Protein AF-A0A257J5U9-F1 (afdb_monomer)

Nearest PDB structures (foldseek):
  5yli-assembly2_A  TM=8.574E-01  e=2.734E-20  Amphibacillus xylanus NBRC 15112
  5ylh-assembly2_B  TM=8.539E-01  e=3.042E-19  Amphibacillus xylanus NBRC 15112
  8bqe-assembly1_B  TM=7.728E-01  e=1.468E-13  Caulobacter vibrioides NA1000
  6z7p-assembly1_A  TM=7.804E-01  e=9.927E-11  Caulobacter vibrioides CB15
  4yu5-assembly1_A  TM=3.089E-01  e=2.085E-01  Bacillus cereus biovar anthracis str. CI

Mean predicted aligned error: 17.81 Å

pLDDT: mean 84.06, std 16.07, range [29.64, 98.88]

Secondary structure (DSSP, 8-state):
---SSSEEEEEEE--STTTTS-HHHHHHHHHHHHHTT--EEEEEEEEEB-TTSPBPPTTSTT--PPPHHHHHHHHHHHHHTT-EEEEEEEEE-SSS-PBP-TTT--TTT--HHHHHHHHHHHHHHHHHHHHHHT-SEEEEEES-TTTTTS-HHHHHHHHHHHHHH--SEEEEEEEP-S-TTS--TTT-TTGGGSSSEEEE------S-TT--HHHHHHTTTS-SSSS-S-HHHHHHHHHHHHT--EEEEE----SBTTTTT-TTPPP-TTS-B-HHHHHHHHHHHHHHHHHH--TTEEEEEEEEE-GGGGSTTGGGTGGG--SS--TTSHHHHHHHHHHHTSS-----EEE--SS--EEEEEESS-EEEEESSS-EEEEEESS-EEEEE---SPPPP-SS-EEEEEEEE--BTTB--EEEEEETTEEEEEEEPPP------SS-PPP---EEEEEEPPTT---S-EEEEETT-B--STT--B-EEEEEEEETTEE-EE-------SSSSPPTT-EEHHHHSEEEEE-HHHHHHH-TTS----EEEEEES--EEE-SS-GGGEEEEE-TTS-EEEEE-STT-TT-EEEEES--EEE-SS-EEE------HHHHHHHHHHHSS-TTSTTTHHHHHHHHHHHHTT--HHHHHHHHHHHHTTTHHHHHHHHHHHHSSPPPHHHHHHHT-TTSS-TTSTTSHHHHTS-HHHHHHHHHHIIIIISTTHHHHHHHHTTS-HHHHHHHHHHHHHSSPPPHHHHHHHHHSEEE-SSSSEEEHHHHHHHHHSS-TTSHHHHHHHHHHHHHHHHHTT-SHHHHHHHHHHHHHHTTS--SSS-HHHHH--GGGS----

Sequence (846 aa):
MSSPFKYQGLNLTGWSKTAWADHSLVDLALAYIKSTGANFVPVDWPVNFKNDGSIVPAADAASQTPNFADLSYVVSAAHDLGLKVFLKPHVTLSTTADNRNTWNTDLTTFSADLMFRDWSGYLTSLASFAQQSSVEGIVIGTEMNFIDTSHRGEWAALIANVRAQFTGLVTYDALFNLNATVMDVGDVVFWDLLDAISVSLYVPLSQNDNASAEELLAAWTNNPFGDIKDVTRYLSDLSVRYAKPVIALEGGYQSVSGGLFNVTDMPSPNKVVNTAVQNNGLAAYLSALEKYAGDWFAGVSLWQVTPELMTASALQTIYNTQEFSSYQKPAAATITNFYTGVQSYQIKSYVGSSGADIIYAGTGVDTVYAGSGSDIVASGSGADTIYQSGLTGPVPAMATSELRITGIGGILDGVAPKISVFVNGVNIGSGQLTPVEANRGSDGQSLTGSQTLMFNIPSGMNVETLKVTLDNDEYKGSGQDRNFITQSIVLGGVALLATDTTYYPLFDAPRPGTWMLYQSGYIQVGLAPYLAQVASTKVDNDKIRGGSGYDIVVYGGRSVDFSVTYNSDDTWLVSDLRAGAPEGVDHLTSIEMLRFSDKDLVIGVDLPTSVDTAFRDILRASPSSPFGLPTGQSVAAKLADGSSLSGILGQIIKTADNTTSVATLAYQFFTGATPGAAGMDYLVSPTGPNANNLNSAYYQSFSLENRYINFAVNLGKAGAGQASFQAGYGSLSLADALSKAYATIFGSTPSAGKVDLLLNGMVPDGLGGTETRAQYFAFYGQDGVNGLGTKAAMVGWLLGEAVKADLGSYALANDAFLTAIANGTTTYGVNLIGQFDNPSYRYVSG

Structure (mmCIF, N/CA/C/O backbone):
data_AF-A0A257J5U9-F1
#
_entry.id   AF-A0A257J5U9-F1
#
loop_
_atom_site.group_PDB
_atom_site.id
_atom_site.type_symbol
_atom_site.label_atom_id
_atom_site.label_alt_id
_atom_site.label_comp_id
_atom_site.label_asym_id
_atom_site.label_entity_id
_atom_site.label_seq_id
_atom_site.pdbx_PDB_ins_code
_atom_site.Cartn_x
_atom_site.Cartn_y
_atom_site.Cartn_z
_atom_site.occupancy
_atom_site.B_iso_or_equiv
_atom_site.auth_seq_id
_atom_site.auth_comp_id
_atom_site.auth_asym_id
_atom_site.auth_atom_id
_atom_site.pdbx_PDB_model_num
ATOM 1 N N . MET A 1 1 ? -24.214 -11.413 2.015 1.00 38.59 1 MET A N 1
ATOM 2 C CA . MET A 1 1 ? -23.422 -11.660 3.237 1.00 38.59 1 MET A CA 1
ATOM 3 C C . MET A 1 1 ? -23.612 -10.448 4.137 1.00 38.59 1 MET A C 1
ATOM 5 O O . MET A 1 1 ? -23.745 -9.355 3.598 1.00 38.59 1 MET A O 1
ATOM 9 N N . SER A 1 2 ? -23.781 -10.629 5.447 1.00 46.03 2 SER A N 1
ATOM 10 C CA . SER A 1 2 ? -24.019 -9.518 6.377 1.00 46.03 2 SER A CA 1
ATOM 11 C C . SER A 1 2 ? -22.714 -8.775 6.661 1.00 46.03 2 SER A C 1
ATOM 13 O O . SER A 1 2 ? -21.738 -9.391 7.064 1.00 46.03 2 SER A O 1
ATOM 15 N N . SER A 1 3 ? -22.738 -7.464 6.439 1.00 56.53 3 SER A N 1
ATOM 16 C CA . SER A 1 3 ? -21.791 -6.453 6.932 1.00 56.53 3 SER A CA 1
ATOM 17 C C . SER A 1 3 ? -21.261 -6.796 8.344 1.00 56.53 3 SER A C 1
ATOM 19 O O . SER A 1 3 ? -22.112 -6.978 9.219 1.00 56.53 3 SER A O 1
ATOM 21 N N . PRO A 1 4 ? -19.932 -6.877 8.597 1.00 68.25 4 PRO A N 1
ATOM 22 C CA . PRO A 1 4 ? -19.389 -7.295 9.902 1.00 68.25 4 PRO A CA 1
ATOM 23 C C . PRO A 1 4 ? -19.787 -6.347 11.039 1.00 68.25 4 PRO A C 1
ATOM 25 O O . PRO A 1 4 ? -20.055 -6.783 12.152 1.00 68.25 4 PRO A O 1
ATOM 28 N N . PHE A 1 5 ? -19.920 -5.054 10.733 1.00 84.12 5 PHE A N 1
ATOM 29 C CA . PHE A 1 5 ? -20.426 -4.042 11.662 1.00 84.12 5 PHE A CA 1
ATOM 30 C C . PHE A 1 5 ? -21.557 -3.210 11.051 1.00 84.12 5 PHE A C 1
ATOM 32 O O . PHE A 1 5 ? -21.679 -3.107 9.823 1.00 84.12 5 PHE A O 1
ATOM 39 N N . LYS A 1 6 ? -22.352 -2.548 11.902 1.00 90.38 6 LYS A N 1
ATOM 40 C CA . LYS A 1 6 ? -23.352 -1.554 11.473 1.00 90.38 6 LYS A CA 1
ATOM 41 C C . LYS A 1 6 ? -22.679 -0.320 10.861 1.00 90.38 6 LYS A C 1
ATOM 43 O O . LYS A 1 6 ? -23.189 0.211 9.874 1.00 90.38 6 LYS A O 1
ATOM 48 N N . TYR A 1 7 ? -21.546 0.096 11.422 1.00 95.25 7 TYR A N 1
ATOM 49 C CA . TYR A 1 7 ? -20.754 1.248 10.996 1.00 95.25 7 TYR A CA 1
ATOM 50 C C . TYR A 1 7 ? -19.338 0.801 10.587 1.00 95.25 7 TYR A C 1
ATOM 52 O O . TYR A 1 7 ? -18.591 0.266 11.398 1.00 95.25 7 TYR A O 1
ATOM 60 N N . GLN A 1 8 ? -18.977 0.998 9.319 1.00 95.06 8 GLN A N 1
ATOM 61 C CA . GLN A 1 8 ? -17.642 0.743 8.757 1.00 95.06 8 GLN A CA 1
ATOM 62 C C . GLN A 1 8 ? -17.136 1.975 8.021 1.00 95.06 8 GLN A C 1
ATOM 64 O O . GLN A 1 8 ? -17.740 2.374 7.021 1.00 95.06 8 GLN A O 1
ATOM 69 N N . GLY A 1 9 ? -16.089 2.605 8.541 1.00 96.44 9 GLY A N 1
ATOM 70 C CA . GLY A 1 9 ? -15.721 3.949 8.122 1.00 96.44 9 GLY A CA 1
ATOM 71 C C . GLY A 1 9 ? -14.235 4.234 8.176 1.00 96.44 9 GLY A C 1
ATOM 72 O O . GLY A 1 9 ? -13.433 3.466 8.715 1.00 96.44 9 GLY A O 1
ATOM 73 N N . LEU A 1 10 ? -13.891 5.364 7.579 1.00 98.00 10 LEU A N 1
ATOM 74 C CA . LEU A 1 10 ? -12.623 6.052 7.741 1.00 98.00 10 LEU A CA 1
ATOM 75 C C . LEU A 1 10 ? -12.968 7.519 8.013 1.00 98.00 10 LEU A C 1
ATOM 77 O O . LEU A 1 10 ? -13.892 8.046 7.390 1.00 98.00 10 LEU A O 1
ATOM 81 N N . ASN A 1 11 ? -12.255 8.171 8.930 1.00 97.88 11 ASN A N 1
ATOM 82 C CA . ASN A 1 11 ? -12.481 9.584 9.237 1.00 97.88 11 ASN A CA 1
ATOM 83 C C . ASN A 1 11 ? -12.032 10.440 8.047 1.00 97.88 11 ASN A C 1
ATOM 85 O O . ASN A 1 11 ? -10.877 10.340 7.634 1.00 97.88 11 ASN A O 1
ATOM 89 N N . LEU A 1 12 ? -12.924 11.283 7.520 1.00 98.19 12 LEU A N 1
ATOM 90 C CA . LEU A 1 12 ? -12.564 12.358 6.600 1.00 98.19 12 LEU A CA 1
ATOM 91 C C . LEU A 1 12 ? -12.210 13.594 7.425 1.00 98.19 12 LEU A C 1
ATOM 93 O O . LEU A 1 12 ? -13.094 14.273 7.947 1.00 98.19 12 LEU A O 1
ATOM 97 N N . THR A 1 13 ? -10.923 13.887 7.535 1.00 96.12 13 THR A N 1
ATOM 98 C CA . THR A 1 13 ? -10.403 14.937 8.415 1.00 96.12 13 THR A CA 1
ATOM 99 C C . THR A 1 13 ? -10.057 16.205 7.642 1.00 96.12 13 THR A C 1
ATOM 101 O O . THR A 1 13 ? -9.612 16.168 6.491 1.00 96.12 13 THR A O 1
ATOM 104 N N . GLY A 1 14 ? -10.264 17.352 8.288 1.00 93.94 14 GLY A N 1
ATOM 105 C CA . GLY A 1 14 ? -9.888 18.664 7.778 1.00 93.94 14 GLY A CA 1
ATOM 106 C C . GLY A 1 14 ? -9.140 19.480 8.827 1.00 93.94 14 GLY A C 1
ATOM 107 O O . GLY A 1 14 ? -9.733 19.960 9.784 1.00 93.94 14 GLY A O 1
ATOM 108 N N . TRP A 1 15 ? -7.835 19.692 8.632 1.00 90.44 15 TRP A N 1
ATOM 109 C CA . TRP A 1 15 ? -6.956 20.344 9.623 1.00 90.44 15 TRP A CA 1
ATOM 110 C C . TRP A 1 15 ? -6.858 21.870 9.490 1.00 90.44 15 TRP A C 1
ATOM 112 O O . TRP A 1 15 ? -6.059 22.531 10.160 1.00 90.44 15 TRP A O 1
ATOM 122 N N . SER A 1 16 ? -7.663 22.456 8.609 1.00 89.69 16 SER A N 1
ATOM 123 C CA . SER A 1 16 ? -7.724 23.895 8.391 1.00 89.69 16 SER A CA 1
ATOM 124 C C . SER A 1 16 ? -9.137 24.324 8.022 1.00 89.69 16 SER A C 1
ATOM 126 O O . SER A 1 16 ? -9.925 23.538 7.499 1.00 89.69 16 SER A O 1
ATOM 128 N N . LYS A 1 17 ? -9.427 25.613 8.203 1.00 90.69 17 LYS A N 1
ATOM 129 C CA . LYS A 1 17 ? -10.710 26.217 7.823 1.00 90.69 17 LYS A CA 1
ATOM 130 C C . LYS A 1 17 ? -11.093 25.988 6.357 1.00 90.69 17 LYS A C 1
ATOM 132 O O . LYS A 1 17 ? -12.275 25.997 6.027 1.00 90.69 17 LYS A O 1
ATOM 137 N N . THR A 1 18 ? -10.104 25.813 5.483 1.00 92.44 18 THR A N 1
ATOM 138 C CA . THR A 1 18 ? -10.279 25.626 4.036 1.00 92.44 18 THR A CA 1
ATOM 139 C C . THR A 1 18 ? -9.989 24.197 3.578 1.00 92.44 18 THR A C 1
ATOM 141 O O . THR A 1 18 ? -9.858 23.981 2.378 1.00 92.44 18 THR A O 1
ATOM 144 N N . ALA A 1 19 ? -9.880 23.228 4.494 1.00 91.62 19 ALA A N 1
ATOM 145 C CA . ALA A 1 19 ? -9.519 21.846 4.160 1.00 91.62 19 ALA A CA 1
ATOM 146 C C . ALA A 1 19 ? -10.465 21.204 3.127 1.00 91.62 19 ALA A C 1
ATOM 148 O O . ALA A 1 19 ? -10.035 20.413 2.296 1.00 91.62 19 ALA A O 1
ATOM 149 N N . TRP A 1 20 ? -11.741 21.601 3.125 1.00 95.81 20 TRP A N 1
ATOM 150 C CA . TRP A 1 20 ? -12.754 21.105 2.184 1.00 95.81 20 TRP A CA 1
ATOM 151 C C . TRP A 1 20 ? -13.154 22.111 1.101 1.00 95.81 20 TRP A C 1
ATOM 153 O O . TRP A 1 20 ? -14.132 21.887 0.398 1.00 95.81 20 TRP A O 1
ATOM 163 N N . ALA A 1 21 ? -12.413 23.213 0.946 1.00 95.00 21 ALA A N 1
ATOM 164 C CA . ALA A 1 21 ? -12.725 24.228 -0.062 1.00 95.00 21 ALA A CA 1
ATOM 165 C C . ALA A 1 21 ? -12.485 23.724 -1.499 1.00 95.00 21 ALA A C 1
ATOM 167 O O . ALA A 1 21 ? -13.135 24.184 -2.438 1.00 95.00 21 ALA A O 1
ATOM 168 N N . ASP A 1 22 ? -11.557 22.778 -1.686 1.00 95.50 22 ASP A N 1
ATOM 169 C CA . ASP A 1 22 ? -11.363 22.099 -2.968 1.00 95.50 22 ASP A CA 1
ATOM 170 C C . ASP A 1 22 ? -12.257 20.859 -3.048 1.00 95.50 22 ASP A C 1
ATOM 172 O O . ASP A 1 22 ? -11.901 19.758 -2.620 1.00 95.50 22 ASP A O 1
ATOM 176 N N . HIS A 1 23 ? -13.436 21.054 -3.631 1.00 96.38 23 HIS A N 1
ATOM 177 C CA . HIS A 1 23 ? -14.434 20.006 -3.810 1.00 96.38 23 HIS A CA 1
ATOM 178 C C . HIS A 1 23 ? -13.911 18.808 -4.617 1.00 96.38 23 HIS A C 1
ATOM 180 O O . HIS A 1 23 ? -14.330 17.683 -4.369 1.00 96.38 23 HIS A O 1
ATOM 186 N N . SER A 1 24 ? -12.957 19.012 -5.534 1.00 94.19 24 SER A N 1
ATOM 187 C CA . SER A 1 24 ? -12.403 17.906 -6.323 1.00 94.19 24 SER A CA 1
ATOM 188 C C . SER A 1 24 ? -11.558 16.958 -5.469 1.00 94.19 24 SER A C 1
ATOM 190 O O . SER A 1 24 ? -11.611 15.742 -5.649 1.00 94.19 24 SER A O 1
ATOM 192 N N . LEU A 1 25 ? -10.826 17.496 -4.489 1.00 94.75 25 LEU A N 1
ATOM 193 C CA . LEU A 1 25 ? -10.067 16.690 -3.532 1.00 94.75 25 LEU A CA 1
ATOM 194 C C . LEU A 1 25 ? -10.988 16.000 -2.521 1.00 94.75 25 LEU A C 1
ATOM 196 O O . LEU A 1 25 ? -10.720 14.863 -2.134 1.00 94.75 25 LEU A O 1
ATOM 200 N N . VAL A 1 26 ? -12.088 16.655 -2.132 1.00 97.06 26 VAL A N 1
ATOM 201 C CA . VAL A 1 26 ? -13.148 16.048 -1.310 1.00 97.06 26 VAL A CA 1
ATOM 202 C C . VAL A 1 26 ? -13.758 14.842 -2.023 1.00 97.06 26 VAL A C 1
ATOM 204 O O . VAL A 1 26 ? -13.840 13.767 -1.429 1.00 97.06 26 VAL A O 1
ATOM 207 N N . ASP A 1 27 ? -14.124 14.986 -3.299 1.00 94.56 27 ASP A N 1
ATOM 208 C CA . ASP A 1 27 ? -14.709 13.902 -4.093 1.00 94.56 27 ASP A CA 1
ATOM 209 C C . ASP A 1 27 ? -13.751 12.711 -4.209 1.00 94.56 27 ASP A C 1
ATOM 211 O O . ASP A 1 27 ? -14.166 11.565 -4.045 1.00 94.56 27 ASP A O 1
ATOM 215 N N . LEU A 1 28 ? -12.457 12.966 -4.438 1.00 93.25 28 LEU A N 1
ATOM 216 C CA . LEU A 1 28 ? -11.431 11.920 -4.485 1.00 93.25 28 LEU A CA 1
ATOM 217 C C . LEU A 1 28 ? -11.271 11.208 -3.137 1.00 93.25 28 LEU A C 1
ATOM 219 O O . LEU A 1 28 ? -11.195 9.978 -3.098 1.00 93.25 28 LEU A O 1
ATOM 223 N N . ALA A 1 29 ? -11.259 11.960 -2.033 1.00 96.12 29 ALA A N 1
ATOM 224 C CA . ALA A 1 29 ? -11.156 11.389 -0.696 1.00 96.12 29 ALA A CA 1
ATOM 225 C C . ALA A 1 29 ? -12.368 10.512 -0.361 1.00 96.12 29 ALA A C 1
ATOM 227 O O . ALA A 1 29 ? -12.207 9.375 0.081 1.00 96.12 29 ALA A O 1
ATOM 228 N N . LEU A 1 30 ? -13.580 10.996 -0.635 1.00 97.62 30 LEU A N 1
ATOM 229 C CA . LEU A 1 30 ? -14.812 10.240 -0.421 1.00 97.62 30 LEU A CA 1
ATOM 230 C C . LEU A 1 30 ? -14.921 9.027 -1.353 1.00 97.62 30 LEU A C 1
ATOM 232 O O . LEU A 1 30 ? -15.362 7.963 -0.915 1.00 97.62 30 LEU A O 1
ATOM 236 N N . ALA A 1 31 ? -14.481 9.144 -2.608 1.00 92.56 31 ALA A N 1
ATOM 237 C CA . ALA A 1 31 ? -14.419 8.022 -3.540 1.00 92.56 31 ALA A CA 1
ATOM 238 C C . ALA A 1 31 ? -13.466 6.933 -3.035 1.00 92.56 31 ALA A C 1
ATOM 240 O O . ALA A 1 31 ? -13.817 5.752 -3.080 1.00 92.56 31 ALA A O 1
ATOM 241 N N . TYR A 1 32 ? -12.305 7.313 -2.490 1.00 93.25 32 TYR A N 1
ATOM 242 C CA . TYR A 1 32 ? -11.407 6.365 -1.837 1.00 93.25 32 TYR A CA 1
ATOM 243 C C . TYR A 1 32 ? -12.082 5.693 -0.638 1.00 93.25 32 TYR A C 1
ATOM 245 O O . TYR A 1 32 ? -12.159 4.464 -0.608 1.00 93.25 32 TYR A O 1
ATOM 253 N N . ILE A 1 33 ? -12.639 6.468 0.300 1.00 97.19 33 ILE A N 1
ATOM 254 C CA . ILE A 1 33 ? -13.344 5.925 1.471 1.00 97.19 33 ILE A CA 1
ATOM 255 C C . ILE A 1 33 ? -14.410 4.924 1.017 1.00 97.19 33 ILE A C 1
ATOM 257 O O . ILE A 1 33 ? -14.423 3.784 1.478 1.00 97.19 33 ILE A O 1
ATOM 261 N N . LYS A 1 34 ? -15.243 5.292 0.039 1.00 95.25 34 LYS A N 1
ATOM 262 C CA . LYS A 1 34 ? -16.272 4.405 -0.507 1.00 95.25 34 LYS A CA 1
ATOM 263 C C . LYS A 1 34 ? -15.694 3.145 -1.155 1.00 95.25 34 LYS A C 1
ATOM 265 O O . LYS A 1 34 ? -16.275 2.071 -0.999 1.00 95.25 34 LYS A O 1
ATOM 270 N N . SER A 1 35 ? -14.569 3.259 -1.864 1.00 88.62 35 SER A N 1
ATOM 271 C CA . SER A 1 35 ? -13.913 2.128 -2.535 1.00 88.62 35 SER A CA 1
ATOM 272 C C . SER A 1 35 ? -13.436 1.046 -1.565 1.00 88.62 35 SER A C 1
ATOM 274 O O . SER A 1 35 ? -13.401 -0.121 -1.943 1.00 88.62 35 SER A O 1
ATOM 276 N N . THR A 1 36 ? -13.182 1.401 -0.300 1.00 88.12 36 THR A N 1
ATOM 277 C CA . THR A 1 36 ? -12.861 0.426 0.754 1.00 88.12 36 THR A CA 1
ATOM 278 C C . THR A 1 36 ? -14.062 -0.412 1.200 1.00 88.12 36 THR A C 1
ATOM 280 O O . THR A 1 36 ? -13.928 -1.268 2.058 1.00 88.12 36 THR A O 1
ATOM 283 N N . GLY A 1 37 ? -15.267 -0.170 0.681 1.00 92.12 37 GLY A N 1
ATOM 284 C CA . GLY A 1 37 ? -16.487 -0.809 1.180 1.00 92.12 37 GLY A CA 1
ATOM 285 C C . GLY A 1 37 ? -17.104 -0.110 2.392 1.00 92.12 37 GLY A C 1
ATOM 286 O O . GLY A 1 37 ? -18.123 -0.580 2.899 1.00 92.12 37 GLY A O 1
ATOM 287 N N . ALA A 1 38 ? -16.552 1.032 2.822 1.00 96.38 38 ALA A N 1
ATOM 288 C CA . ALA A 1 38 ? -17.127 1.841 3.888 1.00 96.38 38 ALA A CA 1
ATOM 289 C C . ALA A 1 38 ? -18.607 2.187 3.624 1.00 96.38 38 ALA A C 1
ATOM 291 O O . ALA A 1 38 ? -19.053 2.410 2.488 1.00 96.38 38 ALA A O 1
ATOM 292 N N . ASN A 1 39 ? -19.375 2.249 4.710 1.00 96.69 39 ASN A N 1
ATOM 293 C CA . ASN A 1 39 ? -20.802 2.567 4.712 1.00 96.69 39 ASN A CA 1
ATOM 294 C C . ASN A 1 39 ? -21.141 3.833 5.519 1.00 96.69 39 ASN A C 1
ATOM 296 O O . ASN A 1 39 ? -22.295 4.271 5.508 1.00 96.69 39 ASN A O 1
ATOM 300 N N . PHE A 1 40 ? -20.153 4.414 6.203 1.00 97.19 40 PHE A N 1
ATOM 301 C CA . PHE A 1 40 ? -20.250 5.714 6.852 1.00 97.19 40 PHE A CA 1
ATOM 302 C C . PHE A 1 40 ? -18.899 6.432 6.874 1.00 97.19 40 PHE A C 1
ATOM 304 O O . PHE A 1 40 ? -17.851 5.814 6.697 1.00 97.19 40 PHE A O 1
ATOM 311 N N . VAL A 1 41 ? -18.946 7.739 7.102 1.00 98.44 41 VAL A N 1
ATOM 312 C CA . VAL A 1 41 ? -17.787 8.620 7.213 1.00 98.44 41 VAL A CA 1
ATOM 313 C C . VAL A 1 41 ? -18.035 9.634 8.332 1.00 98.44 41 VAL A C 1
ATOM 315 O O . VAL A 1 41 ? -18.963 10.444 8.243 1.00 98.44 41 VAL A O 1
ATOM 318 N N . PRO A 1 42 ? -17.247 9.614 9.416 1.00 98.31 42 PRO A N 1
ATOM 319 C CA . PRO A 1 42 ? -17.144 10.773 10.283 1.00 98.31 42 PRO A CA 1
ATOM 320 C C . PRO A 1 42 ? -16.405 11.887 9.547 1.00 98.31 42 PRO A C 1
ATOM 322 O O . PRO A 1 42 ? -15.338 11.666 8.976 1.00 98.31 42 PRO A O 1
ATOM 325 N N . VAL A 1 43 ? -16.993 13.073 9.549 1.00 98.44 43 VAL A N 1
ATOM 326 C CA . VAL A 1 43 ? -16.379 14.301 9.058 1.00 98.44 43 VAL A CA 1
ATOM 327 C C . VAL A 1 43 ? -15.826 15.024 10.273 1.00 98.44 43 VAL A C 1
ATOM 329 O O . VAL A 1 43 ? -16.592 15.392 11.164 1.00 98.44 43 VAL A O 1
ATOM 332 N N . ASP A 1 44 ? -14.509 15.181 10.312 1.00 97.06 44 ASP A N 1
ATOM 333 C CA . ASP A 1 44 ? -13.758 15.523 11.517 1.00 97.06 44 ASP A CA 1
ATOM 334 C C . ASP A 1 44 ? -12.947 16.812 11.325 1.00 97.06 44 ASP A C 1
ATOM 336 O O . ASP A 1 44 ? -12.299 17.001 10.290 1.00 97.06 44 ASP A O 1
ATOM 340 N N . TRP A 1 45 ? -13.033 17.737 12.285 1.00 96.25 45 TRP A N 1
ATOM 341 C CA . TRP A 1 45 ? -12.320 19.014 12.218 1.00 96.25 45 TRP A CA 1
ATOM 342 C C . TRP A 1 45 ? -12.083 19.658 13.590 1.00 96.25 45 TRP A C 1
ATOM 344 O O . TRP A 1 45 ? -12.897 19.507 14.504 1.00 96.25 45 TRP A O 1
ATOM 354 N N . PRO A 1 46 ? -11.038 20.492 13.728 1.00 95.75 46 PRO A N 1
ATOM 355 C CA . PRO A 1 46 ? -10.769 21.242 14.946 1.00 95.75 46 PRO A CA 1
ATOM 356 C C . PRO A 1 46 ? -11.648 22.496 15.095 1.00 95.75 46 PRO A C 1
ATOM 358 O O . PRO A 1 46 ? -11.899 23.247 14.149 1.00 95.75 46 PRO A O 1
ATOM 361 N N . VAL A 1 47 ? -12.049 22.771 16.333 1.00 96.56 47 VAL A N 1
ATOM 362 C CA . VAL A 1 47 ? -12.679 24.008 16.799 1.00 96.56 47 VAL A CA 1
ATOM 363 C C . VAL A 1 47 ? -11.822 24.560 17.934 1.00 96.56 47 VAL A C 1
ATOM 365 O O . VAL A 1 47 ? -11.815 24.034 19.046 1.00 96.56 47 VAL A O 1
ATOM 368 N N . ASN A 1 48 ? -11.076 25.627 17.647 1.00 95.31 48 ASN A N 1
ATOM 369 C CA . ASN A 1 48 ? -10.076 26.158 18.570 1.00 95.31 48 ASN A CA 1
ATOM 370 C C . ASN A 1 48 ? -10.703 26.880 19.767 1.00 95.31 48 ASN A C 1
ATOM 372 O O . ASN A 1 48 ? -11.612 27.701 19.619 1.00 95.31 48 ASN A O 1
ATOM 376 N N . PHE A 1 49 ? -10.123 26.662 20.945 1.00 96.06 49 PHE A N 1
ATOM 377 C CA . PHE A 1 49 ? -10.454 27.357 22.186 1.00 96.06 49 PHE A CA 1
ATOM 378 C C . PHE A 1 49 ? -9.230 28.055 22.772 1.00 96.06 49 PHE A C 1
ATOM 380 O O . PHE A 1 49 ? -8.134 27.492 22.860 1.00 96.06 49 PHE A O 1
ATOM 387 N N . LYS A 1 50 ? -9.436 29.285 23.241 1.00 95.31 50 LYS A N 1
ATOM 388 C CA . LYS A 1 50 ? -8.447 30.054 24.000 1.00 95.31 50 LYS A CA 1
ATOM 389 C C . LYS A 1 50 ? -8.152 29.386 25.343 1.00 95.31 50 LYS A C 1
ATOM 391 O O . LYS A 1 50 ? -8.924 28.567 25.835 1.00 95.31 50 LYS A O 1
ATOM 396 N N . ASN A 1 51 ? -7.031 29.766 25.955 1.00 94.25 51 ASN A N 1
ATOM 397 C CA . ASN A 1 51 ? -6.615 29.222 27.253 1.00 94.25 51 ASN A CA 1
ATOM 398 C C . ASN A 1 51 ? -7.619 29.511 28.378 1.00 94.25 51 ASN A C 1
ATOM 400 O O . ASN A 1 51 ? -7.709 28.724 29.309 1.00 94.25 51 ASN A O 1
ATOM 404 N N . ASP A 1 52 ? -8.403 30.588 28.269 1.00 95.75 52 ASP A N 1
ATOM 405 C CA . ASP A 1 52 ? -9.465 30.915 29.229 1.00 95.75 52 ASP A CA 1
ATOM 406 C C . ASP A 1 52 ? -10.728 30.045 29.084 1.00 95.75 52 ASP A C 1
ATOM 408 O O . ASP A 1 52 ? -11.650 30.160 29.889 1.00 95.75 52 ASP A O 1
ATOM 412 N N . GLY A 1 53 ? -10.782 29.165 28.080 1.00 95.56 53 GLY A N 1
ATOM 413 C CA . GLY A 1 53 ? -11.934 28.316 27.791 1.00 95.56 53 GLY A CA 1
ATOM 414 C C . GLY A 1 53 ? -12.977 28.949 26.870 1.00 95.56 53 GLY A C 1
ATOM 415 O O . GLY A 1 53 ? -13.989 28.314 26.610 1.00 95.56 53 GLY A O 1
ATOM 416 N N . SER A 1 54 ? -12.762 30.153 26.332 1.00 96.75 54 SER A N 1
ATOM 417 C CA . SER A 1 54 ? -13.652 30.727 25.309 1.00 96.75 54 SER A CA 1
ATOM 418 C C . SER A 1 54 ? -13.321 30.237 23.895 1.00 96.75 54 SER A C 1
ATOM 420 O O . SER A 1 54 ? -12.155 30.014 23.552 1.00 96.75 54 SER A O 1
ATOM 422 N N . ILE A 1 55 ? -14.342 30.090 23.048 1.00 96.56 55 ILE A N 1
ATOM 423 C CA . ILE A 1 55 ? -14.161 29.662 21.651 1.00 96.56 55 ILE A CA 1
ATOM 424 C C . ILE A 1 55 ? -13.450 30.753 20.835 1.00 96.56 55 ILE A C 1
ATOM 426 O O . ILE A 1 55 ? -13.687 31.954 21.014 1.00 96.56 55 ILE A O 1
ATOM 430 N N . VAL A 1 56 ? -12.587 30.359 19.897 1.00 95.62 56 VAL A N 1
ATOM 431 C CA . VAL A 1 56 ? -12.080 31.272 18.865 1.00 95.62 56 VAL A CA 1
ATOM 432 C C . VAL A 1 56 ? -13.200 31.494 17.838 1.00 95.62 56 VAL A C 1
ATOM 434 O O . VAL A 1 56 ? -13.639 30.532 17.205 1.00 95.62 56 VAL A O 1
ATOM 437 N N . PRO A 1 57 ? -13.700 32.732 17.648 1.00 92.75 57 PRO A N 1
ATOM 438 C CA . PRO A 1 57 ? -14.834 32.978 16.761 1.00 92.75 57 PRO A CA 1
ATOM 439 C C . PRO A 1 57 ? -14.553 32.535 15.324 1.00 92.75 57 PRO A C 1
ATOM 441 O O . PRO A 1 57 ? -13.484 32.819 14.797 1.00 92.75 57 PRO A O 1
ATOM 444 N N . ALA A 1 58 ? -15.540 31.948 14.641 1.00 90.12 58 ALA A N 1
ATOM 445 C CA . ALA A 1 58 ? -15.379 31.477 13.259 1.00 90.12 58 ALA A CA 1
ATOM 446 C C . ALA A 1 58 ? -14.958 32.578 12.262 1.00 90.12 58 ALA A C 1
ATOM 448 O O . ALA A 1 58 ? -14.368 32.284 11.226 1.00 90.12 58 ALA A O 1
ATOM 449 N N . ALA A 1 59 ? -15.252 33.851 12.554 1.00 89.75 59 ALA A N 1
ATOM 450 C CA . ALA A 1 59 ? -14.829 34.994 11.738 1.00 89.75 59 ALA A CA 1
ATOM 451 C C . ALA A 1 59 ? -13.340 35.356 11.908 1.00 89.75 59 ALA A C 1
ATOM 453 O O . ALA A 1 59 ? -12.803 36.101 11.089 1.00 89.75 59 ALA A O 1
ATOM 454 N N . ASP A 1 60 ? -12.684 34.854 12.955 1.00 90.44 60 ASP A N 1
ATOM 455 C CA . ASP A 1 60 ? -11.257 35.047 13.180 1.00 90.44 60 ASP A CA 1
ATOM 456 C C . ASP A 1 60 ? -10.447 34.312 12.100 1.00 90.44 60 ASP A C 1
ATOM 458 O O . ASP A 1 60 ? -10.798 33.208 11.675 1.00 90.44 60 ASP A O 1
ATOM 462 N N . ALA A 1 61 ? -9.356 34.930 11.649 1.00 86.38 61 ALA A N 1
ATOM 463 C CA . ALA A 1 61 ? -8.451 34.335 10.672 1.00 86.38 61 ALA A CA 1
ATOM 464 C C . ALA A 1 61 ? -7.692 33.123 11.239 1.00 86.38 61 ALA A C 1
ATOM 466 O O . ALA A 1 61 ? -7.284 32.258 10.470 1.00 86.38 61 ALA A O 1
ATOM 467 N N . ALA A 1 62 ? -7.519 33.054 12.563 1.00 85.44 62 ALA A N 1
ATOM 468 C CA . ALA A 1 62 ? -6.901 31.927 13.255 1.00 85.44 62 ALA A CA 1
ATOM 469 C C . ALA A 1 62 ? -7.876 30.770 13.536 1.00 85.44 62 ALA A C 1
ATOM 471 O O . ALA A 1 62 ? -7.442 29.710 13.977 1.00 85.44 62 ALA A O 1
ATOM 472 N N . SER A 1 63 ? -9.183 30.953 13.309 1.00 90.62 63 SER A N 1
ATOM 473 C CA . SER A 1 63 ? -10.160 29.881 13.505 1.00 90.62 63 SER A CA 1
ATOM 474 C C . SER A 1 63 ? -9.961 28.781 12.467 1.00 90.62 63 SER A C 1
ATOM 476 O O . SER A 1 63 ? -9.905 29.065 11.270 1.00 90.62 63 SER A O 1
ATOM 478 N N . GLN A 1 64 ? -9.909 27.529 12.916 1.00 91.38 64 GLN A N 1
ATOM 479 C CA . GLN A 1 64 ? -9.903 26.359 12.039 1.00 91.38 64 GLN A CA 1
ATOM 480 C C . GLN A 1 64 ? -11.310 25.804 11.767 1.00 91.38 64 GLN A C 1
ATOM 482 O O . GLN A 1 64 ? -11.447 24.871 10.983 1.00 91.38 64 GLN A O 1
ATOM 487 N N . THR A 1 65 ? -12.357 26.405 12.346 1.00 92.12 65 THR A N 1
ATOM 488 C CA . THR A 1 65 ? -13.743 25.992 12.113 1.00 92.12 65 THR A CA 1
ATOM 489 C C . THR A 1 65 ? -14.096 26.147 10.625 1.00 92.12 65 THR A C 1
ATOM 491 O O . THR A 1 65 ? -13.999 27.262 10.099 1.00 92.12 65 THR A O 1
ATOM 494 N N . PRO A 1 66 ? -14.536 25.075 9.945 1.00 92.50 66 PRO A N 1
ATOM 495 C CA . PRO A 1 66 ? -14.818 25.074 8.515 1.00 92.50 66 PRO A CA 1
ATOM 496 C C . PRO A 1 66 ? -16.048 25.921 8.180 1.00 92.50 66 PRO A C 1
ATOM 498 O O . PRO A 1 66 ? -16.928 26.160 9.017 1.00 92.50 66 PRO A O 1
ATOM 501 N N . ASN A 1 67 ? -16.145 26.354 6.923 1.00 91.06 67 ASN A N 1
ATOM 502 C CA . ASN A 1 67 ? -17.357 27.010 6.445 1.00 91.06 67 ASN A CA 1
ATOM 503 C C . ASN A 1 67 ? -18.483 25.978 6.301 1.00 91.06 67 ASN A C 1
ATOM 505 O O . ASN A 1 67 ? -18.300 24.918 5.707 1.00 91.06 67 ASN A O 1
ATOM 509 N N . PHE A 1 68 ? -19.689 26.313 6.766 1.00 91.12 68 PHE A N 1
ATOM 510 C CA . PHE A 1 68 ? -20.842 25.407 6.667 1.00 91.12 68 PHE A CA 1
ATOM 511 C C . PHE A 1 68 ? -21.259 25.124 5.214 1.00 91.12 68 PHE A C 1
ATOM 513 O O . PHE A 1 68 ? -21.888 24.105 4.955 1.00 91.12 68 PHE A O 1
ATOM 520 N N . ALA A 1 69 ? -20.907 25.998 4.265 1.00 93.50 69 ALA A N 1
ATOM 521 C CA . ALA A 1 69 ? -21.128 25.750 2.841 1.00 93.50 69 ALA A CA 1
ATOM 522 C C . ALA A 1 69 ? -20.269 24.579 2.331 1.00 93.50 69 ALA A C 1
ATOM 524 O O . ALA A 1 69 ? -20.806 23.669 1.704 1.00 93.50 69 ALA A O 1
ATOM 525 N N . ASP A 1 70 ? -18.978 24.565 2.674 1.00 95.69 70 ASP A N 1
ATOM 526 C CA . ASP A 1 70 ? -18.057 23.478 2.321 1.00 95.69 70 ASP A CA 1
ATOM 527 C C . ASP A 1 70 ? -18.482 22.184 3.040 1.00 95.69 70 ASP A C 1
ATOM 529 O O . ASP A 1 70 ? -18.562 21.119 2.433 1.00 95.69 70 ASP A O 1
ATOM 533 N N . LEU A 1 71 ? -18.887 22.280 4.315 1.00 96.31 71 LEU A N 1
ATOM 534 C CA . LEU A 1 71 ? -19.428 21.138 5.061 1.00 96.31 71 LEU A CA 1
ATOM 535 C C . LEU A 1 71 ? -20.721 20.585 4.431 1.00 96.31 71 LEU A C 1
ATOM 537 O O . LEU A 1 71 ? -20.900 19.373 4.348 1.00 96.31 71 LEU A O 1
ATOM 541 N N . SER A 1 72 ? -21.613 21.455 3.944 1.00 97.81 72 SER A N 1
ATOM 542 C CA . SER A 1 72 ? -22.826 21.050 3.219 1.00 97.81 72 SER A CA 1
ATOM 543 C C . SER A 1 72 ? -22.497 20.298 1.932 1.00 97.81 72 SER A C 1
ATOM 545 O O . SER A 1 72 ? -23.227 19.371 1.571 1.00 97.81 72 SER A O 1
ATOM 547 N N . TYR A 1 73 ? -21.423 20.690 1.239 1.00 98.31 73 TYR A N 1
ATOM 548 C CA . TYR A 1 73 ? -20.943 19.973 0.065 1.00 98.31 73 TYR A CA 1
ATOM 549 C C . TYR A 1 73 ? -20.443 18.578 0.443 1.00 98.31 73 TYR A C 1
ATOM 551 O O . TYR A 1 73 ? -20.925 17.601 -0.123 1.00 98.31 73 TYR A O 1
ATOM 559 N N . VAL A 1 74 ? -19.562 18.476 1.447 1.00 98.38 74 VAL A N 1
ATOM 560 C CA . VAL A 1 74 ? -19.022 17.195 1.940 1.00 98.38 74 VAL A CA 1
ATOM 561 C C . VAL A 1 74 ? -20.150 16.226 2.308 1.00 98.38 74 VAL A C 1
ATOM 563 O O . VAL A 1 74 ? -20.134 15.076 1.875 1.00 98.38 74 VAL A O 1
ATOM 566 N N . VAL A 1 75 ? -21.156 16.696 3.058 1.00 98.69 75 VAL A N 1
ATOM 567 C CA . VAL A 1 75 ? -22.324 15.882 3.438 1.00 98.69 75 VAL A CA 1
ATOM 568 C C . VAL A 1 75 ? -23.076 15.385 2.202 1.00 98.69 75 VAL A C 1
ATOM 570 O O . VAL A 1 75 ? -23.390 14.200 2.109 1.00 98.69 75 VAL A O 1
ATOM 573 N N . SER A 1 76 ? -23.339 16.271 1.239 1.00 98.44 76 SER A N 1
ATOM 574 C CA . SER A 1 76 ? -24.075 15.914 0.020 1.00 98.44 76 SER A CA 1
ATOM 575 C C . SER A 1 76 ? -23.307 14.888 -0.818 1.00 98.44 76 SER A C 1
ATOM 577 O O . SER A 1 76 ? -23.866 13.858 -1.180 1.00 98.44 76 SER A O 1
ATOM 579 N N . ALA A 1 77 ? -22.011 15.115 -1.045 1.00 98.50 77 ALA A N 1
ATOM 580 C CA . ALA A 1 77 ? -21.150 14.211 -1.804 1.00 98.50 77 ALA A CA 1
ATOM 581 C C . ALA A 1 77 ? -21.025 12.827 -1.138 1.00 98.50 77 ALA A C 1
ATOM 583 O O . ALA A 1 77 ? -21.041 11.798 -1.815 1.00 98.50 77 ALA A O 1
ATOM 584 N N . ALA A 1 78 ? -20.956 12.773 0.197 1.00 98.69 78 ALA A N 1
ATOM 585 C CA . ALA A 1 78 ? -20.941 11.512 0.935 1.00 98.69 78 ALA A CA 1
ATOM 586 C C . ALA A 1 78 ? -22.274 10.751 0.798 1.00 98.69 78 ALA A C 1
ATOM 588 O O . ALA A 1 78 ? -22.272 9.547 0.520 1.00 98.69 78 ALA A O 1
ATOM 589 N N . HIS A 1 79 ? -23.408 11.448 0.931 1.00 98.69 79 HIS A N 1
ATOM 590 C CA . HIS A 1 79 ? -24.737 10.862 0.737 1.00 98.69 79 HIS A CA 1
ATOM 591 C C . HIS A 1 79 ? -24.951 10.358 -0.699 1.00 98.69 79 HIS A C 1
ATOM 593 O O . HIS A 1 79 ? -25.524 9.281 -0.876 1.00 98.69 79 HIS A O 1
ATOM 599 N N . ASP A 1 80 ? -24.441 11.062 -1.715 1.00 98.31 80 ASP A N 1
ATOM 600 C CA . ASP A 1 80 ? -24.508 10.637 -3.123 1.00 98.31 80 ASP A CA 1
ATOM 601 C C . ASP A 1 80 ? -23.752 9.316 -3.373 1.00 98.31 80 ASP A C 1
ATOM 603 O O . ASP A 1 80 ? -24.139 8.515 -4.228 1.00 98.31 80 ASP A O 1
ATOM 607 N N . LEU A 1 81 ? -22.718 9.029 -2.573 1.00 97.44 81 LEU A N 1
ATOM 608 C CA . LEU A 1 81 ? -21.999 7.746 -2.552 1.00 97.44 81 LEU A CA 1
ATOM 609 C C . LEU A 1 81 ? -22.659 6.688 -1.642 1.00 97.44 81 LEU A C 1
ATOM 611 O O . LEU A 1 81 ? -22.161 5.561 -1.500 1.00 97.44 81 LEU A O 1
ATOM 615 N N . GLY A 1 82 ? -23.784 7.026 -1.011 1.00 97.50 82 GLY A N 1
ATOM 616 C CA . GLY A 1 82 ? -24.512 6.173 -0.076 1.00 97.50 82 GLY A CA 1
ATOM 617 C C . GLY A 1 82 ? -23.776 5.936 1.244 1.00 97.50 82 GLY A C 1
ATOM 618 O O . GLY A 1 82 ? -23.964 4.881 1.856 1.00 97.50 82 GLY A O 1
ATOM 619 N N . LEU A 1 83 ? -22.896 6.853 1.652 1.00 98.38 83 LEU A N 1
ATOM 620 C CA . LEU A 1 83 ? -22.270 6.850 2.974 1.00 98.38 83 LEU A CA 1
ATOM 621 C C . LEU A 1 83 ? -23.179 7.577 3.964 1.00 98.38 83 LEU A C 1
ATOM 623 O O . LEU A 1 83 ? -23.703 8.633 3.635 1.00 98.38 83 LEU A O 1
ATOM 627 N N . LYS A 1 84 ? -23.326 7.048 5.181 1.00 98.56 84 LYS A N 1
ATOM 628 C CA . LYS A 1 84 ? -23.868 7.824 6.309 1.00 98.56 84 LYS A CA 1
ATOM 629 C C . LYS A 1 84 ? -22.822 8.823 6.807 1.00 98.56 84 LYS A C 1
ATOM 631 O O . LYS A 1 84 ? -21.632 8.519 6.751 1.00 98.56 84 LYS A O 1
ATOM 636 N N . VAL A 1 85 ? -23.234 9.955 7.360 1.00 98.81 85 VAL A N 1
ATOM 637 C CA . VAL A 1 85 ? -22.335 11.008 7.839 1.00 98.81 85 VAL A CA 1
ATOM 638 C C . VAL A 1 85 ? -22.501 11.241 9.334 1.00 98.81 85 VAL A C 1
ATOM 640 O O . VAL A 1 85 ? -23.606 11.483 9.823 1.00 98.81 85 VAL A O 1
ATOM 643 N N . PHE A 1 86 ? -21.385 11.200 10.066 1.00 98.69 86 PHE A N 1
ATOM 644 C CA . PHE A 1 86 ? -21.308 11.702 11.440 1.00 98.69 86 PHE A CA 1
ATOM 645 C C . PHE A 1 86 ? -20.535 13.020 11.444 1.00 98.69 86 PHE A C 1
ATOM 647 O O . PHE A 1 86 ? -19.462 13.105 10.859 1.00 98.69 86 PHE A O 1
ATOM 654 N N . LEU A 1 87 ? -21.061 14.048 12.103 1.00 98.69 87 LEU A N 1
ATOM 655 C CA . LEU A 1 87 ? -20.351 15.314 12.291 1.00 98.69 87 LEU A CA 1
ATOM 656 C C . LEU A 1 87 ? -19.553 15.263 13.593 1.00 98.69 87 LEU A C 1
ATOM 658 O O . LEU A 1 87 ? -20.147 15.090 14.661 1.00 98.69 87 LEU A O 1
ATOM 662 N N . LYS A 1 88 ? -18.230 15.412 13.502 1.00 98.25 88 LYS A N 1
ATOM 663 C CA . LYS A 1 88 ? -17.296 15.194 14.608 1.00 98.25 88 LYS A CA 1
ATOM 664 C C . LYS A 1 88 ? -16.355 16.395 14.815 1.00 98.25 88 LYS A C 1
ATOM 666 O O . LYS A 1 88 ? -15.206 16.376 14.393 1.00 98.25 88 LYS A O 1
ATOM 671 N N . PRO A 1 89 ? -16.827 17.483 15.444 1.00 96.94 89 PRO A N 1
ATOM 672 C CA . PRO A 1 89 ? -15.972 18.612 15.787 1.00 96.94 89 PRO A CA 1
ATOM 673 C C . PRO A 1 89 ? -15.128 18.340 17.048 1.00 96.94 89 PRO A C 1
ATOM 675 O O . PRO A 1 89 ? -15.641 17.889 18.073 1.00 96.94 89 PRO A O 1
ATOM 678 N N . HIS A 1 90 ? -13.849 18.699 17.000 1.00 95.50 90 HIS A N 1
ATOM 679 C CA . HIS A 1 90 ? -12.888 18.551 18.094 1.00 95.50 90 HIS A CA 1
ATOM 680 C C . HIS A 1 90 ? -12.702 19.859 18.859 1.00 95.50 90 HIS A C 1
ATOM 682 O O . HIS A 1 90 ? -12.583 20.923 18.259 1.00 95.50 90 HIS A O 1
ATOM 688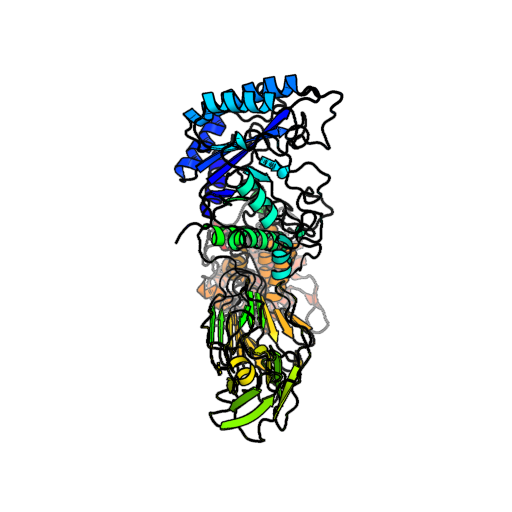 N N . VAL A 1 91 ? -12.612 19.798 20.188 1.00 96.19 91 VAL A N 1
ATOM 689 C CA . VAL A 1 91 ? -12.231 20.958 21.009 1.00 96.19 91 VAL A CA 1
ATOM 690 C C . VAL A 1 91 ? -10.709 21.012 21.090 1.00 96.19 91 VAL A C 1
ATOM 692 O O . VAL A 1 91 ? -10.097 20.170 21.744 1.00 96.19 91 VAL A O 1
ATOM 695 N N . THR A 1 92 ? -10.088 22.005 20.449 1.00 95.56 92 THR A N 1
ATOM 696 C CA . THR A 1 92 ? -8.622 22.080 20.319 1.00 95.56 92 THR A CA 1
ATOM 697 C C . THR A 1 92 ? -8.009 23.315 20.975 1.00 95.56 92 THR A C 1
ATOM 699 O O . THR A 1 92 ? -8.701 24.234 21.432 1.00 95.56 92 THR A O 1
ATOM 702 N N . LEU A 1 93 ? -6.678 23.337 21.067 1.00 93.06 93 LEU A N 1
ATOM 703 C CA . LEU A 1 93 ? -5.920 24.496 21.541 1.00 93.06 93 LEU A CA 1
ATOM 704 C C . LEU A 1 93 ? -6.050 25.695 20.582 1.00 93.06 93 LEU A C 1
ATOM 706 O O . LEU A 1 93 ? -6.456 25.575 19.430 1.00 93.06 93 LEU A O 1
ATOM 710 N N . SER A 1 94 ? -5.705 26.896 21.049 1.00 88.69 94 SER A N 1
ATOM 711 C CA . SER A 1 94 ? -5.915 28.132 20.278 1.00 88.69 94 SER A CA 1
ATOM 712 C C . SER A 1 94 ? -5.019 28.279 19.050 1.00 88.69 94 SER A C 1
ATOM 714 O O . SER A 1 94 ? -5.357 29.038 18.146 1.00 88.69 94 SER A O 1
ATOM 716 N N . THR A 1 95 ? -3.865 27.611 19.039 1.00 80.00 95 THR A N 1
ATOM 717 C CA . THR A 1 95 ? -2.828 27.764 18.005 1.00 80.00 95 THR A CA 1
ATOM 718 C C . THR A 1 95 ? -2.428 26.452 17.338 1.00 80.00 95 THR A C 1
ATOM 720 O O . THR A 1 95 ? -1.599 26.474 16.432 1.00 80.00 95 THR A O 1
ATOM 723 N N . THR A 1 96 ? -2.962 25.317 17.791 1.00 83.25 96 THR A N 1
ATOM 724 C CA . THR A 1 96 ? -2.690 23.991 17.222 1.00 83.25 96 THR A CA 1
ATOM 725 C C . THR A 1 96 ? -3.998 23.223 17.064 1.00 83.25 96 THR A C 1
ATOM 727 O O . THR A 1 96 ? -5.006 23.564 17.682 1.00 83.25 96 THR A O 1
ATOM 730 N N . ALA A 1 97 ? -3.980 22.182 16.234 1.00 83.94 97 ALA A N 1
ATOM 731 C CA . ALA A 1 97 ? -5.113 21.275 16.076 1.00 83.94 97 ALA A CA 1
ATOM 732 C C . ALA A 1 97 ? -5.136 20.155 17.135 1.00 83.94 97 ALA A C 1
ATOM 734 O O . ALA A 1 97 ? -5.888 19.198 16.989 1.00 83.94 97 ALA A O 1
ATOM 735 N N . ASP A 1 98 ? -4.321 20.256 18.189 1.00 87.62 98 ASP A N 1
ATOM 736 C CA . ASP A 1 98 ? -4.258 19.226 19.224 1.00 87.62 98 ASP A CA 1
ATOM 737 C C . ASP A 1 98 ? -5.517 19.273 20.094 1.00 87.62 98 ASP A C 1
ATOM 739 O O . ASP A 1 98 ? -5.931 20.353 20.542 1.00 87.62 98 ASP A O 1
ATOM 743 N N . ASN A 1 99 ? -6.089 18.099 20.374 1.00 91.88 99 ASN A N 1
ATOM 744 C CA . ASN A 1 99 ? -7.216 17.951 21.290 1.00 91.88 99 ASN A CA 1
ATOM 745 C C . ASN A 1 99 ? -6.870 18.535 22.659 1.00 91.88 99 ASN A C 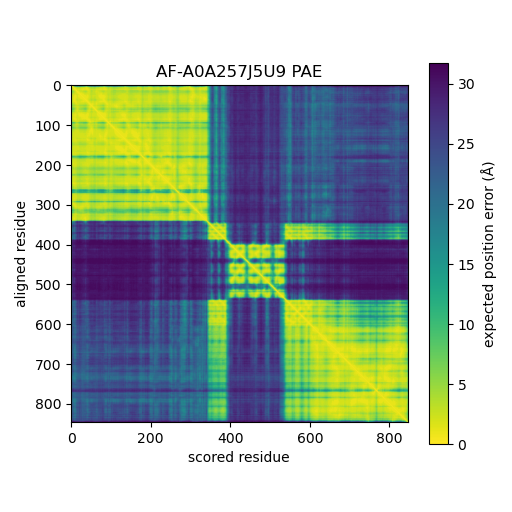1
ATOM 747 O O . ASN A 1 99 ? -5.797 18.286 23.222 1.00 91.88 99 ASN A O 1
ATOM 751 N N . ARG A 1 100 ? -7.797 19.308 23.219 1.00 93.88 100 ARG A N 1
ATOM 752 C CA . ARG A 1 100 ? -7.684 19.810 24.583 1.00 93.88 100 ARG A CA 1
ATOM 753 C C . ARG A 1 100 ? -7.985 18.670 25.561 1.00 93.88 100 ARG A C 1
ATOM 755 O O . ARG A 1 100 ? -9.077 18.116 25.549 1.00 93.88 100 ARG A O 1
ATOM 762 N N . ASN A 1 101 ? -7.024 18.353 26.423 1.00 93.38 101 ASN A N 1
ATOM 763 C CA . ASN A 1 101 ? -7.047 17.212 27.341 1.00 93.38 101 ASN A CA 1
ATOM 764 C C . ASN A 1 101 ? -6.395 17.567 28.693 1.00 93.38 101 ASN A C 1
ATOM 766 O O . ASN A 1 101 ? -5.977 18.708 28.923 1.00 93.38 101 ASN A O 1
ATOM 770 N N . THR A 1 102 ? -6.302 16.596 29.608 1.00 91.94 102 THR A N 1
ATOM 771 C CA . THR A 1 102 ? -5.763 16.822 30.962 1.00 91.94 102 THR A CA 1
ATOM 772 C C . THR A 1 102 ? -4.280 17.207 30.993 1.00 91.94 102 THR A C 1
ATOM 774 O O . THR A 1 102 ? -3.822 17.745 32.000 1.00 91.94 102 THR A O 1
ATOM 777 N N . TRP A 1 103 ? -3.516 16.935 29.930 1.00 92.06 103 TRP A N 1
ATOM 778 C CA . TRP A 1 103 ? -2.075 17.203 29.877 1.00 92.06 103 TRP A CA 1
ATOM 779 C C . TRP A 1 103 ? -1.746 18.604 29.364 1.00 92.06 103 TRP A C 1
ATOM 781 O O . TRP A 1 103 ? -0.688 19.139 29.690 1.00 92.06 103 TRP A O 1
ATOM 791 N N . ASN A 1 104 ? -2.636 19.205 28.574 1.00 93.56 104 ASN A N 1
ATOM 792 C CA . ASN A 1 104 ? -2.417 20.509 27.942 1.00 93.56 104 ASN A CA 1
ATOM 793 C C . ASN A 1 104 ? -3.420 21.595 28.382 1.00 93.56 104 ASN A C 1
ATOM 795 O O . ASN A 1 104 ? -3.429 22.692 27.818 1.00 93.56 104 ASN A O 1
ATOM 799 N N . THR A 1 105 ? -4.230 21.324 29.412 1.00 93.00 105 THR A N 1
ATOM 800 C CA . THR A 1 105 ? -5.194 22.287 29.965 1.00 93.00 105 THR A CA 1
ATOM 801 C C . THR A 1 105 ? -4.778 22.779 31.344 1.00 93.00 105 THR A C 1
ATOM 803 O O . THR A 1 105 ? -4.794 22.038 32.323 1.00 93.00 105 THR A O 1
ATOM 806 N N . ASP A 1 106 ? -4.464 24.069 31.436 1.00 92.06 106 ASP A N 1
ATOM 807 C CA . ASP A 1 106 ? -4.247 24.744 32.712 1.00 92.06 106 ASP A CA 1
ATOM 808 C C . ASP A 1 106 ? -5.588 25.135 33.353 1.00 92.06 106 ASP A C 1
ATOM 810 O O . ASP A 1 106 ? -6.201 26.147 33.008 1.00 92.06 106 ASP A O 1
ATOM 814 N N . LEU A 1 107 ? -6.027 24.338 34.329 1.00 90.88 107 LEU A N 1
ATOM 815 C CA . LEU A 1 107 ? -7.275 24.564 35.065 1.00 90.88 107 LEU A CA 1
ATOM 816 C C . LEU A 1 107 ? -7.264 25.830 35.942 1.00 90.88 107 LEU A C 1
ATOM 818 O O . LEU A 1 107 ? -8.307 26.199 36.475 1.00 90.88 107 LEU A O 1
ATOM 822 N N . THR A 1 108 ? -6.124 26.513 36.111 1.00 93.06 108 THR A N 1
ATOM 823 C CA . THR A 1 108 ? -6.076 27.792 36.844 1.00 93.06 108 THR A CA 1
ATOM 824 C C . THR A 1 108 ? -6.526 28.977 35.994 1.00 93.06 108 THR A C 1
ATOM 826 O O . THR A 1 108 ? -7.009 29.974 36.533 1.00 93.06 108 THR A O 1
ATOM 829 N N . THR A 1 109 ? -6.381 28.871 34.672 1.00 93.25 109 THR A N 1
ATOM 830 C CA . THR A 1 109 ? -6.786 29.901 33.709 1.00 93.25 109 THR A CA 1
ATOM 831 C C . THR A 1 109 ? -8.054 29.524 32.952 1.00 93.25 109 THR A C 1
ATOM 833 O O . THR A 1 109 ? -8.816 30.410 32.567 1.00 93.25 109 THR A O 1
ATOM 836 N N . PHE A 1 110 ? -8.316 28.229 32.784 1.00 96.12 110 PHE A N 1
ATOM 837 C CA . PHE A 1 110 ? -9.470 27.710 32.064 1.00 96.12 110 PHE A CA 1
ATOM 838 C C . PHE A 1 110 ? -10.788 27.870 32.843 1.00 96.12 110 PHE A C 1
ATOM 840 O O . PHE A 1 110 ? -10.899 27.461 33.998 1.00 96.12 110 PHE A O 1
ATOM 847 N N . SER A 1 111 ? -11.826 28.401 32.189 1.00 97.44 111 SER A N 1
ATOM 848 C CA . SER A 1 111 ? -13.186 28.482 32.730 1.00 97.44 111 SER A CA 1
ATOM 849 C C . SER A 1 111 ? -14.114 27.472 32.054 1.00 97.44 111 SER A C 1
ATOM 851 O O . SER A 1 111 ? -14.443 27.604 30.873 1.00 97.44 111 SER A O 1
ATOM 853 N N . ALA A 1 112 ? -14.600 26.501 32.835 1.00 96.50 112 ALA A N 1
ATOM 854 C CA . ALA A 1 112 ? -15.621 25.552 32.393 1.00 96.50 112 ALA A CA 1
ATOM 855 C C . ALA A 1 112 ? -16.909 26.262 31.941 1.00 96.50 112 ALA A C 1
ATOM 857 O O . ALA A 1 112 ? -17.451 25.925 30.892 1.00 96.50 112 ALA A O 1
ATOM 858 N N . ASP A 1 113 ? -17.349 27.294 32.668 1.00 97.31 113 ASP A N 1
ATOM 859 C CA . ASP A 1 113 ? -18.548 28.071 32.329 1.00 97.31 113 ASP A CA 1
ATOM 860 C C . ASP A 1 113 ? -18.443 28.739 30.951 1.00 97.31 113 ASP A C 1
ATOM 862 O O . ASP A 1 113 ? -19.398 28.711 30.170 1.00 97.31 113 ASP A O 1
ATOM 866 N N . LEU A 1 114 ? -17.286 29.338 30.631 1.00 97.69 114 LEU A N 1
ATOM 867 C CA . LEU A 1 114 ? -17.055 29.937 29.312 1.00 97.69 114 LEU A CA 1
ATOM 868 C C . LEU A 1 114 ? -17.062 28.872 28.216 1.00 97.69 114 LEU A C 1
ATOM 870 O O . LEU A 1 114 ? -17.704 29.082 27.183 1.00 97.69 114 LEU A O 1
ATOM 874 N N . MET A 1 115 ? -16.415 27.730 28.465 1.00 97.56 115 MET A N 1
ATOM 875 C CA . MET A 1 115 ? -16.366 26.640 27.497 1.00 97.56 115 MET A CA 1
ATOM 876 C C . MET A 1 115 ? -17.754 26.073 27.234 1.00 97.56 115 MET A C 1
ATOM 878 O O . MET A 1 115 ? -18.182 26.065 26.085 1.00 97.56 115 MET A O 1
ATOM 882 N N . PHE A 1 116 ? -18.504 25.682 28.267 1.00 98.50 116 PHE A N 1
ATOM 883 C CA . PHE A 1 116 ? -19.844 25.125 28.088 1.00 98.50 116 PHE A CA 1
ATOM 884 C C . PHE A 1 116 ? -20.805 26.117 27.438 1.00 98.50 116 PHE A C 1
ATOM 886 O O . PHE A 1 116 ? -21.594 25.712 26.584 1.00 98.50 116 PHE A O 1
ATOM 893 N N . ARG A 1 117 ? -20.736 27.412 27.780 1.00 98.12 117 ARG A N 1
ATOM 894 C CA . ARG A 1 117 ? -21.541 28.449 27.117 1.00 98.12 117 ARG A CA 1
ATOM 895 C C . ARG A 1 117 ? -21.270 28.477 25.614 1.00 98.12 117 ARG A C 1
ATOM 897 O O . ARG A 1 117 ? -22.210 28.426 24.820 1.00 98.12 117 ARG A O 1
ATOM 904 N N . ASP A 1 118 ? -20.002 28.577 25.231 1.00 98.31 118 ASP A N 1
ATOM 905 C CA . ASP A 1 118 ? -19.612 28.755 23.834 1.00 98.31 118 ASP A CA 1
ATOM 906 C C . ASP A 1 118 ? -19.778 27.457 23.030 1.00 98.31 118 ASP A C 1
ATOM 908 O O . ASP A 1 118 ? -20.313 27.474 21.920 1.00 98.31 118 ASP A O 1
ATOM 912 N N . TRP A 1 119 ? -19.398 26.320 23.615 1.00 98.25 119 TRP A N 1
ATOM 913 C CA . TRP A 1 119 ? -19.503 24.999 23.003 1.00 98.25 119 TRP A CA 1
ATOM 914 C C . TRP A 1 119 ? -20.954 24.554 22.826 1.00 98.25 11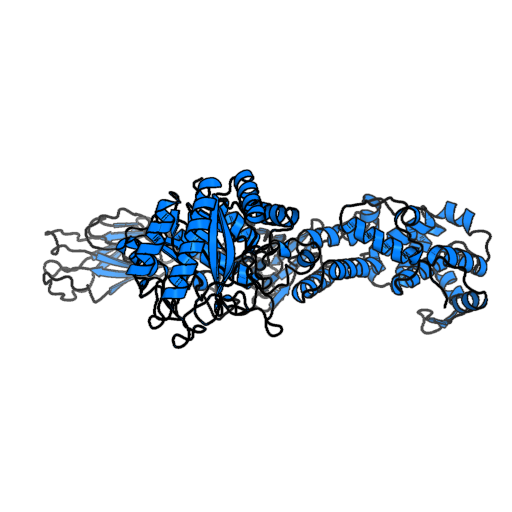9 TRP A C 1
ATOM 916 O O . TRP A 1 119 ? -21.327 24.102 21.746 1.00 98.25 119 TRP A O 1
ATOM 926 N N . SER A 1 120 ? -21.812 24.772 23.830 1.00 98.44 120 SER A N 1
ATOM 927 C CA . SER A 1 120 ? -23.252 24.506 23.713 1.00 98.44 120 SER A CA 1
ATOM 928 C C . SER A 1 120 ? -23.893 25.368 22.621 1.00 98.44 120 SER A C 1
ATOM 930 O O . SER A 1 120 ? -24.687 24.865 21.823 1.00 98.44 120 SER A O 1
ATOM 932 N N . GLY A 1 121 ? -23.507 26.646 22.508 1.00 98.12 121 GLY A N 1
ATOM 933 C CA . GLY A 1 121 ? -23.968 27.528 21.430 1.00 98.12 121 GLY A CA 1
ATOM 934 C C . GLY A 1 121 ? -23.533 27.059 20.035 1.00 98.12 121 GLY A C 1
ATOM 935 O O . GLY A 1 121 ? -24.349 27.018 19.106 1.00 98.12 121 GLY A O 1
ATOM 936 N N . TYR A 1 122 ? -22.269 26.653 19.894 1.00 98.31 122 TYR A N 1
ATOM 937 C CA . TYR A 1 122 ? -21.736 26.096 18.651 1.00 98.31 122 TYR A CA 1
ATOM 938 C C . TYR A 1 122 ? -22.440 24.790 18.262 1.00 98.31 122 TYR A C 1
ATOM 940 O O . TYR A 1 122 ? -22.981 24.692 17.159 1.00 98.31 122 TYR A O 1
ATOM 948 N N . LEU A 1 123 ? -22.516 23.819 19.177 1.00 98.62 123 LEU A N 1
ATOM 949 C CA . LEU A 1 123 ? -23.147 22.525 18.918 1.00 98.62 123 LEU A CA 1
ATOM 950 C C . LEU A 1 123 ? -24.651 22.632 18.668 1.00 98.62 123 LEU A C 1
ATOM 952 O O . LEU A 1 123 ? -25.175 21.863 17.875 1.00 98.62 123 LEU A O 1
ATOM 956 N N . THR A 1 124 ? -25.350 23.602 19.262 1.00 98.56 124 THR A N 1
ATOM 957 C CA . THR A 1 124 ? -26.763 23.867 18.930 1.00 98.56 124 THR A CA 1
ATOM 958 C C . THR A 1 124 ? -26.911 24.300 17.467 1.00 98.56 124 THR A C 1
ATOM 960 O O . THR A 1 124 ? -27.807 23.836 16.760 1.00 98.56 124 THR A O 1
ATOM 963 N N . SER A 1 125 ? -26.004 25.157 16.986 1.00 97.94 125 SER A N 1
ATOM 964 C CA . SER A 1 125 ? -25.987 25.595 15.584 1.00 97.94 125 SER A CA 1
ATOM 965 C C . SER A 1 125 ? -25.621 24.443 14.643 1.00 97.94 125 SER A C 1
ATOM 967 O O . SER A 1 125 ? -26.275 24.253 13.616 1.00 97.94 125 SER A O 1
ATOM 969 N N . LEU A 1 126 ? -24.625 23.633 15.022 1.00 98.44 126 LEU A N 1
ATOM 970 C CA . LEU A 1 126 ? -24.232 22.437 14.279 1.00 98.44 126 LEU A CA 1
ATOM 971 C C . LEU A 1 126 ? -25.357 21.395 14.242 1.00 98.44 126 LEU A C 1
ATOM 973 O O . LEU A 1 126 ? -25.596 20.803 13.199 1.00 98.44 126 LEU A O 1
ATOM 977 N N . ALA A 1 127 ? -26.096 21.215 15.337 1.00 98.75 127 ALA A N 1
ATOM 978 C CA . ALA A 1 127 ? -27.235 20.307 15.423 1.00 98.75 127 ALA A CA 1
ATOM 979 C C . ALA A 1 127 ? -28.402 20.743 14.529 1.00 98.75 127 ALA A C 1
ATOM 981 O O . ALA A 1 127 ? -29.019 19.911 13.866 1.00 98.75 127 ALA A O 1
ATOM 982 N N . SER A 1 128 ? -28.662 22.050 14.430 1.00 98.50 128 SER A N 1
ATOM 983 C CA . SER A 1 128 ? -29.636 22.567 13.464 1.00 98.50 128 SER A CA 1
ATOM 984 C C . SER A 1 128 ? -29.202 22.294 12.018 1.00 98.50 128 SER A C 1
ATOM 986 O O . SER A 1 128 ? -30.012 21.850 11.204 1.00 98.50 128 SER A O 1
ATOM 988 N N . PHE A 1 129 ? -27.919 22.501 11.701 1.00 98.44 129 PHE A N 1
ATOM 989 C CA . PHE A 1 129 ? -27.349 22.174 10.390 1.00 98.44 129 PHE A CA 1
ATOM 990 C C . PHE A 1 129 ? -27.419 20.670 10.084 1.00 98.44 129 PHE A C 1
ATOM 992 O O . PHE A 1 129 ? -27.829 20.281 8.991 1.00 98.44 129 PHE A O 1
ATOM 999 N N . ALA A 1 130 ? -27.068 19.830 11.056 1.00 98.38 130 ALA A N 1
ATOM 1000 C CA . ALA A 1 130 ? -27.116 18.377 10.978 1.00 98.38 130 ALA A CA 1
ATOM 1001 C C . ALA A 1 130 ? -28.529 17.888 10.636 1.00 98.38 130 ALA A C 1
ATOM 1003 O O . ALA A 1 130 ? -28.714 17.093 9.715 1.00 98.38 130 ALA A O 1
ATOM 1004 N N . GLN A 1 131 ? -29.538 18.429 11.324 1.00 98.50 131 GLN A N 1
ATOM 1005 C CA . GLN A 1 131 ? -30.937 18.098 11.080 1.00 98.50 131 GLN A CA 1
ATOM 1006 C C . GLN A 1 131 ? -31.398 18.508 9.677 1.00 98.50 131 GLN A C 1
ATOM 1008 O O . GLN A 1 131 ? -32.117 17.750 9.028 1.00 98.50 131 GLN A O 1
ATOM 1013 N N . GLN A 1 132 ? -30.991 19.692 9.209 1.00 98.19 132 GLN A N 1
ATOM 1014 C CA . GLN A 1 132 ? -31.322 20.194 7.870 1.00 98.19 132 GLN A CA 1
ATOM 1015 C C . GLN A 1 132 ? -30.635 19.385 6.764 1.00 98.19 132 GLN A C 1
ATOM 1017 O O . GLN A 1 132 ? -31.242 19.119 5.730 1.00 98.19 132 GLN A O 1
ATOM 1022 N N . SER A 1 133 ? -29.396 18.958 7.005 1.00 97.75 133 SER A N 1
ATOM 1023 C CA . SER A 1 133 ? -28.589 18.184 6.054 1.00 97.75 133 SER A CA 1
ATOM 1024 C C . SER A 1 133 ? -28.840 16.676 6.143 1.00 97.75 133 SER A C 1
ATOM 1026 O O . SER A 1 133 ? -28.251 15.916 5.385 1.00 97.75 133 SER A O 1
ATOM 1028 N N . SER A 1 134 ? -29.737 16.243 7.038 1.00 97.50 134 SER A N 1
ATOM 1029 C CA . SER A 1 134 ? -30.121 14.841 7.249 1.00 97.50 134 SER A CA 1
ATOM 1030 C C . SER A 1 134 ? -28.951 13.903 7.578 1.00 97.50 134 SER A C 1
ATOM 1032 O O . SER A 1 134 ? -28.985 12.739 7.194 1.00 97.50 134 SER A O 1
ATOM 1034 N N . VAL A 1 135 ? -27.930 14.393 8.290 1.00 98.12 135 VAL A N 1
ATOM 1035 C CA . VAL A 1 135 ? -26.813 13.545 8.750 1.00 98.12 135 VAL A CA 1
ATOM 1036 C C . VAL A 1 135 ? -27.286 12.573 9.833 1.00 98.12 135 VAL A C 1
ATOM 1038 O O . VAL A 1 135 ? -28.218 12.862 10.589 1.00 98.12 135 VAL A O 1
ATOM 1041 N N . GLU A 1 136 ? -26.638 11.420 9.950 1.00 98.50 136 GLU A N 1
ATOM 1042 C CA . GLU A 1 136 ? -27.082 10.348 10.840 1.00 98.50 136 GLU A CA 1
ATOM 1043 C C . GLU A 1 136 ? -26.565 10.462 12.272 1.00 98.50 136 GLU A C 1
ATOM 1045 O O . GLU A 1 136 ? -27.159 9.848 13.167 1.00 98.50 136 GLU A O 1
ATOM 1050 N N . GLY A 1 137 ? -25.506 11.237 12.517 1.00 98.38 137 GLY A N 1
ATOM 1051 C CA . GLY A 1 137 ? -24.982 11.410 13.868 1.00 98.38 137 GLY A CA 1
ATOM 1052 C C . GLY A 1 137 ? -24.181 12.684 14.121 1.00 98.38 137 GLY A C 1
ATOM 1053 O O . GLY A 1 137 ? -23.654 13.308 13.202 1.00 98.38 137 GLY A O 1
ATOM 1054 N N . ILE A 1 138 ? -24.083 13.049 15.399 1.00 98.69 138 ILE A N 1
ATOM 1055 C CA . ILE A 1 138 ? -23.232 14.122 15.921 1.00 98.69 138 ILE A CA 1
ATOM 1056 C C . ILE A 1 138 ? -22.412 13.578 17.088 1.00 98.69 138 ILE A C 1
ATOM 1058 O O . ILE A 1 138 ? -22.951 12.949 18.004 1.00 98.69 138 ILE A O 1
ATOM 1062 N N . VAL A 1 139 ? -21.120 13.886 17.074 1.00 98.75 139 VAL A N 1
ATOM 1063 C CA . VAL A 1 139 ? -20.197 13.671 18.187 1.00 98.75 139 VAL A CA 1
ATOM 1064 C C . VAL A 1 139 ? -20.038 14.997 18.930 1.00 98.75 139 VAL A C 1
ATOM 1066 O O . VAL A 1 139 ? -19.635 15.997 18.346 1.00 98.75 139 VAL A O 1
ATOM 1069 N N . ILE A 1 140 ? -20.401 15.046 20.211 1.00 98.50 140 ILE A N 1
ATOM 1070 C CA . ILE A 1 140 ? -20.470 16.306 20.982 1.00 98.50 140 ILE A CA 1
ATOM 1071 C C . ILE A 1 140 ? -19.136 16.718 21.623 1.00 98.50 140 ILE A C 1
ATOM 1073 O O . ILE A 1 140 ? -19.083 17.689 22.377 1.00 98.50 140 ILE A O 1
ATOM 1077 N N . GLY A 1 141 ? -18.072 15.969 21.362 1.00 97.06 141 GLY A N 1
ATOM 1078 C CA . GLY A 1 141 ? -16.726 16.214 21.862 1.00 97.06 141 GLY A CA 1
ATOM 1079 C C . GLY A 1 141 ? -15.853 14.974 21.711 1.00 97.06 141 GLY A C 1
ATOM 1080 O O . GLY A 1 141 ? -16.380 13.861 21.646 1.00 97.06 141 GLY A O 1
ATOM 1081 N N . THR A 1 142 ? -14.540 15.194 21.680 1.00 96.19 142 THR A N 1
ATOM 1082 C CA . THR A 1 142 ? -13.529 14.148 21.502 1.00 96.19 142 THR A CA 1
ATOM 1083 C C . THR A 1 142 ? -12.418 14.317 22.540 1.00 96.19 142 THR A C 1
ATOM 1085 O O . THR A 1 142 ? -11.867 15.410 22.667 1.00 96.19 142 THR A O 1
ATOM 1088 N N . GLU A 1 143 ? -12.114 13.258 23.296 1.00 95.12 143 GLU A N 1
ATOM 1089 C CA . GLU A 1 143 ? -10.965 13.129 24.216 1.00 95.12 143 GLU A CA 1
ATOM 1090 C C . GLU A 1 143 ? -10.820 14.242 25.271 1.00 95.12 143 GLU A C 1
ATOM 1092 O O . GLU A 1 143 ? -9.724 14.608 25.701 1.00 95.12 143 GLU A O 1
ATOM 1097 N N . MET A 1 144 ? -11.943 14.770 25.747 1.00 95.88 144 MET A N 1
ATOM 1098 C CA . MET A 1 144 ? -11.997 15.877 26.708 1.00 95.88 144 MET A CA 1
ATOM 1099 C C . MET A 1 144 ? -11.862 15.387 28.161 1.00 95.88 144 MET A C 1
ATOM 1101 O O . MET A 1 144 ? -12.575 15.868 29.047 1.00 95.88 144 MET A O 1
ATOM 1105 N N . ASN A 1 145 ? -10.906 14.484 28.411 1.00 94.00 145 ASN A N 1
ATOM 1106 C CA . ASN A 1 145 ? -10.701 13.788 29.692 1.00 94.00 145 ASN A CA 1
ATOM 1107 C C . ASN A 1 145 ? -10.377 14.705 30.891 1.00 94.00 145 ASN A C 1
ATOM 1109 O O . ASN A 1 145 ? -10.313 14.271 32.037 1.00 94.00 145 ASN A O 1
ATOM 1113 N N . PHE A 1 146 ? -10.173 15.998 30.637 1.00 93.50 146 PHE A N 1
ATOM 1114 C CA . PHE A 1 146 ? -10.021 17.031 31.659 1.00 93.50 146 PHE A CA 1
ATOM 1115 C C . PHE A 1 146 ? -11.356 17.492 32.271 1.00 93.50 146 PHE A C 1
ATOM 1117 O O . PHE A 1 146 ? -11.341 18.178 33.294 1.00 93.50 146 PHE A O 1
ATOM 1124 N N . ILE A 1 147 ? -12.499 17.189 31.640 1.00 95.69 147 ILE A N 1
ATOM 1125 C CA . ILE A 1 147 ? -13.815 17.699 32.062 1.00 95.69 147 ILE A CA 1
ATOM 1126 C C . ILE A 1 147 ? -14.982 16.715 31.875 1.00 95.69 147 ILE A C 1
ATOM 1128 O O . ILE A 1 147 ? -16.038 16.916 32.472 1.00 95.69 147 ILE A O 1
ATOM 1132 N N . ASP A 1 148 ? -14.828 15.649 31.092 1.00 95.88 148 ASP A N 1
ATOM 1133 C CA . ASP A 1 148 ? -15.873 14.641 30.832 1.00 95.88 148 ASP A CA 1
ATOM 1134 C C . ASP A 1 148 ? -16.209 13.728 32.035 1.00 95.88 148 ASP A C 1
ATOM 1136 O O . ASP A 1 148 ? -17.287 13.132 32.089 1.00 95.88 148 ASP A O 1
ATOM 1140 N N . THR A 1 149 ? -15.339 13.682 33.044 1.00 94.62 149 THR A N 1
ATOM 1141 C CA . THR A 1 149 ? -15.531 12.969 34.321 1.00 94.62 149 THR A CA 1
ATOM 1142 C C . THR A 1 149 ? -16.199 13.825 35.405 1.00 94.62 149 THR A C 1
ATOM 1144 O O . THR A 1 149 ? -16.370 13.410 36.554 1.00 94.62 149 THR A O 1
ATOM 1147 N N . SER A 1 150 ? -16.575 15.060 35.067 1.00 94.56 150 SER A N 1
ATOM 1148 C CA . SER A 1 150 ? -17.171 16.040 35.978 1.00 94.56 150 SER A CA 1
ATOM 1149 C C . SER A 1 150 ? -18.238 16.872 35.254 1.00 94.56 150 SER A C 1
ATOM 1151 O O . SER A 1 150 ? -18.660 16.520 34.156 1.00 94.56 150 SER A O 1
ATOM 1153 N N . HIS A 1 151 ? -18.750 17.939 35.883 1.00 96.88 151 HIS A N 1
ATOM 1154 C CA . HIS A 1 151 ? -19.687 18.888 35.250 1.00 96.88 151 HIS A CA 1
ATOM 1155 C C . HIS A 1 151 ? -20.910 18.224 34.576 1.00 96.88 151 HIS A C 1
ATOM 1157 O O . HIS A 1 151 ? -21.363 18.616 33.499 1.00 96.88 151 HIS A O 1
ATOM 1163 N N . ARG A 1 152 ? -21.460 17.169 35.205 1.00 98.12 152 ARG A N 1
ATOM 1164 C CA . ARG A 1 152 ? -22.599 16.406 34.659 1.00 98.12 152 ARG A CA 1
ATOM 1165 C C . ARG A 1 152 ? -23.805 17.299 34.349 1.00 98.12 152 ARG A C 1
ATOM 1167 O O . ARG A 1 152 ? -24.532 17.016 33.402 1.00 98.12 152 ARG A O 1
ATOM 1174 N N . GLY A 1 153 ? -24.046 18.341 35.149 1.00 98.56 153 GLY A N 1
ATOM 1175 C CA . GLY A 1 153 ? -25.180 19.249 34.953 1.00 98.56 153 GLY A CA 1
ATOM 1176 C C . GLY A 1 153 ? -25.059 20.054 33.659 1.00 98.56 153 GLY A C 1
ATOM 1177 O O . GLY A 1 153 ? -26.018 20.158 32.896 1.00 98.56 153 GLY A O 1
ATOM 1178 N N . GLU A 1 154 ? -23.866 20.566 33.389 1.00 98.69 154 GLU A N 1
ATOM 1179 C CA . GLU A 1 154 ? -23.518 21.343 32.208 1.00 98.69 154 GLU A CA 1
ATOM 1180 C C . GLU A 1 154 ? -23.535 20.469 30.949 1.00 98.69 154 GLU A C 1
ATOM 1182 O O . GLU A 1 154 ? -24.149 20.849 29.948 1.00 98.69 154 GLU A O 1
ATOM 1187 N N . TRP A 1 155 ? -22.972 19.257 31.021 1.00 98.69 155 TRP A N 1
ATOM 1188 C CA . TRP A 1 155 ? -23.083 18.257 29.955 1.00 98.69 155 TRP A CA 1
ATOM 1189 C C . TRP A 1 155 ? -24.539 17.894 29.655 1.00 98.69 155 TRP A C 1
ATOM 1191 O O . TRP A 1 155 ? -24.947 17.899 28.495 1.00 98.69 155 TRP A O 1
ATOM 1201 N N . ALA A 1 156 ? -25.354 17.637 30.682 1.00 98.88 156 ALA A N 1
ATOM 1202 C CA . ALA A 1 156 ? -26.769 17.322 30.500 1.00 98.88 156 ALA A CA 1
ATOM 1203 C C . ALA A 1 156 ? -27.538 18.472 29.829 1.00 98.88 156 ALA A C 1
ATOM 1205 O O . ALA A 1 156 ? -28.358 18.228 28.941 1.00 98.88 156 ALA A O 1
ATOM 1206 N N . ALA A 1 157 ? -27.255 19.721 30.210 1.00 98.69 157 ALA A N 1
ATOM 1207 C CA . ALA A 1 157 ? -27.853 20.899 29.587 1.00 98.69 157 ALA A CA 1
ATOM 1208 C C . ALA A 1 157 ? -27.429 21.054 28.115 1.00 98.69 157 ALA A C 1
ATOM 1210 O O . ALA A 1 157 ? -28.270 21.314 27.254 1.00 98.69 157 ALA A O 1
ATOM 1211 N N . LEU A 1 158 ? -26.146 20.848 27.808 1.00 98.75 158 LEU A N 1
ATOM 1212 C CA . LEU A 1 158 ? -25.628 20.866 26.439 1.00 98.75 158 LEU A CA 1
ATOM 1213 C C . LEU A 1 158 ? -26.279 19.778 25.575 1.00 98.75 158 LEU A C 1
ATOM 1215 O O . LEU A 1 158 ? -26.768 20.076 24.485 1.00 98.75 158 LEU A O 1
ATOM 1219 N N . ILE A 1 159 ? -26.351 18.541 26.073 1.00 98.88 159 ILE A N 1
ATOM 1220 C CA . ILE A 1 159 ? -26.985 17.420 25.367 1.00 98.88 159 ILE A CA 1
ATOM 1221 C C . ILE A 1 159 ? -28.465 17.721 25.109 1.00 98.88 159 ILE A C 1
ATOM 1223 O O . ILE A 1 159 ? -28.949 17.503 23.999 1.00 98.88 159 ILE A O 1
ATOM 1227 N N . ALA A 1 160 ? -29.184 18.276 26.090 1.00 98.81 160 ALA A N 1
ATOM 1228 C CA . ALA A 1 160 ? -30.580 18.673 25.917 1.00 98.81 160 ALA A CA 1
ATOM 1229 C C . ALA A 1 160 ? -30.756 19.727 24.806 1.00 98.81 160 ALA A C 1
ATOM 1231 O O . ALA A 1 160 ? -31.686 19.616 24.005 1.00 98.81 160 ALA A O 1
ATOM 1232 N N . ASN A 1 161 ? -29.848 20.704 24.706 1.00 98.75 161 ASN A N 1
ATOM 1233 C CA . ASN A 1 161 ? -29.874 21.709 23.639 1.00 98.75 161 ASN A CA 1
ATOM 1234 C C . ASN A 1 161 ? -29.626 21.093 22.254 1.00 98.75 161 ASN A C 1
ATOM 1236 O O . ASN A 1 161 ? -30.348 21.411 21.308 1.00 98.75 161 ASN A O 1
ATOM 1240 N N . VAL A 1 162 ? -28.662 20.173 22.136 1.00 98.88 162 VAL A N 1
ATOM 1241 C CA . VAL A 1 162 ? -28.400 19.431 20.888 1.00 98.88 162 VAL A CA 1
ATOM 1242 C C . VAL A 1 162 ? -29.629 18.614 20.479 1.00 98.88 162 VAL A C 1
ATOM 1244 O O . VAL A 1 162 ? -30.091 18.717 19.342 1.00 98.88 162 VAL A O 1
ATOM 1247 N N . ARG A 1 163 ? -30.227 17.868 21.416 1.00 98.75 163 ARG A N 1
ATOM 1248 C CA . ARG A 1 163 ? -31.434 17.054 21.177 1.00 98.75 163 ARG A CA 1
ATOM 1249 C C . ARG A 1 163 ? -32.663 17.872 20.799 1.00 98.75 163 ARG A C 1
ATOM 1251 O O . ARG A 1 163 ? -33.531 17.368 20.095 1.00 98.75 163 ARG A O 1
ATOM 1258 N N . ALA A 1 164 ? -32.747 19.125 21.241 1.00 98.56 164 ALA A N 1
ATOM 1259 C CA . ALA A 1 164 ? -33.823 20.021 20.833 1.00 98.56 164 ALA A CA 1
ATOM 1260 C C . ALA A 1 164 ? -33.754 20.396 19.340 1.00 98.56 164 ALA A C 1
ATOM 1262 O O . ALA A 1 164 ? -34.773 20.791 18.777 1.00 98.56 164 ALA A O 1
ATOM 1263 N N . GLN A 1 165 ? -32.578 20.288 18.708 1.00 98.69 165 GLN A N 1
ATOM 1264 C CA . GLN A 1 165 ? -32.373 20.609 17.291 1.00 98.69 165 GLN A CA 1
ATOM 1265 C C . GLN A 1 165 ? -32.215 19.373 16.400 1.00 98.69 165 GLN A C 1
ATOM 1267 O O . GLN A 1 165 ? -32.523 19.460 15.215 1.00 98.69 165 GLN A O 1
ATOM 1272 N N . PHE A 1 166 ? -31.739 18.249 16.943 1.00 98.75 166 PHE A N 1
ATOM 1273 C CA . PHE A 1 166 ? -31.338 17.075 16.170 1.00 98.75 166 PHE A CA 1
ATOM 1274 C C . PHE A 1 166 ? -31.880 15.770 16.757 1.00 98.75 166 PHE A C 1
ATOM 1276 O O . PHE A 1 166 ? -31.700 15.480 17.942 1.00 98.75 166 PHE A O 1
ATOM 1283 N N . THR A 1 167 ? -32.512 14.958 15.907 1.00 98.25 167 THR A N 1
ATOM 1284 C CA . THR A 1 167 ? -33.125 13.679 16.306 1.00 98.25 167 THR A CA 1
ATOM 1285 C C . THR A 1 167 ? -32.303 12.447 15.930 1.00 98.25 167 THR A C 1
ATOM 1287 O O . THR A 1 167 ? -32.733 11.332 16.221 1.00 98.25 167 THR A O 1
ATOM 1290 N N . GLY A 1 168 ? -31.172 12.619 15.239 1.00 98.25 168 GLY A N 1
ATOM 1291 C CA . GLY A 1 168 ? -30.264 11.520 14.910 1.00 98.25 168 GLY A CA 1
ATOM 1292 C C . GLY A 1 168 ? -29.424 11.066 16.108 1.00 98.25 168 GLY A C 1
ATOM 1293 O O . GLY A 1 168 ? -29.696 11.430 17.257 1.00 98.25 168 GLY A O 1
ATOM 1294 N N . LEU A 1 169 ? -28.397 10.259 15.831 1.00 98.56 169 LEU A N 1
ATOM 1295 C CA . LEU A 1 169 ? -27.531 9.685 16.858 1.00 98.56 169 LEU A CA 1
ATOM 1296 C C . LEU A 1 169 ? -26.675 10.770 17.524 1.00 98.56 169 LEU A C 1
ATOM 1298 O O . LEU A 1 169 ? -25.972 11.508 16.843 1.00 98.56 169 LEU A O 1
ATOM 1302 N N . VAL A 1 170 ? -26.679 10.843 18.852 1.00 98.88 170 VAL A N 1
ATOM 1303 C CA . VAL A 1 170 ? -25.793 11.732 19.618 1.00 98.88 170 VAL A CA 1
ATOM 1304 C C . VAL A 1 170 ? -24.870 10.892 20.491 1.00 98.88 170 VAL A C 1
ATOM 1306 O O . VAL A 1 170 ? -25.331 10.076 21.295 1.00 98.88 170 VAL A O 1
ATOM 1309 N N . THR A 1 171 ? -23.565 11.093 20.334 1.00 98.75 171 THR A N 1
ATOM 1310 C CA . THR A 1 171 ? -22.522 10.404 21.105 1.00 98.75 171 THR A CA 1
ATOM 1311 C C . THR A 1 171 ? -21.376 11.354 21.466 1.00 98.75 171 THR A C 1
ATOM 1313 O O . THR A 1 171 ? -21.409 12.531 21.115 1.00 98.75 171 THR A O 1
ATOM 1316 N N . TYR A 1 172 ? -20.393 10.848 22.199 1.00 98.69 172 TYR A N 1
ATOM 1317 C CA . TYR A 1 172 ? -19.188 11.522 22.669 1.00 98.69 172 TYR A CA 1
ATOM 1318 C C . TYR A 1 172 ? -18.017 10.557 22.474 1.00 98.69 172 TYR A C 1
ATOM 1320 O O . TYR A 1 172 ? -18.171 9.383 22.804 1.00 98.69 172 TYR A O 1
ATOM 1328 N N . ASP A 1 173 ? -16.895 11.017 21.922 1.00 98.06 173 ASP A N 1
ATOM 1329 C CA . ASP A 1 173 ? -15.751 10.162 21.601 1.00 98.06 173 ASP A CA 1
ATOM 1330 C C . ASP A 1 173 ? -14.696 10.237 22.708 1.00 98.06 173 ASP A C 1
ATOM 1332 O O . ASP A 1 173 ? -13.916 11.183 22.793 1.00 98.06 173 ASP A O 1
ATOM 1336 N N . ALA A 1 174 ? -14.730 9.284 23.636 1.00 97.50 174 ALA A N 1
ATOM 1337 C CA . ALA A 1 174 ? -13.877 9.307 24.817 1.00 97.50 174 ALA A CA 1
ATOM 1338 C C . ALA A 1 174 ? -12.477 8.758 24.522 1.00 97.50 174 ALA A C 1
ATOM 1340 O O . ALA A 1 174 ? -12.306 7.830 23.732 1.00 97.50 174 ALA A O 1
ATOM 1341 N N . LEU A 1 175 ? -11.472 9.272 25.231 1.00 94.38 175 LEU A N 1
ATOM 1342 C CA . LEU A 1 175 ? -10.122 8.723 25.165 1.00 94.38 175 LEU A CA 1
ATOM 1343 C C . LEU A 1 175 ? -10.096 7.293 25.731 1.00 94.38 175 LEU A C 1
ATOM 1345 O O . LEU A 1 175 ? -10.524 7.061 26.865 1.00 94.38 175 LEU A O 1
ATOM 1349 N N . PHE A 1 176 ? -9.530 6.346 24.980 1.00 93.94 176 PHE A N 1
ATOM 1350 C CA . PHE A 1 176 ? -9.111 5.062 25.538 1.00 93.94 176 PHE A CA 1
ATOM 1351 C C . PHE A 1 176 ? -7.679 5.144 26.059 1.00 93.94 176 PHE A C 1
ATOM 1353 O O . PHE A 1 176 ? -6.779 5.607 25.360 1.00 93.94 176 PHE A O 1
ATOM 1360 N N . ASN A 1 177 ? -7.442 4.628 27.261 1.00 88.94 177 ASN A N 1
ATOM 1361 C CA . ASN A 1 177 ? -6.099 4.510 27.804 1.00 88.94 177 ASN A CA 1
ATOM 1362 C C . ASN A 1 177 ? -5.967 3.245 28.658 1.00 88.94 177 ASN A C 1
ATOM 1364 O O . ASN A 1 177 ? -6.878 2.883 29.390 1.00 88.94 177 ASN A O 1
ATOM 1368 N N . LEU A 1 178 ? -4.812 2.578 28.592 1.00 87.56 178 LEU A N 1
ATOM 1369 C CA . LEU A 1 178 ? -4.596 1.310 29.301 1.00 87.56 178 LEU A CA 1
ATOM 1370 C C . LEU A 1 178 ? -4.237 1.469 30.787 1.00 87.56 178 LEU A C 1
ATOM 1372 O O . LEU A 1 178 ? -4.266 0.486 31.527 1.00 87.56 178 LEU A O 1
ATOM 1376 N N . ASN A 1 179 ? -3.844 2.663 31.225 1.00 86.06 179 ASN A N 1
ATOM 1377 C CA . ASN A 1 179 ? -3.468 2.944 32.609 1.00 86.06 179 ASN A CA 1
ATOM 1378 C C . ASN A 1 179 ? -4.694 3.442 33.385 1.00 86.06 179 ASN A C 1
ATOM 1380 O O . ASN A 1 179 ? -5.199 4.531 33.110 1.00 86.06 179 ASN A O 1
ATOM 1384 N N . ALA A 1 180 ? -5.110 2.672 34.393 1.00 76.19 180 ALA A N 1
ATOM 1385 C CA . ALA A 1 180 ? -6.328 2.911 35.168 1.00 76.19 180 ALA A CA 1
ATOM 1386 C C . ALA A 1 180 ? -6.259 4.158 36.071 1.00 76.19 180 ALA A C 1
ATOM 1388 O O . ALA A 1 180 ? -7.242 4.522 36.709 1.00 76.19 180 ALA A O 1
ATOM 1389 N N . THR A 1 181 ? -5.094 4.804 36.174 1.00 80.12 181 THR A N 1
ATOM 1390 C CA . THR A 1 181 ? -4.925 6.071 36.908 1.00 80.12 181 THR A CA 1
ATOM 1391 C C . THR A 1 181 ? -5.168 7.312 36.048 1.00 80.12 181 THR A C 1
ATOM 1393 O O . THR A 1 181 ? -5.222 8.420 36.583 1.00 80.12 181 THR A O 1
ATOM 1396 N N . VAL A 1 182 ? -5.312 7.146 34.731 1.00 84.88 182 VAL A N 1
ATOM 1397 C CA . VAL A 1 182 ? -5.721 8.209 33.809 1.00 84.88 182 VAL A CA 1
ATOM 1398 C C . VAL A 1 182 ? -7.210 8.045 33.546 1.00 84.88 182 VAL A C 1
ATOM 1400 O O . VAL A 1 182 ? -7.646 6.945 33.225 1.00 84.88 182 VAL A O 1
ATOM 1403 N N . MET A 1 183 ? -7.955 9.144 33.655 1.00 85.62 183 MET A N 1
ATOM 1404 C CA . MET A 1 183 ? -9.384 9.175 33.347 1.00 85.62 183 MET A CA 1
ATOM 1405 C C . MET A 1 183 ? -9.641 8.693 31.919 1.00 85.62 183 MET A C 1
ATOM 1407 O O . MET A 1 183 ? -9.031 9.218 30.977 1.00 85.62 183 MET A O 1
ATOM 1411 N N . ASP A 1 184 ? -10.522 7.706 31.778 1.00 89.94 184 ASP A N 1
ATOM 1412 C CA . ASP A 1 184 ? -10.799 7.033 30.509 1.00 89.94 184 ASP A CA 1
ATOM 1413 C C . ASP A 1 184 ? -12.308 6.930 30.203 1.00 89.94 184 ASP A C 1
ATOM 1415 O O . ASP A 1 184 ? -13.165 7.498 30.887 1.00 89.94 184 ASP A O 1
ATOM 1419 N N . VAL A 1 185 ? -12.646 6.183 29.147 1.00 94.75 185 VAL A N 1
ATOM 1420 C CA . VAL A 1 185 ? -14.022 5.883 28.715 1.00 94.75 185 VAL A CA 1
ATOM 1421 C C . VAL A 1 185 ? -14.963 5.420 29.845 1.00 94.75 185 VAL A C 1
ATOM 1423 O O . VAL A 1 185 ? -16.167 5.682 29.783 1.00 94.75 185 VAL A O 1
ATOM 1426 N N . GLY A 1 186 ? -14.459 4.750 30.882 1.00 94.25 186 GLY A N 1
ATOM 1427 C CA . GLY A 1 186 ? -15.248 4.259 32.010 1.00 94.25 186 GLY A CA 1
ATOM 1428 C C . GLY A 1 186 ? -15.661 5.338 33.013 1.00 94.25 186 GLY A C 1
ATOM 1429 O O . GLY A 1 186 ? -16.654 5.141 33.724 1.00 94.25 186 GLY A O 1
ATOM 1430 N N . ASP A 1 187 ? -14.954 6.471 33.039 1.00 95.06 187 ASP A N 1
ATOM 1431 C CA . ASP A 1 187 ? -15.138 7.555 34.011 1.00 95.06 187 ASP A CA 1
ATOM 1432 C C . ASP A 1 187 ? -16.094 8.663 33.539 1.00 95.06 187 ASP A C 1
ATOM 1434 O O . ASP A 1 187 ? -16.504 9.517 34.331 1.00 95.06 187 ASP A O 1
ATOM 1438 N N . VAL A 1 188 ? -16.484 8.658 32.261 1.00 97.88 188 VAL A N 1
ATOM 1439 C CA . VAL A 1 188 ? -17.385 9.665 31.681 1.00 97.88 188 VAL A CA 1
ATOM 1440 C C . VAL A 1 188 ? -18.748 9.648 32.381 1.00 97.88 188 VAL A C 1
ATOM 1442 O O . VAL A 1 188 ? -19.458 8.638 32.422 1.00 97.88 188 VAL A O 1
ATOM 1445 N N . VAL A 1 189 ? -19.162 10.806 32.904 1.00 97.94 189 VAL A N 1
ATOM 1446 C CA . VAL A 1 189 ? -20.299 10.898 33.836 1.00 97.94 189 VAL A CA 1
ATOM 1447 C C . VAL A 1 189 ? -21.656 11.089 33.167 1.00 97.94 189 VAL A C 1
ATOM 1449 O O . VAL A 1 189 ? -22.580 11.501 33.857 1.00 97.94 189 VAL A O 1
ATOM 1452 N N . PHE A 1 190 ? -21.817 10.857 31.860 1.00 98.38 190 PHE A N 1
ATOM 1453 C CA . PHE A 1 190 ? -23.061 11.173 31.126 1.00 98.38 190 PHE A CA 1
ATOM 1454 C C . PHE A 1 190 ? -23.451 10.191 30.007 1.00 98.38 190 PHE A C 1
ATOM 1456 O O . PHE A 1 190 ? -24.314 10.513 29.188 1.00 98.38 190 PHE A O 1
ATOM 1463 N N . TRP A 1 191 ? -22.894 8.974 29.982 1.00 98.56 191 TRP A N 1
ATOM 1464 C CA . TRP A 1 191 ? -23.239 7.960 28.969 1.00 98.56 191 TRP A CA 1
ATOM 1465 C C . TRP A 1 191 ? -24.732 7.611 28.895 1.00 98.56 191 TRP A C 1
ATOM 1467 O O . TRP A 1 191 ? -25.246 7.307 27.820 1.00 98.56 191 TRP A O 1
ATOM 1477 N N . ASP A 1 192 ? -25.455 7.690 30.014 1.00 97.69 192 ASP A N 1
ATOM 1478 C CA . ASP A 1 192 ? -26.896 7.422 30.079 1.00 97.69 192 ASP A CA 1
ATOM 1479 C C . ASP A 1 192 ? -27.740 8.396 29.235 1.00 97.69 192 ASP A C 1
ATOM 1481 O O . ASP A 1 192 ? -28.847 8.046 28.820 1.00 97.69 192 ASP A O 1
ATOM 1485 N N . LEU A 1 193 ? -27.207 9.586 28.937 1.00 98.56 193 LEU A N 1
ATOM 1486 C CA . LEU A 1 193 ? -27.868 10.630 28.146 1.00 98.56 193 LEU A CA 1
ATOM 1487 C C . LEU A 1 193 ? -27.607 10.511 26.631 1.00 98.56 193 LEU A C 1
ATOM 1489 O O . LEU A 1 193 ? -28.229 11.223 25.834 1.00 98.56 193 LEU A O 1
ATOM 1493 N N . LEU A 1 194 ? -26.698 9.623 26.224 1.00 98.75 194 LEU A N 1
ATOM 1494 C CA . LEU A 1 194 ? -26.251 9.444 24.842 1.00 98.75 194 LEU A CA 1
ATOM 1495 C C . LEU A 1 194 ? -26.846 8.177 24.210 1.00 98.75 194 LEU A C 1
ATOM 1497 O O . LEU A 1 194 ? -27.443 7.334 24.886 1.00 98.75 194 LEU A O 1
ATOM 1501 N N . ASP A 1 195 ? -26.722 8.047 22.890 1.00 98.62 195 ASP A N 1
ATOM 1502 C CA . ASP A 1 195 ? -27.228 6.881 22.148 1.00 98.62 195 ASP A CA 1
ATOM 1503 C C . ASP A 1 195 ? -26.217 5.739 22.059 1.00 98.62 195 ASP A C 1
ATOM 1505 O O . ASP A 1 195 ? -26.608 4.579 21.936 1.00 98.62 195 ASP A O 1
ATOM 1509 N N . ALA A 1 196 ? -24.930 6.070 22.113 1.00 98.31 196 ALA A N 1
ATOM 1510 C CA . ALA A 1 196 ? -23.816 5.144 21.995 1.00 98.31 196 ALA A CA 1
ATOM 1511 C C . ALA A 1 196 ? -22.643 5.626 22.852 1.00 98.31 196 ALA A C 1
ATOM 1513 O O . ALA A 1 196 ? -22.509 6.829 23.098 1.00 98.31 196 ALA A O 1
ATOM 1514 N N . ILE A 1 197 ? -21.800 4.683 23.260 1.00 98.50 197 ILE A N 1
ATOM 1515 C CA . ILE A 1 197 ? -20.490 4.948 23.851 1.00 98.50 197 ILE A CA 1
ATOM 1516 C C . ILE A 1 197 ? -19.495 5.007 22.699 1.00 98.50 197 ILE A C 1
ATOM 1518 O O . ILE A 1 197 ? -19.301 3.993 22.028 1.00 98.50 197 ILE A O 1
ATOM 1522 N N . SER A 1 198 ? -18.888 6.163 22.447 1.00 98.38 198 SER A N 1
ATOM 1523 C CA . SER A 1 198 ? -17.833 6.273 21.442 1.00 98.38 198 SER A CA 1
ATOM 1524 C C . SER A 1 198 ? -16.453 6.377 22.067 1.00 98.38 198 SER A C 1
ATOM 1526 O O . SER A 1 198 ? -16.305 6.857 23.192 1.00 98.38 198 SER A O 1
ATOM 1528 N N . VAL A 1 199 ? -15.466 5.821 21.367 1.00 97.56 199 VAL A N 1
ATOM 1529 C CA . VAL A 1 199 ? -14.103 5.679 21.873 1.00 97.56 199 VAL A CA 1
ATOM 1530 C C . VAL A 1 199 ? -13.043 5.899 20.785 1.00 97.56 199 VAL A C 1
ATOM 1532 O O . VAL A 1 199 ? -13.104 5.284 19.714 1.00 97.56 199 VAL A O 1
ATOM 1535 N N . SER A 1 200 ? -12.031 6.706 21.112 1.00 96.69 200 SER A N 1
ATOM 1536 C CA . SER A 1 200 ? -10.752 6.779 20.405 1.00 96.69 200 SER A CA 1
ATOM 1537 C C . SER A 1 200 ? -9.894 5.593 20.825 1.00 96.69 200 SER A C 1
ATOM 1539 O O . SER A 1 200 ? -9.146 5.649 21.803 1.00 96.69 200 SER A O 1
ATOM 1541 N N . LEU A 1 201 ? -10.057 4.466 20.137 1.00 96.19 201 LEU A N 1
ATOM 1542 C CA . LEU A 1 201 ? -9.535 3.174 20.562 1.00 96.19 201 LEU A CA 1
ATOM 1543 C C . LEU A 1 201 ? -8.178 2.909 19.911 1.00 96.19 201 LEU A C 1
ATOM 1545 O O . LEU A 1 201 ? -8.109 2.261 18.873 1.00 96.19 201 LEU A O 1
ATOM 1549 N N . TYR A 1 202 ? -7.097 3.380 20.532 1.00 95.06 202 TYR A N 1
ATOM 1550 C CA . TYR A 1 202 ? -5.718 3.092 20.120 1.00 95.06 202 TYR A CA 1
ATOM 1551 C C . TYR A 1 202 ? -5.061 2.124 21.116 1.00 95.06 202 TYR A C 1
ATOM 1553 O O . TYR A 1 202 ? -4.735 2.502 22.240 1.00 95.06 202 TYR A O 1
ATOM 1561 N N . VAL A 1 203 ? -4.882 0.858 20.722 1.00 95.12 203 VAL A N 1
ATOM 1562 C CA . VAL A 1 203 ? -4.408 -0.221 21.612 1.00 95.12 203 VAL A CA 1
ATOM 1563 C C . VAL A 1 203 ? -2.956 -0.600 21.284 1.00 95.12 203 VAL A C 1
ATOM 1565 O O . VAL A 1 203 ? -2.709 -1.138 20.206 1.00 95.12 203 VAL A O 1
ATOM 1568 N N . PRO A 1 204 ? -1.982 -0.387 22.186 1.00 95.50 204 PRO A N 1
ATOM 1569 C CA . PRO A 1 204 ? -0.635 -0.946 22.048 1.00 95.50 204 PRO A CA 1
ATOM 1570 C C . PRO A 1 204 ? -0.643 -2.485 21.999 1.00 95.50 204 PRO A C 1
ATOM 1572 O O . PRO A 1 204 ? -1.205 -3.122 22.896 1.00 95.50 204 PRO A O 1
ATOM 1575 N N . LEU A 1 205 ? -0.006 -3.083 20.984 1.00 94.56 205 LEU A N 1
ATOM 1576 C CA . LEU A 1 205 ? -0.026 -4.533 20.718 1.00 94.56 205 LEU A CA 1
ATOM 1577 C C . LEU A 1 205 ? 1.316 -5.236 20.924 1.00 94.56 205 LEU A C 1
ATOM 1579 O O . LEU A 1 205 ? 1.345 -6.303 21.530 1.00 94.56 205 LEU A O 1
ATOM 1583 N N . SER A 1 206 ? 2.426 -4.659 20.454 1.00 93.88 206 SER A N 1
ATOM 1584 C CA . SER A 1 206 ? 3.766 -5.235 20.640 1.00 93.88 206 SER A CA 1
ATOM 1585 C C . SER A 1 206 ? 4.864 -4.182 20.489 1.00 93.88 206 SER A C 1
ATOM 1587 O O . SER A 1 206 ? 4.697 -3.200 19.773 1.00 93.88 206 SER A O 1
ATOM 1589 N N . GLN A 1 207 ? 6.005 -4.405 21.147 1.00 92.12 207 GLN A N 1
ATOM 1590 C CA . GLN A 1 207 ? 7.246 -3.650 20.916 1.00 92.12 207 GLN A CA 1
ATOM 1591 C C . GLN A 1 207 ? 8.091 -4.244 19.775 1.00 92.12 207 GLN A C 1
ATOM 1593 O O . GLN A 1 207 ? 9.090 -3.648 19.379 1.00 92.12 207 GLN A O 1
ATOM 1598 N N . ASN A 1 208 ? 7.720 -5.426 19.274 1.00 85.56 208 ASN A N 1
ATOM 1599 C CA . ASN A 1 208 ? 8.376 -6.097 18.162 1.00 85.56 208 ASN A CA 1
ATOM 1600 C C . ASN A 1 208 ? 7.597 -5.838 16.866 1.00 85.56 208 ASN A C 1
ATOM 1602 O O . ASN A 1 208 ? 6.489 -6.338 16.699 1.00 85.56 208 ASN A O 1
ATOM 1606 N N . ASP A 1 209 ? 8.204 -5.114 15.926 1.00 82.06 209 ASP A N 1
ATOM 1607 C CA . ASP A 1 209 ? 7.610 -4.831 14.609 1.00 82.06 209 ASP A CA 1
ATOM 1608 C C . ASP A 1 209 ? 7.305 -6.100 13.792 1.00 82.06 209 ASP A C 1
ATOM 1610 O O . ASP A 1 209 ? 6.433 -6.080 12.927 1.00 82.06 209 ASP A O 1
ATOM 1614 N N . ASN A 1 210 ? 8.000 -7.205 14.086 1.00 73.50 210 ASN A N 1
ATOM 1615 C CA . ASN A 1 210 ? 7.830 -8.508 13.437 1.00 73.50 210 ASN A CA 1
ATOM 1616 C C . ASN A 1 210 ? 7.047 -9.503 14.315 1.00 73.50 210 ASN A C 1
ATOM 1618 O O . ASN A 1 210 ? 7.226 -10.714 14.179 1.00 73.50 210 ASN A O 1
ATOM 1622 N N . ALA A 1 211 ? 6.262 -9.016 15.281 1.00 68.31 211 ALA A N 1
ATOM 1623 C CA . ALA A 1 211 ? 5.409 -9.860 16.116 1.00 68.31 211 ALA A CA 1
ATOM 1624 C C . ALA A 1 211 ? 4.449 -10.694 15.257 1.00 68.31 211 ALA A C 1
ATOM 1626 O O . ALA A 1 211 ? 3.927 -10.210 14.248 1.00 68.31 211 ALA A O 1
ATOM 1627 N N . SER A 1 212 ? 4.211 -11.946 15.663 1.00 67.00 212 SER A N 1
ATOM 1628 C CA . SER A 1 212 ? 3.281 -12.809 14.935 1.00 67.00 212 SER A CA 1
ATOM 1629 C C . SER A 1 212 ? 1.860 -12.278 15.071 1.00 67.00 212 SER A C 1
ATOM 1631 O O . SER A 1 212 ? 1.507 -11.595 16.037 1.00 67.00 212 SER A O 1
ATOM 1633 N N . ALA A 1 213 ? 1.008 -12.617 14.116 1.00 68.06 213 ALA A N 1
ATOM 1634 C CA . ALA A 1 213 ? -0.363 -12.153 14.156 1.00 68.06 213 ALA A CA 1
ATOM 1635 C C . ALA A 1 213 ? -1.119 -12.710 15.389 1.00 68.06 213 ALA A C 1
ATOM 1637 O O . ALA A 1 213 ? -1.982 -12.023 15.938 1.00 68.06 213 ALA A O 1
ATOM 1638 N N . GLU A 1 214 ? -0.763 -13.900 15.895 1.00 67.88 214 GLU A N 1
ATOM 1639 C CA . GLU A 1 214 ? -1.309 -14.457 17.141 1.00 67.88 214 GLU A CA 1
ATOM 1640 C C . GLU A 1 214 ? -0.910 -13.631 18.362 1.00 67.88 214 GLU A C 1
ATOM 1642 O O . GLU A 1 214 ? -1.746 -13.408 19.237 1.00 67.88 214 GLU A O 1
ATOM 1647 N N . GLU A 1 215 ? 0.342 -13.167 18.423 1.00 78.50 215 GLU A N 1
ATOM 1648 C CA . GLU A 1 215 ? 0.822 -12.275 19.483 1.00 78.50 215 GLU A CA 1
ATOM 1649 C C . GLU A 1 215 ? 0.013 -10.972 19.486 1.00 78.50 215 GLU A C 1
ATOM 1651 O O . GLU A 1 215 ? -0.525 -10.570 20.522 1.00 78.50 215 GLU A O 1
ATOM 1656 N N . LEU A 1 216 ? -0.147 -10.361 18.309 1.00 84.75 216 LEU A N 1
ATOM 1657 C CA . LEU A 1 216 ? -0.893 -9.114 18.144 1.00 84.75 216 LEU A CA 1
ATOM 1658 C C . LEU A 1 216 ? -2.376 -9.270 18.498 1.00 84.75 216 LEU A C 1
ATOM 1660 O O . LEU A 1 216 ? -2.944 -8.410 19.169 1.00 84.75 216 LEU A O 1
ATOM 1664 N N . LEU A 1 217 ? -3.006 -10.379 18.101 1.00 82.31 217 LEU A N 1
ATOM 1665 C CA . LEU A 1 217 ? -4.399 -10.670 18.439 1.00 82.31 217 LEU A CA 1
ATOM 1666 C C . LEU A 1 217 ? -4.577 -10.974 19.936 1.00 82.31 217 LEU A C 1
ATOM 1668 O O . LEU A 1 217 ? -5.570 -10.560 20.536 1.00 82.31 217 LEU A O 1
ATOM 1672 N N . ALA A 1 218 ? -3.633 -11.686 20.557 1.00 83.19 218 ALA A N 1
ATOM 1673 C CA . ALA A 1 218 ? -3.682 -12.016 21.981 1.00 83.19 218 ALA A CA 1
ATOM 1674 C C . ALA A 1 218 ? -3.562 -10.772 22.876 1.00 83.19 218 ALA A C 1
ATOM 1676 O O . ALA A 1 218 ? -4.164 -10.740 23.953 1.00 83.19 218 ALA A O 1
ATOM 1677 N N . ALA A 1 219 ? -2.855 -9.732 22.421 1.00 93.06 219 ALA A N 1
ATOM 1678 C CA . ALA A 1 219 ? -2.698 -8.473 23.149 1.00 93.06 219 ALA A CA 1
ATOM 1679 C C . ALA A 1 219 ? -4.024 -7.721 23.396 1.00 93.06 219 ALA A C 1
ATOM 1681 O O . ALA A 1 219 ? -4.079 -6.865 24.278 1.00 93.06 219 ALA A O 1
ATOM 1682 N N . TRP A 1 220 ? -5.107 -8.054 22.683 1.00 93.38 220 TRP A N 1
ATOM 1683 C CA . TRP A 1 220 ? -6.441 -7.483 22.918 1.00 93.38 220 TRP A CA 1
ATOM 1684 C C . TRP A 1 220 ? -7.150 -8.051 24.151 1.00 93.38 220 TRP A C 1
ATOM 1686 O O . TRP A 1 220 ? -7.889 -7.333 24.824 1.00 93.38 220 TRP A O 1
ATOM 1696 N N . THR A 1 221 ? -6.919 -9.329 24.457 1.00 91.56 221 THR A N 1
ATOM 1697 C CA . THR A 1 221 ? -7.547 -10.042 25.585 1.00 91.56 221 THR A CA 1
ATOM 1698 C C . THR A 1 221 ? -6.583 -10.288 26.750 1.00 91.56 221 THR A C 1
ATOM 1700 O O . THR A 1 221 ? -7.002 -10.690 27.831 1.00 91.56 221 THR A O 1
ATOM 1703 N N . ASN A 1 222 ? -5.280 -10.086 26.533 1.00 92.50 222 ASN A N 1
ATOM 1704 C CA . ASN A 1 222 ? -4.234 -10.217 27.543 1.00 92.50 222 ASN A CA 1
ATOM 1705 C C . ASN A 1 222 ? -3.108 -9.191 27.309 1.00 92.50 222 ASN A C 1
ATOM 1707 O O . ASN A 1 222 ? -1.977 -9.541 26.970 1.00 92.50 222 ASN A O 1
ATOM 1711 N N . ASN A 1 223 ? -3.431 -7.908 27.455 1.00 94.75 223 ASN A N 1
ATOM 1712 C CA . ASN A 1 223 ? -2.536 -6.803 27.142 1.00 94.75 223 ASN A CA 1
ATOM 1713 C C . ASN A 1 223 ? -1.358 -6.695 28.140 1.00 94.75 223 ASN A C 1
ATOM 1715 O O . ASN A 1 223 ? -1.569 -6.569 29.355 1.00 94.75 223 ASN A O 1
ATOM 1719 N N . PRO A 1 224 ? -0.095 -6.689 27.678 1.00 92.00 224 PRO A N 1
ATOM 1720 C CA . PRO A 1 224 ? 1.056 -6.611 28.574 1.00 92.00 224 PRO A CA 1
ATOM 1721 C C . PRO A 1 224 ? 1.404 -5.178 29.022 1.00 92.00 224 PRO A C 1
ATOM 1723 O O . PRO A 1 224 ? 2.182 -5.030 29.962 1.00 92.00 224 PRO A O 1
ATOM 1726 N N . PHE A 1 225 ? 0.828 -4.134 28.415 1.00 91.31 225 PHE A N 1
ATOM 1727 C CA . PHE A 1 225 ? 1.320 -2.751 28.516 1.00 91.31 225 PHE A CA 1
ATOM 1728 C C . PHE A 1 225 ? 0.537 -1.819 29.452 1.00 91.31 225 PHE A C 1
ATOM 1730 O O . PHE A 1 225 ? 0.966 -0.688 29.663 1.00 91.31 225 PHE A O 1
ATOM 1737 N N . GLY A 1 226 ? -0.560 -2.269 30.065 1.00 86.19 226 GLY A N 1
ATOM 1738 C CA . GLY A 1 226 ? -1.240 -1.485 31.103 1.00 86.19 226 GLY A CA 1
ATOM 1739 C C . GLY A 1 226 ? -2.116 -2.303 32.042 1.00 86.19 226 GLY A C 1
ATOM 1740 O O . GLY A 1 226 ? -2.004 -3.530 32.098 1.00 86.19 226 GLY A O 1
ATOM 1741 N N . ASP A 1 227 ? -2.952 -1.615 32.813 1.00 91.25 227 ASP A N 1
ATOM 1742 C CA . ASP A 1 227 ? -3.797 -2.192 33.862 1.00 91.25 227 ASP A CA 1
ATOM 1743 C C . ASP A 1 227 ? -5.036 -2.885 33.282 1.00 91.25 227 ASP A C 1
ATOM 1745 O O . ASP A 1 227 ? -5.481 -3.910 33.804 1.00 91.25 227 ASP A O 1
ATOM 1749 N N . ILE A 1 228 ? 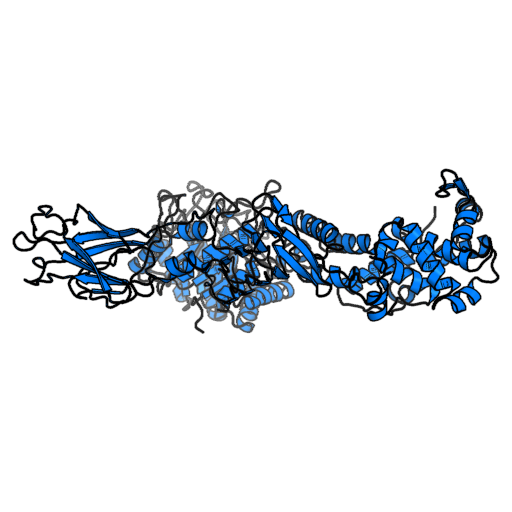-5.562 -2.376 32.163 1.00 91.88 228 ILE A N 1
ATOM 1750 C CA . ILE A 1 228 ? -6.650 -3.017 31.419 1.00 91.88 228 ILE A CA 1
ATOM 1751 C C . ILE A 1 228 ? -6.070 -4.181 30.610 1.00 91.88 228 ILE A C 1
ATOM 1753 O O . ILE A 1 228 ? -5.467 -3.993 29.556 1.00 91.88 228 ILE A O 1
ATOM 1757 N N . LYS A 1 229 ? -6.236 -5.403 31.128 1.00 92.00 229 LYS A N 1
ATOM 1758 C CA . LYS A 1 229 ? -5.714 -6.625 30.494 1.00 92.00 229 LYS A CA 1
ATOM 1759 C C . LYS A 1 229 ? -6.574 -7.132 29.348 1.00 92.00 229 LYS A C 1
ATOM 1761 O O . LYS A 1 229 ? -6.031 -7.574 28.346 1.00 92.00 229 LYS A O 1
ATOM 1766 N N . ASP A 1 230 ? -7.889 -7.048 29.479 1.00 92.81 230 ASP A N 1
ATOM 1767 C CA . ASP A 1 230 ? -8.813 -7.462 28.429 1.00 92.81 230 ASP A CA 1
ATOM 1768 C C . ASP A 1 230 ? -9.615 -6.249 27.963 1.00 92.81 230 ASP A C 1
ATOM 1770 O O . ASP A 1 230 ? -10.583 -5.830 28.603 1.00 92.81 230 ASP A O 1
ATOM 1774 N N . VAL A 1 231 ? -9.166 -5.666 26.851 1.00 94.06 231 VAL A N 1
ATOM 1775 C CA . VAL A 1 231 ? -9.757 -4.463 26.253 1.00 94.06 231 VAL A CA 1
ATOM 1776 C C . VAL A 1 231 ? -11.176 -4.758 25.775 1.00 94.06 231 VAL A C 1
ATOM 1778 O O . VAL A 1 231 ? -12.093 -3.965 25.985 1.00 94.06 231 VAL A O 1
ATOM 1781 N N . THR A 1 232 ? -11.376 -5.930 25.173 1.00 88.06 232 THR A N 1
ATOM 1782 C CA . THR A 1 232 ? -12.668 -6.331 24.606 1.00 88.06 232 THR A CA 1
ATOM 1783 C C . THR A 1 232 ? -13.703 -6.545 25.703 1.00 88.06 232 THR A C 1
ATOM 1785 O O . THR A 1 232 ? -14.821 -6.027 25.620 1.00 88.06 232 THR A O 1
ATOM 1788 N N . ARG A 1 233 ? -13.311 -7.216 26.792 1.00 85.88 233 ARG A N 1
ATOM 1789 C CA . ARG A 1 233 ? -14.167 -7.412 27.957 1.00 85.88 233 ARG A CA 1
ATOM 1790 C C . ARG A 1 233 ? -14.500 -6.088 28.628 1.00 85.88 233 ARG A C 1
ATOM 1792 O O . ARG A 1 233 ? -15.673 -5.861 28.923 1.00 85.88 233 ARG A O 1
ATOM 1799 N N . TYR A 1 234 ? -13.507 -5.221 28.820 1.00 92.69 234 TYR A N 1
ATOM 1800 C CA . TYR A 1 234 ? -13.694 -3.910 29.435 1.00 92.69 234 TYR A CA 1
ATOM 1801 C C . TYR A 1 234 ? -14.760 -3.075 28.710 1.00 92.69 234 TYR A C 1
ATOM 1803 O O . TYR A 1 234 ? -15.725 -2.625 29.330 1.00 92.69 234 TYR A O 1
ATOM 1811 N N . LEU A 1 235 ? -14.654 -2.954 27.383 1.00 93.06 235 LEU A N 1
ATOM 1812 C CA . LEU A 1 235 ? -15.633 -2.220 26.578 1.00 93.06 235 LEU A CA 1
ATOM 1813 C C . LEU A 1 235 ? -17.012 -2.900 26.575 1.00 93.06 235 LEU A C 1
ATOM 1815 O O . LEU A 1 235 ? -18.036 -2.218 26.669 1.00 93.06 235 LEU A O 1
ATOM 1819 N N . SER A 1 236 ? -17.059 -4.236 26.535 1.00 86.81 236 SER A N 1
ATOM 1820 C CA . SER A 1 236 ? -18.326 -4.976 26.618 1.00 86.81 236 SER A CA 1
ATOM 1821 C C . SER A 1 236 ? -19.054 -4.738 27.949 1.00 86.81 236 SER A C 1
ATOM 1823 O O . SER A 1 236 ? -20.274 -4.572 27.968 1.00 86.81 236 SER A O 1
ATOM 1825 N N . ASP A 1 237 ? -18.319 -4.641 29.061 1.00 87.00 237 ASP A N 1
ATOM 1826 C CA . ASP A 1 237 ? -18.891 -4.393 30.385 1.00 87.00 237 ASP A CA 1
ATOM 1827 C C . ASP A 1 237 ? -19.460 -2.974 30.503 1.00 87.00 237 ASP A C 1
ATOM 1829 O O . ASP A 1 237 ? -20.502 -2.782 31.136 1.00 87.00 237 ASP A O 1
ATOM 1833 N N . LEU A 1 238 ? -18.844 -1.989 29.842 1.00 88.62 238 LEU A N 1
ATOM 1834 C CA . LEU A 1 238 ? -19.404 -0.640 29.727 1.00 88.62 238 LEU A CA 1
ATOM 1835 C C . LEU A 1 238 ? -20.687 -0.628 28.894 1.00 88.62 238 LEU A C 1
ATOM 1837 O O . LEU A 1 238 ? -21.686 -0.040 29.321 1.00 88.62 238 LEU A O 1
ATOM 1841 N N . SER A 1 239 ? -20.696 -1.326 27.755 1.00 89.50 239 SER A N 1
ATOM 1842 C CA . SER A 1 239 ? -21.896 -1.470 26.926 1.00 89.50 239 SER A CA 1
ATOM 1843 C C . SER A 1 239 ? -23.067 -2.046 27.724 1.00 89.50 239 SER A C 1
ATOM 1845 O O . SER A 1 239 ? -24.165 -1.485 27.717 1.00 89.50 239 SER A O 1
ATOM 1847 N N . VAL A 1 240 ? -22.818 -3.122 28.477 1.00 82.12 240 VAL A N 1
ATOM 1848 C CA . VAL A 1 240 ? -23.819 -3.771 29.334 1.00 82.12 240 VAL A CA 1
ATOM 1849 C C . VAL A 1 240 ? -24.258 -2.851 30.472 1.00 82.12 240 VAL A C 1
ATOM 1851 O O . VAL A 1 240 ? -25.457 -2.727 30.720 1.00 82.12 240 VAL A O 1
ATOM 1854 N N . ARG A 1 241 ? -23.317 -2.176 31.147 1.00 88.56 241 ARG A N 1
ATOM 1855 C CA . ARG A 1 241 ? -23.607 -1.271 32.272 1.00 88.56 241 ARG A CA 1
ATOM 1856 C C . ARG A 1 241 ? -24.567 -0.151 31.881 1.00 88.56 241 ARG A C 1
ATOM 1858 O O . ARG A 1 241 ? -25.476 0.152 32.650 1.00 88.56 241 ARG A O 1
ATOM 1865 N N . TYR A 1 242 ? -24.358 0.465 30.720 1.00 90.44 242 TYR A N 1
ATOM 1866 C CA . TYR A 1 242 ? -25.164 1.602 30.266 1.00 90.44 242 TYR A CA 1
ATOM 1867 C C . TYR A 1 242 ? -26.300 1.209 29.313 1.00 90.44 242 TYR A C 1
ATOM 1869 O O . TYR A 1 242 ? -27.141 2.050 28.993 1.00 90.44 242 TYR A O 1
ATOM 1877 N N . ALA A 1 243 ? -26.353 -0.056 28.884 1.00 89.12 243 ALA A N 1
ATOM 1878 C CA . ALA A 1 243 ? -27.256 -0.553 27.847 1.00 89.12 243 ALA A CA 1
ATOM 1879 C C . ALA A 1 243 ? -27.156 0.262 26.542 1.00 89.12 243 ALA A C 1
ATOM 1881 O O . ALA A 1 243 ? -28.167 0.661 25.958 1.00 89.12 243 ALA A O 1
ATOM 1882 N N . LYS A 1 244 ? -25.921 0.530 26.101 1.00 93.69 244 LYS A N 1
ATOM 1883 C CA . LYS A 1 244 ? -25.606 1.305 24.890 1.00 93.69 244 LYS A CA 1
ATOM 1884 C C . LYS A 1 244 ? -24.591 0.558 24.029 1.00 93.69 244 LYS A C 1
ATOM 1886 O O . LYS A 1 244 ? -23.667 -0.028 24.589 1.00 93.69 244 LYS A O 1
ATOM 1891 N N . PRO A 1 245 ? -24.710 0.584 22.692 1.00 94.31 245 PRO A N 1
ATOM 1892 C CA . PRO A 1 245 ? -23.671 0.041 21.829 1.00 94.31 245 PRO A CA 1
ATOM 1893 C C . PRO A 1 245 ? -22.383 0.865 21.934 1.00 94.31 245 PRO A C 1
ATOM 1895 O O . PRO A 1 245 ? -22.433 2.073 22.178 1.00 94.31 245 PRO A O 1
ATOM 1898 N N . VAL A 1 246 ? -21.246 0.216 21.700 1.00 97.00 246 VAL A N 1
ATOM 1899 C CA . VAL A 1 246 ? -19.933 0.863 21.587 1.00 97.00 246 VAL A CA 1
ATOM 1900 C C . VAL A 1 246 ? -19.601 1.107 20.113 1.00 97.00 246 VAL A C 1
ATOM 1902 O O . VAL A 1 246 ? -19.839 0.234 19.280 1.00 97.00 246 VAL A O 1
ATOM 1905 N N . ILE A 1 247 ? -19.064 2.279 19.774 1.00 97.94 247 ILE A N 1
ATOM 1906 C CA . ILE A 1 247 ? -18.576 2.618 18.428 1.00 97.94 247 ILE A CA 1
ATOM 1907 C C . ILE A 1 247 ? -17.159 3.178 18.557 1.00 97.94 247 ILE A C 1
ATOM 1909 O O . ILE A 1 247 ? -16.979 4.225 19.169 1.00 97.94 247 ILE A O 1
ATOM 1913 N N . ALA A 1 248 ? -16.162 2.541 17.948 1.00 97.75 248 ALA A N 1
ATOM 1914 C CA . ALA A 1 248 ? -14.834 3.143 17.850 1.00 97.75 248 ALA A CA 1
ATOM 1915 C C . ALA A 1 248 ? -14.855 4.230 16.764 1.00 97.75 248 ALA A C 1
ATOM 1917 O O . ALA A 1 248 ? -15.003 3.911 15.586 1.00 97.75 248 ALA A O 1
ATOM 1918 N N . LEU A 1 249 ? -14.784 5.510 17.131 1.00 97.75 249 LEU A N 1
ATOM 1919 C CA . LEU A 1 249 ? -14.782 6.605 16.148 1.00 97.75 249 LEU A CA 1
ATOM 1920 C C . LEU A 1 249 ? -13.372 7.059 15.777 1.00 97.75 249 LEU A C 1
ATOM 1922 O O . LEU A 1 249 ? -13.212 7.717 14.749 1.00 97.75 249 LEU A O 1
ATOM 1926 N N . GLU A 1 250 ? -12.364 6.606 16.518 1.00 95.69 250 GLU A N 1
ATOM 1927 C CA . GLU A 1 250 ? -10.983 6.557 16.055 1.00 95.69 250 GLU A CA 1
ATOM 1928 C C . GLU A 1 250 ? -10.325 5.222 16.383 1.00 95.69 250 GLU A C 1
ATOM 1930 O O . GLU A 1 250 ? -10.689 4.523 17.332 1.00 95.69 250 GLU A O 1
ATOM 1935 N N . GLY A 1 251 ? -9.318 4.886 15.587 1.00 95.00 251 GLY A N 1
ATOM 1936 C CA . GLY A 1 251 ? -8.494 3.705 15.764 1.00 95.00 251 GLY A CA 1
ATOM 1937 C C . GLY A 1 251 ? -7.614 3.474 14.546 1.00 95.00 251 GLY A C 1
ATOM 1938 O O . GLY A 1 251 ? -7.935 3.896 13.432 1.00 95.00 251 GLY A O 1
ATOM 1939 N N . GLY A 1 252 ? -6.490 2.803 14.754 1.00 94.38 252 GLY A N 1
ATOM 1940 C CA . GLY A 1 252 ? -5.559 2.455 13.691 1.00 94.38 252 GLY A CA 1
ATOM 1941 C C . GLY A 1 252 ? -4.111 2.507 14.144 1.00 94.38 252 GLY A C 1
ATOM 1942 O O . GLY A 1 252 ? -3.817 2.716 15.319 1.00 94.38 252 GLY A O 1
ATOM 1943 N N . TYR A 1 253 ? -3.211 2.311 13.184 1.00 94.00 253 TYR A N 1
ATOM 1944 C CA . TYR A 1 253 ? -1.767 2.338 13.396 1.00 94.00 253 TYR A CA 1
ATOM 1945 C C . TYR A 1 253 ? -1.108 3.179 12.308 1.00 94.00 253 TYR A C 1
ATOM 1947 O O . TYR A 1 253 ? -1.544 3.201 11.154 1.00 94.00 253 TYR A O 1
ATOM 1955 N N . GLN A 1 254 ? -0.038 3.868 12.679 1.00 92.00 254 GLN A N 1
ATOM 1956 C CA . GLN A 1 254 ? 0.805 4.599 11.743 1.00 92.00 254 GLN A CA 1
ATOM 1957 C C . GLN A 1 254 ? 1.727 3.650 10.974 1.00 92.00 254 GLN A C 1
ATOM 1959 O O . GLN A 1 254 ? 2.177 2.638 11.514 1.00 92.00 254 GLN A O 1
ATOM 1964 N N . SER A 1 255 ? 2.076 4.000 9.734 1.00 88.50 255 SER A N 1
ATOM 1965 C CA . SER A 1 255 ? 3.072 3.277 8.926 1.00 88.50 255 SER A CA 1
ATOM 1966 C C . SER A 1 255 ? 4.502 3.610 9.343 1.00 88.50 255 SER A C 1
ATOM 1968 O O . SER A 1 255 ? 5.282 4.187 8.583 1.00 88.50 255 SER A O 1
ATOM 1970 N N . VAL A 1 256 ? 4.849 3.260 10.579 1.00 87.75 256 VAL A N 1
ATOM 1971 C CA . VAL A 1 256 ? 6.126 3.597 11.201 1.00 87.75 256 VAL A CA 1
ATOM 1972 C C . VAL A 1 256 ? 6.623 2.464 12.092 1.00 87.75 256 VAL A C 1
ATOM 1974 O O . VAL A 1 256 ? 5.845 1.846 12.815 1.00 87.75 256 VAL A O 1
ATOM 1977 N N . SER A 1 257 ? 7.926 2.197 12.066 1.00 84.31 257 SER A N 1
ATOM 1978 C CA . SER A 1 257 ? 8.547 1.236 12.979 1.00 84.31 257 SER A CA 1
ATOM 1979 C C . SER A 1 257 ? 8.357 1.652 14.441 1.00 84.31 257 SER A C 1
ATOM 1981 O O . SER A 1 257 ? 8.468 2.832 14.782 1.00 84.31 257 SER A O 1
ATOM 1983 N N . GLY A 1 258 ? 8.036 0.686 15.301 1.00 86.75 258 GLY A N 1
ATOM 1984 C CA . GLY A 1 258 ? 7.575 0.892 16.676 1.00 86.75 258 GLY A CA 1
ATOM 1985 C C . GLY A 1 258 ? 6.105 1.320 16.801 1.00 86.75 258 GLY A C 1
ATOM 1986 O O . GLY A 1 258 ? 5.610 1.470 17.922 1.00 86.75 258 GLY A O 1
ATOM 1987 N N . GLY A 1 259 ? 5.391 1.501 15.683 1.00 89.00 259 GLY A N 1
ATOM 1988 C CA . GLY A 1 259 ? 4.004 1.975 15.648 1.00 89.00 259 GLY A CA 1
ATOM 1989 C C . GLY A 1 259 ? 2.998 1.039 16.321 1.00 89.00 259 GLY A C 1
ATOM 1990 O O . GLY A 1 259 ? 1.935 1.498 16.723 1.00 89.00 259 GLY A O 1
ATOM 1991 N N . LEU A 1 260 ? 3.340 -0.242 16.516 1.00 91.31 260 LEU A N 1
ATOM 1992 C CA . LEU A 1 260 ? 2.517 -1.205 17.264 1.00 91.31 260 LEU A CA 1
ATOM 1993 C C . LEU A 1 260 ? 2.466 -0.912 18.770 1.00 91.31 260 LEU A C 1
ATOM 1995 O O . LEU A 1 260 ? 1.518 -1.333 19.430 1.00 91.31 260 LEU A O 1
ATOM 1999 N N . PHE A 1 261 ? 3.462 -0.212 19.320 1.00 91.69 261 PHE A N 1
ATOM 2000 C CA . PHE A 1 261 ? 3.525 0.164 20.735 1.00 91.69 261 PHE A CA 1
ATOM 2001 C C . PHE A 1 261 ? 3.216 1.651 20.933 1.00 91.69 261 PHE A C 1
ATOM 2003 O O . PHE A 1 261 ? 2.334 2.002 21.715 1.00 91.69 261 PHE A O 1
ATOM 2010 N N . ASN A 1 262 ? 3.899 2.526 20.187 1.00 84.38 262 ASN A N 1
ATOM 2011 C CA . ASN A 1 262 ? 3.733 3.979 20.270 1.00 84.38 262 ASN A CA 1
ATOM 2012 C C . ASN A 1 262 ? 2.633 4.457 19.315 1.00 84.38 262 ASN A C 1
ATOM 2014 O O . ASN A 1 262 ? 2.896 5.125 18.315 1.00 84.38 262 ASN A O 1
ATOM 2018 N N . VAL A 1 263 ? 1.395 4.080 19.630 1.00 80.44 263 VAL A N 1
ATOM 2019 C CA . VAL A 1 263 ? 0.236 4.179 18.730 1.00 80.44 263 VAL A CA 1
ATOM 2020 C C . VAL A 1 263 ? -0.237 5.604 18.419 1.00 80.44 263 VAL A C 1
ATOM 2022 O O . VAL A 1 263 ? -0.983 5.780 17.463 1.00 80.44 263 VAL A O 1
ATOM 2025 N N . THR A 1 264 ? 0.197 6.621 19.172 1.00 71.38 264 THR A N 1
ATOM 2026 C CA . THR A 1 264 ? -0.236 8.026 19.005 1.00 71.38 264 THR A CA 1
ATOM 2027 C C . THR A 1 264 ? 0.908 9.025 18.808 1.00 71.38 264 THR A C 1
ATOM 2029 O O . THR A 1 264 ? 0.661 10.224 18.679 1.00 71.38 264 THR A O 1
ATOM 2032 N N . ASP A 1 265 ? 2.167 8.580 18.760 1.00 72.12 265 ASP A N 1
ATOM 2033 C CA . ASP A 1 265 ? 3.286 9.513 18.612 1.00 72.12 265 ASP A CA 1
ATOM 2034 C C . ASP A 1 265 ? 3.302 10.158 17.218 1.00 72.12 265 ASP A C 1
ATOM 2036 O O . ASP A 1 265 ? 3.142 9.489 16.204 1.00 72.12 265 ASP A O 1
ATOM 2040 N N . MET A 1 266 ? 3.646 11.440 17.123 1.00 67.19 266 MET A N 1
ATOM 2041 C CA . MET A 1 266 ? 3.711 12.125 15.826 1.00 67.19 266 MET A CA 1
ATOM 2042 C C . MET A 1 266 ? 4.849 11.607 14.914 1.00 67.19 266 MET A C 1
ATOM 2044 O O . MET A 1 266 ? 5.874 11.103 15.408 1.00 67.19 266 MET A O 1
ATOM 2048 N N . PRO A 1 267 ? 4.708 11.758 13.580 1.00 68.75 267 PRO A N 1
ATOM 2049 C CA . PRO A 1 267 ? 5.797 11.580 12.622 1.00 68.75 267 PRO A CA 1
ATOM 2050 C C . PRO A 1 267 ? 7.045 12.390 12.992 1.00 68.75 267 PRO A C 1
ATOM 2052 O O . PRO A 1 267 ? 6.949 13.525 13.461 1.00 68.75 267 PRO A O 1
ATOM 2055 N N . SER A 1 268 ? 8.236 11.838 12.752 1.00 70.25 268 SER A N 1
ATOM 2056 C CA . SER A 1 268 ? 9.495 12.564 12.947 1.00 70.25 268 SER A CA 1
ATOM 2057 C C . SER A 1 268 ? 10.608 12.069 12.012 1.00 70.25 268 SER A C 1
ATOM 2059 O O . SER A 1 268 ? 10.614 10.892 11.643 1.00 70.25 268 SER A O 1
ATOM 2061 N N . PRO A 1 269 ? 11.616 12.906 11.694 1.00 68.38 269 PRO A N 1
ATOM 2062 C CA . PRO A 1 269 ? 12.759 12.494 10.871 1.00 68.38 269 PRO A CA 1
ATOM 2063 C C . PRO A 1 269 ? 13.570 11.316 11.436 1.00 68.38 269 PRO A C 1
ATOM 2065 O O . PRO A 1 269 ? 14.319 10.686 10.701 1.00 68.38 269 PRO A O 1
ATOM 2068 N N . ASN A 1 270 ? 13.439 11.026 12.735 1.00 70.00 270 ASN A N 1
ATOM 2069 C CA . ASN A 1 270 ? 14.174 9.958 13.419 1.00 70.00 270 ASN A CA 1
ATOM 2070 C C . ASN A 1 270 ? 13.452 8.605 13.383 1.00 70.00 270 ASN A C 1
ATOM 2072 O O . ASN A 1 270 ? 13.982 7.615 13.884 1.00 70.00 270 ASN A O 1
ATOM 2076 N N . LYS A 1 271 ? 12.230 8.568 12.851 1.00 70.38 271 LYS A N 1
ATOM 2077 C CA . LYS A 1 271 ? 11.445 7.346 12.713 1.00 70.38 271 LYS A CA 1
ATOM 2078 C C . LYS A 1 271 ? 11.570 6.791 11.294 1.00 70.38 271 LYS A C 1
ATOM 2080 O O . LYS A 1 271 ? 11.791 7.537 10.344 1.00 70.38 271 LYS A O 1
ATOM 2085 N N . VAL A 1 272 ? 11.421 5.478 11.157 1.00 81.56 272 VAL A N 1
ATOM 2086 C CA . VAL A 1 272 ? 11.531 4.769 9.874 1.00 81.56 272 VAL A CA 1
ATOM 2087 C C . VAL A 1 272 ? 10.135 4.383 9.408 1.00 81.56 272 VAL A C 1
ATOM 2089 O O . VAL A 1 272 ? 9.354 3.851 10.194 1.00 81.56 272 VAL A O 1
ATOM 2092 N N . VAL A 1 273 ? 9.811 4.675 8.148 1.00 80.56 273 VAL A N 1
ATOM 2093 C CA . VAL A 1 273 ? 8.531 4.281 7.545 1.00 80.56 273 VAL A CA 1
ATOM 2094 C C . VAL A 1 273 ? 8.447 2.760 7.497 1.00 80.56 273 VAL A C 1
ATOM 2096 O O . VAL A 1 273 ? 9.397 2.100 7.086 1.00 80.56 273 VAL A O 1
ATOM 2099 N N . ASN A 1 274 ? 7.308 2.207 7.901 1.00 76.81 274 ASN A N 1
ATOM 2100 C CA . ASN A 1 274 ? 7.070 0.771 7.870 1.00 76.81 274 ASN A CA 1
ATOM 2101 C C . ASN A 1 274 ? 5.586 0.481 7.600 1.00 76.81 274 ASN A C 1
ATOM 2103 O O . ASN A 1 274 ? 4.745 0.527 8.499 1.00 76.81 274 ASN A O 1
ATOM 2107 N N . THR A 1 275 ? 5.249 0.215 6.337 1.00 78.19 275 THR A N 1
ATOM 2108 C CA . THR A 1 275 ? 3.868 -0.053 5.906 1.00 78.19 275 THR A CA 1
ATOM 2109 C C . THR A 1 275 ? 3.374 -1.440 6.327 1.00 78.19 275 THR A C 1
ATOM 2111 O O . THR A 1 275 ? 2.172 -1.612 6.536 1.00 78.19 275 THR A O 1
ATOM 2114 N N . ALA A 1 276 ? 4.279 -2.405 6.530 1.00 72.94 276 ALA A N 1
ATOM 2115 C CA . ALA A 1 276 ? 3.949 -3.729 7.057 1.00 72.94 276 ALA A CA 1
ATOM 2116 C C . ALA A 1 276 ? 3.483 -3.654 8.519 1.00 72.94 276 ALA A C 1
ATOM 2118 O O . ALA A 1 276 ? 2.486 -4.276 8.874 1.00 72.94 276 ALA A O 1
ATOM 2119 N N . VAL A 1 277 ? 4.128 -2.819 9.345 1.00 80.62 277 VAL A N 1
ATOM 2120 C CA . VAL A 1 277 ? 3.698 -2.558 10.731 1.00 80.62 277 VAL A CA 1
ATOM 2121 C C . VAL A 1 277 ? 2.265 -2.027 10.786 1.00 80.62 277 VAL A C 1
ATOM 2123 O O . VAL A 1 277 ? 1.441 -2.570 11.524 1.00 80.62 277 VAL A O 1
ATOM 2126 N N . GLN A 1 278 ? 1.935 -1.016 9.976 1.00 89.94 278 GLN A N 1
ATOM 2127 C CA . GLN A 1 278 ? 0.563 -0.504 9.896 1.00 89.94 278 GLN A CA 1
ATOM 2128 C C . GLN A 1 278 ? -0.418 -1.594 9.459 1.00 89.94 278 GLN A C 1
ATOM 2130 O O . GLN A 1 278 ? -1.484 -1.729 10.059 1.00 89.94 278 GLN A O 1
ATOM 2135 N N . ASN A 1 279 ? -0.066 -2.356 8.420 1.00 84.56 279 ASN A N 1
ATOM 2136 C CA . ASN A 1 279 ? -0.910 -3.422 7.899 1.00 84.56 279 ASN A CA 1
ATOM 2137 C C . ASN A 1 279 ? -1.209 -4.481 8.969 1.00 84.56 279 ASN A C 1
ATOM 2139 O O . ASN A 1 279 ? -2.373 -4.776 9.222 1.00 84.56 279 ASN A O 1
ATOM 2143 N N . ASN A 1 280 ? -0.176 -4.989 9.643 1.00 79.62 280 ASN A N 1
ATOM 2144 C CA . ASN A 1 280 ? -0.301 -6.037 10.654 1.00 79.62 280 ASN A CA 1
ATOM 2145 C C . ASN A 1 280 ? -1.081 -5.550 11.883 1.00 79.62 280 ASN A C 1
ATOM 2147 O O . ASN A 1 280 ? -1.938 -6.270 12.397 1.00 79.62 280 ASN A O 1
ATOM 2151 N N . GLY A 1 281 ? -0.839 -4.309 12.322 1.00 87.75 281 GLY A N 1
ATOM 2152 C CA . GLY A 1 281 ? -1.584 -3.690 13.418 1.00 87.75 281 GLY A CA 1
ATOM 2153 C C . GLY A 1 281 ? -3.069 -3.520 13.091 1.00 87.75 281 GLY A C 1
ATOM 2154 O O . GLY A 1 281 ? -3.924 -3.960 13.859 1.00 87.75 281 GLY A O 1
ATOM 2155 N N . LEU A 1 282 ? -3.395 -2.935 11.931 1.00 91.81 282 LEU A N 1
ATOM 2156 C CA . LEU A 1 282 ? -4.786 -2.753 11.492 1.00 91.81 282 LEU A CA 1
ATOM 2157 C C . LEU A 1 282 ? -5.505 -4.082 11.290 1.00 91.81 282 LEU A C 1
ATOM 2159 O O . LEU A 1 282 ? -6.686 -4.209 11.610 1.00 91.81 282 LEU A O 1
ATOM 2163 N N . ALA A 1 283 ? -4.795 -5.084 10.793 1.00 81.62 283 ALA A N 1
ATOM 2164 C CA . ALA A 1 283 ? -5.378 -6.387 10.615 1.00 81.62 283 ALA A CA 1
ATOM 2165 C C . ALA A 1 283 ? -5.695 -7.071 11.951 1.00 81.62 283 ALA A C 1
ATOM 2167 O O . ALA A 1 283 ? -6.811 -7.557 12.142 1.00 81.62 283 ALA A O 1
ATOM 2168 N N . ALA A 1 284 ? -4.773 -7.030 12.919 1.00 86.00 284 ALA A N 1
ATOM 2169 C CA . ALA A 1 284 ? -5.030 -7.509 14.276 1.00 86.00 284 ALA A CA 1
ATOM 2170 C C . ALA A 1 284 ? -6.192 -6.749 14.941 1.00 86.00 284 ALA A C 1
ATOM 2172 O O . ALA A 1 284 ? -7.029 -7.365 15.597 1.00 86.00 284 ALA A O 1
ATOM 2173 N N . TYR A 1 285 ? -6.281 -5.435 14.721 1.00 93.75 285 TYR A N 1
ATOM 2174 C CA . TYR A 1 285 ? -7.352 -4.578 15.228 1.00 93.75 285 TYR A CA 1
ATOM 2175 C C . TYR A 1 285 ? -8.733 -5.004 14.743 1.00 93.75 285 TYR A C 1
ATOM 2177 O O . TYR A 1 285 ? -9.628 -5.280 15.544 1.00 93.75 285 TYR A O 1
ATOM 2185 N N . LEU A 1 286 ? -8.907 -5.077 13.423 1.00 90.06 286 LEU A N 1
ATOM 2186 C CA . LEU A 1 286 ? -10.186 -5.433 12.817 1.00 90.06 286 LEU A CA 1
ATOM 2187 C C . LEU A 1 286 ? -10.584 -6.867 13.189 1.00 90.06 286 LEU A C 1
ATOM 2189 O O . LEU A 1 286 ? -11.745 -7.120 13.499 1.00 90.06 286 LEU A O 1
ATOM 2193 N N . SER A 1 287 ? -9.609 -7.773 13.274 1.00 81.69 287 SER A N 1
ATOM 2194 C CA . SER A 1 287 ? -9.827 -9.172 13.661 1.00 81.69 287 SER A CA 1
ATOM 2195 C C . SER A 1 287 ? -10.216 -9.342 15.117 1.00 81.69 287 SER A C 1
ATOM 2197 O O . SER A 1 287 ? -11.065 -10.169 15.436 1.00 81.69 287 SER A O 1
ATOM 2199 N N . ALA A 1 288 ? -9.604 -8.579 16.023 1.00 85.31 288 ALA A N 1
ATOM 2200 C CA . ALA A 1 288 ? -9.971 -8.608 17.430 1.00 85.31 288 ALA A CA 1
ATOM 2201 C C . ALA A 1 288 ? -11.415 -8.142 17.619 1.00 85.31 288 ALA A C 1
ATOM 2203 O O . ALA A 1 288 ? -12.181 -8.786 18.337 1.00 85.31 288 ALA A O 1
ATOM 2204 N N . LEU A 1 289 ? -11.803 -7.065 16.932 1.00 85.81 289 LEU A N 1
ATOM 2205 C CA . LEU A 1 289 ? -13.173 -6.575 16.967 1.00 85.81 289 LEU A CA 1
ATOM 2206 C C . LEU A 1 289 ? -14.141 -7.556 16.304 1.00 85.81 289 LEU A C 1
ATOM 2208 O O . LEU A 1 289 ? -15.182 -7.829 16.872 1.00 85.81 289 LEU A O 1
ATOM 2212 N N . GLU A 1 290 ? -13.816 -8.162 15.166 1.00 81.38 290 GLU A N 1
ATOM 2213 C CA . GLU A 1 290 ? -14.688 -9.184 14.566 1.00 81.38 290 GLU A CA 1
ATOM 2214 C C . GLU A 1 290 ? -14.856 -10.416 15.465 1.00 81.38 290 GLU A C 1
ATOM 2216 O O . GLU A 1 290 ? -15.956 -10.943 15.612 1.00 81.38 290 GLU A O 1
ATOM 2221 N N . LYS A 1 291 ? -13.762 -10.884 16.071 1.00 77.94 291 LYS A N 1
ATOM 2222 C CA . LYS A 1 291 ? -13.734 -12.130 16.841 1.00 77.94 291 LYS A CA 1
ATOM 2223 C C . LYS A 1 291 ? -14.380 -12.000 18.215 1.00 77.94 291 LYS A C 1
ATOM 2225 O O . LYS A 1 291 ? -15.034 -12.936 18.673 1.00 77.94 291 LYS A O 1
ATOM 2230 N N . TYR A 1 292 ? -14.111 -10.898 18.909 1.00 74.31 292 TYR A N 1
ATOM 2231 C CA . TYR A 1 292 ? -14.491 -10.724 20.312 1.00 74.31 292 TYR A CA 1
ATOM 2232 C C . TYR A 1 292 ? -15.641 -9.743 20.497 1.00 74.31 292 TYR A C 1
ATOM 2234 O O . TYR A 1 292 ? -16.279 -9.744 21.556 1.00 74.31 292 TYR A O 1
ATOM 2242 N N . ALA A 1 293 ? -15.938 -8.920 19.491 1.00 67.88 293 ALA A N 1
ATOM 2243 C CA . ALA A 1 293 ? -17.150 -8.141 19.540 1.00 67.88 293 ALA A CA 1
ATOM 2244 C C . ALA A 1 293 ? -18.367 -8.993 19.176 1.00 67.88 293 ALA A C 1
ATOM 2246 O O . ALA A 1 293 ? -18.328 -9.873 18.322 1.00 67.88 293 ALA A O 1
ATOM 2247 N N . GLY A 1 294 ? -19.465 -8.732 19.874 1.00 65.25 294 GLY A N 1
ATOM 2248 C CA . GLY A 1 294 ? -20.787 -9.237 19.523 1.00 65.25 294 GLY A CA 1
ATOM 2249 C C . GLY A 1 294 ? -21.717 -8.065 19.240 1.00 65.25 294 GLY A C 1
ATOM 2250 O O . GLY A 1 294 ? -21.267 -6.966 18.923 1.00 65.25 294 GLY A O 1
ATOM 2251 N N . ASP A 1 295 ? -23.011 -8.258 19.482 1.00 78.38 295 ASP A N 1
ATOM 2252 C CA . ASP A 1 295 ? -24.045 -7.230 19.267 1.00 78.38 295 ASP A CA 1
ATOM 2253 C C . ASP A 1 295 ? -23.830 -5.928 20.071 1.00 78.38 295 ASP A C 1
ATOM 2255 O O . ASP A 1 295 ? -24.467 -4.909 19.803 1.00 78.38 295 ASP A O 1
ATOM 2259 N N . TRP A 1 296 ? -22.938 -5.949 21.068 1.00 82.56 296 TRP A N 1
ATOM 2260 C CA . TRP A 1 296 ? -22.577 -4.795 21.891 1.00 82.56 296 TRP A CA 1
ATOM 2261 C C . TRP A 1 296 ? -21.710 -3.762 21.152 1.00 82.56 296 TRP A C 1
ATOM 2263 O O . TRP A 1 296 ? -21.680 -2.598 21.553 1.00 82.56 296 TRP A O 1
ATOM 2273 N N . PHE A 1 297 ? -21.027 -4.146 20.071 1.00 91.81 297 PHE A N 1
ATOM 2274 C CA . PHE A 1 297 ? -20.170 -3.254 19.291 1.00 91.81 297 PHE A CA 1
ATOM 2275 C C . PHE A 1 297 ? -20.812 -2.946 17.941 1.00 91.81 297 PHE A C 1
ATOM 2277 O O . PHE A 1 297 ? -21.087 -3.829 17.132 1.00 91.81 297 PHE A O 1
ATOM 2284 N N . ALA A 1 298 ? -21.061 -1.669 17.680 1.00 91.94 298 ALA A N 1
ATOM 2285 C CA . ALA A 1 298 ? -21.757 -1.227 16.482 1.00 91.94 298 ALA A CA 1
ATOM 2286 C C . ALA A 1 298 ? -20.814 -0.924 15.307 1.00 91.94 298 ALA A C 1
ATOM 2288 O O . ALA A 1 298 ? -21.284 -0.924 14.166 1.00 91.94 298 ALA A O 1
ATOM 2289 N N . GLY A 1 299 ? -19.517 -0.703 15.540 1.00 93.31 299 GLY A N 1
ATOM 2290 C CA . GLY A 1 299 ? -18.533 -0.613 14.463 1.00 93.31 299 GLY A CA 1
ATOM 2291 C C . GLY A 1 299 ? -17.361 0.324 14.708 1.00 93.31 299 GLY A C 1
ATOM 2292 O O . GLY A 1 299 ? -17.163 0.797 15.826 1.00 93.31 299 GLY A O 1
ATOM 2293 N N . VAL A 1 300 ? -16.590 0.572 13.646 1.00 95.88 300 VAL A N 1
ATOM 2294 C CA . VAL A 1 300 ? -15.338 1.338 13.692 1.00 95.88 300 VAL A CA 1
ATOM 2295 C C . VAL A 1 300 ? -15.213 2.339 12.542 1.00 95.88 300 VAL A C 1
ATOM 2297 O O . VAL A 1 300 ? -15.575 2.039 11.402 1.00 95.88 300 VAL A O 1
ATOM 2300 N N . SER A 1 301 ? -14.654 3.513 12.844 1.00 96.88 301 SER A N 1
ATOM 2301 C CA . SER A 1 301 ? -14.048 4.426 11.878 1.00 96.88 301 SER A CA 1
ATOM 2302 C C . SER A 1 301 ? -12.539 4.513 12.087 1.00 96.88 301 SER A C 1
ATOM 2304 O O . SER A 1 301 ? -12.075 4.915 13.152 1.00 96.88 301 SER A O 1
ATOM 2306 N N . LEU A 1 302 ? -11.770 4.161 11.058 1.00 97.44 302 LEU A N 1
ATOM 2307 C CA . LEU A 1 302 ? -10.313 4.210 11.114 1.00 97.44 302 LEU A CA 1
ATOM 2308 C C . LEU A 1 302 ? -9.802 5.635 10.888 1.00 97.44 302 LEU A C 1
ATOM 2310 O O . LEU A 1 302 ? -10.329 6.391 10.069 1.00 97.44 302 LEU A O 1
ATOM 2314 N N . TRP A 1 303 ? -8.764 6.012 11.618 1.00 94.62 303 TRP A N 1
ATOM 2315 C CA . TRP A 1 303 ? -8.044 7.262 11.407 1.00 94.62 303 TRP A CA 1
ATOM 2316 C C . TRP A 1 303 ? -7.007 7.038 10.298 1.00 94.62 303 TRP A C 1
ATOM 2318 O O . TRP A 1 303 ? -6.304 6.037 10.342 1.00 94.62 303 TRP A O 1
ATOM 2328 N N . GLN A 1 304 ? -6.858 7.862 9.261 1.00 93.06 304 GLN A N 1
ATOM 2329 C CA . GLN A 1 304 ? -7.719 8.944 8.760 1.00 93.06 304 GLN A CA 1
ATOM 2330 C C . GLN A 1 304 ? -7.494 9.112 7.245 1.00 93.06 304 GLN A C 1
ATOM 2332 O O . GLN A 1 304 ? -6.532 8.581 6.696 1.00 93.06 304 GLN A O 1
ATOM 2337 N N . VAL A 1 305 ? -8.333 9.899 6.574 1.00 95.25 305 VAL A N 1
ATOM 2338 C CA . VAL A 1 305 ? -8.168 10.331 5.180 1.00 95.25 305 VAL A CA 1
ATOM 2339 C C . VAL A 1 305 ? -8.371 11.842 5.115 1.00 95.25 305 VAL A C 1
ATOM 2341 O O . VAL A 1 305 ? -9.387 12.334 5.591 1.00 95.25 305 VAL A O 1
ATOM 2344 N N . THR A 1 306 ? -7.451 12.579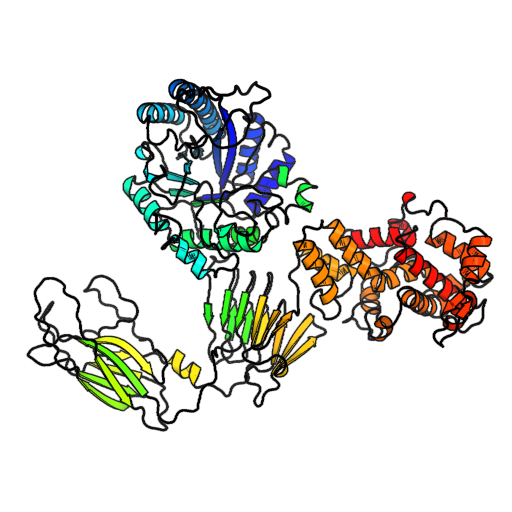 4.486 1.00 94.00 306 THR A N 1
ATOM 2345 C CA . THR A 1 306 ? -7.603 14.031 4.277 1.00 94.00 306 THR A CA 1
ATOM 2346 C C . THR A 1 306 ? -7.660 14.362 2.777 1.00 94.00 306 THR A C 1
ATOM 2348 O O . THR A 1 306 ? -7.038 13.655 1.974 1.00 94.00 306 THR A O 1
ATOM 2351 N N . PRO A 1 307 ? -8.359 15.433 2.357 1.00 92.56 307 PRO A N 1
ATOM 2352 C CA . PRO A 1 307 ? -8.322 15.909 0.971 1.00 92.56 307 PRO A CA 1
ATOM 2353 C C . PRO A 1 307 ? -6.910 16.275 0.492 1.00 92.56 307 PRO A C 1
ATOM 2355 O O . PRO A 1 307 ? -6.562 16.040 -0.663 1.00 92.56 307 PRO A O 1
ATOM 2358 N N . GLU A 1 308 ? -6.052 16.805 1.366 1.00 87.94 308 GLU A N 1
ATOM 2359 C CA . GLU A 1 308 ? -4.680 17.194 1.014 1.00 87.94 308 GLU A CA 1
ATOM 2360 C C . GLU A 1 308 ? -3.821 15.993 0.577 1.00 87.94 308 GLU A C 1
ATOM 2362 O O . GLU A 1 308 ? -2.940 16.139 -0.282 1.00 87.94 308 GLU A O 1
ATOM 2367 N N . LEU A 1 309 ? -4.118 14.793 1.095 1.00 85.62 309 LEU A N 1
ATOM 2368 C CA . LEU A 1 309 ? -3.488 13.537 0.673 1.00 85.62 309 LEU A CA 1
ATOM 2369 C C . LEU A 1 309 ? -3.852 13.132 -0.765 1.00 85.62 309 LEU A C 1
ATOM 2371 O O . LEU A 1 309 ? -3.151 12.321 -1.366 1.00 85.62 309 LEU A O 1
ATOM 2375 N N . MET A 1 310 ? -4.913 13.709 -1.336 1.00 85.19 310 MET A N 1
ATOM 2376 C CA . MET A 1 310 ? -5.381 13.410 -2.695 1.00 85.19 310 MET A CA 1
ATOM 2377 C C . MET A 1 310 ? -4.700 14.275 -3.765 1.00 85.19 310 MET A C 1
ATOM 2379 O O . MET A 1 310 ? -4.937 14.091 -4.959 1.00 85.19 310 MET A O 1
ATOM 2383 N N . THR A 1 311 ? -3.835 15.215 -3.370 1.00 80.94 311 THR A N 1
ATOM 2384 C CA . THR A 1 311 ? -3.099 16.058 -4.322 1.00 80.94 311 THR A CA 1
ATOM 2385 C C . THR A 1 311 ? -2.083 15.243 -5.124 1.00 80.94 311 THR A C 1
ATOM 2387 O O . THR A 1 311 ? -1.418 14.354 -4.596 1.00 80.94 311 THR A O 1
ATOM 2390 N N . ALA A 1 312 ? -1.875 15.596 -6.397 1.00 67.19 312 ALA A N 1
ATOM 2391 C CA . ALA A 1 312 ? -0.904 14.912 -7.259 1.00 67.19 312 ALA A CA 1
ATOM 2392 C C . ALA A 1 312 ? 0.523 14.884 -6.675 1.00 67.19 312 ALA A C 1
ATOM 2394 O O . ALA A 1 312 ? 1.277 13.953 -6.943 1.00 67.19 312 ALA A O 1
ATOM 2395 N N . SER A 1 313 ? 0.896 15.889 -5.875 1.00 69.81 313 SER A N 1
ATOM 2396 C CA . SER A 1 313 ? 2.163 15.921 -5.140 1.00 69.81 313 SER A CA 1
ATOM 2397 C C . SER A 1 313 ? 2.187 14.955 -3.958 1.00 69.81 313 SER A C 1
ATOM 2399 O O . SER A 1 313 ? 3.171 14.240 -3.801 1.00 69.81 313 SER A O 1
ATOM 2401 N N . ALA A 1 314 ? 1.125 14.905 -3.144 1.00 70.50 314 ALA A N 1
ATOM 2402 C CA . ALA A 1 314 ? 1.062 13.999 -1.998 1.00 70.50 314 ALA A CA 1
ATOM 2403 C C . ALA A 1 314 ? 1.045 12.532 -2.446 1.00 70.50 314 ALA A C 1
ATOM 2405 O O . ALA A 1 314 ? 1.736 11.704 -1.860 1.00 70.50 314 ALA A O 1
ATOM 2406 N N . LEU A 1 315 ? 0.357 12.225 -3.549 1.00 65.00 315 LEU A N 1
ATOM 2407 C CA . LEU A 1 315 ? 0.314 10.884 -4.136 1.00 65.00 315 LEU A CA 1
ATOM 2408 C C . LEU A 1 315 ? 1.694 10.317 -4.501 1.00 65.00 315 LEU A C 1
ATOM 2410 O O . LEU A 1 315 ? 1.870 9.105 -4.528 1.00 65.00 315 LEU A O 1
ATOM 2414 N N . GLN A 1 316 ? 2.689 11.168 -4.764 1.00 49.88 316 GLN A N 1
ATOM 2415 C CA . GLN A 1 316 ? 4.046 10.714 -5.090 1.00 49.88 316 GLN A CA 1
ATOM 2416 C C . GLN A 1 316 ? 4.829 10.227 -3.870 1.00 49.88 316 GLN A C 1
ATOM 2418 O O . GLN A 1 316 ? 5.829 9.527 -4.035 1.00 49.88 316 GLN A O 1
ATOM 2423 N N . THR A 1 317 ? 4.417 10.627 -2.666 1.00 69.38 317 THR A N 1
ATOM 2424 C CA . THR A 1 317 ? 5.144 10.364 -1.420 1.00 69.38 317 THR A CA 1
ATOM 2425 C C . THR A 1 317 ? 4.304 9.646 -0.374 1.00 69.38 317 THR A C 1
ATOM 2427 O O . THR A 1 317 ? 4.869 9.217 0.625 1.00 69.38 317 THR A O 1
ATOM 2430 N N . ILE A 1 318 ? 2.992 9.484 -0.582 1.00 68.88 318 ILE A N 1
ATOM 2431 C CA . ILE A 1 318 ? 2.060 8.943 0.419 1.00 68.88 318 ILE A CA 1
ATOM 2432 C C . ILE A 1 318 ? 2.407 7.522 0.875 1.00 68.88 318 ILE A C 1
ATOM 2434 O O . ILE A 1 318 ? 2.207 7.192 2.037 1.00 68.88 318 ILE A O 1
ATOM 2438 N N . TYR A 1 319 ? 3.013 6.698 0.017 1.00 67.94 319 TYR A N 1
ATOM 2439 C CA . TYR A 1 319 ? 3.510 5.377 0.424 1.00 67.94 319 TYR A CA 1
ATOM 2440 C C . TYR A 1 319 ? 4.590 5.466 1.521 1.00 67.94 319 TYR A C 1
ATOM 2442 O O . TYR A 1 319 ? 4.735 4.565 2.341 1.00 67.94 319 TYR A O 1
ATOM 2450 N N . ASN A 1 320 ? 5.309 6.591 1.561 1.00 66.00 320 ASN A N 1
ATOM 2451 C CA . ASN A 1 320 ? 6.492 6.837 2.384 1.00 66.00 320 ASN A CA 1
ATOM 2452 C C . ASN A 1 320 ? 6.220 7.786 3.555 1.00 66.00 320 ASN A C 1
ATOM 2454 O O . ASN A 1 320 ? 7.141 8.369 4.128 1.00 66.00 320 ASN A O 1
ATOM 2458 N N . THR A 1 321 ? 4.957 8.018 3.890 1.00 78.69 321 THR A N 1
ATOM 2459 C CA . THR A 1 321 ? 4.596 8.841 5.041 1.00 78.69 321 THR A CA 1
ATOM 2460 C C . THR A 1 321 ? 4.470 7.964 6.288 1.00 78.69 321 THR A C 1
ATOM 2462 O O . THR A 1 321 ? 4.085 6.801 6.222 1.00 78.69 321 THR A O 1
ATOM 2465 N N . GLN A 1 322 ? 4.802 8.512 7.456 1.00 83.38 322 GLN A N 1
ATOM 2466 C CA . GLN A 1 322 ? 4.726 7.823 8.759 1.00 83.38 322 GLN A CA 1
ATOM 2467 C C . GLN A 1 322 ? 3.346 7.981 9.423 1.00 83.38 322 GLN A C 1
ATOM 2469 O O . GLN A 1 322 ? 3.236 8.043 10.642 1.00 83.38 322 GLN A O 1
ATOM 2474 N N . GLU A 1 323 ? 2.300 8.175 8.628 1.00 85.69 323 GLU A N 1
ATOM 2475 C CA . GLU A 1 323 ? 0.980 8.600 9.100 1.00 85.69 323 GLU A CA 1
ATOM 2476 C C . GLU A 1 323 ? -0.053 7.466 9.035 1.00 85.69 323 GLU A C 1
ATOM 2478 O O . GLU A 1 323 ? 0.272 6.325 8.709 1.00 85.69 323 GLU A O 1
ATOM 2483 N N . PHE A 1 324 ? -1.281 7.773 9.441 1.00 92.19 324 PHE A N 1
ATOM 2484 C CA . PHE A 1 324 ? -2.343 6.808 9.717 1.00 92.19 324 PHE A CA 1
ATOM 2485 C C . PHE A 1 324 ? -3.153 6.361 8.492 1.00 92.19 324 PHE A C 1
ATOM 2487 O O . PHE A 1 324 ? -3.687 5.256 8.481 1.00 92.19 324 PHE A O 1
ATOM 2494 N N . SER A 1 325 ? -3.248 7.192 7.459 1.00 91.25 325 SER A N 1
ATOM 2495 C CA . SER A 1 325 ? -3.928 6.879 6.210 1.00 91.25 325 SER A CA 1
ATOM 2496 C C . SER A 1 325 ? -3.366 5.609 5.604 1.00 91.25 325 SER A C 1
ATOM 2498 O O . SER A 1 325 ? -2.154 5.389 5.515 1.00 91.25 325 SER A O 1
ATOM 2500 N N . SER A 1 326 ? -4.299 4.772 5.180 1.00 89.50 326 SER A N 1
ATOM 2501 C CA . SER A 1 326 ? -4.057 3.533 4.461 1.00 89.50 326 SER A CA 1
ATOM 2502 C C . SER A 1 326 ? -3.973 3.747 2.951 1.00 89.50 326 SER A C 1
ATOM 2504 O O . SER A 1 326 ? -3.637 2.812 2.228 1.00 89.50 326 SER A O 1
ATOM 2506 N N . TYR A 1 327 ? -4.282 4.950 2.454 1.00 84.69 327 TYR A N 1
ATOM 2507 C CA . TYR A 1 327 ? -4.410 5.202 1.023 1.00 84.69 327 TYR A CA 1
ATOM 2508 C C . TYR A 1 327 ? -3.109 4.894 0.269 1.00 84.69 327 TYR A C 1
ATOM 2510 O O . TYR A 1 327 ? -2.042 5.398 0.607 1.00 84.69 327 TYR A O 1
ATOM 2518 N N . GLN A 1 328 ? -3.224 4.043 -0.756 1.00 75.81 328 GLN A N 1
ATOM 2519 C CA . GLN A 1 328 ? -2.117 3.478 -1.542 1.00 75.81 328 GLN A CA 1
ATOM 2520 C C . GLN A 1 328 ? -1.097 2.637 -0.754 1.00 75.81 328 GLN A C 1
ATOM 2522 O O . GLN A 1 328 ? -0.043 2.319 -1.292 1.00 75.81 328 GLN A O 1
ATOM 2527 N N . LYS A 1 329 ? -1.401 2.226 0.481 1.00 77.94 329 LYS A N 1
ATOM 2528 C CA . LYS A 1 329 ? -0.577 1.314 1.291 1.00 77.94 329 LYS A CA 1
ATOM 2529 C C . LYS A 1 329 ? -1.237 -0.073 1.380 1.00 77.94 329 LYS A C 1
ATOM 2531 O O . LYS A 1 329 ? -2.447 -0.175 1.164 1.00 77.94 329 LYS A O 1
ATOM 2536 N N . PRO A 1 330 ? -0.501 -1.138 1.761 1.00 75.81 330 PRO A N 1
ATOM 2537 C CA . PRO A 1 330 ? -1.060 -2.491 1.906 1.00 75.81 330 PRO A CA 1
ATOM 2538 C C . PRO A 1 330 ? -2.293 -2.550 2.820 1.00 75.81 330 PRO A C 1
ATOM 2540 O O . PRO A 1 330 ? -3.255 -3.263 2.540 1.00 75.81 330 PRO A O 1
ATOM 2543 N N . ALA A 1 331 ? -2.324 -1.702 3.852 1.00 81.12 331 ALA A N 1
ATOM 2544 C CA . ALA A 1 331 ? -3.450 -1.581 4.767 1.00 81.12 331 ALA A CA 1
ATOM 2545 C C . ALA A 1 331 ? -4.793 -1.242 4.087 1.00 81.12 331 ALA A C 1
ATOM 2547 O O . ALA A 1 331 ? -5.839 -1.616 4.613 1.00 81.12 331 ALA A O 1
ATOM 2548 N N . ALA A 1 332 ? -4.807 -0.571 2.926 1.00 80.88 332 ALA A N 1
ATOM 2549 C CA . ALA A 1 332 ? -6.051 -0.301 2.199 1.00 80.88 332 ALA A CA 1
ATOM 2550 C C . ALA A 1 332 ? -6.742 -1.594 1.750 1.00 80.88 332 ALA A C 1
ATOM 2552 O O . ALA A 1 332 ? -7.966 -1.701 1.852 1.00 80.88 332 ALA A O 1
ATOM 2553 N N . ALA A 1 333 ? -5.970 -2.582 1.289 1.00 73.31 333 ALA A N 1
ATOM 2554 C CA . ALA A 1 333 ? -6.503 -3.881 0.891 1.00 73.31 333 ALA A CA 1
ATOM 2555 C C . ALA A 1 333 ? -7.077 -4.624 2.105 1.00 73.31 333 ALA A C 1
ATOM 2557 O O . ALA A 1 333 ? -8.210 -5.093 2.048 1.00 73.31 333 ALA A O 1
ATOM 2558 N N . THR A 1 334 ? -6.356 -4.621 3.230 1.00 79.31 334 THR A N 1
ATOM 2559 C CA . THR A 1 334 ? -6.818 -5.193 4.507 1.00 79.31 334 THR A CA 1
ATOM 2560 C C . THR A 1 334 ? -8.165 -4.614 4.943 1.00 79.31 334 THR A C 1
ATOM 2562 O O . THR A 1 334 ? -9.092 -5.364 5.246 1.00 79.31 334 THR A O 1
ATOM 2565 N N . ILE A 1 335 ? -8.312 -3.286 4.913 1.00 87.88 335 ILE A N 1
ATOM 2566 C CA . ILE A 1 335 ? -9.577 -2.614 5.248 1.00 87.88 335 ILE A CA 1
ATOM 2567 C C . ILE A 1 335 ? -10.673 -2.996 4.249 1.00 87.88 335 ILE A C 1
ATOM 2569 O O . ILE A 1 335 ? -11.792 -3.311 4.652 1.00 87.88 335 ILE A O 1
ATOM 2573 N N . THR A 1 336 ? -10.349 -3.003 2.953 1.00 82.31 336 THR A N 1
ATOM 2574 C CA . THR A 1 336 ? -11.312 -3.295 1.884 1.00 82.31 336 THR A CA 1
ATOM 2575 C C . THR A 1 336 ? -11.875 -4.705 1.990 1.00 82.31 336 THR A C 1
ATOM 2577 O O . THR A 1 336 ? -13.091 -4.898 1.930 1.00 82.31 336 THR A O 1
ATOM 2580 N N . ASN A 1 337 ? -11.006 -5.693 2.187 1.00 72.69 337 ASN A N 1
ATOM 2581 C CA . ASN A 1 337 ? -11.395 -7.093 2.330 1.00 72.69 337 ASN A CA 1
ATOM 2582 C C . ASN A 1 337 ? -12.313 -7.274 3.542 1.00 72.69 337 ASN A C 1
ATOM 2584 O O . ASN A 1 337 ? -13.383 -7.879 3.435 1.00 72.69 337 ASN A O 1
ATOM 2588 N N . PHE A 1 338 ? -11.951 -6.639 4.659 1.00 81.06 338 PHE A N 1
ATOM 2589 C CA . PHE A 1 338 ? -12.740 -6.673 5.879 1.00 81.06 338 PHE A CA 1
ATOM 2590 C C . PHE A 1 338 ? -14.132 -6.037 5.695 1.00 81.06 338 PHE A C 1
ATOM 2592 O O . PHE A 1 338 ? -15.146 -6.683 5.959 1.00 81.06 338 PHE A O 1
ATOM 2599 N N . TYR A 1 339 ? -14.223 -4.804 5.185 1.00 87.56 339 TYR A N 1
ATOM 2600 C CA . TYR A 1 339 ? -15.506 -4.098 5.039 1.00 87.56 339 TYR A CA 1
ATOM 2601 C C . TYR A 1 339 ? -16.425 -4.686 3.962 1.00 87.56 339 TYR A C 1
ATOM 2603 O O . TYR A 1 339 ? -17.648 -4.724 4.113 1.00 87.56 339 TYR A O 1
ATOM 2611 N N . THR A 1 340 ? -15.865 -5.204 2.872 1.00 79.56 340 THR A N 1
ATOM 2612 C CA . THR A 1 340 ? -16.673 -5.825 1.810 1.00 79.56 340 THR A CA 1
ATOM 2613 C C . THR A 1 340 ? -17.126 -7.246 2.150 1.00 79.56 340 THR A C 1
ATOM 2615 O O . THR A 1 340 ? -17.918 -7.833 1.407 1.00 79.56 340 THR A O 1
ATOM 2618 N N . GLY A 1 341 ? -16.657 -7.812 3.269 1.00 65.00 341 GLY A N 1
ATOM 2619 C CA . GLY A 1 341 ? -16.906 -9.206 3.628 1.00 65.00 341 GLY A CA 1
ATOM 2620 C C . GLY A 1 341 ? -16.290 -10.189 2.629 1.00 65.00 341 GLY A C 1
ATOM 2621 O O . GLY A 1 341 ? -16.665 -11.365 2.609 1.00 65.00 341 GLY A O 1
ATOM 2622 N N . VAL A 1 342 ? -15.357 -9.719 1.791 1.00 50.06 342 VAL A N 1
ATOM 2623 C CA . VAL A 1 342 ? -14.497 -10.556 0.957 1.00 50.06 342 VAL A CA 1
ATOM 2624 C C . VAL A 1 342 ? -13.437 -11.129 1.892 1.00 50.06 342 VAL A C 1
ATOM 2626 O O . VAL A 1 342 ? -12.312 -10.665 1.950 1.00 50.06 342 VAL A O 1
ATOM 2629 N N . GLN A 1 343 ? -13.871 -12.142 2.643 1.00 44.06 343 GLN A N 1
ATOM 2630 C CA . GLN A 1 343 ? -13.096 -12.937 3.590 1.00 44.06 343 GLN A CA 1
ATOM 2631 C C . GLN A 1 343 ? -12.551 -12.155 4.796 1.00 44.06 343 GLN A C 1
ATOM 2633 O O . GLN A 1 343 ? -11.560 -11.439 4.727 1.00 44.06 343 GLN A O 1
ATOM 2638 N N . SER A 1 344 ? -13.208 -12.369 5.939 1.00 37.19 344 SER A N 1
ATOM 2639 C CA . SER A 1 344 ? -12.710 -12.075 7.286 1.00 37.19 344 SER A CA 1
ATOM 2640 C C . SER A 1 344 ? -11.218 -12.413 7.408 1.00 37.19 344 SER A C 1
ATOM 2642 O O . SER A 1 344 ? -10.846 -13.563 7.134 1.00 37.19 344 SER A O 1
ATOM 2644 N N . TYR A 1 345 ? -10.396 -11.444 7.830 1.00 38.19 345 TYR A N 1
ATOM 2645 C CA . TYR A 1 345 ? -9.004 -11.673 8.216 1.00 38.19 345 TYR A CA 1
ATOM 2646 C C . TYR A 1 345 ? -9.013 -12.711 9.330 1.00 38.19 345 TYR A C 1
ATOM 2648 O O . TYR A 1 345 ? -9.470 -12.496 10.450 1.00 38.19 345 TYR A O 1
ATOM 2656 N N . GLN A 1 346 ? -8.571 -13.898 8.985 1.00 37.81 346 GLN A N 1
ATOM 2657 C CA . GLN A 1 346 ? -8.316 -14.951 9.932 1.00 37.81 346 GLN A CA 1
ATOM 2658 C C . GLN A 1 346 ? -6.842 -15.231 9.721 1.00 37.81 346 GLN A C 1
ATOM 2660 O O . GLN A 1 346 ? -6.419 -15.447 8.591 1.00 37.81 346 GLN A O 1
ATOM 2665 N N . ILE A 1 347 ? -6.067 -15.228 10.796 1.00 40.50 347 ILE A N 1
ATOM 2666 C CA . ILE A 1 347 ? -4.771 -15.888 10.761 1.00 40.50 347 ILE A CA 1
ATOM 2667 C C . ILE A 1 347 ? -5.115 -17.358 10.636 1.00 40.50 347 ILE A C 1
ATOM 2669 O O . ILE A 1 347 ? -5.570 -17.988 11.598 1.00 40.50 347 ILE A O 1
ATOM 2673 N N . LYS A 1 348 ? -5.054 -17.870 9.416 1.00 42.72 348 LYS A N 1
ATOM 2674 C CA . LYS A 1 348 ? -5.428 -19.244 9.154 1.00 42.72 348 LYS A CA 1
ATOM 2675 C C . LYS A 1 348 ? -4.136 -20.015 9.035 1.00 42.72 348 LYS A C 1
ATOM 2677 O O . LYS A 1 348 ? -3.364 -19.859 8.097 1.00 42.72 348 LYS A O 1
ATOM 2682 N N . SER A 1 349 ? -3.914 -20.865 10.029 1.00 41.84 349 SER A N 1
ATOM 2683 C CA . SER A 1 349 ? -3.014 -21.983 9.836 1.00 41.84 349 SER A CA 1
ATOM 2684 C C . SER A 1 349 ? -3.755 -23.013 8.998 1.00 41.84 349 SER A C 1
ATOM 2686 O O . SER A 1 349 ? -4.737 -23.612 9.448 1.00 41.84 349 SER A O 1
ATOM 2688 N N . TYR A 1 350 ? -3.315 -23.172 7.757 1.00 46.62 350 TYR A N 1
ATOM 2689 C CA . TYR A 1 350 ? -3.778 -24.248 6.898 1.00 46.62 350 TYR A CA 1
ATOM 2690 C C . TYR A 1 350 ? -2.808 -25.405 7.039 1.00 46.62 350 TYR A C 1
ATOM 2692 O O . TYR A 1 350 ? -1.602 -25.215 6.929 1.00 46.62 350 TYR A O 1
ATOM 2700 N N . VAL A 1 351 ? -3.332 -26.594 7.309 1.00 47.19 351 VAL A N 1
ATOM 2701 C CA . VAL A 1 351 ? -2.531 -27.812 7.407 1.00 47.19 351 VAL A CA 1
ATOM 2702 C C . VAL A 1 351 ? -3.095 -28.785 6.391 1.00 47.19 351 VAL A C 1
ATOM 2704 O O . VAL A 1 351 ? -4.214 -29.277 6.570 1.00 47.19 351 VAL A O 1
ATOM 2707 N N . GLY A 1 352 ? -2.358 -29.004 5.307 1.00 46.53 352 GLY A N 1
ATOM 2708 C CA . GLY A 1 352 ? -2.657 -30.067 4.365 1.00 46.53 352 GLY A CA 1
ATOM 2709 C C . GLY A 1 352 ? -2.351 -31.441 4.956 1.00 46.53 352 GLY A C 1
ATOM 2710 O O . GLY A 1 352 ? -1.855 -31.602 6.077 1.00 46.53 352 GLY A O 1
ATOM 2711 N N . SER A 1 353 ? -2.791 -32.456 4.237 1.00 44.88 353 SER A N 1
ATOM 2712 C CA . SER A 1 353 ? -2.792 -33.849 4.649 1.00 44.88 353 SER A CA 1
ATOM 2713 C C . SER A 1 353 ? -1.534 -34.577 4.155 1.00 44.88 353 SER A C 1
ATOM 2715 O O . SER A 1 353 ? -0.534 -33.968 3.806 1.00 44.88 353 SER A O 1
ATOM 2717 N N . SER A 1 354 ? -1.557 -35.913 4.179 1.00 48.81 354 SER A N 1
ATOM 2718 C CA . SER A 1 354 ? -0.539 -36.767 3.540 1.00 48.81 354 SER A CA 1
ATOM 2719 C C . SER A 1 354 ? -0.941 -37.214 2.114 1.00 48.81 354 SER A C 1
ATOM 2721 O O . SER A 1 354 ? -0.494 -38.252 1.591 1.00 48.81 354 SER A O 1
ATOM 2723 N N . GLY A 1 355 ? -1.900 -36.508 1.514 1.00 48.03 355 GLY A N 1
ATOM 2724 C CA . GLY A 1 355 ? -2.377 -36.668 0.144 1.00 48.03 355 GLY A CA 1
ATOM 2725 C C . GLY A 1 355 ? -2.138 -35.397 -0.669 1.00 48.03 355 GLY A C 1
ATOM 2726 O O . GLY A 1 355 ? -1.638 -34.430 -0.141 1.00 48.03 355 GLY A O 1
ATOM 2727 N N . ALA A 1 356 ? -2.488 -35.424 -1.957 1.00 55.06 356 ALA A N 1
ATOM 2728 C CA . ALA A 1 356 ? -2.464 -34.220 -2.787 1.00 55.06 356 ALA A CA 1
ATOM 2729 C C . ALA A 1 356 ? -3.622 -33.294 -2.394 1.00 55.06 356 ALA A C 1
ATOM 2731 O O . ALA A 1 356 ? -4.789 -33.676 -2.551 1.00 55.06 356 ALA A O 1
ATOM 2732 N N . ASP A 1 357 ? -3.299 -32.099 -1.924 1.00 50.81 357 ASP A N 1
ATOM 2733 C CA . ASP A 1 357 ? -4.235 -31.105 -1.426 1.00 50.81 357 ASP A CA 1
ATOM 2734 C C . ASP A 1 357 ? -4.339 -29.884 -2.351 1.00 50.81 357 ASP A C 1
ATOM 2736 O O . ASP A 1 357 ? -3.473 -29.592 -3.174 1.00 50.81 357 ASP A O 1
ATOM 2740 N N . ILE A 1 358 ? -5.454 -29.159 -2.242 1.00 56.25 358 ILE A N 1
ATOM 2741 C CA . ILE A 1 358 ? -5.612 -27.840 -2.861 1.00 56.25 358 ILE A CA 1
ATOM 2742 C C . ILE A 1 358 ? -5.922 -26.849 -1.744 1.00 56.25 358 ILE A C 1
ATOM 2744 O O . ILE A 1 358 ? -7.003 -26.892 -1.152 1.00 56.25 358 ILE A O 1
ATOM 2748 N N . ILE A 1 359 ? -4.973 -25.963 -1.463 1.00 53.22 359 ILE A N 1
ATOM 2749 C CA . ILE A 1 359 ? -5.013 -25.009 -0.360 1.00 53.22 359 ILE A CA 1
ATOM 2750 C C . ILE A 1 359 ? -5.145 -23.599 -0.936 1.00 53.22 359 ILE A C 1
ATOM 2752 O O . ILE A 1 359 ? -4.303 -23.149 -1.708 1.00 53.22 359 ILE A O 1
ATOM 2756 N N . TYR A 1 360 ? -6.203 -22.893 -0.538 1.00 56.62 360 TYR A N 1
ATOM 2757 C CA . TYR A 1 360 ? -6.425 -21.483 -0.865 1.00 56.62 360 TYR A CA 1
ATOM 2758 C C . TYR A 1 360 ? -6.449 -20.682 0.435 1.00 56.62 360 TYR A C 1
ATOM 2760 O O . TYR A 1 360 ? -7.434 -20.780 1.171 1.00 56.62 360 TYR A O 1
ATOM 2768 N N . ALA A 1 361 ? -5.383 -19.932 0.730 1.00 52.78 361 ALA A N 1
ATOM 2769 C CA . ALA A 1 361 ? -5.249 -19.266 2.025 1.00 52.78 361 ALA A CA 1
ATOM 2770 C C . ALA A 1 361 ? -6.042 -17.944 2.097 1.00 52.78 361 ALA A C 1
ATOM 2772 O O . ALA A 1 361 ? -6.839 -17.745 3.023 1.00 52.78 361 ALA A O 1
ATOM 2773 N N . GLY A 1 362 ? -6.043 -17.186 1.000 1.00 49.66 362 GLY A N 1
ATOM 2774 C CA . GLY A 1 362 ? -6.977 -16.097 0.749 1.00 49.66 362 GLY A CA 1
ATOM 2775 C C . GLY A 1 362 ? -6.319 -14.733 0.893 1.00 49.66 362 GLY A C 1
ATOM 2776 O O . GLY A 1 362 ? -5.537 -14.332 0.044 1.00 49.66 362 GLY A O 1
ATOM 2777 N N . THR A 1 363 ? -6.740 -13.952 1.877 1.00 46.34 363 THR A N 1
ATOM 2778 C CA . THR A 1 363 ? -6.198 -12.612 2.116 1.00 46.34 363 THR A CA 1
ATOM 2779 C C . THR A 1 363 ? -5.859 -12.484 3.593 1.00 46.34 363 THR A C 1
ATOM 2781 O O . THR A 1 363 ? -6.699 -12.831 4.424 1.00 46.34 363 THR A O 1
ATOM 2784 N N . GLY A 1 364 ? -4.706 -11.917 3.923 1.00 48.91 364 GLY A N 1
ATOM 2785 C CA . GLY A 1 364 ? -4.159 -11.860 5.274 1.00 48.91 364 GLY A CA 1
ATOM 2786 C C . GLY A 1 364 ? -2.731 -12.399 5.293 1.00 48.91 364 GLY A C 1
ATOM 2787 O O . GLY A 1 364 ? -2.231 -12.827 4.270 1.00 48.91 364 GLY A O 1
ATOM 2788 N N . VAL A 1 365 ? -2.062 -12.333 6.444 1.00 57.00 365 VAL A N 1
ATOM 2789 C CA . VAL A 1 365 ? -0.766 -13.002 6.644 1.00 57.00 365 VAL A CA 1
ATOM 2790 C C . VAL A 1 365 ? -1.050 -14.447 7.040 1.00 57.00 365 VAL A C 1
ATOM 2792 O O . VAL A 1 365 ? -1.487 -14.702 8.166 1.00 57.00 365 VAL A O 1
ATOM 2795 N N . ASP A 1 366 ? -0.833 -15.376 6.116 1.00 56.75 366 ASP A N 1
ATOM 2796 C CA . ASP A 1 366 ? -1.160 -16.786 6.284 1.00 56.75 366 ASP A CA 1
ATOM 2797 C C . ASP A 1 366 ? 0.077 -17.637 6.605 1.00 56.75 366 ASP A C 1
ATOM 2799 O O . ASP A 1 366 ? 1.201 -17.385 6.165 1.00 56.75 366 ASP A O 1
ATOM 2803 N N . THR A 1 367 ? -0.137 -18.697 7.388 1.00 62.44 367 THR A N 1
ATOM 2804 C CA . THR A 1 367 ? 0.849 -19.772 7.552 1.00 62.44 367 THR A CA 1
ATOM 2805 C C . THR A 1 367 ? 0.278 -21.054 6.973 1.00 62.44 367 THR A C 1
ATOM 2807 O O . THR A 1 367 ? -0.690 -21.611 7.495 1.00 62.44 367 THR A O 1
ATOM 2810 N N . VAL A 1 368 ? 0.886 -21.544 5.899 1.00 59.22 368 VAL A N 1
ATOM 2811 C CA . VAL A 1 368 ? 0.470 -22.780 5.236 1.00 59.22 368 VAL A CA 1
ATOM 2812 C C . VAL A 1 368 ? 1.482 -23.869 5.544 1.00 59.22 368 VAL A C 1
ATOM 2814 O O . VAL A 1 368 ? 2.662 -23.711 5.275 1.00 59.22 368 VAL A O 1
ATOM 2817 N N . TYR A 1 369 ? 1.028 -24.989 6.085 1.00 67.62 369 TYR A N 1
ATOM 2818 C CA . TYR A 1 369 ? 1.768 -26.243 6.116 1.00 67.62 369 TYR A CA 1
ATOM 2819 C C . TYR A 1 369 ? 1.206 -27.109 4.993 1.00 67.62 369 TYR A C 1
ATOM 2821 O O . TYR A 1 369 ? 0.086 -27.601 5.130 1.00 67.62 369 TYR A O 1
ATOM 2829 N N . ALA A 1 370 ? 1.939 -27.237 3.883 1.00 61.31 370 ALA A N 1
ATOM 2830 C CA . ALA A 1 370 ? 1.477 -27.962 2.695 1.00 61.31 370 ALA A CA 1
ATOM 2831 C C . ALA A 1 370 ? 1.172 -29.427 3.037 1.00 61.31 370 ALA A C 1
ATOM 2833 O O . ALA A 1 370 ? 0.060 -29.883 2.807 1.00 61.31 370 ALA A O 1
ATOM 2834 N N . GLY A 1 371 ? 2.059 -30.077 3.796 1.00 55.41 371 GLY A N 1
ATOM 2835 C CA . GLY A 1 371 ? 1.820 -31.418 4.318 1.00 55.41 371 GLY A CA 1
ATOM 2836 C C . GLY A 1 371 ? 2.776 -32.410 3.682 1.00 55.41 371 GLY A C 1
ATOM 2837 O O . GLY A 1 371 ? 3.984 -32.244 3.793 1.00 55.41 371 GLY A O 1
ATOM 2838 N N . SER A 1 372 ? 2.265 -33.503 3.131 1.00 59.22 372 SER A N 1
ATOM 2839 C CA . SER A 1 372 ? 3.041 -34.370 2.244 1.00 59.22 372 SER A CA 1
ATOM 2840 C C . SER A 1 372 ? 2.144 -34.835 1.108 1.00 59.22 372 SER A C 1
ATOM 2842 O O . SER A 1 372 ? 1.075 -35.379 1.364 1.00 59.22 372 SER A O 1
ATOM 2844 N N . GLY A 1 373 ? 2.575 -34.750 -0.138 1.00 58.84 373 GLY A N 1
ATOM 2845 C CA . GLY A 1 373 ? 1.694 -34.947 -1.281 1.00 58.84 373 GLY A CA 1
ATOM 2846 C C . GLY A 1 373 ? 2.067 -34.020 -2.423 1.00 58.84 373 GLY A C 1
ATOM 2847 O O . GLY A 1 373 ? 3.015 -33.272 -2.342 1.00 58.84 373 GLY A O 1
ATOM 2848 N N . SER A 1 374 ? 1.375 -34.121 -3.555 1.00 71.75 374 SER A N 1
ATOM 2849 C CA . SER A 1 374 ? 1.586 -33.157 -4.642 1.00 71.75 374 SER A CA 1
ATOM 2850 C C . SER A 1 374 ? 0.505 -32.093 -4.558 1.00 71.75 374 SER A C 1
ATOM 2852 O O . SER A 1 374 ? -0.602 -32.309 -5.063 1.00 71.75 374 SER A O 1
ATOM 2854 N N . ASP A 1 375 ? 0.813 -30.987 -3.901 1.00 69.31 375 ASP A N 1
ATOM 2855 C CA . ASP A 1 375 ? -0.156 -29.992 -3.476 1.00 69.31 375 ASP A CA 1
ATOM 2856 C C . ASP A 1 375 ? -0.266 -28.825 -4.458 1.00 69.31 375 ASP A C 1
ATOM 2858 O O . ASP A 1 375 ? 0.617 -28.528 -5.267 1.00 69.31 375 ASP A O 1
ATOM 2862 N N . ILE A 1 376 ? -1.404 -28.139 -4.415 1.00 71.50 376 ILE A N 1
ATOM 2863 C CA . ILE A 1 376 ? -1.611 -26.854 -5.077 1.00 71.50 376 ILE A CA 1
ATOM 2864 C C . ILE A 1 376 ? -1.902 -25.833 -3.988 1.00 71.50 376 ILE A C 1
ATOM 2866 O O . ILE A 1 376 ? -2.994 -25.823 -3.425 1.00 71.50 376 ILE A O 1
ATOM 2870 N N . VAL A 1 377 ? -0.947 -24.952 -3.720 1.00 73.19 377 VAL A N 1
ATOM 2871 C CA . VAL A 1 377 ? -1.067 -23.889 -2.724 1.00 73.19 377 VAL A CA 1
ATOM 2872 C C . VAL A 1 377 ? -1.214 -22.547 -3.428 1.00 73.19 377 VAL A C 1
ATOM 2874 O O . VAL A 1 377 ? -0.421 -22.191 -4.295 1.00 73.19 377 VAL A O 1
ATOM 2877 N N . ALA A 1 378 ? -2.226 -21.782 -3.043 1.00 72.69 378 ALA A N 1
ATOM 2878 C CA . ALA A 1 378 ? -2.376 -20.378 -3.387 1.00 72.69 378 ALA A CA 1
ATOM 2879 C C . ALA A 1 378 ? -2.596 -19.594 -2.091 1.00 72.69 378 ALA A C 1
ATOM 2881 O O . ALA A 1 378 ? -3.707 -19.619 -1.553 1.00 72.69 378 ALA A O 1
ATOM 2882 N N . SER A 1 379 ? -1.549 -18.953 -1.567 1.00 61.91 379 SER A N 1
ATOM 2883 C CA . SER A 1 379 ? -1.627 -18.272 -0.271 1.00 61.91 379 SER A CA 1
ATOM 2884 C C . SER A 1 379 ? -2.391 -16.947 -0.382 1.00 61.91 379 SER A C 1
ATOM 2886 O O . SER A 1 379 ? -3.344 -16.728 0.351 1.00 61.91 379 SER A O 1
ATOM 2888 N N . GLY A 1 380 ? -2.190 -16.202 -1.464 1.00 55.69 380 GLY A N 1
ATOM 2889 C CA . GLY A 1 380 ? -3.043 -15.093 -1.868 1.00 55.69 380 GLY A CA 1
ATOM 2890 C C . GLY A 1 380 ? -2.437 -13.729 -1.554 1.00 55.69 380 GLY A C 1
ATOM 2891 O O . GLY A 1 380 ? -1.424 -13.381 -2.145 1.00 55.69 380 GLY A O 1
ATOM 2892 N N . SER A 1 381 ? -3.115 -12.869 -0.793 1.00 58.12 381 SER A N 1
ATOM 2893 C CA . SER A 1 381 ? -2.611 -11.510 -0.531 1.00 58.12 381 SER A CA 1
ATOM 2894 C C . SER A 1 381 ? -2.182 -11.325 0.920 1.00 58.12 381 SER A C 1
ATOM 2896 O O . SER A 1 381 ? -3.044 -11.365 1.791 1.00 58.12 381 SER A O 1
ATOM 2898 N N . GLY A 1 382 ? -0.929 -10.966 1.160 1.00 53.81 382 GLY A N 1
ATOM 2899 C CA . GLY A 1 382 ? -0.328 -10.774 2.476 1.00 53.81 382 GLY A CA 1
ATOM 2900 C C . GLY A 1 382 ? 1.119 -11.249 2.461 1.00 53.81 382 GLY A C 1
ATOM 2901 O O . GLY A 1 382 ? 1.627 -11.628 1.420 1.00 53.81 382 GLY A O 1
ATOM 2902 N N . ALA A 1 383 ? 1.825 -11.135 3.584 1.00 65.00 383 ALA A N 1
ATOM 2903 C CA . ALA A 1 383 ? 3.185 -11.664 3.688 1.00 65.00 383 ALA A CA 1
ATOM 2904 C C . ALA A 1 383 ? 3.125 -13.097 4.227 1.00 65.00 383 ALA A C 1
ATOM 2906 O O . ALA A 1 383 ? 3.113 -13.281 5.445 1.00 65.00 383 ALA A O 1
ATOM 2907 N N . ASP A 1 384 ? 3.043 -14.092 3.348 1.00 68.31 384 ASP A N 1
ATOM 2908 C CA . ASP A 1 384 ? 2.723 -15.462 3.742 1.00 68.31 384 ASP A CA 1
ATOM 2909 C C . ASP A 1 384 ? 3.972 -16.306 4.024 1.00 68.31 384 ASP A C 1
ATOM 2911 O O . ASP A 1 384 ? 5.053 -16.104 3.468 1.00 68.31 384 ASP A O 1
ATOM 2915 N N . THR A 1 385 ? 3.836 -17.300 4.905 1.00 73.12 385 THR A N 1
ATOM 2916 C CA . THR A 1 385 ? 4.871 -18.319 5.131 1.00 73.12 385 THR A CA 1
ATOM 2917 C C . THR A 1 385 ? 4.325 -19.706 4.815 1.00 73.12 385 THR A C 1
ATOM 2919 O O . THR A 1 385 ? 3.412 -20.195 5.478 1.00 73.12 385 THR A O 1
ATOM 2922 N N . ILE A 1 386 ? 4.912 -20.366 3.819 1.00 79.00 386 ILE A N 1
ATOM 2923 C CA . ILE A 1 386 ? 4.527 -21.698 3.354 1.00 79.00 386 ILE A CA 1
ATOM 2924 C C . ILE A 1 386 ? 5.620 -22.702 3.732 1.00 79.00 386 ILE A C 1
ATOM 2926 O O . ILE A 1 386 ? 6.745 -22.613 3.256 1.00 79.00 386 ILE A O 1
ATOM 2930 N N . TYR A 1 387 ? 5.301 -23.671 4.580 1.00 77.06 387 TYR A N 1
ATOM 2931 C CA . TYR A 1 387 ? 6.159 -24.790 4.953 1.00 77.06 387 TYR A CA 1
ATOM 2932 C C . TYR A 1 387 ? 5.856 -25.995 4.061 1.00 77.06 387 TYR A C 1
ATOM 2934 O O . TYR A 1 387 ? 4.738 -26.509 4.097 1.00 77.06 387 TYR A O 1
ATOM 2942 N N . GLN A 1 388 ? 6.861 -26.446 3.308 1.00 70.56 388 GLN A N 1
ATOM 2943 C CA . GLN A 1 388 ? 6.800 -27.642 2.461 1.00 70.56 388 GLN A CA 1
ATOM 2944 C C . GLN A 1 388 ? 6.579 -28.904 3.301 1.00 70.56 388 GLN A C 1
ATOM 2946 O O . GLN A 1 388 ? 5.552 -29.562 3.195 1.00 70.56 388 GLN A O 1
ATOM 2951 N N . SER A 1 389 ? 7.463 -29.160 4.268 1.00 58.84 389 SER A N 1
ATOM 2952 C CA . SER A 1 389 ? 7.349 -30.313 5.159 1.00 58.84 389 SER A CA 1
ATOM 2953 C C . SER A 1 389 ? 6.860 -29.926 6.561 1.00 58.84 389 SER A C 1
ATOM 2955 O O . SER A 1 389 ? 7.378 -29.014 7.207 1.00 58.84 389 SER A O 1
ATOM 2957 N N . GLY A 1 390 ? 5.913 -30.690 7.120 1.00 45.09 390 GLY A N 1
ATOM 2958 C CA . GLY A 1 390 ? 5.524 -30.614 8.542 1.00 45.09 390 GLY A CA 1
ATOM 2959 C C . GLY A 1 390 ? 6.624 -31.050 9.535 1.00 45.09 390 GLY A C 1
ATOM 2960 O O . GLY A 1 390 ? 6.336 -31.378 10.688 1.00 45.09 390 GLY A O 1
ATOM 2961 N N . LEU A 1 391 ? 7.888 -31.118 9.108 1.00 37.62 391 LEU A N 1
ATOM 2962 C CA . LEU A 1 391 ? 8.989 -31.712 9.856 1.00 37.62 391 LEU A CA 1
ATOM 2963 C C . LEU A 1 391 ? 9.760 -30.664 10.658 1.00 37.62 391 LEU A C 1
ATOM 2965 O O . LEU A 1 391 ? 10.676 -30.007 10.172 1.00 37.62 391 LEU A O 1
ATOM 2969 N N . THR A 1 392 ? 9.491 -30.620 11.960 1.00 31.42 392 THR A N 1
ATOM 2970 C CA . THR A 1 392 ? 10.496 -30.169 12.930 1.00 31.42 392 THR A CA 1
ATOM 2971 C C . THR A 1 392 ? 11.350 -31.368 13.375 1.00 31.42 392 THR A C 1
ATOM 2973 O O . THR A 1 392 ? 11.115 -31.979 14.412 1.00 31.42 392 THR A O 1
ATOM 2976 N N . GLY A 1 393 ? 12.376 -31.711 12.584 1.00 33.34 393 GLY A N 1
ATOM 2977 C CA . GLY A 1 393 ? 13.524 -32.527 13.025 1.00 33.34 393 GLY A CA 1
ATOM 2978 C C . GLY A 1 393 ? 13.569 -34.017 12.613 1.00 33.34 393 GLY A C 1
ATOM 2979 O O . GLY A 1 393 ? 12.596 -34.568 12.103 1.00 33.34 393 GLY A O 1
ATOM 2980 N N . PRO A 1 394 ? 14.731 -34.690 12.804 1.00 29.64 394 PRO A N 1
ATOM 2981 C CA . PRO A 1 394 ? 14.982 -36.047 12.310 1.00 29.64 394 PRO A CA 1
ATOM 2982 C C . PRO A 1 394 ? 14.255 -37.113 13.144 1.00 29.64 394 PRO A C 1
ATOM 2984 O O . PRO A 1 394 ? 14.483 -37.229 14.348 1.00 29.64 394 PRO A O 1
ATOM 2987 N N . VAL A 1 395 ? 13.426 -37.941 12.501 1.00 32.50 395 VAL A N 1
ATOM 2988 C CA . VAL A 1 395 ? 12.700 -39.041 13.161 1.00 32.50 395 VAL A CA 1
ATOM 2989 C C . VAL A 1 395 ? 13.527 -40.339 13.122 1.00 32.50 395 VAL A C 1
ATOM 2991 O O . VAL A 1 395 ? 13.866 -40.813 12.036 1.00 32.50 395 VAL A O 1
ATOM 2994 N N . PRO A 1 396 ? 13.845 -40.962 14.274 1.00 31.25 396 PRO A N 1
ATOM 2995 C CA . PRO A 1 396 ? 14.414 -42.304 14.317 1.00 31.25 396 PRO A CA 1
ATOM 2996 C C . PRO A 1 396 ? 13.329 -43.370 14.092 1.00 31.25 396 PRO A C 1
ATOM 2998 O O . PRO A 1 396 ? 12.218 -43.274 14.611 1.00 31.25 396 PRO A O 1
ATOM 3001 N N . ALA A 1 397 ? 13.666 -44.426 13.349 1.00 35.47 397 ALA A N 1
ATOM 3002 C CA . ALA A 1 397 ? 12.807 -45.593 13.155 1.00 35.47 397 ALA A CA 1
ATOM 3003 C C . ALA A 1 397 ? 12.500 -46.278 14.501 1.00 35.47 397 ALA A C 1
ATOM 3005 O O . ALA A 1 397 ? 13.430 -46.624 15.229 1.00 35.47 397 ALA A O 1
ATOM 3006 N N . MET A 1 398 ? 11.225 -46.511 14.837 1.00 36.25 398 MET A N 1
ATOM 3007 C CA . MET A 1 398 ? 10.856 -47.130 16.119 1.00 36.25 398 MET A CA 1
ATOM 3008 C C . MET A 1 398 ? 10.140 -48.472 15.944 1.00 36.25 398 MET A C 1
ATOM 3010 O O . MET A 1 398 ? 9.055 -48.572 15.375 1.00 36.25 398 MET A O 1
ATOM 3014 N N . ALA A 1 399 ? 10.768 -49.506 16.506 1.00 46.81 399 ALA A N 1
ATOM 3015 C CA . ALA A 1 399 ? 10.141 -50.752 16.912 1.00 46.81 399 ALA A CA 1
ATOM 3016 C C . ALA A 1 399 ? 9.160 -50.479 18.071 1.00 46.81 399 ALA A C 1
ATOM 3018 O O . ALA A 1 399 ? 9.536 -49.808 19.025 1.00 46.81 399 ALA A O 1
ATOM 3019 N N . THR A 1 400 ? 7.936 -51.019 17.990 1.00 51.72 400 THR A N 1
ATOM 3020 C CA . THR A 1 400 ? 6.822 -50.904 18.968 1.00 51.72 400 THR A CA 1
ATOM 3021 C C . THR A 1 400 ? 6.415 -49.473 19.363 1.00 51.72 400 THR A C 1
ATOM 3023 O O . THR A 1 400 ? 7.170 -48.745 19.997 1.00 51.72 400 THR A O 1
ATOM 3026 N N . SER A 1 401 ? 5.178 -49.075 19.047 1.00 65.88 401 SER A N 1
ATOM 3027 C CA . SER A 1 401 ? 4.624 -47.780 19.472 1.00 65.88 401 SER A CA 1
ATOM 3028 C C . SER A 1 401 ? 3.972 -47.882 20.857 1.00 65.88 401 SER A C 1
ATOM 3030 O O . SER A 1 401 ? 3.169 -48.778 21.120 1.00 65.88 401 SER A O 1
ATOM 3032 N N . GLU A 1 402 ? 4.311 -46.951 21.744 1.00 79.75 402 GLU A N 1
ATOM 3033 C CA . GLU A 1 402 ? 3.739 -46.832 23.089 1.00 79.75 402 GLU A CA 1
ATOM 3034 C C . GLU A 1 402 ? 2.462 -45.975 23.061 1.00 79.75 402 GLU A C 1
ATOM 3036 O O . GLU A 1 402 ? 2.455 -44.909 22.443 1.00 79.75 402 GLU A O 1
ATOM 3041 N N . LEU A 1 403 ? 1.398 -46.416 23.738 1.00 85.62 403 LEU A N 1
ATOM 3042 C CA . LEU A 1 403 ? 0.156 -45.664 23.933 1.00 85.62 403 LEU A CA 1
ATOM 3043 C C . LEU A 1 403 ? 0.015 -45.258 25.406 1.00 85.62 403 LEU A C 1
ATOM 3045 O O . LEU A 1 403 ? -0.025 -46.109 26.296 1.00 85.62 403 LEU A O 1
ATOM 3049 N N . ARG A 1 404 ? -0.113 -43.954 25.658 1.00 85.75 404 ARG A N 1
ATOM 3050 C CA . ARG A 1 404 ? -0.331 -43.369 26.987 1.00 85.75 404 ARG A CA 1
ATOM 3051 C C . ARG A 1 404 ? -1.731 -42.777 27.070 1.00 85.75 404 ARG A C 1
ATOM 3053 O O . ARG A 1 404 ? -2.100 -41.975 26.217 1.00 85.75 404 ARG A O 1
ATOM 3060 N N . ILE A 1 405 ? -2.485 -43.131 28.107 1.00 89.25 405 ILE A N 1
ATOM 3061 C CA . ILE A 1 405 ? -3.786 -42.526 28.417 1.00 89.25 405 ILE A CA 1
ATOM 3062 C C . ILE A 1 405 ? -3.698 -41.919 29.812 1.00 89.25 405 ILE A C 1
ATOM 3064 O O . ILE A 1 405 ? -3.596 -42.648 30.799 1.00 89.25 405 ILE A O 1
ATOM 3068 N N . THR A 1 406 ? -3.741 -40.592 29.901 1.00 83.44 406 THR A N 1
ATOM 3069 C CA . THR A 1 406 ? -3.754 -39.875 31.178 1.00 83.44 406 THR A CA 1
ATOM 3070 C C . THR A 1 406 ? -5.173 -39.444 31.500 1.00 83.44 406 THR A C 1
ATOM 3072 O O . THR A 1 406 ? -5.857 -38.854 30.665 1.00 83.44 406 THR A O 1
ATOM 3075 N N . GLY A 1 407 ? -5.628 -39.725 32.717 1.00 81.31 407 GLY A N 1
ATOM 3076 C CA . GLY A 1 407 ? -6.950 -39.316 33.169 1.00 81.31 407 GLY A CA 1
ATOM 3077 C C . GLY A 1 407 ? -7.107 -39.339 34.680 1.00 81.31 407 GLY A C 1
ATOM 3078 O O . GLY A 1 407 ? -6.206 -39.721 35.427 1.00 81.31 407 GLY A O 1
ATOM 3079 N N . ILE A 1 408 ? -8.277 -38.904 35.123 1.00 76.75 408 ILE A N 1
ATOM 3080 C CA . ILE A 1 408 ? -8.679 -38.846 36.526 1.00 76.75 408 ILE A CA 1
ATOM 3081 C C . ILE A 1 408 ? -10.110 -39.351 36.663 1.00 76.75 408 ILE A C 1
ATOM 3083 O O . ILE A 1 408 ? -10.894 -39.225 35.728 1.00 76.75 408 ILE A O 1
ATOM 3087 N N . GLY A 1 409 ? -10.484 -39.927 37.802 1.00 75.31 409 GLY A N 1
ATOM 3088 C CA . GLY A 1 409 ? -11.834 -40.453 37.943 1.00 75.31 409 GLY A CA 1
ATOM 3089 C C . GLY A 1 409 ? -12.270 -40.748 39.368 1.00 75.31 409 GLY A C 1
ATOM 3090 O O . GLY A 1 409 ? -11.442 -40.954 40.253 1.00 75.31 409 GLY A O 1
ATOM 3091 N N . GLY A 1 410 ? -13.584 -40.730 39.582 1.00 71.31 410 GLY A N 1
ATOM 3092 C CA . GLY A 1 410 ? -14.217 -40.936 40.880 1.00 71.31 410 GLY A CA 1
ATOM 3093 C C . GLY A 1 410 ? -14.210 -42.399 41.323 1.00 71.31 410 GLY A C 1
ATOM 3094 O O . GLY A 1 410 ? -14.417 -43.309 40.522 1.00 71.31 410 GLY A O 1
ATOM 3095 N N . ILE A 1 411 ? -14.005 -42.624 42.622 1.00 73.00 411 ILE A N 1
ATOM 3096 C CA . ILE A 1 411 ? -14.124 -43.940 43.259 1.00 73.00 411 ILE A CA 1
ATOM 3097 C C . ILE A 1 411 ? -15.553 -44.100 43.767 1.00 73.00 411 ILE A C 1
ATOM 3099 O O . ILE A 1 411 ? -16.069 -43.224 44.461 1.00 73.00 411 ILE A O 1
ATOM 3103 N N . LEU A 1 412 ? -16.162 -45.244 43.467 1.00 72.38 412 LEU A N 1
ATOM 3104 C CA . LEU A 1 412 ? -17.473 -45.620 43.981 1.00 72.38 412 LEU A CA 1
ATOM 3105 C C . LEU A 1 412 ? -17.355 -46.962 44.702 1.00 72.38 412 LEU A C 1
ATOM 3107 O O . LEU A 1 412 ? -16.893 -47.933 44.100 1.00 72.38 412 LEU A O 1
ATOM 3111 N N . ASP A 1 413 ? -17.725 -46.989 45.985 1.00 77.06 413 ASP A N 1
ATOM 3112 C CA . ASP A 1 413 ? -17.637 -48.153 46.882 1.00 77.06 413 ASP A CA 1
ATOM 3113 C C . ASP A 1 413 ? -16.248 -48.823 46.912 1.00 77.06 413 ASP A C 1
ATOM 3115 O O . ASP A 1 413 ? -16.115 -50.045 46.898 1.00 77.06 413 ASP A O 1
ATOM 3119 N N . GLY A 1 414 ? -15.181 -48.015 46.922 1.00 73.88 414 GLY A N 1
ATOM 3120 C CA . GLY A 1 414 ? -13.792 -48.496 46.935 1.00 73.88 414 GLY A CA 1
ATOM 3121 C C . GLY A 1 414 ? -13.267 -48.980 45.578 1.00 73.88 414 GLY A C 1
ATOM 3122 O O . GLY A 1 414 ? -12.112 -49.391 45.478 1.00 73.88 414 GLY A O 1
ATOM 3123 N N . VAL A 1 415 ? -14.076 -48.900 44.518 1.00 78.94 415 VAL A N 1
ATOM 3124 C CA . VAL A 1 415 ? -13.710 -49.337 43.167 1.00 78.94 415 VAL A CA 1
ATOM 3125 C C . VAL A 1 415 ? -13.491 -48.129 42.256 1.00 78.94 415 VAL A C 1
ATOM 3127 O O . VAL A 1 415 ? -14.403 -47.337 42.003 1.00 78.94 415 VAL A O 1
ATOM 3130 N N . ALA A 1 416 ? -12.266 -48.012 41.743 1.00 84.06 416 ALA A N 1
ATOM 3131 C CA . ALA A 1 416 ? -11.859 -46.986 40.788 1.00 84.06 416 ALA A CA 1
ATOM 3132 C C . ALA A 1 416 ? -12.238 -47.357 39.335 1.00 84.06 416 ALA A C 1
ATOM 3134 O O . ALA A 1 416 ? -12.463 -48.542 39.045 1.00 84.06 416 ALA A O 1
ATOM 3135 N N . PRO A 1 417 ? -12.286 -46.384 38.406 1.00 86.38 417 PRO A N 1
ATOM 3136 C CA . PRO A 1 417 ? -12.611 -46.638 37.006 1.00 86.38 417 PRO A CA 1
ATOM 3137 C C . PRO A 1 417 ? -11.600 -47.563 36.329 1.00 86.38 417 PRO A C 1
ATOM 3139 O O . PRO A 1 417 ? -10.386 -47.443 36.528 1.00 86.38 417 PRO A O 1
ATOM 3142 N N . LYS A 1 418 ? -12.120 -48.468 35.505 1.00 90.88 418 LYS A N 1
ATOM 3143 C CA . LYS A 1 418 ? -11.363 -49.418 34.698 1.00 90.88 418 LYS A CA 1
ATOM 3144 C C . LYS A 1 418 ? -11.682 -49.197 33.225 1.00 90.88 418 LYS A C 1
ATOM 3146 O O . LYS A 1 418 ? -12.853 -49.153 32.865 1.00 90.88 418 LYS A O 1
ATOM 3151 N N . ILE A 1 419 ? -10.652 -49.089 32.394 1.00 93.19 419 ILE A N 1
ATOM 3152 C CA . ILE A 1 419 ? -10.781 -48.920 30.946 1.00 93.19 419 ILE A CA 1
ATOM 3153 C C . ILE A 1 419 ? -10.172 -50.095 30.180 1.00 93.19 419 ILE A C 1
ATOM 3155 O O . ILE A 1 419 ? -9.201 -50.695 30.647 1.00 93.19 419 ILE A O 1
ATOM 3159 N N . SER A 1 420 ? -10.685 -50.358 28.980 1.00 93.94 420 SER A N 1
ATOM 3160 C CA . SER A 1 420 ? -10.062 -51.240 27.984 1.00 93.94 420 SER A CA 1
ATOM 3161 C C . SER A 1 420 ? -9.766 -50.481 26.694 1.00 93.94 420 SER A C 1
ATOM 3163 O O . SER A 1 420 ? -10.475 -49.542 26.335 1.00 93.94 420 SER A O 1
ATOM 3165 N N . VAL A 1 421 ? -8.708 -50.883 25.988 1.00 94.38 421 VAL A N 1
ATOM 3166 C CA . VAL A 1 421 ? -8.281 -50.258 24.731 1.00 94.38 421 VAL A CA 1
ATOM 3167 C C . VAL A 1 421 ? -8.377 -51.253 23.587 1.00 94.38 421 VAL A C 1
ATOM 3169 O O . VAL A 1 421 ? -7.924 -52.390 23.697 1.00 94.38 421 VAL A O 1
ATOM 3172 N N . PHE A 1 422 ? -8.933 -50.802 22.467 1.00 91.00 422 PHE A N 1
ATOM 3173 C CA . PHE A 1 422 ? -9.100 -51.583 21.253 1.00 91.00 422 PHE A CA 1
ATOM 3174 C C . PHE A 1 422 ? -8.402 -50.900 20.076 1.00 91.00 422 PHE A C 1
ATOM 3176 O O . PHE A 1 422 ? -8.661 -49.728 19.805 1.00 91.00 422 PHE A O 1
ATOM 3183 N N . VAL A 1 423 ? -7.566 -51.646 19.352 1.00 86.00 423 VAL A N 1
ATOM 3184 C CA . VAL A 1 423 ? -6.937 -51.223 18.091 1.00 86.00 423 VAL A CA 1
ATOM 3185 C C . VAL A 1 423 ? -7.431 -52.122 16.971 1.00 86.00 423 VAL A C 1
ATOM 3187 O O . VAL A 1 423 ? -7.367 -53.343 17.091 1.00 86.00 423 VAL A O 1
ATOM 3190 N N . ASN A 1 424 ? -7.974 -51.540 15.900 1.00 83.12 424 ASN A N 1
ATOM 3191 C CA . ASN A 1 424 ? -8.597 -52.289 14.794 1.00 83.12 424 ASN A CA 1
ATOM 3192 C C . ASN A 1 424 ? -9.663 -53.288 15.282 1.00 83.12 424 ASN A C 1
ATOM 3194 O O . ASN A 1 424 ? -9.817 -54.379 14.739 1.00 83.12 424 ASN A O 1
ATOM 3198 N N . GLY A 1 425 ? -10.369 -52.931 16.360 1.00 81.38 425 GLY A N 1
ATOM 3199 C CA . GLY A 1 425 ? -11.359 -53.786 17.021 1.00 81.38 425 GLY A CA 1
ATOM 3200 C C . GLY A 1 425 ? -10.786 -54.888 17.925 1.00 81.38 425 GLY A C 1
ATOM 3201 O O . GLY A 1 425 ? -11.560 -55.593 18.569 1.00 81.38 425 GLY A O 1
ATOM 3202 N N . VAL A 1 426 ? -9.462 -55.033 18.030 1.00 87.00 426 VAL A N 1
ATOM 3203 C CA . VAL A 1 426 ? -8.792 -56.016 18.897 1.00 87.00 426 VAL A CA 1
ATOM 3204 C C . VAL A 1 426 ? -8.479 -55.390 20.254 1.00 87.00 426 VAL A C 1
ATOM 3206 O O . VAL A 1 426 ? -7.824 -54.354 20.303 1.00 87.00 426 VAL A O 1
ATOM 3209 N N . ASN A 1 427 ? -8.909 -56.013 21.357 1.00 92.56 427 ASN A N 1
ATOM 3210 C CA . ASN A 1 427 ? -8.552 -55.561 22.708 1.00 92.56 427 ASN A CA 1
ATOM 3211 C C . ASN A 1 427 ? -7.047 -55.768 22.949 1.00 92.56 427 ASN A C 1
ATOM 3213 O O . ASN A 1 427 ? -6.575 -56.906 22.934 1.00 92.56 427 ASN A O 1
ATOM 3217 N N . ILE A 1 428 ? -6.312 -54.681 23.176 1.00 90.75 428 ILE A N 1
ATOM 3218 C CA . ILE A 1 428 ? -4.862 -54.694 23.412 1.00 90.75 428 ILE A CA 1
ATOM 3219 C C . ILE A 1 428 ? -4.492 -54.611 24.901 1.00 90.75 428 ILE A C 1
ATOM 3221 O O . ILE A 1 428 ? -3.318 -54.718 25.250 1.00 90.75 428 ILE A O 1
ATOM 3225 N N . GLY A 1 429 ? -5.471 -54.438 25.791 1.00 91.69 429 GLY A N 1
ATOM 3226 C CA . GLY A 1 429 ? -5.269 -54.431 27.236 1.00 91.69 429 GLY A CA 1
ATOM 3227 C C . GLY A 1 429 ? -6.313 -53.614 27.997 1.00 91.69 429 GLY A C 1
ATOM 3228 O O . GLY A 1 429 ? -7.031 -52.792 27.430 1.00 91.69 429 GLY A O 1
ATOM 3229 N N . SER A 1 430 ? -6.347 -53.813 29.318 1.00 92.62 430 SER A N 1
ATOM 3230 C CA . SER A 1 430 ? -7.173 -53.040 30.253 1.00 92.62 430 SER A CA 1
ATOM 3231 C C . SER A 1 430 ? -6.325 -52.434 31.368 1.00 92.62 430 SER A C 1
ATOM 3233 O O . SER A 1 430 ? -5.403 -53.095 31.845 1.00 92.62 430 SER A O 1
ATOM 3235 N N . GLY A 1 431 ? -6.670 -51.234 31.830 1.00 90.50 431 GLY A N 1
ATOM 3236 C CA . GLY A 1 431 ? -6.020 -50.559 32.953 1.00 90.50 431 GLY A CA 1
ATOM 3237 C C . GLY A 1 431 ? -7.044 -50.014 33.944 1.00 90.50 431 GLY A C 1
ATOM 3238 O O . GLY A 1 431 ? -8.106 -49.541 33.549 1.00 90.50 431 GLY A O 1
ATOM 3239 N N . GLN A 1 432 ? -6.740 -50.095 35.238 1.00 89.38 432 GLN A N 1
ATOM 3240 C CA . GLN A 1 432 ? -7.579 -49.549 36.303 1.00 89.38 432 GLN A CA 1
ATOM 3241 C C . GLN A 1 432 ? -6.815 -48.446 37.027 1.00 89.38 432 GLN A C 1
ATOM 3243 O O . GLN A 1 432 ? -5.633 -48.614 37.326 1.00 89.38 432 GLN A O 1
ATOM 3248 N N . LEU A 1 433 ? -7.483 -47.326 37.300 1.00 83.50 433 LEU A N 1
ATOM 3249 C CA . LEU A 1 433 ? -6.892 -46.279 38.126 1.00 83.50 433 LEU A CA 1
ATOM 3250 C C . LEU A 1 433 ? -6.662 -46.784 39.553 1.00 83.50 433 LEU A C 1
ATOM 3252 O O . LEU A 1 433 ? -7.447 -47.565 40.087 1.00 83.50 433 LEU A O 1
ATOM 3256 N N . THR A 1 434 ? -5.607 -46.299 40.199 1.00 78.06 434 THR A N 1
ATOM 3257 C CA . THR A 1 434 ? -5.385 -46.541 41.627 1.00 78.06 434 THR A CA 1
ATOM 3258 C C . THR A 1 434 ? -6.360 -45.679 42.433 1.00 78.06 434 THR A C 1
ATOM 3260 O O . THR A 1 434 ? -6.517 -44.499 42.104 1.00 78.06 434 THR A O 1
ATOM 3263 N N . PRO A 1 435 ? -7.008 -46.208 43.486 1.00 63.94 435 PRO A N 1
ATOM 3264 C CA . PRO A 1 435 ? -7.815 -45.396 44.386 1.00 63.94 435 PRO A CA 1
ATOM 3265 C C . PRO A 1 435 ? -6.965 -44.298 45.048 1.00 63.94 435 PRO A C 1
ATOM 3267 O O . PRO A 1 435 ? -6.025 -44.598 45.779 1.00 63.94 435 PRO A O 1
ATOM 3270 N N . VAL A 1 436 ? -7.293 -43.029 44.807 1.00 58.00 436 VAL A N 1
ATOM 3271 C CA . VAL A 1 436 ? -6.819 -41.887 45.601 1.00 58.00 436 VAL A CA 1
ATOM 3272 C C . VAL A 1 436 ? -8.023 -41.393 46.404 1.00 58.00 436 VAL A C 1
ATOM 3274 O O . VAL A 1 436 ? -9.007 -40.963 45.807 1.00 58.00 436 VAL A O 1
ATOM 3277 N N . GLU A 1 437 ? -8.010 -41.531 47.735 1.00 50.75 437 GLU A N 1
ATOM 3278 C CA . GLU A 1 437 ? -9.140 -41.124 48.586 1.00 50.75 437 GLU A CA 1
ATOM 3279 C C . GLU A 1 437 ? -9.435 -39.625 48.422 1.00 50.75 437 GLU A C 1
ATOM 3281 O O . GLU A 1 437 ? -8.715 -38.772 48.937 1.00 50.75 437 GLU A O 1
ATOM 3286 N N . ALA A 1 438 ? -10.524 -39.298 47.727 1.00 46.81 438 ALA A N 1
ATOM 3287 C CA . ALA A 1 438 ? -11.117 -37.970 47.728 1.00 46.81 438 ALA A CA 1
ATOM 3288 C C . ALA A 1 438 ? -12.466 -38.057 48.450 1.00 46.81 438 ALA A C 1
ATOM 3290 O O . ALA A 1 438 ? -13.437 -38.595 47.917 1.00 46.81 438 ALA A O 1
ATOM 3291 N N . ASN A 1 439 ? -12.528 -37.543 49.680 1.00 44.88 439 ASN A N 1
ATOM 3292 C CA . ASN A 1 439 ? -13.793 -37.338 50.380 1.00 44.88 439 ASN A CA 1
ATOM 3293 C C . ASN A 1 439 ? -14.663 -36.374 49.555 1.00 44.88 439 ASN A C 1
ATOM 3295 O O . ASN A 1 439 ? -14.327 -35.197 49.422 1.00 44.88 439 ASN A O 1
ATOM 3299 N N . ARG A 1 440 ? -15.786 -36.853 49.004 1.00 48.19 440 ARG A N 1
ATOM 3300 C CA . ARG A 1 440 ? -16.796 -35.984 48.383 1.00 48.19 440 ARG A CA 1
ATOM 3301 C C . ARG A 1 440 ? -17.528 -35.200 49.481 1.00 48.19 440 ARG A C 1
ATOM 3303 O O . ARG A 1 440 ? -18.426 -35.730 50.127 1.00 48.19 440 ARG A O 1
ATOM 3310 N N . GLY A 1 441 ? -17.141 -33.942 49.686 1.00 38.66 441 GLY A N 1
ATOM 3311 C CA . GLY A 1 441 ? -17.992 -32.913 50.295 1.00 38.66 441 GLY A CA 1
ATOM 3312 C C . GLY A 1 441 ? -18.754 -32.153 49.204 1.00 38.66 441 GLY A C 1
ATOM 3313 O O . GLY A 1 441 ? -18.251 -32.010 48.093 1.00 38.66 441 GLY A O 1
ATOM 3314 N N . SER A 1 442 ? -19.956 -31.677 49.512 1.00 39.91 442 SER A N 1
ATOM 3315 C CA . SER A 1 442 ? -20.953 -31.029 48.638 1.00 39.91 442 SER A CA 1
ATOM 3316 C C . SER A 1 442 ? -20.533 -29.723 47.929 1.00 39.91 442 SER A C 1
ATOM 3318 O O . SER A 1 442 ? -21.381 -29.052 47.347 1.00 39.91 442 SER A O 1
ATOM 3320 N N . ASP A 1 443 ? -19.247 -29.357 47.932 1.00 38.41 443 ASP A N 1
ATOM 3321 C CA . ASP A 1 443 ? -18.814 -27.961 47.771 1.00 38.41 443 ASP A CA 1
ATOM 3322 C C . ASP A 1 443 ? -17.746 -27.774 46.664 1.00 38.41 443 ASP A C 1
ATOM 3324 O O . ASP A 1 443 ? -16.864 -26.926 46.769 1.00 38.41 443 ASP A O 1
ATOM 3328 N N . GLY A 1 444 ? -17.791 -28.559 45.580 1.00 48.38 444 GLY A N 1
ATOM 3329 C CA . GLY A 1 444 ? -17.067 -28.220 44.341 1.00 48.38 444 GLY A CA 1
ATOM 3330 C C . GLY A 1 444 ? -15.528 -28.243 44.393 1.00 48.38 444 GLY A C 1
ATOM 3331 O O . GLY A 1 444 ? -14.888 -27.428 43.731 1.00 48.38 444 GLY A O 1
ATOM 3332 N N . GLN A 1 445 ? -14.900 -29.169 45.127 1.00 44.41 445 GLN A N 1
ATOM 3333 C CA . GLN A 1 445 ? -13.437 -29.317 45.065 1.00 44.41 445 GLN A CA 1
ATOM 3334 C C . GLN A 1 445 ? -12.935 -30.029 43.792 1.00 44.41 445 GLN A C 1
ATOM 3336 O O . GLN A 1 445 ? -13.546 -30.978 43.299 1.00 44.41 445 GLN A O 1
ATOM 3341 N N . SER A 1 446 ? -11.769 -29.583 43.304 1.00 48.94 446 SER A N 1
ATOM 3342 C CA . SER A 1 446 ? -11.011 -30.157 42.182 1.00 48.94 446 SER A CA 1
ATOM 3343 C C . SER A 1 446 ? -10.607 -31.610 42.433 1.00 48.94 446 SER A C 1
ATOM 3345 O O . SER A 1 446 ? -9.948 -31.920 43.424 1.00 48.94 446 SER A O 1
ATOM 3347 N N . LEU A 1 447 ? -10.906 -32.487 41.471 1.00 55.75 447 LEU A N 1
ATOM 3348 C CA . LEU A 1 447 ? -10.254 -33.790 41.364 1.00 55.75 447 LEU A CA 1
ATOM 3349 C C . LEU A 1 447 ? -8.732 -33.558 41.229 1.00 55.75 447 LEU A C 1
ATOM 3351 O O . LEU A 1 447 ? -8.292 -32.881 40.299 1.00 55.75 447 LEU A O 1
ATOM 3355 N N . THR A 1 448 ? -7.928 -34.088 42.153 1.00 50.97 448 THR A N 1
ATOM 3356 C CA . THR A 1 448 ? -6.453 -34.052 42.096 1.00 50.97 448 THR A CA 1
ATOM 3357 C C . THR A 1 448 ? -5.903 -35.479 42.003 1.00 50.97 448 THR A C 1
ATOM 3359 O O . THR A 1 448 ? -6.528 -36.412 42.501 1.00 50.97 448 THR A O 1
ATOM 3362 N N . GLY A 1 449 ? -4.759 -35.670 41.335 1.00 61.25 449 GLY A N 1
ATOM 3363 C CA . GLY A 1 449 ? -4.122 -36.991 41.208 1.00 61.25 449 GLY A CA 1
ATOM 3364 C C . GLY A 1 449 ? -4.385 -37.727 39.889 1.00 61.25 449 GLY A C 1
ATOM 3365 O O . GLY A 1 449 ? -4.750 -38.902 39.900 1.00 61.25 449 GLY A O 1
ATOM 3366 N N . SER A 1 450 ? -4.191 -37.051 38.751 1.00 77.19 450 SER A N 1
ATOM 3367 C CA . SER A 1 450 ? -4.187 -37.687 37.429 1.00 77.19 450 SER A CA 1
ATOM 3368 C C . SER A 1 450 ? -3.201 -38.849 37.361 1.00 77.19 450 SER A C 1
ATOM 3370 O O . SER A 1 450 ? -2.091 -38.775 37.889 1.00 77.19 450 SER A O 1
ATOM 3372 N N . GLN A 1 451 ? -3.595 -39.910 36.671 1.00 80.19 451 GLN A N 1
ATOM 3373 C CA . GLN A 1 451 ? -2.802 -41.120 36.509 1.00 80.19 451 GLN A CA 1
ATOM 3374 C C . GLN A 1 451 ? -2.671 -41.459 35.027 1.00 80.19 451 GLN A C 1
ATOM 3376 O O . GLN A 1 451 ? -3.604 -41.259 34.248 1.00 80.19 451 GLN A O 1
ATOM 3381 N N . THR A 1 452 ? -1.508 -41.988 34.649 1.00 86.25 452 THR A N 1
ATOM 3382 C CA . THR A 1 452 ? -1.216 -42.417 33.279 1.00 86.25 452 THR A CA 1
ATOM 3383 C C . THR A 1 452 ? -1.226 -43.935 33.208 1.00 86.25 452 THR A C 1
ATOM 3385 O O . THR A 1 452 ? -0.445 -44.599 33.888 1.00 86.25 452 THR A O 1
ATOM 3388 N N . LEU A 1 453 ? -2.100 -44.476 32.365 1.00 89.12 453 LEU A N 1
ATOM 3389 C CA . LEU A 1 453 ? -2.142 -45.887 32.008 1.00 89.12 453 LEU A CA 1
ATOM 3390 C C . LEU A 1 453 ? -1.373 -46.093 30.700 1.00 89.12 453 LEU A C 1
ATOM 3392 O O . LEU A 1 453 ? -1.527 -45.323 29.750 1.00 89.12 453 LEU A O 1
ATOM 3396 N N . MET A 1 454 ? -0.537 -47.128 30.672 1.00 87.31 454 MET A N 1
ATOM 3397 C CA . MET A 1 454 ? 0.397 -47.415 29.583 1.00 87.31 454 MET A CA 1
ATOM 3398 C C . MET A 1 454 ? -0.007 -48.707 28.877 1.00 87.31 454 MET A C 1
ATOM 3400 O O . MET A 1 454 ? -0.230 -49.726 29.532 1.00 87.31 454 MET A O 1
ATOM 3404 N N . PHE A 1 455 ? -0.059 -48.673 27.549 1.00 90.62 455 PHE A N 1
ATOM 3405 C CA . PHE A 1 455 ? -0.389 -49.813 26.701 1.00 90.62 455 PHE A CA 1
ATOM 3406 C C . PHE A 1 455 ? 0.649 -49.933 25.582 1.00 90.62 455 PHE A C 1
ATOM 3408 O O . PHE A 1 455 ? 1.120 -48.928 25.052 1.00 90.62 455 PHE A O 1
ATOM 3415 N N . ASN A 1 456 ? 0.994 -51.162 25.200 1.00 85.19 456 ASN A N 1
ATOM 3416 C CA . ASN A 1 456 ? 1.946 -51.417 24.120 1.00 85.19 456 ASN A CA 1
ATOM 3417 C C . ASN A 1 456 ? 1.200 -51.871 22.869 1.00 85.19 456 ASN A C 1
ATOM 3419 O O . ASN A 1 456 ? 0.439 -52.839 22.933 1.00 85.19 456 ASN A O 1
ATOM 3423 N N . ILE A 1 457 ? 1.455 -51.221 21.731 1.00 80.56 457 ILE A N 1
ATOM 3424 C CA . ILE A 1 457 ? 0.982 -51.720 20.440 1.00 80.56 457 ILE A CA 1
ATOM 3425 C C . ILE A 1 457 ? 1.912 -52.860 19.997 1.00 80.56 457 ILE A C 1
ATOM 3427 O O . ILE A 1 457 ? 3.128 -52.646 19.905 1.00 80.56 457 ILE A O 1
ATOM 3431 N N . PRO A 1 458 ? 1.388 -54.075 19.739 1.00 72.69 458 PRO A N 1
ATOM 3432 C CA . PRO A 1 458 ? 2.198 -55.193 19.271 1.00 72.69 458 PRO A CA 1
ATOM 3433 C C . PRO A 1 458 ? 3.015 -54.830 18.027 1.00 72.69 458 PRO A C 1
ATOM 3435 O O . PRO A 1 458 ? 2.524 -54.170 17.112 1.00 72.69 458 PRO A O 1
ATOM 3438 N N . SER A 1 459 ? 4.266 -55.292 17.974 1.00 60.66 459 SER A N 1
ATOM 3439 C CA . SER A 1 459 ? 5.130 -55.080 16.808 1.00 60.66 459 SER A CA 1
ATOM 3440 C C . SER A 1 459 ? 4.472 -55.624 15.532 1.00 60.66 459 SER A C 1
ATOM 3442 O O . SER A 1 459 ? 4.012 -56.766 15.513 1.00 60.66 459 SER A O 1
ATOM 3444 N N . GLY A 1 460 ? 4.425 -54.806 14.477 1.00 56.41 460 GLY A N 1
ATOM 3445 C CA . GLY A 1 460 ? 3.811 -55.148 13.188 1.00 56.41 460 GLY A CA 1
ATOM 3446 C C . GLY A 1 460 ? 2.291 -54.954 13.104 1.00 56.41 460 GLY A C 1
ATOM 3447 O O . GLY A 1 460 ? 1.710 -55.248 12.063 1.00 56.41 460 GLY A O 1
ATOM 3448 N N . MET A 1 461 ? 1.636 -54.462 14.161 1.00 64.81 461 MET A N 1
ATOM 3449 C CA . MET A 1 461 ? 0.220 -54.091 14.122 1.00 64.81 461 MET A CA 1
ATOM 3450 C C . MET A 1 461 ? 0.059 -52.651 13.618 1.00 64.81 461 MET A C 1
ATOM 3452 O O . MET A 1 461 ? 0.471 -51.709 14.291 1.00 64.81 461 MET A O 1
ATOM 3456 N N . ASN A 1 462 ? -0.568 -52.479 12.451 1.00 66.75 462 ASN A N 1
ATOM 3457 C CA . ASN A 1 462 ? -0.979 -51.162 11.956 1.00 66.75 462 ASN A CA 1
ATOM 3458 C C . ASN A 1 462 ? -2.119 -50.610 12.820 1.00 66.75 462 ASN A C 1
ATOM 3460 O O . ASN A 1 462 ? -2.976 -51.374 13.259 1.00 66.75 462 ASN A O 1
ATOM 3464 N N . VAL A 1 463 ? -2.168 -49.297 13.036 1.00 71.62 463 VAL A N 1
ATOM 3465 C CA . VAL A 1 463 ? -3.219 -48.646 13.834 1.00 71.62 463 VAL A CA 1
ATOM 3466 C C . VAL A 1 463 ? -4.127 -47.856 12.892 1.00 71.62 463 VAL A C 1
ATOM 3468 O O . VAL A 1 463 ? -3.792 -46.749 12.491 1.00 71.62 463 VAL A O 1
ATOM 3471 N N . GLU A 1 464 ? -5.264 -48.438 12.517 1.00 72.69 464 GLU A N 1
ATOM 3472 C CA . GLU A 1 464 ? -6.259 -47.831 11.615 1.00 72.69 464 GLU A CA 1
ATOM 3473 C C . GLU A 1 464 ? -7.469 -47.291 12.387 1.00 72.69 464 GLU A C 1
ATOM 3475 O O . GLU A 1 464 ? -8.100 -46.319 11.979 1.00 72.69 464 GLU A O 1
ATOM 3480 N N . THR A 1 465 ? -7.789 -47.902 13.531 1.00 78.94 465 THR A N 1
ATOM 3481 C CA . THR A 1 465 ? -8.805 -47.416 14.472 1.00 78.94 465 THR A CA 1
ATOM 3482 C C . THR A 1 465 ? -8.317 -47.586 15.906 1.00 78.94 465 THR A C 1
ATOM 3484 O O . THR A 1 465 ? -7.641 -48.566 16.223 1.00 78.94 465 THR A O 1
ATOM 3487 N N . LEU A 1 466 ? -8.677 -46.646 16.781 1.00 85.31 466 LEU A N 1
ATOM 3488 C CA . LEU A 1 466 ? -8.372 -46.689 18.208 1.00 85.31 466 LEU A CA 1
ATOM 3489 C C . LEU A 1 466 ? -9.630 -46.326 19.005 1.00 85.31 466 LEU A C 1
ATOM 3491 O O . LEU A 1 466 ? -10.273 -45.311 18.741 1.00 85.31 466 LEU A O 1
ATOM 3495 N N . LYS A 1 467 ? -9.989 -47.170 19.973 1.00 88.19 467 LYS A N 1
ATOM 3496 C CA . LYS A 1 467 ? -11.170 -47.008 20.828 1.00 88.19 467 LYS A CA 1
ATOM 3497 C C . LYS A 1 467 ? -10.819 -47.296 22.285 1.00 88.19 467 LYS A C 1
ATOM 3499 O O . LYS A 1 467 ? -10.142 -48.280 22.570 1.00 88.19 467 LYS A O 1
ATOM 3504 N N . VAL A 1 468 ? -11.322 -46.476 23.202 1.00 90.44 468 VAL A N 1
ATOM 3505 C CA . VAL A 1 468 ? -11.176 -46.650 24.658 1.00 90.44 468 VAL A CA 1
ATOM 3506 C C . VAL A 1 468 ? -12.559 -46.859 25.267 1.00 90.44 468 VAL A C 1
ATOM 3508 O O . VAL A 1 468 ? -13.461 -46.095 24.956 1.00 90.44 468 VAL A O 1
ATOM 3511 N N . THR A 1 469 ? -12.761 -47.869 26.110 1.00 89.00 469 THR A N 1
ATOM 3512 C CA . THR A 1 469 ? -14.050 -48.158 26.773 1.00 89.00 469 THR A CA 1
ATOM 3513 C C . THR A 1 469 ? -13.958 -47.977 28.279 1.00 89.00 469 THR A C 1
ATOM 3515 O O . THR A 1 469 ? -12.882 -48.152 28.842 1.00 89.00 469 THR A O 1
ATOM 3518 N N . LEU A 1 470 ? -15.080 -47.671 28.935 1.00 87.56 470 LEU A N 1
ATOM 3519 C CA . LEU A 1 470 ? -15.216 -47.738 30.392 1.00 87.56 470 LEU A CA 1
ATOM 3520 C C . LEU A 1 470 ? -15.873 -49.070 30.775 1.00 87.56 470 LEU A C 1
ATOM 3522 O O . LEU A 1 470 ? -17.038 -49.308 30.476 1.00 87.56 470 LEU A O 1
ATOM 3526 N N . ASP A 1 471 ? -15.116 -49.952 31.423 1.00 86.00 471 ASP A N 1
ATOM 3527 C CA . ASP A 1 471 ? -15.506 -51.353 31.631 1.00 86.00 471 ASP A CA 1
ATOM 3528 C C . ASP A 1 471 ? -16.418 -51.561 32.846 1.00 86.00 471 ASP A C 1
ATOM 3530 O O . ASP A 1 471 ? -17.101 -52.578 32.947 1.00 86.00 471 ASP A O 1
ATOM 3534 N N . ASN A 1 472 ? -16.387 -50.641 33.811 1.00 85.25 472 ASN A N 1
ATOM 3535 C CA . ASN A 1 472 ? -17.121 -50.745 35.070 1.00 85.25 472 ASN A CA 1
ATOM 3536 C C . ASN A 1 472 ? -17.986 -49.510 35.332 1.00 85.25 472 ASN A C 1
ATOM 3538 O O . ASN A 1 472 ? -17.979 -48.976 36.438 1.00 85.25 472 ASN A O 1
ATOM 3542 N N . ASP A 1 473 ? -18.710 -49.055 34.317 1.00 79.31 473 ASP A N 1
ATOM 3543 C CA . ASP A 1 473 ? -19.648 -47.942 34.444 1.00 79.31 473 ASP A CA 1
ATOM 3544 C C . ASP A 1 473 ? -20.732 -48.210 35.518 1.00 79.31 473 ASP A C 1
ATOM 3546 O O . ASP A 1 473 ? -21.322 -49.292 35.568 1.00 79.31 473 ASP A O 1
ATOM 3550 N N . GLU A 1 474 ? -20.962 -47.242 36.415 1.00 77.00 474 GLU A N 1
ATOM 3551 C CA . GLU A 1 474 ? -21.941 -47.335 37.506 1.00 77.00 474 GLU A CA 1
ATOM 3552 C C . GLU A 1 474 ? -22.460 -45.946 37.945 1.00 77.00 474 GLU A C 1
ATOM 3554 O O . GLU A 1 474 ? -21.683 -45.057 38.312 1.00 77.00 474 GLU A O 1
ATOM 3559 N N . TYR A 1 475 ? -23.793 -45.780 37.972 1.00 71.94 475 TYR A N 1
ATOM 3560 C CA . TYR A 1 475 ? -24.492 -44.538 38.339 1.00 71.94 475 TYR A CA 1
ATOM 3561 C C . TYR A 1 475 ? -25.287 -44.654 39.643 1.00 71.94 475 TYR A C 1
ATOM 3563 O O . TYR A 1 475 ? -26.184 -45.494 39.738 1.00 71.94 475 TYR A O 1
ATOM 3571 N N . LYS A 1 476 ? -25.044 -43.756 40.613 1.00 68.94 476 LYS A N 1
ATOM 3572 C CA . LYS A 1 476 ? -25.850 -43.645 41.852 1.00 68.94 476 LYS A CA 1
ATOM 3573 C C . LYS A 1 476 ? -26.435 -42.251 42.123 1.00 68.94 476 LYS A C 1
ATOM 3575 O O . LYS A 1 476 ? -26.934 -42.001 43.215 1.00 68.94 476 LYS A O 1
ATOM 3580 N N . GLY A 1 477 ? -26.434 -41.360 41.129 1.00 62.22 477 GLY A N 1
ATOM 3581 C CA . GLY A 1 477 ? -26.969 -39.998 41.246 1.00 62.22 477 GLY A CA 1
ATOM 3582 C C . GLY A 1 477 ? -25.898 -38.907 41.174 1.00 62.22 477 GLY A C 1
ATOM 3583 O O . GLY A 1 477 ? -24.703 -39.191 41.080 1.00 62.22 477 GLY A O 1
ATOM 3584 N N . SER A 1 478 ? -26.342 -37.644 41.182 1.00 55.59 478 SER A N 1
ATOM 3585 C CA . SER A 1 478 ? -25.460 -36.475 41.060 1.00 55.59 478 SER A CA 1
ATOM 3586 C C . SER A 1 478 ? -24.432 -36.462 42.184 1.00 55.59 478 SER A C 1
ATOM 3588 O O . SER A 1 478 ? -24.781 -36.433 43.364 1.00 55.59 478 SER A O 1
ATOM 3590 N N . GLY A 1 479 ? -23.157 -36.522 41.814 1.00 55.88 479 GLY A N 1
ATOM 3591 C CA . GLY A 1 479 ? -22.085 -36.525 42.789 1.00 55.88 479 GLY A CA 1
ATOM 3592 C C . GLY A 1 479 ? -21.793 -37.892 43.424 1.00 55.88 479 GLY A C 1
ATOM 3593 O O . GLY A 1 479 ? -21.083 -37.920 44.420 1.00 55.88 479 GLY A O 1
ATOM 3594 N N . GLN A 1 480 ? -22.308 -39.015 42.909 1.00 61.81 480 GLN A N 1
ATOM 3595 C CA . GLN A 1 480 ? -22.040 -40.370 43.439 1.00 61.81 480 GLN A CA 1
ATOM 3596 C C . GLN A 1 480 ? -21.791 -41.418 42.336 1.00 61.81 480 GLN A C 1
ATOM 3598 O O . GLN A 1 480 ? -21.976 -42.614 42.527 1.00 61.81 480 GLN A O 1
ATOM 3603 N N . ASP A 1 481 ? -21.381 -40.969 41.160 1.00 68.25 481 ASP A N 1
ATOM 3604 C CA . ASP A 1 481 ? -21.091 -41.759 39.967 1.00 68.25 481 ASP A CA 1
ATOM 3605 C C . ASP A 1 481 ? -19.611 -42.179 39.865 1.00 68.25 481 ASP A C 1
ATOM 3607 O O . ASP A 1 481 ? -18.715 -41.491 40.373 1.00 68.25 481 ASP A O 1
ATOM 3611 N N . ARG A 1 482 ? -19.346 -43.307 39.187 1.00 79.38 482 ARG A N 1
ATOM 3612 C CA . ARG A 1 482 ? -17.988 -43.706 38.785 1.00 79.38 482 ARG A CA 1
ATOM 3613 C C . ARG A 1 482 ? -17.694 -43.120 37.406 1.00 79.38 482 ARG A C 1
ATOM 3615 O O . ARG A 1 482 ? -18.186 -43.616 36.400 1.00 79.38 482 ARG A O 1
ATOM 3622 N N . ASN A 1 483 ? -16.864 -42.082 37.355 1.00 74.50 483 ASN A N 1
ATOM 3623 C CA . ASN A 1 483 ? -16.495 -41.414 36.109 1.00 74.50 483 ASN A CA 1
ATOM 3624 C C . ASN A 1 483 ? -15.003 -41.549 35.795 1.00 74.50 483 ASN A C 1
ATOM 3626 O O . ASN A 1 483 ? -14.180 -41.641 36.698 1.00 74.50 483 ASN A O 1
ATOM 3630 N N . PHE A 1 484 ? -14.651 -41.546 34.509 1.00 80.38 484 PHE A N 1
ATOM 3631 C CA . PHE A 1 484 ? -13.277 -41.359 34.045 1.00 80.38 484 PHE A CA 1
ATOM 3632 C C . PHE A 1 484 ? -13.242 -40.159 33.109 1.00 80.38 484 PHE A C 1
ATOM 3634 O O . PHE A 1 484 ? -13.998 -40.098 32.139 1.00 80.38 484 PHE A O 1
ATOM 3641 N N . ILE A 1 485 ? -12.363 -39.217 33.420 1.00 76.31 485 ILE A N 1
ATOM 3642 C CA . ILE A 1 485 ? -12.105 -38.001 32.666 1.00 76.31 485 ILE A CA 1
ATOM 3643 C C . ILE A 1 485 ? -10.704 -38.140 32.070 1.00 76.31 485 ILE A C 1
ATOM 3645 O O . ILE A 1 485 ? -9.703 -37.986 32.772 1.00 76.31 485 ILE A O 1
ATOM 3649 N N . THR A 1 486 ? -10.621 -38.472 30.784 1.00 75.81 486 THR A N 1
ATOM 3650 C CA . THR A 1 486 ? -9.360 -38.445 30.025 1.00 75.81 486 THR A CA 1
ATOM 3651 C C . THR A 1 486 ? -8.883 -37.002 29.900 1.00 75.81 486 THR A C 1
ATOM 3653 O O . THR A 1 486 ? -9.694 -36.130 29.609 1.00 75.81 486 THR A O 1
ATOM 3656 N N . GLN A 1 487 ? -7.587 -36.769 30.082 1.00 71.19 487 GLN A N 1
ATOM 3657 C CA . GLN A 1 487 ? -6.905 -35.480 29.911 1.00 71.19 487 GLN A CA 1
ATOM 3658 C C . GLN A 1 487 ? -5.924 -35.486 28.733 1.00 71.19 487 GLN A C 1
ATOM 3660 O O . GLN A 1 487 ? -5.625 -34.438 28.174 1.00 71.19 487 GLN A O 1
ATOM 3665 N N . SER A 1 488 ? -5.383 -36.652 28.368 1.00 73.69 488 SER A N 1
ATOM 3666 C CA . SER A 1 488 ? -4.586 -36.810 27.151 1.00 73.69 488 SER A CA 1
ATOM 3667 C C . SER A 1 488 ? -4.541 -38.267 26.694 1.00 73.69 488 SER A C 1
ATOM 3669 O O . SER A 1 488 ? -4.617 -39.200 27.500 1.00 73.69 488 SER A O 1
ATOM 3671 N N . ILE A 1 489 ? -4.415 -38.452 25.380 1.00 80.12 489 ILE A N 1
ATOM 3672 C CA . ILE A 1 489 ? -4.139 -39.735 24.731 1.00 80.12 489 ILE A CA 1
ATOM 3673 C C . ILE A 1 489 ? -2.962 -39.496 23.783 1.00 80.12 489 ILE A C 1
ATOM 3675 O O . ILE A 1 489 ? -3.034 -38.614 22.930 1.00 80.12 489 ILE A O 1
ATOM 3679 N N . VAL A 1 490 ? -1.871 -40.245 23.949 1.00 74.44 490 VAL A N 1
ATOM 3680 C CA . VAL A 1 490 ? -0.630 -40.066 23.179 1.00 74.44 490 VAL A CA 1
ATOM 3681 C C . VAL A 1 490 ? -0.174 -41.403 22.611 1.00 74.44 490 VAL A C 1
ATOM 3683 O O . VAL A 1 490 ? 0.059 -42.333 23.378 1.00 74.44 490 VAL A O 1
ATOM 3686 N N . LEU A 1 491 ? -0.003 -41.499 21.292 1.00 79.38 491 LEU A N 1
ATOM 3687 C CA . LEU A 1 491 ? 0.482 -42.697 20.600 1.00 79.38 491 LEU A CA 1
ATOM 3688 C C . LEU A 1 491 ? 1.813 -42.401 19.911 1.00 79.38 491 LEU A C 1
ATOM 3690 O O . LEU A 1 491 ? 1.890 -41.509 19.074 1.00 79.38 491 LEU A O 1
ATOM 3694 N N . GLY A 1 492 ? 2.874 -43.130 20.265 1.00 67.19 492 GLY A N 1
ATOM 3695 C CA . GLY A 1 492 ? 4.193 -42.955 19.643 1.00 67.19 492 GLY A CA 1
ATOM 3696 C C . GLY A 1 492 ? 4.783 -41.545 19.803 1.00 67.19 492 GLY A C 1
ATOM 3697 O O . GLY A 1 492 ? 5.607 -41.135 18.996 1.00 67.19 492 GLY A O 1
ATOM 3698 N N . GLY A 1 493 ? 4.351 -40.797 20.826 1.00 62.28 493 GLY A N 1
ATOM 3699 C CA . GLY A 1 493 ? 4.725 -39.394 21.043 1.00 62.28 493 GLY A CA 1
ATOM 3700 C C . GLY A 1 493 ? 3.767 -38.364 20.430 1.00 62.28 493 GLY A C 1
ATOM 3701 O O . GLY A 1 493 ? 3.920 -37.180 20.707 1.00 62.28 493 GLY A O 1
ATOM 3702 N N . VAL A 1 494 ? 2.753 -38.790 19.670 1.00 60.91 494 VAL A N 1
ATOM 3703 C CA . VAL A 1 494 ? 1.765 -37.905 19.033 1.00 60.91 494 VAL A CA 1
ATOM 3704 C C . VAL A 1 494 ? 0.499 -37.799 19.874 1.00 60.91 494 VAL A C 1
ATOM 3706 O O . VAL A 1 494 ? -0.098 -38.817 20.226 1.00 60.91 494 VAL A O 1
ATOM 3709 N N . ALA A 1 495 ? 0.072 -36.573 20.183 1.00 66.88 495 ALA A N 1
ATOM 3710 C CA . ALA A 1 495 ? -1.197 -36.311 20.859 1.00 66.88 495 ALA A CA 1
ATOM 3711 C C . ALA A 1 495 ? -2.386 -36.554 19.913 1.00 66.88 495 ALA A C 1
ATOM 3713 O O . ALA A 1 495 ? -2.396 -36.080 18.778 1.00 66.88 495 ALA A O 1
ATOM 3714 N N . LEU A 1 496 ? -3.389 -37.291 20.389 1.00 73.88 496 LEU A N 1
ATOM 3715 C CA . LEU A 1 496 ? -4.573 -37.674 19.620 1.00 73.88 496 LEU A CA 1
ATOM 3716 C C . LEU A 1 496 ? -5.837 -36.995 20.161 1.00 73.88 496 LEU A C 1
ATOM 3718 O O . LEU A 1 496 ? -5.913 -36.650 21.341 1.00 73.88 496 LEU A O 1
ATOM 3722 N N . LEU A 1 497 ? -6.844 -36.836 19.299 1.00 71.12 497 LEU A N 1
ATOM 3723 C CA . LEU A 1 497 ? -8.127 -36.205 19.630 1.00 71.12 497 LEU A CA 1
ATOM 3724 C C . LEU A 1 497 ? -9.277 -37.212 19.524 1.00 71.12 497 LEU A C 1
ATOM 3726 O O . LEU A 1 497 ? -9.251 -38.092 18.667 1.00 71.12 497 LEU A O 1
ATOM 3730 N N . ALA A 1 498 ? -10.298 -37.082 20.372 1.00 66.19 498 ALA A N 1
ATOM 3731 C CA . ALA A 1 498 ? -11.536 -37.852 20.239 1.00 66.19 498 ALA A CA 1
ATOM 3732 C C . ALA A 1 498 ? -12.351 -37.405 19.012 1.00 66.19 498 ALA A C 1
ATOM 3734 O O . ALA A 1 498 ? -12.327 -36.232 18.641 1.00 66.19 498 ALA A O 1
ATOM 3735 N N . THR A 1 499 ? -13.093 -38.330 18.402 1.00 64.19 499 THR A N 1
ATOM 3736 C CA . THR A 1 499 ? -13.896 -38.075 17.191 1.00 64.19 499 THR A CA 1
ATOM 3737 C C . THR A 1 499 ? -15.408 -38.139 17.410 1.00 64.19 499 THR A C 1
ATOM 3739 O O . THR A 1 499 ? -16.149 -37.823 16.484 1.00 64.19 499 THR A O 1
ATOM 3742 N N . ASP A 1 500 ? -15.897 -38.535 18.591 1.00 58.81 500 ASP A N 1
ATOM 3743 C CA . ASP A 1 500 ? -17.321 -38.464 18.940 1.00 58.81 500 ASP A CA 1
ATOM 3744 C C . ASP A 1 500 ? -17.626 -37.251 19.839 1.00 58.81 500 ASP A C 1
ATOM 3746 O O . ASP A 1 500 ? -17.097 -37.084 20.932 1.00 58.81 500 ASP A O 1
ATOM 3750 N N . THR A 1 501 ? -18.486 -36.349 19.362 1.00 45.47 501 THR A N 1
ATOM 3751 C CA . THR A 1 501 ? -18.778 -35.054 20.007 1.00 45.47 501 THR A CA 1
ATOM 3752 C C . THR A 1 501 ? -20.118 -35.016 20.744 1.00 45.47 501 THR A C 1
ATOM 3754 O O . THR A 1 501 ? -20.705 -33.944 20.897 1.00 45.47 501 THR A O 1
ATOM 3757 N N . THR A 1 502 ? -20.642 -36.138 21.247 1.00 42.66 502 THR A N 1
ATOM 3758 C CA . THR A 1 502 ? -21.861 -36.090 22.076 1.00 42.66 502 THR A CA 1
ATOM 3759 C C . THR A 1 502 ? -21.563 -35.502 23.458 1.00 42.66 502 THR A C 1
ATOM 3761 O O . THR A 1 502 ? -21.304 -36.216 24.422 1.00 42.66 502 THR A O 1
ATOM 3764 N N . TYR A 1 503 ? -21.593 -34.171 23.529 1.00 45.44 503 TYR A N 1
ATOM 3765 C CA . TYR A 1 503 ? -21.527 -33.352 24.735 1.00 45.44 503 TYR A CA 1
ATOM 3766 C C . TYR A 1 503 ? -22.891 -33.349 25.450 1.00 45.44 503 TYR A C 1
ATOM 3768 O O . TYR A 1 503 ? -23.900 -32.993 24.841 1.00 45.44 503 TYR A O 1
ATOM 3776 N N . TYR A 1 504 ? -22.925 -33.716 26.737 1.00 43.72 504 TYR A N 1
ATOM 3777 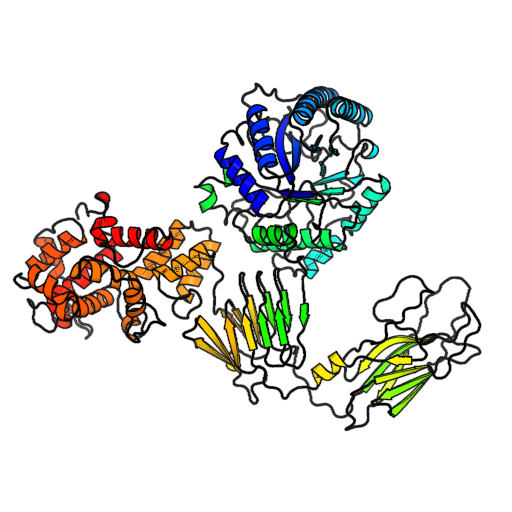C CA . TYR A 1 504 ? -24.095 -33.562 27.615 1.00 43.72 504 TYR A CA 1
ATOM 3778 C C . TYR A 1 504 ? -23.765 -32.584 28.763 1.00 43.72 504 TYR A C 1
ATOM 3780 O O . TYR A 1 504 ? -22.766 -32.781 29.459 1.00 43.72 504 TYR A O 1
ATOM 3788 N N . PRO A 1 505 ? -24.568 -31.525 28.985 1.00 40.44 505 PRO A N 1
ATOM 3789 C CA . PRO A 1 505 ? -24.233 -30.453 29.917 1.00 40.44 505 PRO A CA 1
ATOM 3790 C C . PRO A 1 505 ? -24.696 -30.806 31.335 1.00 40.44 505 PRO A C 1
ATOM 3792 O O . PRO A 1 505 ? -25.883 -30.719 31.640 1.00 40.44 505 PRO A O 1
ATOM 3795 N N . LEU A 1 506 ? -23.773 -31.192 32.220 1.00 41.72 506 LEU A N 1
ATOM 3796 C CA . LEU A 1 506 ? -24.051 -31.276 33.665 1.00 41.72 506 LEU A CA 1
ATOM 3797 C C . LEU A 1 506 ? -22.970 -30.650 34.567 1.00 41.72 506 LEU A C 1
ATOM 3799 O O . LEU A 1 506 ? -23.122 -30.691 35.784 1.00 41.72 506 LEU A O 1
ATOM 3803 N N . PHE A 1 507 ? -21.936 -30.008 34.010 1.00 39.94 507 PHE A N 1
ATOM 3804 C CA . PHE A 1 507 ? -20.989 -29.178 34.769 1.00 39.94 507 PHE A CA 1
ATOM 3805 C C . PHE A 1 507 ? -20.559 -27.949 33.952 1.00 39.94 507 PHE A C 1
ATOM 3807 O O . PHE A 1 507 ? -20.437 -28.034 32.728 1.00 39.94 507 PHE A O 1
ATOM 3814 N N . ASP A 1 508 ? -20.349 -26.819 34.633 1.00 36.66 508 ASP A N 1
ATOM 3815 C CA . ASP A 1 508 ? -19.941 -25.546 34.033 1.00 36.66 508 ASP A CA 1
ATOM 3816 C C . ASP A 1 508 ? -18.598 -25.654 33.282 1.00 36.66 508 ASP A C 1
ATOM 3818 O O . ASP A 1 508 ? -17.595 -26.110 33.830 1.00 36.66 508 ASP A O 1
ATOM 3822 N N . ALA A 1 509 ? -18.624 -25.167 32.036 1.00 33.56 509 ALA A N 1
ATOM 3823 C CA . ALA A 1 509 ? -17.542 -24.922 31.074 1.00 33.56 509 ALA A CA 1
ATOM 3824 C C . ALA A 1 509 ? -16.670 -26.124 30.606 1.00 33.56 509 ALA A C 1
ATOM 3826 O O . ALA A 1 509 ? -16.029 -26.804 31.410 1.00 33.56 509 ALA A O 1
ATOM 3827 N N . PRO A 1 510 ? -16.537 -26.357 29.279 1.00 38.69 510 PRO A N 1
ATOM 3828 C CA . PRO A 1 510 ? -15.569 -27.313 28.745 1.00 38.69 510 PRO A CA 1
ATOM 3829 C C . PRO A 1 510 ? -14.133 -26.852 29.040 1.00 38.69 510 PRO A C 1
ATOM 3831 O O . PRO A 1 510 ? -13.725 -25.759 28.650 1.00 38.69 510 PRO A O 1
ATOM 3834 N N . ARG A 1 511 ? -13.333 -27.700 29.700 1.00 46.03 511 ARG A N 1
ATOM 3835 C CA . ARG A 1 511 ? -11.873 -27.529 29.742 1.00 46.03 511 ARG A CA 1
ATOM 3836 C C . ARG A 1 511 ? -11.283 -28.112 28.450 1.00 46.03 511 ARG A C 1
ATOM 3838 O O . ARG A 1 511 ? -11.581 -29.274 28.152 1.00 46.03 511 ARG A O 1
ATOM 3845 N N . PRO A 1 512 ? -10.457 -27.367 27.693 1.00 39.12 512 PRO A N 1
ATOM 3846 C CA . PRO A 1 512 ? -9.789 -27.890 26.502 1.00 39.12 512 PRO A CA 1
ATOM 3847 C C . PRO A 1 512 ? -9.050 -29.203 26.810 1.00 39.12 512 PRO A C 1
ATOM 3849 O O . PRO A 1 512 ? -8.324 -29.283 27.799 1.00 39.12 512 PRO A O 1
ATOM 3852 N N . GLY A 1 513 ? -9.251 -30.236 25.986 1.00 48.88 513 GLY A N 1
ATOM 3853 C CA . GLY A 1 513 ? -8.529 -31.512 26.097 1.00 48.88 513 GLY A CA 1
ATOM 3854 C C . GLY A 1 513 ? -9.048 -32.506 27.144 1.00 48.88 513 GLY A C 1
ATOM 3855 O O . GLY A 1 513 ? -8.327 -33.439 27.479 1.00 48.88 513 GLY A O 1
ATOM 3856 N N . THR A 1 514 ? -10.271 -32.347 27.669 1.00 55.66 514 THR A N 1
ATOM 3857 C CA . THR A 1 514 ? -10.855 -33.330 28.604 1.00 55.66 514 THR A CA 1
ATOM 3858 C C . THR A 1 514 ? -12.116 -34.007 28.062 1.00 55.66 514 THR A C 1
ATOM 3860 O O . THR A 1 514 ? -13.006 -33.330 27.555 1.00 55.66 514 THR A O 1
ATOM 3863 N N . TRP A 1 515 ? -12.208 -35.339 28.181 1.00 66.31 515 TRP A N 1
ATOM 3864 C CA . TRP A 1 515 ? -13.360 -36.142 27.718 1.00 66.31 515 TRP A CA 1
ATOM 3865 C C . TRP A 1 515 ? -13.879 -37.069 28.829 1.00 66.31 515 TRP A C 1
ATOM 3867 O O . TRP A 1 515 ? -13.082 -37.632 29.577 1.00 66.31 515 TRP A O 1
ATOM 3877 N N . MET A 1 516 ? -15.202 -37.222 28.970 1.00 67.88 516 MET A N 1
ATOM 3878 C CA . MET A 1 516 ? -15.832 -37.978 30.067 1.00 67.88 516 MET A CA 1
ATOM 3879 C C . MET A 1 516 ? -16.456 -39.288 29.567 1.00 67.88 516 MET A C 1
ATOM 3881 O O . MET A 1 516 ? -17.409 -39.248 28.797 1.00 67.88 516 MET A O 1
ATOM 3885 N N . LEU A 1 517 ? -15.985 -40.444 30.052 1.00 70.19 517 LEU A N 1
ATOM 3886 C CA . LEU A 1 517 ? -16.480 -41.756 29.594 1.00 70.19 517 LEU A CA 1
ATOM 3887 C C . LEU A 1 517 ? -17.767 -42.248 30.272 1.00 70.19 517 LEU A C 1
ATOM 3889 O O . LEU A 1 517 ? -18.384 -43.182 29.772 1.00 70.19 517 LEU A O 1
ATOM 3893 N N . TYR A 1 518 ? -18.165 -41.659 31.402 1.00 66.25 518 TYR A N 1
ATOM 3894 C CA . TYR A 1 518 ? -19.294 -42.143 32.211 1.00 66.25 518 TYR A CA 1
ATOM 3895 C C . TYR A 1 518 ? -20.606 -42.248 31.408 1.00 66.25 518 TYR A C 1
ATOM 3897 O O . TYR A 1 518 ? -21.316 -43.234 31.514 1.00 66.25 518 TYR A O 1
ATOM 3905 N N . GLN A 1 519 ? -20.912 -41.268 30.550 1.00 57.69 519 GLN A N 1
ATOM 3906 C CA . GLN A 1 519 ? -22.166 -41.267 29.779 1.00 57.69 519 GLN A CA 1
ATOM 3907 C C . GLN A 1 519 ? -22.017 -41.796 28.347 1.00 57.69 519 GLN A C 1
ATOM 3909 O O . GLN A 1 519 ? -23.002 -42.242 27.762 1.00 57.69 519 GLN A O 1
ATOM 3914 N N . SER A 1 520 ? -20.811 -41.756 27.772 1.00 62.56 520 SER A N 1
ATOM 3915 C CA . SER A 1 520 ? -20.561 -42.248 26.411 1.00 62.56 520 SER A CA 1
ATOM 3916 C C . SER A 1 520 ? -20.252 -43.748 26.368 1.00 62.56 520 SER A C 1
ATOM 3918 O O . SER A 1 520 ? -20.390 -44.377 25.320 1.00 62.56 520 SER A O 1
ATOM 3920 N N . GLY A 1 521 ? -19.800 -44.339 27.483 1.00 69.88 521 GLY A N 1
ATOM 3921 C CA . GLY A 1 521 ? -19.353 -45.733 27.592 1.00 69.88 521 GLY A CA 1
ATOM 3922 C C . GLY A 1 521 ? -18.045 -46.038 26.844 1.00 69.88 521 GLY A C 1
ATOM 3923 O O . GLY A 1 521 ? -17.353 -47.011 27.158 1.00 69.88 521 GLY A O 1
ATOM 3924 N N . TYR A 1 522 ? -17.667 -45.209 25.868 1.00 79.75 522 TYR A N 1
ATOM 3925 C CA . TYR A 1 522 ? -16.419 -45.288 25.121 1.00 79.75 522 TYR A CA 1
ATOM 3926 C C . TYR A 1 522 ? -15.999 -43.927 24.540 1.00 79.75 522 TYR A C 1
ATOM 3928 O O . TYR A 1 522 ? -16.756 -42.963 24.589 1.00 79.75 522 TYR A O 1
ATOM 3936 N N . ILE A 1 523 ? -14.783 -43.868 23.996 1.00 79.88 523 ILE A N 1
ATOM 3937 C CA . ILE A 1 523 ? -14.246 -42.779 23.174 1.00 79.88 523 ILE A CA 1
ATOM 3938 C C . ILE A 1 523 ? -13.674 -43.397 21.902 1.00 79.88 523 ILE A C 1
ATOM 3940 O O . ILE A 1 523 ? -12.842 -44.310 21.975 1.00 79.88 523 ILE A O 1
ATOM 3944 N N . GLN A 1 524 ? -14.101 -42.900 20.742 1.00 80.19 524 GLN A N 1
ATOM 3945 C CA . GLN A 1 524 ? -13.424 -43.176 19.474 1.00 80.19 524 GLN A CA 1
ATOM 3946 C C . GLN A 1 524 ? -12.312 -42.139 19.270 1.00 80.19 524 GLN A C 1
ATOM 3948 O O . GLN A 1 524 ? -12.558 -40.942 19.399 1.00 80.19 524 GLN A O 1
ATOM 3953 N N . VAL A 1 525 ? -11.092 -42.586 18.969 1.00 80.50 525 VAL A N 1
ATOM 3954 C CA . VAL A 1 525 ? -9.914 -41.716 18.856 1.00 80.50 525 VAL A CA 1
ATOM 3955 C C . VAL A 1 525 ? -9.533 -41.526 17.387 1.00 80.50 525 VAL A C 1
ATOM 3957 O O . VAL A 1 525 ? -9.367 -42.493 16.642 1.00 80.50 525 VAL A O 1
ATOM 3960 N N . GLY A 1 526 ? -9.380 -40.269 16.982 1.00 75.06 526 GLY A N 1
ATOM 3961 C CA . GLY A 1 526 ? -8.914 -39.855 15.666 1.00 75.06 526 GLY A CA 1
ATOM 3962 C C . GLY A 1 526 ? -7.406 -40.019 15.535 1.00 75.06 526 GLY A C 1
ATOM 3963 O O . GLY A 1 526 ? -6.641 -39.596 16.399 1.00 75.06 526 GLY A O 1
ATOM 3964 N N . LEU A 1 527 ? -6.983 -40.630 14.430 1.00 67.00 527 LEU A N 1
ATOM 3965 C CA . LEU A 1 527 ? -5.589 -41.011 14.192 1.00 67.00 527 LEU A CA 1
ATOM 3966 C C . LEU A 1 527 ? -4.881 -40.128 13.163 1.00 67.00 527 LEU A C 1
ATOM 3968 O O . LEU A 1 527 ? -3.726 -40.392 12.856 1.00 67.00 527 LEU A O 1
ATOM 3972 N N . ALA A 1 528 ? -5.533 -39.083 12.642 1.00 58.97 528 ALA A N 1
ATOM 3973 C CA . ALA A 1 528 ? -4.972 -38.243 11.581 1.00 58.97 528 ALA A CA 1
ATOM 3974 C C . ALA A 1 528 ? -3.561 -37.696 11.904 1.00 58.97 528 ALA A C 1
ATOM 3976 O O . ALA A 1 528 ? -2.680 -37.874 11.065 1.00 58.97 528 ALA A O 1
ATOM 3977 N N . PRO A 1 529 ? -3.277 -37.170 13.117 1.00 52.84 529 PRO A N 1
ATOM 3978 C CA . PRO A 1 529 ? -1.927 -36.712 13.464 1.00 52.84 529 PRO A CA 1
ATOM 3979 C C . PRO A 1 529 ? -0.878 -37.838 13.483 1.00 52.84 529 PRO A C 1
ATOM 3981 O O . PRO A 1 529 ? 0.278 -37.624 13.135 1.00 52.84 529 PRO A O 1
ATOM 3984 N N . TYR A 1 530 ? -1.270 -39.053 13.876 1.00 59.75 530 TYR A N 1
ATOM 3985 C CA . TYR A 1 530 ? -0.377 -40.216 13.921 1.00 59.75 530 TYR A CA 1
ATOM 3986 C C . TYR A 1 530 ? -0.154 -40.822 12.531 1.00 59.75 530 TYR A C 1
ATOM 3988 O O . TYR A 1 530 ? 0.970 -41.156 12.175 1.00 59.75 530 TYR A O 1
ATOM 3996 N N . LEU A 1 531 ? -1.201 -40.915 11.710 1.00 56.22 531 LEU A N 1
ATOM 3997 C CA . LEU A 1 531 ? -1.101 -41.405 10.334 1.00 56.22 531 LEU A CA 1
ATOM 3998 C C . LEU A 1 531 ? -0.304 -40.442 9.440 1.00 56.22 531 LEU A C 1
ATOM 4000 O O . LEU A 1 531 ? 0.387 -40.904 8.536 1.00 56.22 531 LEU A O 1
ATOM 4004 N N . ALA A 1 532 ? -0.333 -39.138 9.733 1.00 51.12 532 ALA A N 1
ATOM 4005 C CA . ALA A 1 532 ? 0.541 -38.144 9.110 1.00 51.12 532 ALA A CA 1
ATOM 4006 C C . ALA A 1 532 ? 2.030 -38.404 9.414 1.00 51.12 532 ALA A C 1
ATOM 4008 O O . ALA A 1 532 ? 2.869 -38.289 8.528 1.00 51.12 532 ALA A O 1
ATOM 4009 N N . GLN A 1 533 ? 2.362 -38.852 10.631 1.00 49.78 533 GLN A N 1
ATOM 4010 C CA . GLN A 1 533 ? 3.742 -39.163 11.027 1.00 49.78 533 GLN A CA 1
ATOM 4011 C C . GLN A 1 533 ? 4.319 -40.419 10.331 1.00 49.78 533 GLN A C 1
ATOM 4013 O O . GLN A 1 533 ? 5.535 -40.562 10.228 1.00 49.78 533 GLN A O 1
ATOM 4018 N N . VAL A 1 534 ? 3.476 -41.349 9.863 1.00 46.22 534 VAL A N 1
ATOM 4019 C CA . VAL A 1 534 ? 3.893 -42.683 9.367 1.00 46.22 534 VAL A CA 1
ATOM 4020 C C . VAL A 1 534 ? 4.049 -42.743 7.827 1.00 46.22 534 VAL A C 1
ATOM 4022 O O . VAL A 1 534 ? 4.564 -43.724 7.295 1.00 46.22 534 VAL A O 1
ATOM 4025 N N . ALA A 1 535 ? 3.662 -41.704 7.079 1.00 46.00 535 ALA A N 1
ATOM 4026 C CA . ALA A 1 535 ? 3.477 -41.749 5.618 1.00 46.00 535 ALA A CA 1
ATOM 4027 C C . ALA A 1 535 ? 4.687 -41.316 4.735 1.00 46.00 535 ALA A C 1
ATOM 4029 O O . ALA A 1 535 ? 4.493 -40.707 3.687 1.00 46.00 535 ALA A O 1
ATOM 4030 N N . SER A 1 536 ? 5.934 -41.663 5.077 1.00 44.75 536 SER A N 1
ATOM 4031 C CA . SER A 1 536 ? 7.165 -41.161 4.413 1.00 44.75 536 SER A CA 1
ATOM 4032 C C . SER A 1 536 ? 7.579 -41.802 3.061 1.00 44.75 536 SER A C 1
ATOM 4034 O O . SER A 1 536 ? 8.764 -42.031 2.824 1.00 44.75 536 SER A O 1
ATOM 4036 N N . THR A 1 537 ? 6.654 -42.111 2.137 1.00 43.81 537 THR A N 1
ATOM 4037 C CA . THR A 1 537 ? 7.027 -42.662 0.797 1.00 43.81 537 THR A CA 1
ATOM 4038 C C . THR A 1 537 ? 6.261 -42.092 -0.408 1.00 43.81 537 THR A C 1
ATOM 4040 O O . THR A 1 537 ? 6.238 -42.721 -1.468 1.00 43.81 537 THR A O 1
ATOM 4043 N N . LYS A 1 538 ? 5.638 -40.914 -0.300 1.00 48.97 538 LYS A N 1
ATOM 4044 C CA . LYS A 1 538 ? 4.959 -40.275 -1.443 1.00 48.97 538 LYS A CA 1
ATOM 4045 C C . LYS A 1 538 ? 5.801 -39.166 -2.077 1.00 48.97 538 LYS A C 1
ATOM 4047 O O . LYS A 1 538 ? 6.642 -38.576 -1.421 1.00 48.97 538 LYS A O 1
ATOM 4052 N N . VAL A 1 539 ? 5.569 -38.957 -3.372 1.00 57.19 539 VAL A N 1
ATOM 4053 C CA . VAL A 1 539 ? 6.160 -37.888 -4.189 1.00 57.19 539 VAL A CA 1
ATOM 4054 C C . VAL A 1 539 ? 5.516 -36.555 -3.790 1.00 57.19 539 VAL A C 1
ATOM 4056 O O . VAL A 1 539 ? 4.289 -36.450 -3.855 1.00 57.19 539 VAL A O 1
ATOM 4059 N N . ASP A 1 540 ? 6.349 -35.593 -3.395 1.00 70.00 540 ASP A N 1
ATOM 4060 C CA . ASP A 1 540 ? 5.986 -34.333 -2.724 1.00 70.00 540 ASP A CA 1
ATOM 4061 C C . ASP A 1 540 ? 6.131 -33.122 -3.667 1.00 70.00 540 ASP A C 1
ATOM 4063 O O . ASP A 1 540 ? 6.942 -32.239 -3.444 1.00 70.00 540 ASP A O 1
ATOM 4067 N N . ASN A 1 541 ? 5.520 -33.182 -4.855 1.00 84.81 541 ASN A N 1
ATOM 4068 C CA . ASN A 1 541 ? 5.745 -32.176 -5.898 1.00 84.81 541 ASN A CA 1
ATOM 4069 C C . ASN A 1 541 ? 4.652 -31.105 -5.879 1.00 84.81 541 ASN A C 1
ATOM 4071 O O . ASN A 1 541 ? 3.561 -31.353 -6.413 1.00 84.81 541 ASN A O 1
ATOM 4075 N N . ASP A 1 542 ? 4.966 -29.905 -5.400 1.00 84.38 542 ASP A N 1
ATOM 4076 C CA . ASP A 1 542 ? 3.947 -28.878 -5.209 1.00 84.38 542 ASP A CA 1
ATOM 4077 C C . ASP A 1 542 ? 3.896 -27.827 -6.315 1.00 84.38 542 ASP A C 1
ATOM 4079 O O . ASP A 1 542 ? 4.831 -27.578 -7.081 1.00 84.38 542 ASP A O 1
ATOM 4083 N N . LYS A 1 543 ? 2.749 -27.157 -6.397 1.00 84.75 543 LYS A N 1
ATOM 4084 C CA . LYS A 1 543 ? 2.548 -25.922 -7.151 1.00 84.75 543 LYS A CA 1
ATOM 4085 C C . LYS A 1 543 ? 2.146 -24.832 -6.181 1.00 84.75 543 LYS A C 1
ATOM 4087 O O . LYS A 1 543 ? 1.004 -24.809 -5.732 1.00 84.75 543 LYS A O 1
ATOM 4092 N N . ILE A 1 544 ? 3.058 -23.914 -5.900 1.00 87.62 544 ILE A N 1
ATOM 4093 C CA . ILE A 1 544 ? 2.867 -22.863 -4.905 1.00 87.62 544 ILE A CA 1
ATOM 4094 C C . ILE A 1 544 ? 2.786 -21.507 -5.601 1.00 87.62 544 ILE A C 1
ATOM 4096 O O . ILE A 1 544 ? 3.619 -21.136 -6.432 1.00 87.62 544 ILE A O 1
ATOM 4100 N N . ARG A 1 545 ? 1.763 -20.746 -5.238 1.00 85.12 545 ARG A N 1
ATOM 4101 C CA . ARG A 1 545 ? 1.588 -19.351 -5.606 1.00 85.12 545 ARG A CA 1
ATOM 4102 C C . ARG A 1 545 ? 1.469 -18.533 -4.329 1.00 85.12 545 ARG A C 1
ATOM 4104 O O . ARG A 1 545 ? 0.503 -18.750 -3.604 1.00 85.12 545 ARG A O 1
ATOM 4111 N N . GLY A 1 546 ? 2.420 -17.631 -4.091 1.00 74.25 546 GLY A N 1
ATOM 4112 C CA . GLY A 1 546 ? 2.362 -16.683 -2.976 1.00 74.25 546 GLY A CA 1
ATOM 4113 C C . GLY A 1 546 ? 1.254 -15.676 -3.242 1.00 74.25 546 GLY A C 1
ATOM 4114 O O . GLY A 1 546 ? 0.087 -15.941 -3.001 1.00 74.25 546 GLY A O 1
ATOM 4115 N N . GLY A 1 547 ? 1.560 -14.643 -4.009 1.00 69.12 547 GLY A N 1
ATOM 4116 C CA . GLY A 1 547 ? 0.555 -13.796 -4.638 1.00 69.12 547 GLY A CA 1
ATOM 4117 C C . GLY A 1 547 ? 0.980 -12.347 -4.595 1.00 69.12 547 GLY A C 1
ATOM 4118 O O . GLY A 1 547 ? 1.788 -11.955 -5.431 1.00 69.12 547 GLY A O 1
ATOM 4119 N N . SER A 1 548 ? 0.383 -11.539 -3.724 1.00 64.31 548 SER A N 1
ATOM 4120 C CA . SER A 1 548 ? 0.821 -10.155 -3.493 1.00 64.31 548 SER A CA 1
ATOM 4121 C C . SER A 1 548 ? 1.243 -9.989 -2.043 1.00 64.31 548 SER A C 1
ATOM 4123 O O . SER A 1 548 ? 0.467 -10.376 -1.175 1.00 64.31 548 SER A O 1
ATOM 4125 N N . GLY A 1 549 ? 2.351 -9.303 -1.781 1.00 60.38 549 GLY A N 1
ATOM 4126 C CA . GLY A 1 549 ? 2.986 -9.272 -0.465 1.00 60.38 549 GLY A CA 1
ATOM 4127 C C . GLY A 1 549 ? 4.309 -10.036 -0.483 1.00 60.38 549 GLY A C 1
ATOM 4128 O O . GLY A 1 549 ? 4.759 -10.462 -1.539 1.00 60.38 549 GLY A O 1
ATOM 4129 N N . TYR A 1 550 ? 4.987 -10.110 0.665 1.00 72.81 550 TYR A N 1
ATOM 4130 C CA . TYR A 1 550 ? 6.325 -10.698 0.761 1.00 72.81 550 TYR A CA 1
ATOM 4131 C C . TYR A 1 550 ? 6.244 -12.152 1.232 1.00 72.81 550 TYR A C 1
ATOM 4133 O O . TYR A 1 550 ? 6.136 -12.399 2.436 1.00 72.81 550 TYR A O 1
ATOM 4141 N N . ASP A 1 551 ? 6.335 -13.093 0.296 1.00 79.25 551 ASP A N 1
ATOM 4142 C CA . ASP A 1 551 ? 6.058 -14.506 0.543 1.00 79.25 551 ASP A CA 1
ATOM 4143 C C . ASP A 1 551 ? 7.331 -15.346 0.720 1.00 79.25 551 ASP A C 1
ATOM 4145 O O . ASP A 1 551 ? 8.332 -15.202 0.003 1.00 79.25 551 ASP A O 1
ATOM 4149 N N . ILE A 1 552 ? 7.288 -16.268 1.686 1.00 82.69 552 ILE A N 1
ATOM 4150 C CA . ILE A 1 552 ? 8.406 -17.141 2.057 1.00 82.69 552 ILE A CA 1
ATOM 4151 C C . ILE A 1 552 ? 7.992 -18.605 1.916 1.00 82.69 552 ILE A C 1
ATOM 4153 O O . ILE A 1 552 ? 7.055 -19.051 2.573 1.00 82.69 552 ILE A O 1
ATOM 4157 N N . VAL A 1 553 ? 8.756 -19.390 1.153 1.00 87.75 553 VAL A N 1
ATOM 4158 C CA . VAL A 1 553 ? 8.651 -20.860 1.160 1.00 87.75 553 VAL A CA 1
ATOM 4159 C C . VAL A 1 553 ? 9.794 -21.451 1.979 1.00 87.75 553 VAL A C 1
ATOM 4161 O O . VAL A 1 553 ? 10.965 -21.161 1.733 1.00 87.75 553 VAL A O 1
ATOM 4164 N N . VAL A 1 554 ? 9.464 -22.281 2.963 1.00 82.75 554 VAL A N 1
ATOM 4165 C CA . VAL A 1 554 ? 10.397 -22.894 3.908 1.00 82.75 554 VAL A CA 1
ATOM 4166 C C . VAL A 1 554 ? 10.599 -24.366 3.563 1.00 82.75 554 VAL A C 1
ATOM 4168 O O . VAL A 1 554 ? 9.645 -25.142 3.575 1.00 82.75 554 VAL A O 1
ATOM 4171 N N . TYR A 1 555 ? 11.857 -24.743 3.334 1.00 82.44 555 TYR A N 1
ATOM 4172 C CA . TYR A 1 555 ? 12.307 -26.111 3.081 1.00 82.44 555 TYR A CA 1
ATOM 4173 C C . TYR A 1 555 ? 13.070 -26.665 4.289 1.00 82.44 555 TYR A C 1
ATOM 4175 O O . TYR A 1 555 ? 13.871 -25.965 4.918 1.00 82.44 555 TYR A O 1
ATOM 4183 N N . GLY A 1 556 ? 12.871 -27.947 4.595 1.00 76.50 556 GLY A N 1
ATOM 4184 C CA . GLY A 1 556 ? 13.492 -28.620 5.738 1.00 76.50 556 GLY A CA 1
ATOM 4185 C C . GLY A 1 556 ? 14.982 -28.952 5.559 1.00 76.50 556 GLY A C 1
ATOM 4186 O O . GLY A 1 556 ? 15.662 -29.280 6.535 1.00 76.50 556 GLY A O 1
ATOM 4187 N N . GLY A 1 557 ? 15.508 -28.910 4.328 1.00 78.69 557 GLY A N 1
ATOM 4188 C CA . GLY A 1 557 ? 16.915 -29.198 4.003 1.00 78.69 557 GLY A CA 1
ATOM 4189 C C . GLY A 1 557 ? 17.833 -27.972 3.919 1.00 78.69 557 GLY A C 1
ATOM 4190 O O . GLY A 1 557 ? 17.397 -26.826 4.025 1.00 78.69 557 GLY A O 1
ATOM 4191 N N . ARG A 1 558 ? 19.131 -28.207 3.679 1.00 84.69 558 ARG A N 1
ATOM 4192 C CA . ARG A 1 558 ? 20.109 -27.137 3.405 1.00 84.69 558 ARG A CA 1
ATOM 4193 C C . ARG A 1 558 ? 20.012 -26.709 1.949 1.00 84.69 558 ARG A C 1
ATOM 4195 O O . ARG A 1 558 ? 19.700 -27.515 1.089 1.00 84.69 558 ARG A O 1
ATOM 4202 N N . SER A 1 559 ? 20.435 -25.497 1.628 1.00 89.69 559 SER A N 1
ATOM 4203 C CA . SER A 1 559 ? 20.410 -24.953 0.269 1.00 89.69 559 SER A CA 1
ATOM 4204 C C . SER A 1 559 ? 21.161 -25.793 -0.775 1.00 89.69 559 SER A C 1
ATOM 4206 O O . SER A 1 559 ? 20.782 -25.799 -1.939 1.00 89.69 559 SER A O 1
ATOM 4208 N N . VAL A 1 560 ? 22.215 -26.518 -0.378 1.00 93.12 560 VAL A N 1
ATOM 4209 C CA . VAL A 1 560 ? 22.968 -27.439 -1.259 1.00 93.12 560 VAL A CA 1
ATOM 4210 C C . VAL A 1 560 ? 22.235 -28.747 -1.549 1.00 93.12 560 VAL A C 1
ATOM 4212 O O . VAL A 1 560 ? 22.632 -29.484 -2.448 1.00 93.12 560 VAL A O 1
ATOM 4215 N N . ASP A 1 561 ? 21.201 -29.044 -0.767 1.00 91.19 561 ASP A N 1
ATOM 4216 C CA . ASP A 1 561 ? 20.358 -30.216 -0.935 1.00 91.19 561 ASP A CA 1
ATOM 4217 C C . ASP A 1 561 ? 19.298 -29.980 -2.034 1.00 91.19 561 ASP A C 1
ATOM 4219 O O . ASP A 1 561 ? 18.591 -30.916 -2.379 1.00 91.19 561 ASP A O 1
ATOM 4223 N N . PHE A 1 562 ? 19.225 -28.776 -2.628 1.00 94.12 562 PHE A N 1
ATOM 4224 C CA . PHE A 1 562 ? 18.257 -28.412 -3.667 1.00 94.12 562 PHE A CA 1
ATOM 4225 C C . PHE A 1 562 ? 18.914 -27.784 -4.902 1.00 94.12 562 PHE A C 1
ATOM 4227 O O . PHE A 1 562 ? 19.958 -27.133 -4.821 1.00 94.12 562 PHE A O 1
ATOM 4234 N N . SER A 1 563 ? 18.257 -27.913 -6.056 1.00 96.25 563 SER A N 1
ATOM 4235 C CA . SER A 1 563 ? 18.505 -27.073 -7.234 1.00 96.25 563 SER A CA 1
ATOM 4236 C C . SER A 1 563 ? 17.362 -26.085 -7.441 1.00 96.25 563 SER A C 1
ATOM 4238 O O . SER A 1 563 ? 16.207 -26.493 -7.415 1.00 96.25 563 SER A O 1
ATOM 4240 N N . VAL A 1 564 ? 17.680 -24.816 -7.708 1.00 96.31 564 VAL A N 1
ATOM 4241 C CA . VAL A 1 564 ? 16.704 -23.737 -7.935 1.00 96.31 564 VAL A CA 1
ATOM 4242 C C . VAL A 1 564 ? 16.900 -23.182 -9.347 1.00 96.31 564 VAL A C 1
ATOM 4244 O O . VAL A 1 564 ? 17.973 -22.668 -9.663 1.00 96.31 564 VAL A O 1
ATOM 4247 N N . THR A 1 565 ? 15.892 -23.314 -10.210 1.00 93.12 565 THR A N 1
ATOM 4248 C CA . THR A 1 565 ? 15.959 -22.956 -11.639 1.00 93.12 565 THR A CA 1
ATOM 4249 C C . THR A 1 565 ? 14.789 -22.060 -12.027 1.00 93.12 565 THR A C 1
ATOM 4251 O O . THR A 1 565 ? 13.677 -22.279 -11.571 1.00 93.12 565 THR A O 1
ATOM 4254 N N . TYR A 1 566 ? 15.016 -21.063 -12.881 1.00 89.62 566 TYR A N 1
ATOM 4255 C CA . TYR A 1 566 ? 13.952 -20.203 -13.406 1.00 89.62 566 TYR A CA 1
ATOM 4256 C C . TYR A 1 566 ? 13.492 -20.674 -14.789 1.00 89.62 566 TYR A C 1
ATOM 4258 O O . TYR A 1 566 ? 14.328 -20.920 -15.663 1.00 89.62 566 TYR A O 1
ATOM 4266 N N . ASN A 1 567 ? 12.181 -20.776 -14.992 1.00 85.50 567 ASN A N 1
ATOM 4267 C CA . ASN A 1 567 ? 11.567 -21.255 -16.227 1.00 85.50 567 ASN A CA 1
ATOM 4268 C C . ASN A 1 567 ? 11.118 -20.104 -17.142 1.00 85.50 567 ASN A C 1
ATOM 4270 O O . ASN A 1 567 ? 11.026 -18.944 -16.745 1.00 85.50 567 ASN A O 1
ATOM 4274 N N . SER A 1 568 ? 10.823 -20.429 -18.404 1.00 78.88 568 SER A N 1
ATOM 4275 C CA . SER A 1 568 ? 10.379 -19.452 -19.409 1.00 78.88 568 SER A CA 1
ATOM 4276 C C . SER A 1 568 ? 8.940 -18.959 -19.229 1.00 78.88 568 SER A C 1
ATOM 4278 O O . SER A 1 568 ? 8.554 -17.984 -19.864 1.00 78.88 568 SER A O 1
ATOM 4280 N N . ASP A 1 569 ? 8.140 -19.648 -18.417 1.00 78.56 569 ASP A N 1
ATOM 4281 C CA . ASP A 1 569 ? 6.759 -19.308 -18.057 1.00 78.56 569 ASP A CA 1
ATOM 4282 C C . ASP A 1 569 ? 6.673 -18.474 -16.764 1.00 78.56 569 ASP A C 1
ATOM 4284 O O . ASP A 1 569 ? 5.631 -18.440 -16.113 1.00 78.56 569 ASP A O 1
ATOM 4288 N N . ASP A 1 570 ? 7.762 -17.779 -16.417 1.00 77.94 570 ASP A N 1
ATOM 4289 C CA . ASP A 1 570 ? 7.903 -16.912 -15.242 1.00 77.94 570 ASP A CA 1
ATOM 4290 C C . ASP A 1 570 ? 7.816 -17.637 -13.879 1.00 77.94 570 ASP A C 1
ATOM 4292 O O . ASP A 1 570 ? 7.705 -16.978 -12.842 1.00 77.94 570 ASP A O 1
ATOM 4296 N N . THR A 1 571 ? 7.924 -18.972 -13.845 1.00 86.75 571 THR A N 1
ATOM 4297 C CA . THR A 1 571 ? 7.950 -19.748 -12.592 1.00 86.75 571 THR A CA 1
ATOM 4298 C C . THR A 1 571 ? 9.369 -20.107 -12.152 1.00 86.75 571 THR A C 1
ATOM 4300 O O . THR A 1 571 ? 10.289 -20.240 -12.960 1.00 86.75 571 THR A O 1
ATOM 4303 N N . TRP A 1 572 ? 9.538 -20.355 -10.857 1.00 93.38 572 TRP A N 1
ATOM 4304 C CA . TRP A 1 572 ? 10.710 -21.032 -10.309 1.00 93.38 572 TRP A CA 1
ATOM 4305 C C . TRP A 1 572 ? 10.436 -22.529 -10.157 1.00 93.38 572 TRP A C 1
ATOM 4307 O O . TRP A 1 572 ? 9.310 -22.935 -9.888 1.00 93.38 572 TRP A O 1
ATOM 4317 N N . LEU A 1 573 ? 11.468 -23.342 -10.348 1.00 94.50 573 LEU A N 1
ATOM 4318 C CA . LEU A 1 573 ? 11.493 -24.774 -10.091 1.00 94.50 573 LEU A CA 1
ATOM 4319 C C . LEU A 1 573 ? 12.504 -25.041 -8.976 1.00 94.50 573 LEU A C 1
ATOM 4321 O O . LEU A 1 573 ? 13.687 -24.727 -9.143 1.00 94.50 573 LEU A O 1
ATOM 4325 N N . VAL A 1 574 ? 12.063 -25.623 -7.867 1.00 95.31 574 VAL A N 1
ATOM 4326 C CA . VAL A 1 574 ? 12.930 -26.085 -6.776 1.00 95.31 574 VAL A CA 1
ATOM 4327 C C . VAL A 1 574 ? 12.910 -27.608 -6.788 1.00 95.31 574 VAL A C 1
ATOM 4329 O O . VAL A 1 574 ? 11.857 -28.206 -6.925 1.00 95.31 574 VAL A O 1
ATOM 4332 N N . SER A 1 575 ? 14.065 -28.266 -6.764 1.00 93.88 575 SER A N 1
ATOM 4333 C CA . SER A 1 575 ? 14.133 -29.734 -6.811 1.00 93.88 575 SER A CA 1
ATOM 4334 C C . SER A 1 575 ? 15.043 -30.262 -5.724 1.00 93.88 575 SER A C 1
ATOM 4336 O O . SER A 1 575 ? 16.209 -29.871 -5.663 1.00 93.88 575 SER A O 1
ATOM 4338 N N . ASP A 1 576 ? 14.523 -31.168 -4.904 1.00 89.44 576 ASP A N 1
ATOM 4339 C CA . ASP A 1 576 ? 15.262 -31.857 -3.857 1.00 89.44 576 ASP A CA 1
ATOM 4340 C C . ASP A 1 576 ? 16.226 -32.896 -4.455 1.00 89.44 576 ASP A C 1
ATOM 4342 O O . ASP A 1 576 ? 15.844 -33.817 -5.181 1.00 89.44 576 ASP A O 1
ATOM 4346 N N . LEU A 1 577 ? 17.513 -32.739 -4.151 1.00 90.38 577 LEU A N 1
ATOM 4347 C CA . LEU A 1 577 ? 18.612 -33.575 -4.634 1.00 90.38 577 LEU A CA 1
ATOM 4348 C C . LEU A 1 577 ? 18.981 -34.694 -3.645 1.00 90.38 577 LEU A C 1
ATOM 4350 O O . LEU A 1 577 ? 19.884 -35.492 -3.925 1.00 90.38 577 LEU A O 1
ATOM 4354 N N . ARG A 1 578 ? 18.330 -34.765 -2.477 1.00 83.75 578 ARG A N 1
ATOM 4355 C CA . ARG A 1 578 ? 18.570 -35.810 -1.471 1.00 83.75 578 ARG A CA 1
ATOM 4356 C C . ARG A 1 578 ? 18.045 -37.156 -1.962 1.00 83.75 578 ARG A C 1
ATOM 4358 O O . ARG A 1 578 ? 17.156 -37.259 -2.805 1.00 83.75 578 ARG A O 1
ATOM 4365 N N . ALA A 1 579 ? 18.591 -38.234 -1.402 1.00 76.12 579 ALA A N 1
ATOM 4366 C CA . ALA A 1 579 ? 18.134 -39.580 -1.725 1.00 76.12 579 ALA A CA 1
ATOM 4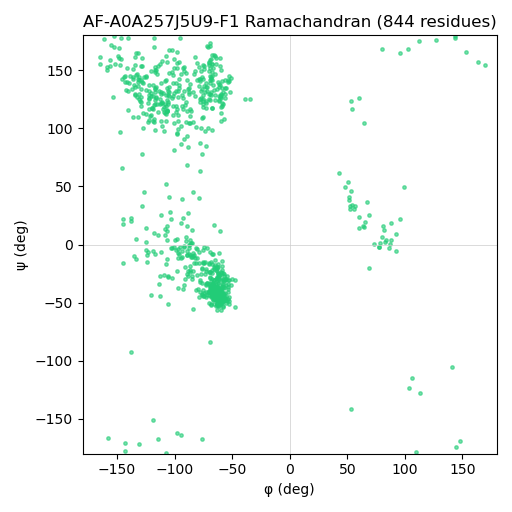367 C C . ALA A 1 579 ? 16.639 -39.734 -1.396 1.00 76.12 579 ALA A C 1
ATOM 4369 O O . ALA A 1 579 ? 16.236 -39.555 -0.251 1.00 76.12 579 ALA A O 1
ATOM 4370 N N . GLY A 1 580 ? 15.841 -40.089 -2.405 1.00 66.94 580 GLY A N 1
ATOM 4371 C CA . GLY A 1 580 ? 14.391 -40.232 -2.273 1.00 66.94 580 GLY A CA 1
ATOM 4372 C C . GLY A 1 580 ? 13.587 -38.945 -2.470 1.00 66.94 580 GLY A C 1
ATOM 4373 O O . GLY A 1 580 ? 12.370 -39.059 -2.457 1.00 66.94 580 GLY A O 1
ATOM 4374 N N . ALA A 1 581 ? 14.238 -37.790 -2.684 1.00 76.06 581 ALA A N 1
ATOM 4375 C CA . ALA A 1 581 ? 13.608 -36.478 -2.891 1.00 76.06 581 ALA A CA 1
ATOM 4376 C C . ALA A 1 581 ? 12.426 -36.222 -1.929 1.00 76.06 581 ALA A C 1
ATOM 4378 O O . ALA A 1 581 ? 11.285 -36.135 -2.382 1.00 76.06 581 ALA A O 1
ATOM 4379 N N . PRO A 1 582 ? 12.671 -36.199 -0.603 1.00 71.50 582 PRO A N 1
ATOM 4380 C CA . PRO A 1 582 ? 11.610 -36.107 0.396 1.00 71.50 582 PRO A CA 1
ATOM 4381 C C . PRO A 1 582 ? 10.733 -34.851 0.298 1.00 71.50 582 PRO A C 1
ATOM 4383 O O . PRO A 1 582 ? 9.604 -34.940 0.748 1.00 71.50 582 PRO A O 1
ATOM 4386 N N . GLU A 1 583 ? 11.230 -33.747 -0.271 1.00 79.31 583 GLU A N 1
ATOM 4387 C CA . GLU A 1 583 ? 10.452 -32.526 -0.589 1.00 79.31 583 GLU A CA 1
ATOM 4388 C C . GLU A 1 583 ? 10.329 -32.330 -2.119 1.00 79.31 583 GLU A C 1
ATOM 4390 O O . GLU A 1 583 ? 10.271 -31.219 -2.616 1.00 79.31 583 GLU A O 1
ATOM 4395 N N . GLY A 1 584 ? 10.422 -33.418 -2.895 1.00 86.31 584 GLY A N 1
ATOM 4396 C CA . GLY A 1 584 ? 10.030 -33.462 -4.305 1.00 86.31 584 GLY A CA 1
ATOM 4397 C C . GLY A 1 584 ? 10.622 -32.404 -5.251 1.00 86.31 584 GLY A C 1
ATOM 4398 O O . GLY A 1 584 ? 11.826 -32.124 -5.269 1.00 86.31 584 GLY A O 1
ATOM 4399 N N . VAL A 1 585 ? 9.767 -31.948 -6.170 1.00 90.25 585 VAL A N 1
ATOM 4400 C CA . VAL A 1 585 ? 10.039 -30.966 -7.225 1.00 90.25 585 VAL A CA 1
ATOM 4401 C C . VAL A 1 585 ? 8.880 -29.976 -7.296 1.00 90.25 585 VAL A C 1
ATOM 4403 O O . VAL A 1 585 ? 7.806 -30.312 -7.802 1.00 90.25 585 VAL A O 1
ATOM 4406 N N . ASP A 1 586 ? 9.140 -28.742 -6.882 1.00 92.19 586 ASP A N 1
ATOM 4407 C CA . ASP A 1 586 ? 8.133 -27.709 -6.666 1.00 92.19 586 ASP A CA 1
ATOM 4408 C C . ASP A 1 586 ? 8.178 -26.611 -7.717 1.00 92.19 586 ASP A C 1
ATOM 4410 O O . ASP A 1 586 ? 9.242 -26.133 -8.119 1.00 92.19 586 ASP A O 1
ATOM 4414 N N . HIS A 1 587 ? 7.000 -26.161 -8.129 1.00 91.19 587 HIS A N 1
ATOM 4415 C CA . HIS A 1 587 ? 6.801 -25.047 -9.044 1.00 91.19 587 HIS A CA 1
ATOM 4416 C C . HIS A 1 587 ? 6.274 -23.837 -8.280 1.00 91.19 587 HIS A C 1
ATOM 4418 O O . HIS A 1 587 ? 5.146 -23.852 -7.792 1.00 91.19 587 HIS A O 1
ATOM 4424 N N . LEU A 1 588 ? 7.065 -22.769 -8.221 1.00 93.94 588 LEU A N 1
ATOM 4425 C CA . LEU A 1 588 ? 6.760 -21.577 -7.439 1.00 93.94 588 LEU A CA 1
ATOM 4426 C C . LEU A 1 588 ? 6.466 -20.376 -8.342 1.00 93.94 588 LEU A C 1
ATOM 4428 O O . LEU A 1 588 ? 7.161 -20.135 -9.332 1.00 93.94 588 LEU A O 1
ATOM 4432 N N . THR A 1 589 ? 5.464 -19.585 -7.976 1.00 87.44 589 THR A N 1
ATOM 4433 C CA . THR A 1 589 ? 5.114 -18.310 -8.621 1.00 87.44 589 THR A CA 1
ATOM 4434 C C . THR A 1 589 ? 4.810 -17.258 -7.567 1.00 87.44 589 THR A C 1
ATOM 4436 O O . THR A 1 589 ? 4.228 -17.596 -6.542 1.00 87.44 589 THR A O 1
ATOM 4439 N N . SER A 1 590 ? 5.175 -15.997 -7.822 1.00 83.12 590 SER A N 1
ATOM 4440 C CA . SER A 1 590 ? 4.975 -14.900 -6.859 1.00 83.12 590 SER A CA 1
ATOM 4441 C C . SER A 1 590 ? 5.516 -15.242 -5.463 1.00 83.12 590 SER A C 1
ATOM 4443 O O . SER A 1 590 ? 4.752 -15.251 -4.514 1.00 83.12 590 SER A O 1
ATOM 4445 N N . ILE A 1 591 ? 6.789 -15.646 -5.380 1.00 90.69 591 ILE A N 1
ATOM 4446 C CA . ILE A 1 591 ? 7.492 -15.932 -4.122 1.00 90.69 591 ILE A CA 1
ATOM 4447 C C . ILE A 1 591 ? 8.758 -15.082 -4.079 1.00 90.69 591 ILE A C 1
ATOM 4449 O O . ILE A 1 591 ? 9.538 -15.081 -5.038 1.00 90.69 591 ILE A O 1
ATOM 4453 N N . GLU A 1 592 ? 8.998 -14.422 -2.951 1.00 91.62 592 GLU A N 1
ATOM 4454 C CA . GLU A 1 592 ? 10.134 -13.522 -2.768 1.00 91.62 592 GLU A CA 1
ATOM 4455 C C . GLU A 1 592 ? 11.341 -14.256 -2.188 1.00 91.62 592 GLU A C 1
ATOM 4457 O O . GLU A 1 592 ? 12.483 -13.960 -2.557 1.00 91.62 592 GLU A O 1
ATOM 4462 N N . MET A 1 593 ? 11.115 -15.239 -1.312 1.00 89.25 593 MET A N 1
ATOM 4463 C CA . MET A 1 593 ? 12.186 -15.896 -0.567 1.00 89.25 593 MET A CA 1
ATOM 4464 C C . MET A 1 593 ? 12.001 -17.407 -0.432 1.00 89.25 593 MET A C 1
ATOM 4466 O O . MET A 1 593 ? 10.929 -17.907 -0.101 1.00 89.25 593 MET A O 1
ATOM 4470 N N . LEU A 1 594 ? 13.109 -18.130 -0.591 1.00 93.69 594 LEU A N 1
ATOM 4471 C CA . LEU A 1 594 ? 13.259 -19.505 -0.129 1.00 93.69 594 LEU A CA 1
ATOM 4472 C C . LEU A 1 594 ? 14.065 -19.508 1.165 1.00 93.69 594 LEU A C 1
ATOM 4474 O O . LEU A 1 594 ? 15.169 -18.961 1.212 1.00 93.69 594 LEU A O 1
ATOM 4478 N N . ARG A 1 595 ? 13.547 -20.154 2.203 1.00 87.44 595 ARG A N 1
ATOM 4479 C CA . ARG A 1 595 ? 14.252 -20.368 3.465 1.00 87.44 595 ARG A CA 1
ATOM 4480 C C . ARG A 1 595 ? 14.682 -21.821 3.568 1.00 87.44 595 ARG A C 1
ATOM 4482 O O . ARG A 1 595 ? 13.846 -22.713 3.651 1.00 87.44 595 ARG A O 1
ATOM 4489 N N . PHE A 1 596 ? 15.990 -22.039 3.599 1.00 84.50 596 PHE A N 1
ATOM 4490 C CA . PHE A 1 596 ? 16.597 -23.339 3.871 1.00 84.50 596 PHE A CA 1
ATOM 4491 C C . PHE A 1 596 ? 17.107 -23.387 5.312 1.00 84.50 596 PHE A C 1
ATOM 4493 O O . PHE A 1 596 ? 17.266 -22.359 5.971 1.00 84.50 596 PHE A O 1
ATOM 4500 N N . SER A 1 597 ? 17.457 -24.575 5.801 1.00 81.31 597 SER A N 1
ATOM 4501 C CA . SER A 1 597 ? 17.973 -24.742 7.166 1.00 81.31 597 SER A CA 1
ATOM 4502 C C . SER A 1 597 ? 19.304 -24.012 7.429 1.00 81.31 597 SER A C 1
ATOM 4504 O O . SER A 1 597 ? 19.696 -23.842 8.580 1.00 81.31 597 SER A O 1
ATOM 4506 N N . ASP A 1 598 ? 20.053 -23.664 6.375 1.00 77.94 598 ASP A N 1
ATOM 4507 C CA . ASP A 1 598 ? 21.382 -23.038 6.441 1.00 77.94 598 ASP A CA 1
ATOM 4508 C C . ASP A 1 598 ? 21.415 -21.564 6.000 1.00 77.94 598 ASP A C 1
ATOM 4510 O O . ASP A 1 598 ? 22.316 -20.842 6.432 1.00 77.94 598 ASP A O 1
ATOM 4514 N N . LYS A 1 599 ? 20.489 -21.115 5.140 1.00 80.06 599 LYS A N 1
ATOM 4515 C CA . LYS A 1 599 ? 20.418 -19.727 4.655 1.00 80.06 599 LYS A CA 1
ATOM 4516 C C . LYS A 1 599 ? 19.075 -19.395 4.001 1.00 80.06 599 LYS A C 1
ATOM 4518 O O . LYS A 1 599 ? 18.392 -20.276 3.481 1.00 80.06 599 LYS A O 1
ATOM 4523 N N . ASP A 1 600 ? 18.806 -18.100 3.901 1.00 87.31 600 ASP A N 1
ATOM 4524 C CA . ASP A 1 600 ? 17.749 -17.554 3.051 1.00 87.31 600 ASP A CA 1
ATOM 4525 C C . ASP A 1 600 ? 18.296 -17.258 1.641 1.00 87.31 600 ASP A C 1
ATOM 4527 O O . ASP A 1 600 ? 19.435 -16.807 1.471 1.00 87.31 600 ASP A O 1
ATOM 4531 N N . LEU A 1 601 ? 17.484 -17.519 0.617 1.00 90.69 601 LEU A N 1
ATOM 4532 C CA . LEU A 1 601 ? 17.747 -17.205 -0.783 1.00 90.69 601 LEU A CA 1
ATOM 4533 C C . LEU A 1 601 ? 16.594 -16.360 -1.330 1.00 90.69 601 LEU A C 1
ATOM 4535 O O . LEU A 1 601 ? 15.483 -16.851 -1.498 1.00 90.69 601 LEU A O 1
ATOM 4539 N N . VAL A 1 602 ? 16.872 -15.096 -1.641 1.00 89.12 602 VAL A N 1
ATOM 4540 C CA . VAL A 1 602 ? 15.900 -14.212 -2.296 1.00 89.12 602 VAL A CA 1
ATOM 4541 C C . VAL A 1 602 ? 15.795 -14.596 -3.771 1.00 89.12 602 VAL A C 1
ATOM 4543 O O . VAL A 1 602 ? 16.810 -14.631 -4.468 1.00 89.12 602 VAL A O 1
ATOM 4546 N N . ILE A 1 603 ? 14.579 -14.878 -4.230 1.00 92.19 603 ILE A N 1
ATOM 4547 C CA . ILE A 1 603 ? 14.266 -15.299 -5.605 1.00 92.19 603 ILE A CA 1
ATOM 4548 C C . ILE A 1 603 ? 13.238 -14.388 -6.292 1.00 92.19 603 ILE A C 1
ATOM 4550 O O . ILE A 1 603 ? 13.004 -14.522 -7.492 1.00 92.19 603 ILE A O 1
ATOM 4554 N N . GLY A 1 604 ? 12.660 -13.436 -5.560 1.00 89.00 604 GLY A N 1
ATOM 4555 C CA . GLY A 1 604 ? 11.684 -12.485 -6.080 1.00 89.00 604 GLY A CA 1
ATOM 4556 C C . GLY A 1 604 ? 11.678 -11.168 -5.313 1.00 89.00 604 GLY A C 1
ATOM 4557 O O . GLY A 1 604 ? 12.457 -10.971 -4.376 1.00 89.00 604 GLY A O 1
ATOM 4558 N N . VAL A 1 605 ? 10.815 -10.255 -5.750 1.00 86.06 605 VAL A N 1
ATOM 4559 C CA . VAL A 1 605 ? 10.545 -8.976 -5.087 1.00 86.06 605 VAL A CA 1
ATOM 4560 C C . VAL A 1 605 ? 9.059 -8.645 -5.157 1.00 86.06 605 VAL A C 1
ATOM 4562 O O . VAL A 1 605 ? 8.449 -8.789 -6.215 1.00 86.06 605 VAL A O 1
ATOM 4565 N N . ASP A 1 606 ? 8.525 -8.110 -4.062 1.00 79.94 606 ASP A N 1
ATOM 4566 C CA . ASP A 1 606 ? 7.190 -7.518 -4.032 1.00 79.94 606 ASP A CA 1
ATOM 4567 C C . ASP A 1 606 ? 7.276 -6.048 -4.463 1.00 79.94 606 ASP A C 1
ATOM 4569 O O . ASP A 1 606 ? 7.961 -5.231 -3.837 1.00 79.94 606 ASP A O 1
ATOM 4573 N N . LEU A 1 607 ? 6.630 -5.720 -5.582 1.00 78.75 607 LEU A N 1
ATOM 4574 C CA . LEU A 1 607 ? 6.601 -4.375 -6.152 1.00 78.75 607 LEU A CA 1
ATOM 4575 C C . LEU A 1 607 ? 5.150 -3.921 -6.347 1.00 78.75 607 LEU A C 1
ATOM 4577 O O . LEU A 1 607 ? 4.311 -4.715 -6.776 1.00 78.75 607 LEU A O 1
ATOM 4581 N N . PRO A 1 608 ? 4.846 -2.621 -6.153 1.00 76.31 608 PRO A N 1
ATOM 4582 C CA . PRO A 1 608 ? 3.544 -2.073 -6.515 1.00 76.31 608 PRO A CA 1
ATOM 4583 C C . PRO A 1 608 ? 3.194 -2.395 -7.972 1.00 76.31 608 PRO A C 1
ATOM 4585 O O . PRO A 1 608 ? 4.048 -2.286 -8.852 1.00 76.31 608 PRO A O 1
ATOM 4588 N N . THR A 1 609 ? 1.928 -2.714 -8.256 1.00 76.19 609 THR A N 1
ATOM 4589 C CA . THR A 1 609 ? 1.486 -3.169 -9.590 1.00 76.19 609 THR A CA 1
ATOM 4590 C C . THR A 1 609 ? 1.879 -2.217 -10.722 1.00 76.19 609 THR A C 1
ATOM 4592 O O . THR A 1 609 ? 2.257 -2.665 -11.803 1.00 76.19 609 THR A O 1
ATOM 4595 N N . SER A 1 610 ? 1.827 -0.902 -10.490 1.00 78.12 610 SER A N 1
ATOM 4596 C CA . SER A 1 610 ? 2.247 0.101 -11.477 1.00 78.12 610 SER A CA 1
ATOM 4597 C C . SER A 1 610 ? 3.747 0.041 -11.778 1.00 78.12 610 SER A C 1
ATOM 4599 O O . SER A 1 610 ? 4.152 0.211 -12.926 1.00 78.12 610 SER A O 1
ATOM 4601 N N . VAL A 1 611 ? 4.571 -0.242 -10.768 1.00 86.12 611 VAL A N 1
ATOM 4602 C CA . VAL A 1 611 ? 6.024 -0.388 -10.903 1.00 86.12 611 VAL A CA 1
ATOM 4603 C C . VAL A 1 611 ? 6.371 -1.720 -11.563 1.00 86.12 611 VAL A C 1
ATOM 4605 O O . VAL A 1 611 ? 7.190 -1.720 -12.477 1.00 86.12 611 VAL A O 1
ATOM 4608 N N . ASP A 1 612 ? 5.732 -2.828 -11.167 1.00 85.38 612 ASP A N 1
ATOM 4609 C CA . ASP A 1 612 ? 5.901 -4.137 -11.824 1.00 85.38 612 ASP A CA 1
ATOM 4610 C C . ASP A 1 612 ? 5.527 -4.063 -13.313 1.00 85.38 612 ASP A C 1
ATOM 4612 O O . ASP A 1 612 ? 6.307 -4.475 -14.173 1.00 85.38 612 ASP A O 1
ATOM 4616 N N . THR A 1 613 ? 4.393 -3.430 -13.635 1.00 85.94 613 THR A N 1
ATOM 4617 C CA . THR A 1 613 ? 3.952 -3.222 -15.024 1.00 85.94 613 THR A CA 1
ATOM 4618 C C . THR A 1 613 ? 4.979 -2.405 -15.807 1.00 85.94 613 THR A C 1
ATOM 4620 O O . THR A 1 613 ? 5.435 -2.838 -16.864 1.00 85.94 613 THR A O 1
ATOM 4623 N N . ALA A 1 614 ? 5.423 -1.265 -15.266 1.00 91.69 614 ALA A N 1
ATOM 4624 C CA . ALA A 1 614 ? 6.446 -0.439 -15.903 1.00 91.69 614 ALA A CA 1
ATOM 4625 C C . ALA A 1 614 ? 7.769 -1.197 -16.106 1.00 91.69 614 ALA A C 1
ATOM 4627 O O . ALA A 1 614 ? 8.396 -1.087 -17.162 1.00 91.69 614 ALA A O 1
ATOM 4628 N N . PHE A 1 615 ? 8.186 -1.992 -15.116 1.00 95.00 615 PHE A N 1
ATOM 4629 C CA . PHE A 1 615 ? 9.376 -2.833 -15.192 1.00 95.00 615 PHE A CA 1
ATOM 4630 C C . PHE A 1 615 ? 9.262 -3.827 -16.350 1.00 95.00 615 PHE A C 1
ATOM 4632 O O . PHE A 1 615 ? 10.168 -3.910 -17.182 1.00 95.00 615 PHE A O 1
ATOM 4639 N N . ARG A 1 616 ? 8.134 -4.537 -16.449 1.00 93.94 616 ARG A N 1
ATOM 4640 C CA . ARG A 1 616 ? 7.874 -5.528 -17.501 1.00 93.94 616 ARG A CA 1
ATOM 4641 C C . ARG A 1 616 ? 7.774 -4.894 -18.885 1.00 93.94 616 ARG A C 1
ATOM 4643 O O . ARG A 1 616 ? 8.373 -5.405 -19.833 1.00 93.94 616 ARG A O 1
ATOM 4650 N N . ASP A 1 617 ? 7.086 -3.766 -19.010 1.00 95.06 617 ASP A N 1
ATOM 4651 C CA . ASP A 1 617 ? 6.872 -3.094 -20.295 1.00 95.06 617 ASP A CA 1
ATOM 4652 C C . ASP A 1 617 ? 8.138 -2.430 -20.844 1.00 95.06 617 ASP A C 1
ATOM 4654 O O . ASP A 1 617 ? 8.354 -2.405 -22.065 1.00 95.06 617 ASP A O 1
ATOM 4658 N N . ILE A 1 618 ? 9.003 -1.925 -19.959 1.00 97.12 618 ILE A N 1
ATOM 4659 C CA . ILE A 1 618 ? 10.280 -1.320 -20.342 1.00 97.12 618 ILE A CA 1
ATOM 4660 C C . ILE A 1 618 ? 11.357 -2.389 -20.515 1.00 97.12 618 ILE A C 1
ATOM 4662 O O . ILE A 1 618 ? 11.968 -2.453 -21.577 1.00 97.12 618 ILE A O 1
ATOM 4666 N N . LEU A 1 619 ? 11.624 -3.226 -19.509 1.00 95.81 619 LEU A N 1
ATOM 4667 C CA . LEU A 1 619 ? 12.773 -4.145 -19.518 1.00 95.81 619 LEU A CA 1
ATOM 4668 C C . LEU A 1 619 ? 12.490 -5.478 -20.215 1.00 95.81 619 LEU A C 1
ATOM 4670 O O . LEU A 1 619 ? 13.429 -6.228 -20.488 1.00 95.81 619 LEU A O 1
ATOM 4674 N N . ARG A 1 620 ? 11.219 -5.767 -20.530 1.00 94.00 620 ARG A N 1
ATOM 4675 C CA . ARG A 1 620 ? 10.767 -7.020 -21.164 1.00 94.00 620 ARG A CA 1
ATOM 4676 C C . ARG A 1 620 ? 11.168 -8.272 -20.382 1.00 94.00 620 ARG A C 1
ATOM 4678 O O . ARG A 1 620 ? 11.392 -9.332 -20.967 1.00 94.00 620 ARG A O 1
ATOM 4685 N N . ALA A 1 621 ? 11.261 -8.135 -19.063 1.00 91.00 621 ALA A N 1
ATOM 4686 C CA . ALA A 1 621 ? 11.620 -9.187 -18.126 1.00 91.00 621 ALA A CA 1
ATOM 4687 C C . ALA A 1 621 ? 10.787 -9.056 -16.846 1.00 91.00 621 ALA A C 1
ATOM 4689 O O . ALA A 1 621 ? 10.399 -7.952 -16.465 1.00 91.00 621 ALA A O 1
ATOM 4690 N N . SER A 1 622 ? 10.549 -10.180 -16.172 1.00 90.12 622 SER A N 1
ATOM 4691 C CA . SER A 1 622 ? 9.974 -10.193 -14.826 1.00 90.12 622 SER A CA 1
ATOM 4692 C C . SER A 1 622 ? 10.977 -9.638 -13.807 1.00 90.12 622 SER A C 1
ATOM 4694 O O . SER A 1 622 ? 12.159 -10.003 -13.890 1.00 90.12 622 SER A O 1
ATOM 4696 N N . PRO A 1 623 ? 10.550 -8.823 -12.822 1.00 89.94 623 PRO A N 1
ATOM 4697 C CA . PRO A 1 623 ? 11.429 -8.374 -11.744 1.00 89.94 623 PRO A CA 1
ATOM 4698 C C . PRO A 1 623 ? 11.896 -9.525 -10.845 1.00 89.94 623 PRO A C 1
ATOM 4700 O O . PRO A 1 623 ? 12.920 -9.382 -10.193 1.00 89.94 623 PRO A O 1
ATOM 4703 N N . SER A 1 624 ? 11.221 -10.678 -10.874 1.00 85.56 624 SER A N 1
ATOM 4704 C CA . SER A 1 624 ? 11.622 -11.898 -10.156 1.00 85.56 624 SER A CA 1
ATOM 4705 C C . SER A 1 624 ? 12.379 -12.896 -11.042 1.00 85.56 624 SER A C 1
ATOM 4707 O O . SER A 1 624 ? 12.699 -13.996 -10.606 1.00 85.56 624 SER A O 1
ATOM 4709 N N . SER A 1 625 ? 12.681 -12.545 -12.299 1.00 88.88 625 SER A N 1
ATOM 4710 C CA . SER A 1 625 ? 13.577 -13.355 -13.137 1.00 88.88 625 SER A CA 1
ATOM 4711 C C . SER A 1 625 ? 15.039 -13.176 -12.713 1.00 88.88 625 SER A C 1
ATOM 4713 O O . SER A 1 625 ? 15.394 -12.093 -12.256 1.00 88.88 625 SER A O 1
ATOM 4715 N N . PRO A 1 626 ? 15.947 -14.141 -12.954 1.00 86.56 626 PRO A N 1
ATOM 4716 C CA . PRO A 1 626 ? 17.377 -13.978 -12.676 1.00 86.56 626 PRO A CA 1
ATOM 4717 C C . PRO A 1 626 ? 18.001 -12.722 -13.301 1.00 86.56 626 PRO A C 1
ATOM 4719 O O . PRO A 1 626 ? 18.942 -12.157 -12.750 1.00 86.56 626 PRO A O 1
ATOM 4722 N N . PHE A 1 627 ? 17.479 -12.283 -14.451 1.00 84.44 627 PHE A N 1
ATOM 4723 C CA . PHE A 1 627 ? 17.904 -11.046 -15.101 1.00 84.44 627 PHE A CA 1
ATOM 4724 C C . PHE A 1 627 ? 17.328 -9.798 -14.411 1.00 84.44 627 PHE A C 1
ATOM 4726 O O . PHE A 1 627 ? 18.041 -8.815 -14.220 1.00 84.44 627 PHE A O 1
ATOM 4733 N N . GLY A 1 628 ? 16.044 -9.827 -14.050 1.00 90.19 628 GLY A N 1
ATOM 4734 C CA . GLY A 1 628 ? 15.353 -8.692 -13.441 1.00 90.19 628 GLY A CA 1
ATOM 4735 C C . GLY A 1 628 ? 15.664 -8.498 -11.959 1.00 90.19 628 GLY A C 1
ATOM 4736 O O . GLY A 1 628 ? 15.706 -7.356 -11.511 1.00 90.19 628 GLY A O 1
ATOM 4737 N N . LEU A 1 629 ? 15.946 -9.573 -11.222 1.00 91.44 629 LEU A N 1
ATOM 4738 C CA . LEU A 1 629 ? 16.032 -9.587 -9.761 1.00 91.44 629 LEU A CA 1
ATOM 4739 C C . LEU A 1 629 ? 17.014 -8.566 -9.174 1.00 91.44 629 LEU A C 1
ATOM 4741 O O . LEU A 1 629 ? 16.611 -7.858 -8.254 1.00 91.44 629 LEU A O 1
ATOM 4745 N N . PRO A 1 630 ? 18.241 -8.377 -9.700 1.00 91.69 630 PRO A N 1
ATOM 4746 C CA . PRO A 1 630 ? 19.139 -7.347 -9.174 1.00 91.69 630 PRO A CA 1
ATOM 4747 C C . PRO A 1 630 ? 18.548 -5.932 -9.274 1.00 91.69 630 PRO A C 1
ATOM 4749 O O . PRO A 1 630 ? 18.628 -5.141 -8.331 1.00 91.69 630 PRO A O 1
ATOM 4752 N N . THR A 1 631 ? 17.915 -5.609 -10.406 1.00 92.25 631 THR A N 1
ATOM 4753 C CA . THR A 1 631 ? 17.261 -4.309 -10.602 1.00 92.25 631 THR A CA 1
ATOM 4754 C C . THR A 1 631 ? 15.976 -4.219 -9.790 1.00 92.25 631 THR A C 1
ATOM 4756 O O . THR A 1 631 ? 15.739 -3.184 -9.176 1.00 92.25 631 THR A O 1
ATOM 4759 N N . GLY A 1 632 ? 15.180 -5.288 -9.735 1.00 92.38 632 GLY A N 1
ATOM 4760 C CA . GLY A 1 632 ? 13.967 -5.382 -8.927 1.00 92.38 632 GLY A CA 1
ATOM 4761 C C . GLY A 1 632 ? 14.252 -5.138 -7.446 1.00 92.38 632 GLY A C 1
ATOM 4762 O O . GLY A 1 632 ? 13.588 -4.316 -6.828 1.00 92.38 632 GLY A O 1
ATOM 4763 N N . GLN A 1 633 ? 15.309 -5.748 -6.901 1.00 89.56 633 GLN A N 1
ATOM 4764 C CA . GLN A 1 633 ? 15.769 -5.528 -5.525 1.00 89.56 633 GLN A CA 1
ATOM 4765 C C . GLN A 1 633 ? 16.228 -4.094 -5.298 1.00 89.56 633 GLN A C 1
ATOM 4767 O O . GLN A 1 633 ? 15.905 -3.493 -4.279 1.00 89.56 633 GLN A O 1
ATOM 4772 N N . SER A 1 634 ? 16.964 -3.517 -6.249 1.00 91.56 634 SER A N 1
ATOM 4773 C CA . SER A 1 634 ? 17.392 -2.125 -6.131 1.00 91.56 634 SER A CA 1
ATOM 4774 C C . SER A 1 634 ? 16.213 -1.145 -6.220 1.00 91.56 634 SER A C 1
ATOM 4776 O O . SER A 1 634 ? 16.203 -0.144 -5.508 1.00 91.56 634 SER A O 1
ATOM 4778 N N . VAL A 1 635 ? 15.201 -1.448 -7.037 1.00 90.94 635 VAL A N 1
ATOM 4779 C CA . VAL A 1 635 ? 13.937 -0.701 -7.103 1.00 90.94 635 VAL A CA 1
ATOM 4780 C C . VAL A 1 635 ? 13.152 -0.843 -5.797 1.00 90.94 635 VAL A C 1
ATOM 4782 O O . VAL A 1 635 ? 12.731 0.171 -5.247 1.00 90.94 635 VAL A O 1
ATOM 4785 N N . ALA A 1 636 ? 13.014 -2.059 -5.264 1.00 82.00 636 ALA A N 1
ATOM 4786 C CA . ALA A 1 636 ? 12.359 -2.320 -3.983 1.00 82.00 636 ALA A CA 1
ATOM 4787 C C . ALA A 1 636 ? 13.059 -1.583 -2.829 1.00 82.00 636 ALA A C 1
ATOM 4789 O O . ALA A 1 636 ? 12.401 -0.934 -2.020 1.00 82.00 636 ALA A O 1
ATOM 4790 N N . ALA A 1 637 ? 14.396 -1.590 -2.802 1.00 79.06 637 ALA A N 1
ATOM 4791 C CA . ALA A 1 637 ? 15.183 -0.842 -1.824 1.00 79.06 637 ALA A CA 1
ATOM 4792 C C . ALA A 1 637 ? 14.943 0.669 -1.937 1.00 79.06 637 ALA A C 1
ATOM 4794 O O . ALA A 1 637 ? 14.712 1.331 -0.934 1.00 79.06 637 ALA A O 1
ATOM 4795 N N . LYS A 1 638 ? 14.908 1.223 -3.154 1.00 79.75 638 LYS A N 1
ATOM 4796 C CA . LYS A 1 638 ? 14.600 2.645 -3.342 1.00 79.75 638 LYS A CA 1
ATOM 4797 C C . LYS A 1 638 ? 13.174 3.016 -2.962 1.00 79.75 638 LYS A C 1
ATOM 4799 O O . LYS A 1 638 ? 12.965 4.131 -2.487 1.00 79.75 638 LYS A O 1
ATOM 4804 N N . LEU A 1 639 ? 12.210 2.126 -3.200 1.00 73.94 639 LEU A N 1
ATOM 4805 C CA . LEU A 1 639 ? 10.838 2.296 -2.727 1.00 73.94 639 LEU A CA 1
ATOM 4806 C C . LEU A 1 639 ? 10.821 2.348 -1.197 1.00 73.94 639 LEU A C 1
ATOM 4808 O O . LEU A 1 639 ? 10.234 3.269 -0.642 1.00 73.94 639 LEU A O 1
ATOM 4812 N N . ALA A 1 640 ? 11.542 1.440 -0.534 1.00 66.75 640 ALA A N 1
ATOM 4813 C CA . ALA A 1 640 ? 11.693 1.434 0.921 1.00 66.75 640 ALA A CA 1
ATOM 4814 C C . ALA A 1 640 ? 12.421 2.684 1.462 1.00 66.75 640 ALA A C 1
ATOM 4816 O O . ALA A 1 640 ? 12.034 3.214 2.501 1.00 66.75 640 ALA A O 1
ATOM 4817 N N . ASP A 1 641 ? 13.411 3.209 0.732 1.00 74.00 641 ASP A N 1
ATOM 4818 C CA . ASP A 1 641 ? 14.133 4.453 1.057 1.00 74.00 641 ASP A CA 1
ATOM 4819 C C . ASP A 1 641 ? 13.314 5.727 0.773 1.00 74.00 641 ASP A C 1
ATOM 4821 O O . ASP A 1 641 ? 13.768 6.850 1.004 1.00 74.00 641 ASP A O 1
ATOM 4825 N N . GLY A 1 642 ? 12.104 5.576 0.239 1.00 57.78 642 GLY A N 1
ATOM 4826 C CA . GLY A 1 642 ? 11.176 6.670 0.019 1.00 57.78 642 GLY A CA 1
ATOM 4827 C C . GLY A 1 642 ? 11.314 7.407 -1.314 1.00 57.78 642 GLY A C 1
ATOM 4828 O O . GLY A 1 642 ? 10.830 8.534 -1.456 1.00 57.78 642 GLY A O 1
ATOM 4829 N N . SER A 1 643 ? 11.974 6.803 -2.306 1.00 75.31 643 SER A N 1
ATOM 4830 C CA . SER A 1 643 ? 12.151 7.406 -3.631 1.00 75.31 643 SER A CA 1
ATOM 4831 C C . SER A 1 643 ? 10.808 7.654 -4.320 1.00 75.31 643 SER A C 1
ATOM 4833 O O . SER A 1 643 ? 9.924 6.801 -4.325 1.00 75.31 643 SER A O 1
ATOM 4835 N N . SER A 1 644 ? 10.675 8.817 -4.963 1.00 79.38 644 SER A N 1
ATOM 4836 C CA . SER A 1 644 ? 9.498 9.125 -5.785 1.00 79.38 644 SER A CA 1
ATOM 4837 C C . SER A 1 644 ? 9.346 8.135 -6.943 1.00 79.38 644 SER A C 1
ATOM 4839 O O . SER A 1 644 ? 10.343 7.632 -7.467 1.00 79.38 644 SER A O 1
ATOM 4841 N N . LEU A 1 645 ? 8.114 7.939 -7.426 1.00 77.38 645 LEU A N 1
ATOM 4842 C CA . LEU A 1 645 ? 7.849 7.118 -8.614 1.00 77.38 645 LEU A CA 1
ATOM 4843 C C . LEU A 1 645 ? 8.685 7.567 -9.825 1.00 77.38 645 LEU A C 1
ATOM 4845 O O . LEU A 1 645 ? 9.177 6.730 -10.569 1.00 77.38 645 LEU A O 1
ATOM 4849 N N . SER A 1 646 ? 8.917 8.873 -9.988 1.00 78.44 646 SER A N 1
ATOM 4850 C CA . SER A 1 646 ? 9.802 9.404 -11.036 1.00 78.44 646 SER A CA 1
ATOM 4851 C C . SER A 1 646 ? 11.249 8.921 -10.873 1.00 78.44 646 SER A C 1
ATOM 4853 O O . SER A 1 646 ? 11.879 8.498 -11.839 1.00 78.44 646 SER A O 1
ATOM 4855 N N . GLY A 1 647 ? 11.767 8.894 -9.641 1.00 83.31 647 GLY A N 1
ATOM 4856 C CA . GLY A 1 647 ? 13.090 8.338 -9.345 1.00 83.31 647 GLY A CA 1
ATOM 4857 C C . GLY A 1 647 ? 13.178 6.823 -9.569 1.00 83.31 647 GLY A C 1
ATOM 4858 O O . GLY A 1 647 ? 14.215 6.329 -10.017 1.00 83.31 647 GLY A O 1
ATOM 4859 N N . ILE A 1 648 ? 12.089 6.094 -9.303 1.00 89.25 648 ILE A N 1
ATOM 4860 C CA . ILE A 1 648 ? 11.973 4.655 -9.576 1.00 89.25 648 ILE A CA 1
ATOM 4861 C C . ILE A 1 648 ? 11.937 4.381 -11.081 1.00 89.25 648 ILE A C 1
ATOM 4863 O O . ILE A 1 648 ? 12.739 3.593 -11.583 1.00 89.25 648 ILE A O 1
ATOM 4867 N N . LEU A 1 649 ? 11.067 5.073 -11.820 1.00 90.62 649 LEU A N 1
ATOM 4868 C CA . LEU A 1 649 ? 10.983 4.965 -13.275 1.00 90.62 649 LEU A CA 1
ATOM 4869 C C . LEU A 1 649 ? 12.303 5.366 -13.932 1.00 90.62 649 LEU A C 1
ATOM 4871 O O . LEU A 1 649 ? 12.777 4.653 -14.809 1.00 90.62 649 LEU A O 1
ATOM 4875 N N . GLY A 1 650 ? 12.953 6.427 -13.450 1.00 91.94 650 GLY A N 1
ATOM 4876 C CA . GLY A 1 650 ? 14.281 6.827 -13.908 1.00 91.94 650 GLY A CA 1
ATOM 4877 C C . GLY A 1 650 ? 15.319 5.715 -13.749 1.00 91.94 650 GLY A C 1
ATOM 4878 O O . GLY A 1 650 ? 16.149 5.523 -14.629 1.00 91.94 650 GLY A O 1
ATOM 4879 N N . GLN A 1 651 ? 15.250 4.913 -12.683 1.00 93.62 651 GLN A N 1
ATOM 4880 C CA . GLN A 1 651 ? 16.133 3.757 -12.523 1.00 93.62 651 GLN A CA 1
ATOM 4881 C C . GLN A 1 651 ? 15.809 2.606 -13.485 1.00 93.62 651 GLN A C 1
ATOM 4883 O O . GLN A 1 651 ? 16.731 1.974 -14.012 1.00 93.62 651 GLN A O 1
ATOM 4888 N N . ILE A 1 652 ? 14.526 2.312 -13.705 1.00 95.88 652 ILE A N 1
ATOM 4889 C CA . ILE A 1 652 ? 14.099 1.286 -14.668 1.00 95.88 652 ILE A CA 1
ATOM 4890 C C . ILE A 1 652 ? 14.553 1.695 -16.076 1.00 95.88 652 ILE A C 1
ATOM 4892 O O . ILE A 1 652 ? 15.178 0.899 -16.774 1.00 95.88 652 ILE A O 1
ATOM 4896 N N . ILE A 1 653 ? 14.336 2.956 -16.453 1.00 96.12 653 ILE A N 1
ATOM 4897 C CA . ILE A 1 653 ? 14.785 3.543 -17.722 1.00 96.12 653 ILE A CA 1
ATOM 4898 C C . ILE A 1 653 ? 16.312 3.485 -17.830 1.00 96.12 653 ILE A C 1
ATOM 4900 O O . ILE A 1 653 ? 16.826 2.978 -18.820 1.00 96.12 653 ILE A O 1
ATOM 4904 N N . LYS A 1 654 ? 17.051 3.860 -16.780 1.00 94.81 654 LYS A N 1
ATOM 4905 C CA . LYS A 1 654 ? 18.519 3.762 -16.791 1.00 94.81 654 LYS A CA 1
ATOM 4906 C C . LYS A 1 654 ? 19.018 2.327 -16.948 1.00 94.81 654 LYS A C 1
ATOM 4908 O O . LYS A 1 654 ? 20.045 2.078 -17.568 1.00 94.81 654 LYS A O 1
ATOM 4913 N N . THR A 1 655 ? 18.294 1.350 -16.408 1.00 94.88 655 THR A N 1
ATOM 4914 C CA . THR A 1 655 ? 18.608 -0.069 -16.635 1.00 94.88 655 THR A CA 1
ATOM 4915 C C . THR A 1 655 ? 18.373 -0.449 -18.101 1.00 94.88 655 THR A C 1
ATOM 4917 O O . THR A 1 655 ? 19.171 -1.186 -18.690 1.00 94.88 655 THR A O 1
ATOM 4920 N N . ALA A 1 656 ? 17.317 0.101 -18.706 1.00 96.81 656 ALA A N 1
ATOM 4921 C CA . ALA A 1 656 ? 16.940 -0.106 -20.100 1.00 96.81 656 ALA A CA 1
ATOM 4922 C C . ALA A 1 656 ? 17.998 0.390 -21.099 1.00 96.81 656 ALA A C 1
ATOM 4924 O O . ALA A 1 656 ? 18.029 -0.096 -22.231 1.00 96.81 656 ALA A O 1
ATOM 4925 N N . ASP A 1 657 ? 18.912 1.273 -20.679 1.00 97.06 657 ASP A N 1
ATOM 4926 C CA . ASP A 1 657 ? 20.049 1.757 -21.476 1.00 97.06 657 ASP A CA 1
ATOM 4927 C C . ASP A 1 657 ? 20.871 0.627 -22.096 1.00 97.06 657 ASP A C 1
ATOM 4929 O O . ASP A 1 657 ? 21.348 0.751 -23.226 1.00 97.06 657 ASP A O 1
ATOM 4933 N N . ASN A 1 658 ? 21.000 -0.494 -21.380 1.00 95.06 658 ASN A N 1
ATOM 4934 C CA . ASN A 1 658 ? 21.750 -1.666 -21.827 1.00 95.06 658 ASN A CA 1
ATOM 4935 C C . ASN A 1 658 ? 20.941 -2.606 -22.735 1.00 95.06 658 ASN A C 1
ATOM 4937 O O . ASN A 1 658 ? 21.508 -3.551 -23.291 1.00 95.06 658 ASN A O 1
ATOM 4941 N N . THR A 1 659 ? 19.629 -2.401 -22.859 1.00 95.25 659 THR A N 1
ATOM 4942 C CA . THR A 1 659 ? 18.701 -3.381 -23.435 1.00 95.25 659 THR A CA 1
ATOM 4943 C C . THR A 1 659 ? 17.689 -2.698 -24.353 1.00 95.25 659 THR A C 1
ATOM 4945 O O . THR A 1 659 ? 17.971 -2.487 -25.529 1.00 95.25 659 THR A O 1
ATOM 4948 N N . THR A 1 660 ? 16.525 -2.310 -23.845 1.00 97.75 660 THR A N 1
ATOM 4949 C CA . THR A 1 660 ? 15.435 -1.713 -24.618 1.00 97.75 660 THR A CA 1
ATOM 4950 C C . THR A 1 660 ? 15.862 -0.457 -25.362 1.00 97.75 660 THR A C 1
ATOM 4952 O O . THR A 1 660 ? 15.567 -0.356 -26.553 1.00 97.75 660 THR A O 1
ATOM 4955 N N . SER A 1 661 ? 16.636 0.431 -24.732 1.00 98.44 661 SER A N 1
ATOM 4956 C CA . SER A 1 661 ? 17.151 1.645 -25.375 1.00 98.44 661 SER A CA 1
ATOM 4957 C C . SER A 1 661 ? 18.089 1.332 -26.549 1.00 98.44 661 SER A C 1
ATOM 4959 O O . SER A 1 661 ? 18.082 2.049 -27.549 1.00 98.44 661 SER A O 1
ATOM 4961 N N . VAL A 1 662 ? 18.832 0.214 -26.499 1.00 98.38 662 VAL A N 1
ATOM 4962 C CA . VAL A 1 662 ? 19.665 -0.248 -27.627 1.00 98.38 662 VAL A CA 1
ATOM 4963 C C . VAL A 1 662 ? 18.792 -0.516 -28.849 1.00 98.38 662 VAL A C 1
ATOM 4965 O O . VAL A 1 662 ? 19.096 -0.055 -29.952 1.00 98.38 662 VAL A O 1
ATOM 4968 N N . ALA A 1 663 ? 17.687 -1.237 -28.651 1.00 98.12 663 ALA A N 1
ATOM 4969 C CA . ALA A 1 663 ? 16.766 -1.582 -29.723 1.00 98.12 663 ALA A CA 1
ATOM 4970 C C . ALA A 1 663 ? 15.999 -0.354 -30.231 1.00 98.12 663 ALA A C 1
ATOM 4972 O O . ALA A 1 663 ? 15.984 -0.116 -31.439 1.00 98.12 663 ALA A O 1
ATOM 4973 N N . THR A 1 664 ? 15.389 0.436 -29.343 1.00 98.56 664 THR A N 1
ATOM 4974 C CA . THR A 1 664 ? 14.540 1.579 -29.721 1.00 98.56 664 THR A CA 1
ATOM 4975 C C . THR A 1 664 ? 15.330 2.650 -30.462 1.00 98.56 664 THR A C 1
ATOM 4977 O O . THR A 1 664 ? 14.894 3.092 -31.526 1.00 98.56 664 THR A O 1
ATOM 4980 N N . LEU A 1 665 ? 16.513 3.023 -29.969 1.00 98.62 665 LEU A N 1
ATOM 4981 C CA . LEU A 1 665 ? 17.324 4.087 -30.559 1.00 98.62 665 LEU A CA 1
ATOM 4982 C C . LEU A 1 665 ? 17.955 3.677 -31.887 1.00 98.62 665 LEU A C 1
ATOM 4984 O O . LEU A 1 665 ? 17.923 4.451 -32.847 1.00 98.62 665 LEU A O 1
ATOM 4988 N N . ALA A 1 666 ? 18.496 2.458 -31.976 1.00 98.25 666 ALA A N 1
ATOM 4989 C CA . ALA A 1 666 ? 19.058 1.971 -33.229 1.00 98.25 666 ALA A CA 1
ATOM 4990 C C . ALA A 1 666 ? 17.965 1.851 -34.302 1.00 98.25 666 ALA A C 1
ATOM 4992 O O . ALA A 1 666 ? 18.130 2.364 -35.408 1.00 98.25 666 ALA A O 1
ATOM 4993 N N . TYR A 1 667 ? 16.816 1.248 -33.985 1.00 98.38 667 TYR A N 1
ATOM 4994 C CA . TYR A 1 667 ? 15.707 1.173 -34.940 1.00 98.38 667 TYR A CA 1
ATOM 4995 C C . TYR A 1 667 ? 15.183 2.550 -35.332 1.00 98.38 667 TYR A C 1
ATOM 4997 O O . TYR A 1 667 ? 14.989 2.789 -36.525 1.00 98.38 667 TYR A O 1
ATOM 5005 N N . GLN A 1 668 ? 15.046 3.480 -34.385 1.00 98.12 668 GLN A N 1
ATOM 5006 C CA . GLN A 1 668 ? 14.654 4.847 -34.703 1.00 98.12 668 GLN A CA 1
ATOM 5007 C C . GLN A 1 668 ? 15.620 5.484 -35.709 1.00 98.12 668 GLN A C 1
ATOM 5009 O O . GLN A 1 668 ? 15.173 6.071 -36.693 1.00 98.12 668 GLN A O 1
ATOM 5014 N N . PHE A 1 669 ? 16.931 5.338 -35.507 1.00 98.38 669 PHE A N 1
ATOM 5015 C CA . PHE A 1 669 ? 17.928 5.922 -36.402 1.00 98.38 669 PHE A CA 1
ATOM 5016 C C . PHE A 1 669 ? 17.906 5.285 -37.798 1.00 98.38 669 PHE A C 1
ATOM 5018 O O . PHE A 1 669 ? 17.923 5.980 -38.814 1.00 98.38 669 PHE A O 1
ATOM 5025 N N . PHE A 1 670 ? 17.887 3.953 -37.860 1.00 98.12 670 PHE A N 1
ATOM 5026 C CA . PHE A 1 670 ? 18.066 3.224 -39.115 1.00 98.12 670 PHE A CA 1
ATOM 5027 C C . PHE A 1 670 ? 16.764 3.013 -39.903 1.00 98.12 670 PHE A C 1
ATOM 5029 O O . PHE A 1 670 ? 16.811 2.828 -41.120 1.00 98.12 670 PHE A O 1
ATOM 5036 N N . THR A 1 671 ? 15.609 3.032 -39.234 1.00 96.56 671 THR A N 1
ATOM 5037 C CA . THR A 1 671 ? 14.300 2.712 -39.835 1.00 96.56 671 THR A CA 1
ATOM 5038 C C . THR A 1 671 ? 13.257 3.823 -39.676 1.00 96.56 671 THR A C 1
ATOM 5040 O O . THR A 1 671 ? 12.263 3.821 -40.398 1.00 96.56 671 THR A O 1
ATOM 5043 N N . GLY A 1 672 ? 13.492 4.802 -38.795 1.00 96.12 672 GLY A N 1
ATOM 5044 C CA . GLY A 1 672 ? 12.590 5.936 -38.558 1.00 96.12 672 GLY A CA 1
ATOM 5045 C C . GLY A 1 672 ? 11.492 5.688 -37.519 1.00 96.12 672 GLY A C 1
ATOM 5046 O O . GLY A 1 672 ? 10.696 6.594 -37.265 1.00 96.12 672 GLY A O 1
ATOM 5047 N N . ALA A 1 673 ? 11.443 4.494 -36.925 1.00 96.75 673 ALA A N 1
ATOM 5048 C CA . ALA A 1 673 ? 10.526 4.135 -35.849 1.00 96.75 673 ALA A CA 1
ATOM 5049 C C . ALA A 1 673 ? 11.164 3.115 -34.898 1.00 96.75 673 ALA A C 1
ATOM 5051 O O . ALA A 1 673 ? 12.115 2.432 -35.270 1.00 96.75 673 ALA A O 1
ATOM 5052 N N . THR A 1 674 ? 10.634 2.991 -33.683 1.00 97.94 674 THR A N 1
ATOM 5053 C CA . THR A 1 674 ? 10.985 1.903 -32.757 1.00 97.94 674 THR A CA 1
ATOM 5054 C C . THR A 1 674 ? 10.467 0.554 -33.276 1.00 97.94 674 THR A C 1
ATOM 5056 O O . THR A 1 674 ? 9.550 0.526 -34.103 1.00 97.94 674 THR A O 1
ATOM 5059 N N . PRO A 1 675 ? 11.007 -0.595 -32.819 1.00 97.75 675 PRO A N 1
ATOM 5060 C CA . PRO A 1 675 ? 10.389 -1.890 -33.099 1.00 97.75 675 PRO A CA 1
ATOM 5061 C C . PRO A 1 675 ? 8.967 -1.915 -32.535 1.00 97.75 675 PRO A C 1
ATOM 5063 O O . PRO A 1 675 ? 8.715 -1.279 -31.519 1.00 97.75 675 PRO A O 1
ATOM 5066 N N . GLY A 1 676 ? 8.050 -2.671 -33.145 1.00 97.19 676 GLY A N 1
ATOM 5067 C CA . GLY A 1 676 ? 6.750 -2.971 -32.528 1.00 97.19 676 GLY A CA 1
ATOM 5068 C C . GLY A 1 676 ? 6.890 -3.896 -31.311 1.00 97.19 676 GLY A C 1
ATOM 5069 O O . GLY A 1 676 ? 7.965 -4.443 -31.075 1.00 97.19 676 GLY A O 1
ATOM 5070 N N . ALA A 1 677 ? 5.802 -4.136 -30.571 1.00 94.88 677 ALA A N 1
ATOM 5071 C CA . ALA A 1 677 ? 5.824 -4.968 -29.356 1.00 94.88 677 ALA A CA 1
ATOM 5072 C C . ALA A 1 677 ? 6.449 -6.363 -29.578 1.00 94.88 677 ALA A C 1
ATOM 5074 O O . ALA A 1 677 ? 7.429 -6.698 -28.925 1.00 94.88 677 ALA A O 1
ATOM 5075 N N . ALA A 1 678 ? 5.999 -7.109 -30.594 1.00 95.88 678 ALA A N 1
ATOM 5076 C CA . ALA A 1 678 ? 6.586 -8.413 -30.933 1.00 95.88 678 ALA A CA 1
ATOM 5077 C C . ALA A 1 678 ? 8.069 -8.322 -31.350 1.00 95.88 678 ALA A C 1
ATOM 5079 O O . ALA A 1 678 ? 8.847 -9.251 -31.140 1.00 95.88 678 ALA A O 1
ATOM 5080 N N . GLY A 1 679 ? 8.474 -7.192 -31.940 1.00 96.69 679 GLY A N 1
ATOM 5081 C CA . GLY A 1 679 ? 9.877 -6.914 -32.240 1.00 96.69 679 GLY A CA 1
ATOM 5082 C C . GLY A 1 679 ? 10.694 -6.710 -30.966 1.00 96.69 679 GLY A C 1
ATOM 5083 O O . GLY A 1 679 ? 11.795 -7.237 -30.865 1.00 96.69 679 GLY A O 1
ATOM 5084 N N . MET A 1 680 ? 10.146 -6.006 -29.975 1.00 97.12 680 MET A N 1
ATOM 5085 C CA . MET A 1 680 ? 10.784 -5.851 -28.667 1.00 97.12 680 MET A CA 1
ATOM 5086 C C . MET A 1 680 ? 10.924 -7.185 -27.936 1.00 97.12 680 MET A C 1
ATOM 5088 O O . MET A 1 680 ? 11.997 -7.460 -27.406 1.00 97.12 680 MET A O 1
ATOM 5092 N N . ASP A 1 681 ? 9.909 -8.047 -27.978 1.00 94.12 681 ASP A N 1
ATOM 5093 C CA . ASP A 1 681 ? 9.989 -9.379 -27.368 1.00 94.12 681 ASP A CA 1
ATOM 5094 C C . ASP A 1 681 ? 11.071 -10.238 -28.039 1.00 94.12 681 ASP A C 1
ATOM 5096 O O . ASP A 1 681 ? 11.861 -10.892 -27.364 1.00 94.12 681 ASP A O 1
ATOM 5100 N N . TYR A 1 682 ? 11.186 -10.177 -29.370 1.00 95.50 682 TYR A N 1
ATOM 5101 C CA . TYR A 1 682 ? 12.253 -10.860 -30.107 1.00 95.50 682 TYR A CA 1
ATOM 5102 C C . TYR A 1 682 ? 13.650 -10.283 -29.809 1.00 95.50 682 TYR A C 1
ATOM 5104 O O . TYR A 1 682 ? 14.645 -11.003 -29.810 1.00 95.50 682 TYR A O 1
ATOM 5112 N N . LEU A 1 683 ? 13.778 -8.972 -29.612 1.00 96.25 683 LEU A N 1
ATOM 5113 C CA . LEU A 1 683 ? 15.089 -8.324 -29.495 1.00 96.25 683 LEU A CA 1
ATOM 5114 C C . LEU A 1 683 ? 15.598 -8.252 -28.056 1.00 96.25 683 LEU A C 1
ATOM 5116 O O . LEU A 1 683 ? 16.812 -8.257 -27.856 1.00 96.25 683 LEU A O 1
ATOM 5120 N N . VAL A 1 684 ? 14.702 -8.181 -27.072 1.00 95.75 684 VAL A N 1
ATOM 5121 C CA . VAL A 1 684 ? 15.041 -7.874 -25.678 1.00 95.75 684 VAL A CA 1
ATOM 5122 C C . VAL A 1 684 ? 14.635 -8.987 -24.722 1.00 95.75 684 VAL A C 1
ATOM 5124 O O . VAL A 1 684 ? 15.429 -9.324 -23.850 1.00 95.75 684 VAL A O 1
ATOM 5127 N N . SER A 1 685 ? 13.442 -9.567 -24.856 1.00 92.50 685 SER A N 1
ATOM 5128 C CA . SER A 1 685 ? 12.914 -10.452 -23.812 1.00 92.50 685 SER A CA 1
ATOM 5129 C C . SER A 1 685 ? 13.810 -11.683 -23.581 1.00 92.50 685 SER A C 1
ATOM 5131 O O . SER A 1 685 ? 14.098 -12.401 -24.544 1.00 92.50 685 SER A O 1
ATOM 5133 N N . PRO A 1 686 ? 14.228 -11.978 -22.330 1.00 88.25 686 PRO A N 1
ATOM 5134 C CA . PRO A 1 686 ? 15.018 -13.171 -22.014 1.00 88.25 686 PRO A CA 1
ATOM 5135 C C . PRO A 1 686 ? 14.295 -14.483 -22.341 1.00 88.25 686 PRO A C 1
ATOM 5137 O O . PRO A 1 686 ? 14.944 -15.475 -22.662 1.00 88.25 686 PRO A O 1
ATOM 5140 N N . THR A 1 687 ? 12.962 -14.477 -22.265 1.00 84.94 687 THR A N 1
ATOM 5141 C CA . THR A 1 687 ? 12.078 -15.618 -22.550 1.00 84.94 687 THR A CA 1
ATOM 5142 C C . THR A 1 687 ? 11.462 -15.540 -23.951 1.00 84.94 687 THR A C 1
ATOM 5144 O O . THR A 1 687 ? 10.656 -16.386 -24.336 1.00 84.94 687 THR A O 1
ATOM 5147 N N . GLY A 1 688 ? 11.856 -14.531 -24.735 1.00 86.31 688 GLY A N 1
ATOM 5148 C CA . GLY A 1 688 ? 11.418 -14.342 -26.107 1.00 86.31 688 GLY A CA 1
ATOM 5149 C C . GLY A 1 688 ? 11.965 -15.405 -27.072 1.00 86.31 688 GLY A C 1
ATOM 5150 O O . GLY A 1 688 ? 12.871 -16.174 -26.749 1.00 86.31 688 GLY A O 1
ATOM 5151 N N . PRO A 1 689 ? 11.464 -15.431 -28.318 1.00 89.00 689 PRO A N 1
ATOM 5152 C CA . PRO A 1 689 ? 11.801 -16.457 -29.315 1.00 89.00 689 PRO A CA 1
ATOM 5153 C C . PRO A 1 689 ? 13.261 -16.432 -29.808 1.00 89.00 689 PRO A C 1
ATOM 5155 O O . PRO A 1 689 ? 13.679 -17.325 -30.546 1.00 89.00 689 PRO A O 1
ATOM 5158 N N . ASN A 1 690 ? 14.043 -15.415 -29.445 1.00 91.62 690 ASN A N 1
ATOM 5159 C CA . ASN A 1 690 ? 15.430 -15.249 -29.862 1.00 91.62 690 ASN A CA 1
ATOM 5160 C C . ASN A 1 690 ? 16.383 -15.532 -28.695 1.00 91.62 690 ASN A C 1
ATOM 5162 O O . ASN A 1 690 ? 16.495 -14.731 -27.768 1.00 91.62 690 ASN A O 1
ATOM 5166 N N . ALA A 1 691 ? 17.147 -16.620 -28.788 1.00 87.69 691 ALA A N 1
ATOM 5167 C CA . ALA A 1 691 ? 18.157 -16.970 -27.787 1.00 87.69 691 ALA A CA 1
ATOM 5168 C C . ALA A 1 691 ? 19.327 -15.963 -27.708 1.00 87.69 691 ALA A C 1
ATOM 5170 O O . ALA A 1 691 ? 20.006 -15.888 -26.688 1.00 87.69 691 ALA A O 1
ATOM 5171 N N . ASN A 1 692 ? 19.547 -15.168 -28.762 1.00 90.12 692 ASN A N 1
ATOM 5172 C CA . ASN A 1 692 ? 20.588 -14.138 -28.844 1.00 90.12 692 ASN A CA 1
ATOM 5173 C C . ASN A 1 692 ? 19.992 -12.725 -28.705 1.00 90.12 692 ASN A C 1
ATOM 5175 O O . ASN A 1 692 ? 20.342 -11.809 -29.452 1.00 90.12 692 ASN A O 1
ATOM 5179 N N . ASN A 1 693 ? 19.033 -12.552 -27.795 1.00 93.38 693 ASN A N 1
ATOM 5180 C CA . ASN A 1 693 ? 18.460 -11.248 -27.459 1.00 93.38 693 ASN A CA 1
ATOM 5181 C C . ASN A 1 693 ? 19.455 -10.379 -26.659 1.00 93.38 693 ASN A C 1
ATOM 5183 O O . ASN A 1 693 ? 20.501 -10.851 -26.209 1.00 93.38 693 ASN A O 1
ATOM 5187 N N . LEU A 1 694 ? 19.130 -9.104 -26.450 1.00 94.31 694 LEU A N 1
ATOM 5188 C CA . LEU A 1 694 ? 19.977 -8.127 -25.750 1.00 94.31 694 LEU A CA 1
ATOM 5189 C C . LEU A 1 694 ? 20.217 -8.444 -24.258 1.00 94.31 694 LEU A C 1
ATOM 5191 O O . LEU A 1 694 ? 21.135 -7.881 -23.656 1.00 94.31 694 LEU A O 1
ATOM 5195 N N . ASN A 1 695 ? 19.453 -9.376 -23.683 1.00 90.56 695 ASN A N 1
ATOM 5196 C CA . ASN A 1 695 ? 19.647 -9.917 -22.337 1.00 90.56 695 ASN A CA 1
ATOM 5197 C C . ASN A 1 695 ? 20.419 -11.246 -22.307 1.00 90.56 695 ASN A C 1
ATOM 5199 O O . ASN A 1 695 ? 20.744 -11.735 -21.225 1.00 90.56 695 ASN A O 1
ATOM 5203 N N . SER A 1 696 ? 20.758 -11.821 -23.465 1.00 89.25 696 SER A N 1
ATOM 5204 C CA . SER A 1 696 ? 21.531 -13.063 -23.560 1.00 89.25 696 SER A CA 1
ATOM 5205 C C . SER A 1 696 ? 22.950 -12.919 -22.999 1.00 89.25 696 SER A C 1
ATOM 5207 O O . SER A 1 696 ? 23.542 -11.836 -23.012 1.00 89.25 696 SER A O 1
ATOM 5209 N N . ALA A 1 697 ? 23.544 -14.042 -22.579 1.00 86.31 697 ALA A N 1
ATOM 5210 C CA . ALA A 1 697 ? 24.918 -14.091 -22.070 1.00 86.31 697 ALA A CA 1
ATOM 5211 C C . ALA A 1 697 ? 25.948 -13.477 -23.042 1.00 86.31 697 ALA A C 1
ATOM 5213 O O . ALA A 1 697 ? 26.933 -12.889 -22.604 1.00 86.31 697 ALA A O 1
ATOM 5214 N N . TYR A 1 698 ? 25.691 -13.561 -24.353 1.00 87.94 698 TYR A N 1
ATOM 5215 C CA . TYR A 1 698 ? 26.525 -12.946 -25.385 1.00 87.94 698 TYR A CA 1
ATOM 5216 C C . TYR A 1 698 ? 26.573 -11.414 -25.272 1.00 87.94 698 TYR A C 1
ATOM 5218 O O . TYR A 1 698 ? 27.653 -10.832 -25.287 1.00 87.94 698 TYR A O 1
ATOM 5226 N N . TYR A 1 699 ? 25.423 -10.749 -25.114 1.00 89.50 699 TYR A N 1
ATOM 5227 C CA . TYR A 1 699 ? 25.389 -9.291 -24.954 1.00 89.50 699 TYR A CA 1
ATOM 5228 C C . TYR A 1 699 ? 25.802 -8.849 -23.544 1.00 89.50 699 TYR A C 1
ATOM 5230 O O . TYR A 1 699 ? 26.312 -7.741 -23.380 1.00 89.50 699 TYR A O 1
ATOM 5238 N N . GLN A 1 700 ? 25.645 -9.708 -22.529 1.00 85.44 700 GLN A N 1
ATOM 5239 C CA . GLN A 1 700 ? 26.072 -9.419 -21.153 1.00 85.44 700 GLN A CA 1
ATOM 5240 C C . GLN A 1 700 ? 27.580 -9.198 -20.997 1.00 85.44 700 GLN A C 1
ATOM 5242 O O . GLN A 1 700 ? 27.976 -8.449 -20.108 1.00 85.44 700 GLN A O 1
ATOM 5247 N N . SER A 1 701 ? 28.420 -9.746 -21.880 1.00 87.62 701 SER A N 1
ATOM 5248 C CA . SER A 1 701 ? 29.865 -9.490 -21.843 1.00 87.62 701 SER A CA 1
ATOM 5249 C C . SER A 1 701 ? 30.284 -8.162 -22.490 1.00 87.62 701 SER A C 1
ATOM 5251 O O . SER A 1 701 ? 31.474 -7.849 -22.513 1.00 87.62 701 SER A O 1
ATOM 5253 N N . PHE A 1 702 ? 29.355 -7.402 -23.082 1.00 90.50 702 PHE A N 1
ATOM 5254 C CA . PHE A 1 702 ? 29.677 -6.186 -23.835 1.00 90.50 702 PHE A CA 1
ATOM 5255 C C . PHE A 1 702 ? 29.520 -4.947 -22.952 1.00 90.50 702 PHE A C 1
ATOM 5257 O O . PHE A 1 702 ? 28.568 -4.843 -22.175 1.00 90.50 702 PHE A O 1
ATOM 5264 N N . SER A 1 703 ? 30.419 -3.969 -23.127 1.00 92.50 703 SER A N 1
ATOM 5265 C CA . SER A 1 703 ? 30.188 -2.615 -22.611 1.00 92.50 703 SER A CA 1
ATOM 5266 C C . SER A 1 703 ? 28.935 -2.015 -23.249 1.00 92.50 703 SER A C 1
ATOM 5268 O O . SER A 1 703 ? 28.515 -2.452 -24.327 1.00 92.50 703 SER A O 1
ATOM 5270 N N . LEU A 1 704 ? 28.369 -0.987 -22.612 1.00 94.50 704 LEU A N 1
ATOM 5271 C CA . LEU A 1 704 ? 27.222 -0.248 -23.137 1.00 94.50 704 LEU A CA 1
ATOM 5272 C C . LEU A 1 704 ? 27.446 0.128 -24.607 1.00 94.50 704 LEU A C 1
ATOM 5274 O O . LEU A 1 704 ? 26.673 -0.254 -25.476 1.00 94.50 704 LEU A O 1
ATOM 5278 N N . GLU A 1 705 ? 28.563 0.779 -24.910 1.00 94.00 705 GLU A N 1
ATOM 5279 C CA . GLU A 1 705 ? 28.897 1.238 -26.254 1.00 94.00 705 GLU A CA 1
ATOM 5280 C C . GLU A 1 705 ? 28.994 0.076 -27.251 1.00 94.00 705 GLU A C 1
ATOM 5282 O O . GLU A 1 705 ? 28.473 0.163 -28.363 1.00 94.00 705 GLU A O 1
ATOM 5287 N N . ASN A 1 706 ? 29.599 -1.045 -26.849 1.00 93.75 706 ASN A N 1
ATOM 5288 C CA . ASN A 1 706 ? 29.752 -2.212 -27.715 1.00 93.75 706 ASN A CA 1
ATOM 5289 C C . ASN A 1 706 ? 28.424 -2.917 -28.004 1.00 93.75 706 ASN A C 1
ATOM 5291 O O . ASN A 1 706 ? 28.270 -3.479 -29.091 1.00 93.75 706 ASN A O 1
ATOM 5295 N N . ARG A 1 707 ? 27.443 -2.847 -27.092 1.00 96.44 707 ARG A N 1
ATOM 5296 C CA . ARG A 1 707 ? 26.071 -3.308 -27.363 1.00 96.44 707 ARG A CA 1
ATOM 5297 C C . ARG A 1 707 ? 25.466 -2.516 -28.518 1.00 96.44 707 ARG A C 1
ATOM 5299 O O . ARG A 1 707 ? 25.021 -3.121 -29.494 1.00 96.44 707 ARG A O 1
ATOM 5306 N N . TYR A 1 708 ? 25.529 -1.183 -28.456 1.00 98.31 708 TYR A N 1
ATOM 5307 C CA . TYR A 1 708 ? 25.019 -0.329 -29.530 1.00 98.31 708 TYR A CA 1
ATOM 5308 C C . TYR A 1 708 ? 25.806 -0.496 -30.832 1.00 98.31 708 TYR A C 1
ATOM 5310 O O . TYR A 1 708 ? 25.188 -0.590 -31.888 1.00 98.31 708 TYR A O 1
ATOM 5318 N N . ILE A 1 709 ? 27.142 -0.574 -30.788 1.00 97.31 709 ILE A N 1
ATOM 5319 C CA . ILE A 1 709 ? 27.982 -0.799 -31.978 1.00 97.31 709 ILE A CA 1
ATOM 5320 C C . ILE A 1 709 ? 27.580 -2.099 -32.673 1.00 97.31 709 ILE A C 1
ATOM 5322 O O . ILE A 1 709 ? 27.274 -2.094 -33.865 1.00 97.31 709 ILE A O 1
ATOM 5326 N N . ASN A 1 710 ? 27.557 -3.213 -31.937 1.00 95.88 710 ASN A N 1
ATOM 5327 C CA . ASN A 1 710 ? 27.256 -4.517 -32.513 1.00 95.88 710 ASN A CA 1
ATOM 5328 C C . ASN A 1 710 ? 25.839 -4.555 -33.104 1.00 95.88 710 ASN A C 1
ATOM 5330 O O . ASN A 1 710 ? 25.646 -4.998 -34.239 1.00 95.88 710 ASN A O 1
ATOM 5334 N N . PHE A 1 711 ? 24.861 -4.033 -32.363 1.00 96.88 711 PHE A N 1
ATOM 5335 C CA . PHE A 1 711 ? 23.474 -3.989 -32.806 1.00 96.88 711 PHE A CA 1
ATOM 5336 C C . PHE A 1 711 ? 23.288 -3.093 -34.042 1.00 96.88 711 PHE A C 1
ATOM 5338 O O . PHE A 1 711 ? 22.642 -3.493 -35.013 1.00 96.88 711 PHE A O 1
ATOM 5345 N N . ALA A 1 712 ? 23.912 -1.912 -34.051 1.00 98.12 712 ALA A N 1
ATOM 5346 C CA . ALA A 1 712 ? 23.870 -0.975 -35.167 1.00 98.12 712 ALA A CA 1
ATOM 5347 C C . ALA A 1 712 ? 24.511 -1.550 -36.434 1.00 98.12 712 ALA A C 1
ATOM 5349 O O . ALA A 1 712 ? 23.949 -1.393 -37.517 1.00 98.12 712 ALA A O 1
ATOM 5350 N N . VAL A 1 713 ? 25.643 -2.255 -36.324 1.00 97.69 713 VAL A N 1
ATOM 5351 C CA . VAL A 1 713 ? 26.269 -2.929 -37.473 1.00 97.69 713 VAL A CA 1
ATOM 5352 C C . VAL A 1 713 ? 25.324 -3.973 -38.061 1.00 97.69 713 VAL A C 1
ATOM 5354 O O . VAL A 1 713 ? 25.092 -3.960 -39.270 1.00 97.69 713 VAL A O 1
ATOM 5357 N N . ASN A 1 714 ? 24.717 -4.824 -37.230 1.00 94.94 714 ASN A N 1
ATOM 5358 C CA . ASN A 1 714 ? 23.763 -5.828 -37.706 1.00 94.94 714 ASN A CA 1
ATOM 5359 C C . ASN A 1 714 ? 22.571 -5.179 -38.422 1.00 94.94 714 ASN A C 1
ATOM 5361 O O . ASN A 1 714 ? 22.204 -5.600 -39.520 1.00 94.94 714 ASN A O 1
ATOM 5365 N N . LEU A 1 715 ? 22.003 -4.115 -37.850 1.00 96.44 715 LEU A N 1
ATOM 5366 C CA . LEU A 1 715 ? 20.814 -3.463 -38.392 1.00 96.44 715 LEU A CA 1
ATOM 5367 C C . LEU A 1 715 ? 21.097 -2.615 -39.644 1.00 96.44 715 LEU A C 1
ATOM 5369 O O . LEU A 1 715 ? 20.341 -2.682 -40.614 1.00 96.44 715 LEU A O 1
ATOM 5373 N N . GLY A 1 716 ? 22.175 -1.830 -39.627 1.00 96.00 716 GLY A N 1
ATOM 5374 C CA . GLY A 1 716 ? 22.525 -0.855 -40.662 1.00 96.00 716 GLY A CA 1
ATOM 5375 C C . GLY A 1 716 ? 23.368 -1.411 -41.811 1.00 96.00 716 GLY A C 1
ATOM 5376 O O . GLY A 1 716 ? 23.340 -0.846 -42.903 1.00 96.00 716 GLY A O 1
ATOM 5377 N N . LYS A 1 717 ? 24.105 -2.515 -41.610 1.00 94.88 717 LYS A N 1
ATOM 5378 C CA . LYS A 1 717 ? 24.899 -3.158 -42.675 1.00 94.88 717 LYS A CA 1
ATOM 5379 C C . LYS A 1 717 ? 24.134 -4.262 -43.400 1.00 94.88 717 LYS A C 1
ATOM 5381 O O . LYS A 1 717 ? 24.312 -4.406 -44.606 1.00 94.88 717 LYS A O 1
ATOM 5386 N N . ALA A 1 718 ? 23.334 -5.052 -42.682 1.00 91.31 718 ALA A N 1
ATOM 5387 C CA . ALA A 1 718 ? 22.706 -6.262 -43.226 1.00 91.31 718 ALA A CA 1
ATOM 5388 C C . ALA A 1 718 ? 21.215 -6.428 -42.873 1.00 91.31 718 ALA A C 1
ATOM 5390 O O . ALA A 1 718 ? 20.561 -7.312 -43.420 1.00 91.31 718 ALA A O 1
ATOM 5391 N N . GLY A 1 719 ? 20.681 -5.610 -41.965 1.00 93.25 719 GLY A N 1
ATOM 5392 C CA . GLY A 1 719 ? 19.320 -5.734 -41.451 1.00 93.25 719 GLY A CA 1
ATOM 5393 C C . GLY A 1 719 ? 18.308 -4.805 -42.120 1.00 93.25 719 GLY A C 1
ATOM 5394 O O . GLY A 1 719 ? 18.537 -4.243 -43.192 1.00 93.25 719 GLY A O 1
ATOM 5395 N N . ALA A 1 720 ? 17.172 -4.614 -41.443 1.00 93.00 720 ALA A N 1
ATOM 5396 C CA . ALA A 1 720 ? 16.047 -3.809 -41.927 1.00 93.00 720 ALA A CA 1
ATOM 5397 C C . ALA A 1 720 ? 16.404 -2.336 -42.215 1.00 93.00 720 ALA A C 1
ATOM 5399 O O . ALA A 1 720 ? 15.725 -1.676 -42.996 1.00 93.00 720 ALA A O 1
ATOM 5400 N N . GLY A 1 721 ? 17.478 -1.827 -41.608 1.00 96.00 721 GLY A N 1
ATOM 5401 C CA . GLY A 1 721 ? 17.967 -0.463 -41.785 1.00 96.00 721 GLY A CA 1
ATOM 5402 C C . GLY A 1 721 ? 18.878 -0.240 -42.990 1.0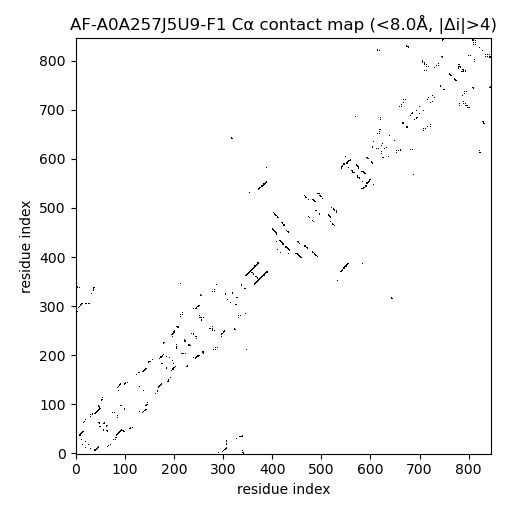0 96.00 721 GLY A C 1
ATOM 5403 O O . GLY A 1 721 ? 19.198 0.906 -43.312 1.00 96.00 721 GLY A O 1
ATOM 5404 N N . GLN A 1 722 ? 19.328 -1.311 -43.650 1.00 97.50 722 GLN A N 1
ATOM 5405 C CA . GLN A 1 722 ? 20.441 -1.252 -44.598 1.00 97.50 722 GLN A CA 1
ATOM 5406 C C . GLN A 1 722 ? 20.178 -0.317 -45.780 1.00 97.50 722 GLN A C 1
ATOM 5408 O O . GLN A 1 722 ? 21.017 0.531 -46.088 1.00 97.50 722 GLN A O 1
ATOM 5413 N N . ALA A 1 723 ? 19.016 -0.434 -46.428 1.00 96.62 723 ALA A N 1
ATOM 5414 C CA . ALA A 1 723 ? 18.717 0.335 -47.634 1.00 96.62 723 ALA A CA 1
ATOM 5415 C C . ALA A 1 723 ? 18.647 1.843 -47.338 1.00 96.62 723 ALA A C 1
ATOM 5417 O O . ALA A 1 723 ? 19.254 2.655 -48.043 1.00 96.62 723 ALA A O 1
ATOM 5418 N N . SER A 1 724 ? 17.965 2.207 -46.249 1.00 94.81 724 SER A N 1
ATOM 5419 C CA . SER A 1 724 ? 17.842 3.584 -45.762 1.00 94.81 724 SER A CA 1
ATOM 5420 C C . SER A 1 724 ? 19.206 4.168 -45.391 1.00 94.81 724 SER A C 1
ATOM 5422 O O . SER A 1 724 ? 19.538 5.294 -45.770 1.00 94.81 724 SER A O 1
ATOM 5424 N N . PHE A 1 725 ? 20.035 3.383 -44.698 1.00 98.00 725 PHE A N 1
ATOM 5425 C CA . PHE A 1 725 ? 21.358 3.823 -44.275 1.00 98.00 725 PHE A CA 1
ATOM 5426 C C . PHE A 1 725 ? 22.325 3.977 -45.451 1.00 98.00 725 PHE A C 1
ATOM 5428 O O . PHE A 1 725 ? 23.031 4.982 -45.538 1.00 98.00 725 PHE A O 1
ATOM 5435 N N . GLN A 1 726 ? 22.301 3.048 -46.410 1.00 97.75 726 GLN A N 1
ATOM 5436 C CA . GLN A 1 726 ? 23.077 3.145 -47.646 1.00 97.75 726 GLN A CA 1
ATOM 5437 C C . GLN A 1 726 ? 22.723 4.416 -48.426 1.00 97.75 726 GLN A C 1
ATOM 5439 O O . GLN A 1 726 ? 23.626 5.127 -48.868 1.00 97.75 726 GLN A O 1
ATOM 5444 N N . ALA A 1 727 ? 21.433 4.738 -48.557 1.00 96.94 727 ALA A N 1
ATOM 5445 C CA . ALA A 1 727 ? 20.985 5.954 -49.232 1.00 96.94 727 ALA A CA 1
ATOM 5446 C C . ALA A 1 727 ? 21.431 7.234 -48.499 1.00 96.94 727 ALA A C 1
ATOM 5448 O O . ALA A 1 727 ? 21.798 8.219 -49.138 1.00 96.94 727 ALA A O 1
ATOM 5449 N N . GLY A 1 728 ? 21.422 7.228 -47.162 1.00 96.19 728 GLY A N 1
ATOM 5450 C CA . GLY A 1 728 ? 21.739 8.406 -46.350 1.00 96.19 728 GLY A CA 1
ATOM 5451 C C . GLY A 1 728 ? 23.229 8.641 -46.069 1.00 96.19 728 GLY A C 1
ATOM 5452 O O . GLY A 1 728 ? 23.621 9.797 -45.878 1.00 96.19 728 GLY A O 1
ATOM 5453 N N . TYR A 1 729 ? 24.036 7.577 -46.006 1.00 98.00 729 TYR A N 1
ATOM 5454 C CA . TYR A 1 729 ? 25.413 7.593 -45.486 1.00 98.00 729 TYR A CA 1
ATOM 5455 C C . TYR A 1 729 ? 26.433 6.868 -46.377 1.00 98.00 729 TYR A C 1
ATOM 5457 O O . TYR A 1 729 ? 27.644 7.021 -46.181 1.00 98.00 729 TYR A O 1
ATOM 5465 N N . GLY A 1 730 ? 25.987 6.096 -47.373 1.00 96.44 730 GLY A N 1
ATOM 5466 C CA . GLY A 1 730 ? 26.862 5.260 -48.198 1.00 96.44 730 GLY A CA 1
ATOM 5467 C C . GLY A 1 730 ? 27.960 6.046 -48.918 1.00 96.44 730 GLY A C 1
ATOM 5468 O O . GLY A 1 730 ? 29.119 5.640 -48.885 1.00 96.44 730 GLY A O 1
ATOM 5469 N N . SER A 1 731 ? 27.627 7.209 -49.487 1.00 97.00 731 SER A N 1
ATOM 5470 C CA . SER A 1 731 ? 28.567 8.053 -50.243 1.00 97.00 731 SER A CA 1
ATOM 5471 C C . SER A 1 731 ? 29.426 8.993 -49.390 1.00 97.00 731 SER A C 1
ATOM 5473 O O . SER A 1 731 ? 30.298 9.666 -49.933 1.00 97.00 731 SER A O 1
ATOM 5475 N N . LEU A 1 732 ? 29.169 9.094 -48.082 1.00 97.81 732 LEU A N 1
ATOM 5476 C CA . LEU A 1 732 ? 29.883 10.016 -47.194 1.00 97.81 732 LEU A CA 1
ATOM 5477 C C . LEU A 1 732 ? 31.263 9.466 -46.809 1.00 97.81 732 LEU A C 1
ATOM 5479 O O . LEU A 1 732 ? 31.447 8.250 -46.727 1.00 97.81 732 LEU A O 1
ATOM 5483 N N . SER A 1 733 ? 32.221 10.344 -46.508 1.00 97.44 733 SER A N 1
ATOM 5484 C CA . SER A 1 733 ? 33.405 9.940 -45.739 1.00 97.44 733 SER A CA 1
ATOM 5485 C C . SER A 1 733 ? 33.001 9.586 -44.300 1.00 97.44 733 SER A C 1
ATOM 5487 O O . SER A 1 733 ? 31.914 9.960 -43.850 1.00 97.44 733 SER A O 1
ATOM 5489 N N . LEU A 1 734 ? 33.852 8.883 -43.546 1.00 97.44 734 LEU A N 1
ATOM 5490 C CA . LEU A 1 734 ? 33.575 8.612 -42.127 1.00 97.44 734 LEU A CA 1
ATOM 5491 C C . LEU A 1 734 ? 33.397 9.906 -41.304 1.00 97.44 734 LEU A C 1
ATOM 5493 O O . LEU A 1 734 ? 32.520 9.963 -40.446 1.00 97.44 734 LEU A O 1
ATOM 5497 N N . ALA A 1 735 ? 34.168 10.958 -41.599 1.00 97.62 735 ALA A N 1
ATOM 5498 C CA . ALA A 1 735 ? 34.072 12.252 -40.918 1.00 97.62 735 ALA A CA 1
ATOM 5499 C C . ALA A 1 735 ? 32.752 12.980 -41.220 1.00 97.62 735 ALA A C 1
ATOM 5501 O O . ALA A 1 735 ? 32.086 13.461 -40.300 1.00 97.62 735 ALA A O 1
ATOM 5502 N N . ASP A 1 736 ? 32.326 13.000 -42.486 1.00 97.88 736 ASP A N 1
ATOM 5503 C CA . ASP A 1 736 ? 31.048 13.611 -42.879 1.00 97.88 736 ASP A CA 1
ATOM 5504 C C . ASP A 1 736 ? 29.859 12.819 -42.324 1.00 97.88 736 ASP A C 1
ATOM 5506 O O . ASP A 1 736 ? 28.870 13.397 -41.865 1.00 97.88 736 ASP A O 1
ATOM 5510 N N . ALA A 1 737 ? 29.969 11.485 -42.324 1.00 98.31 737 ALA A N 1
ATOM 5511 C CA . ALA A 1 737 ? 28.992 10.598 -41.708 1.00 98.31 737 ALA A CA 1
ATOM 5512 C C . ALA A 1 737 ? 28.863 10.870 -40.204 1.00 98.31 737 ALA A C 1
ATOM 5514 O O . ALA A 1 737 ? 27.739 10.984 -39.713 1.00 98.31 737 ALA A O 1
ATOM 5515 N N . LEU A 1 738 ? 29.983 11.026 -39.487 1.00 98.38 738 LEU A N 1
ATOM 5516 C CA . LEU A 1 738 ? 29.978 11.357 -38.063 1.00 98.38 738 LEU A CA 1
ATOM 5517 C C . LEU A 1 738 ? 29.328 12.713 -37.814 1.00 98.38 738 LEU A C 1
ATOM 5519 O O . LEU A 1 738 ? 28.441 12.799 -36.974 1.00 98.38 738 LEU A O 1
ATOM 5523 N N . SER A 1 739 ? 29.704 13.751 -38.563 1.00 98.12 739 SER A N 1
ATOM 5524 C CA . SER A 1 739 ? 29.112 15.085 -38.407 1.00 98.12 739 SER A CA 1
ATOM 5525 C C . SER A 1 739 ? 27.587 15.060 -38.589 1.00 98.12 739 SER A C 1
ATOM 5527 O O . SER A 1 739 ? 26.843 15.582 -37.755 1.00 98.12 739 SER A O 1
ATOM 5529 N N . LYS A 1 740 ? 27.104 14.359 -39.626 1.00 98.06 740 LYS A N 1
ATOM 5530 C CA . LYS A 1 740 ? 25.670 14.193 -39.899 1.00 98.06 740 LYS A CA 1
ATOM 5531 C C . LYS A 1 740 ? 24.948 13.381 -38.817 1.00 98.06 740 LYS A C 1
ATOM 5533 O O . LYS A 1 740 ? 23.860 13.766 -38.388 1.00 98.06 740 LYS A O 1
ATOM 5538 N N . ALA A 1 741 ? 25.519 12.254 -38.388 1.00 98.19 741 ALA A N 1
ATOM 5539 C CA . ALA A 1 741 ? 24.937 11.412 -37.342 1.00 98.19 741 ALA A CA 1
ATOM 5540 C C . ALA A 1 741 ? 24.906 12.136 -35.990 1.00 98.19 741 ALA A C 1
ATOM 5542 O O . ALA A 1 741 ? 23.872 12.142 -35.333 1.00 98.19 741 ALA A O 1
ATOM 5543 N N . TYR A 1 742 ? 25.987 12.827 -35.624 1.00 97.75 742 TYR A N 1
ATOM 5544 C CA . TYR A 1 742 ? 26.063 13.625 -34.405 1.00 97.75 742 TYR A CA 1
ATOM 5545 C C . TYR A 1 742 ? 24.975 14.705 -34.388 1.00 97.75 742 TYR A C 1
ATOM 5547 O O . TYR A 1 742 ? 24.230 14.804 -33.418 1.00 97.75 742 TYR A O 1
ATOM 5555 N N . ALA A 1 743 ? 24.818 15.467 -35.478 1.00 95.56 743 ALA A N 1
ATOM 5556 C CA . ALA A 1 743 ? 23.762 16.477 -35.573 1.00 95.56 743 ALA A CA 1
ATOM 5557 C C . ALA A 1 743 ? 22.356 15.880 -35.412 1.00 95.56 743 ALA A C 1
ATOM 5559 O O . ALA A 1 743 ? 21.491 16.496 -34.796 1.00 95.56 743 ALA A O 1
ATOM 5560 N N . THR A 1 744 ? 22.150 14.668 -35.929 1.00 95.75 744 THR A N 1
ATOM 5561 C CA . THR A 1 744 ? 20.878 13.942 -35.819 1.00 95.75 744 THR A CA 1
ATOM 5562 C C . THR A 1 744 ? 20.611 13.478 -34.385 1.00 95.75 744 THR A C 1
ATOM 5564 O O . THR A 1 744 ? 19.497 13.623 -33.897 1.00 95.75 744 THR A O 1
ATOM 5567 N N . ILE A 1 745 ? 21.626 12.939 -33.707 1.00 97.19 745 ILE A N 1
ATOM 5568 C CA . ILE A 1 745 ? 21.502 12.318 -32.380 1.00 97.19 745 ILE A CA 1
ATOM 5569 C C . ILE A 1 745 ? 21.442 13.374 -31.269 1.00 97.19 745 ILE A C 1
ATOM 5571 O O . ILE A 1 745 ? 20.584 13.307 -30.389 1.00 97.19 745 ILE A O 1
ATOM 5575 N N . PHE A 1 746 ? 22.323 14.374 -31.332 1.00 94.25 746 PHE A N 1
ATOM 5576 C CA . PHE A 1 746 ? 22.497 15.389 -30.289 1.00 94.25 746 PHE A CA 1
ATOM 5577 C C . PHE A 1 746 ? 21.743 16.698 -30.564 1.00 94.25 746 PHE A C 1
ATOM 5579 O O . PHE A 1 746 ? 21.636 17.548 -29.678 1.00 94.25 746 PHE A O 1
ATOM 5586 N N . GLY A 1 747 ? 21.222 16.885 -31.780 1.00 88.88 747 GLY A N 1
ATOM 5587 C CA . GLY A 1 747 ? 20.467 18.077 -32.175 1.00 88.88 747 GLY A CA 1
ATOM 5588 C C . GLY A 1 747 ? 21.323 19.299 -32.540 1.00 88.88 747 GLY A C 1
ATOM 5589 O O . GLY A 1 747 ? 20.769 20.373 -32.780 1.00 88.88 747 GLY A O 1
ATOM 5590 N N . SER A 1 748 ? 22.654 19.170 -32.597 1.00 87.44 748 SER A N 1
ATOM 5591 C CA . SER A 1 748 ? 23.575 20.242 -33.007 1.00 87.44 748 SER A CA 1
ATOM 5592 C C . SER A 1 748 ? 24.778 19.718 -33.795 1.00 87.44 748 SER A C 1
ATOM 5594 O O . SER A 1 748 ? 25.284 18.633 -33.533 1.00 87.44 748 SER A O 1
ATOM 5596 N N . THR A 1 749 ? 25.247 20.480 -34.788 1.00 91.44 749 THR A N 1
ATOM 5597 C CA . THR A 1 749 ? 26.387 20.084 -35.635 1.00 91.44 749 THR A CA 1
ATOM 5598 C C . THR A 1 749 ? 27.714 20.233 -34.879 1.00 91.44 749 THR A C 1
ATOM 5600 O O . THR A 1 749 ? 27.980 21.319 -34.356 1.00 91.44 749 THR A O 1
ATOM 5603 N N . PRO A 1 750 ? 28.582 19.202 -34.834 1.00 93.69 750 PRO A N 1
ATOM 5604 C CA . PRO A 1 750 ? 29.867 19.297 -34.147 1.00 93.69 750 PRO A CA 1
ATOM 5605 C C . PRO A 1 750 ? 30.870 20.142 -34.947 1.00 93.69 750 PRO A C 1
ATOM 5607 O O . PRO A 1 750 ? 30.814 20.220 -36.175 1.00 93.69 750 PRO A O 1
ATOM 5610 N N . SER A 1 751 ? 31.838 20.749 -34.256 1.00 95.00 751 SER A N 1
ATOM 5611 C CA . SER A 1 751 ? 32.964 21.419 -34.917 1.00 95.00 751 SER A CA 1
ATOM 5612 C C . SER A 1 751 ? 33.905 20.402 -35.574 1.00 95.00 751 SER A C 1
ATOM 5614 O O . SER A 1 751 ? 34.005 19.258 -35.130 1.00 95.00 751 SER A O 1
ATOM 5616 N N . ALA A 1 752 ? 34.662 20.822 -36.592 1.00 92.94 752 ALA A N 1
ATOM 5617 C CA . ALA A 1 752 ? 35.647 19.954 -37.246 1.00 92.94 752 ALA A CA 1
ATOM 5618 C C . ALA A 1 752 ? 36.696 19.398 -36.262 1.00 92.94 752 ALA A C 1
ATOM 5620 O O . ALA A 1 752 ? 37.051 18.227 -36.343 1.00 92.94 752 ALA A O 1
ATOM 5621 N N . GLY A 1 753 ? 37.133 20.205 -35.286 1.00 94.19 753 GLY A N 1
ATOM 5622 C CA . GLY A 1 753 ? 38.045 19.752 -34.230 1.00 94.19 753 GLY A CA 1
ATOM 5623 C C . GLY A 1 753 ? 37.421 18.690 -33.320 1.00 94.19 753 GLY A C 1
ATOM 5624 O O . GLY A 1 753 ? 38.094 17.738 -32.940 1.00 94.19 753 GLY A O 1
ATOM 5625 N N . LYS A 1 754 ? 36.118 18.793 -33.021 1.00 93.81 754 LYS A N 1
ATOM 5626 C CA . LYS A 1 754 ? 35.400 17.753 -32.273 1.00 93.81 754 LYS A CA 1
ATOM 5627 C C . LYS A 1 754 ? 35.293 16.463 -33.085 1.00 93.81 754 LYS A C 1
ATOM 5629 O O . LYS A 1 754 ? 35.548 15.399 -32.539 1.00 93.81 754 LYS A O 1
ATOM 5634 N N . VAL A 1 755 ? 34.986 16.541 -34.383 1.00 96.19 755 VAL A N 1
ATOM 5635 C CA . VAL A 1 755 ? 34.975 15.365 -35.278 1.00 96.19 755 VAL A CA 1
ATOM 5636 C C . VAL A 1 755 ? 36.339 14.668 -35.291 1.00 96.19 755 VAL A C 1
ATOM 5638 O O . VAL A 1 755 ? 36.396 13.448 -35.153 1.00 96.19 755 VAL A O 1
ATOM 5641 N N . ASP A 1 756 ? 37.429 15.432 -35.390 1.00 93.69 756 ASP A N 1
ATOM 5642 C CA . ASP A 1 756 ? 38.794 14.901 -35.354 1.00 93.69 756 ASP A CA 1
ATOM 5643 C C . ASP A 1 756 ? 39.093 14.174 -34.031 1.00 93.69 756 ASP A C 1
ATOM 5645 O O . ASP A 1 756 ? 39.497 13.013 -34.042 1.00 93.69 756 ASP A O 1
ATOM 5649 N N . LEU A 1 757 ? 38.774 14.788 -32.886 1.00 94.88 757 LEU A N 1
ATOM 5650 C CA . LEU A 1 757 ? 38.920 14.165 -31.561 1.00 94.88 757 LEU A CA 1
ATOM 5651 C C . LEU A 1 757 ? 38.074 12.887 -31.401 1.00 94.88 757 LEU A C 1
ATOM 5653 O O . LEU A 1 757 ? 38.510 11.902 -30.791 1.00 94.88 757 LEU A O 1
ATOM 5657 N N . LEU A 1 758 ? 36.857 12.883 -31.950 1.00 95.31 758 LEU A N 1
ATOM 5658 C CA . LEU A 1 758 ? 35.947 11.739 -31.893 1.00 95.31 758 LEU A CA 1
ATOM 5659 C C . LEU A 1 758 ? 36.388 10.585 -32.811 1.00 95.31 758 LEU A C 1
ATOM 5661 O O . LEU A 1 758 ? 36.042 9.444 -32.526 1.00 95.31 758 LEU A O 1
ATOM 5665 N N . LEU A 1 759 ? 37.187 10.819 -33.854 1.00 96.44 759 LEU A N 1
ATOM 5666 C CA . LEU A 1 759 ? 37.705 9.744 -34.715 1.00 96.44 759 LEU A CA 1
ATOM 5667 C C . LEU A 1 759 ? 39.121 9.298 -34.346 1.00 96.44 759 LEU A C 1
ATOM 5669 O O . LEU A 1 759 ? 39.417 8.105 -34.398 1.00 96.44 759 LEU A O 1
ATOM 5673 N N . ASN A 1 760 ? 39.978 10.236 -33.950 1.00 93.81 760 ASN A N 1
ATOM 5674 C CA . ASN A 1 760 ? 41.406 9.999 -33.740 1.00 93.81 760 ASN A CA 1
ATOM 5675 C C . ASN A 1 760 ? 41.787 9.816 -32.266 1.00 93.81 760 ASN A C 1
ATOM 5677 O O . ASN A 1 760 ? 42.945 9.537 -31.962 1.00 93.81 760 ASN A O 1
ATOM 5681 N N . GLY A 1 761 ? 40.828 9.927 -31.343 1.00 92.38 761 GLY A N 1
ATOM 5682 C CA . GLY A 1 761 ? 41.038 9.535 -29.951 1.00 92.38 761 GLY A CA 1
ATOM 5683 C C . GLY A 1 761 ? 41.436 8.060 -29.842 1.00 92.38 761 GLY A C 1
ATOM 5684 O O . GLY A 1 761 ? 40.821 7.207 -30.484 1.00 92.38 761 GLY A O 1
ATOM 5685 N N . MET A 1 762 ? 42.453 7.773 -29.030 1.00 90.12 762 MET A N 1
ATOM 5686 C CA . MET A 1 762 ? 42.951 6.413 -28.810 1.00 90.12 762 MET A CA 1
ATOM 5687 C C . MET A 1 762 ? 42.013 5.635 -27.880 1.00 90.12 762 MET A C 1
ATOM 5689 O O . MET A 1 762 ? 41.612 6.147 -26.833 1.00 90.12 762 MET A O 1
ATOM 5693 N N . VAL A 1 763 ? 41.684 4.400 -28.249 1.00 88.00 763 VAL A N 1
ATOM 5694 C CA . VAL A 1 763 ? 40.855 3.463 -27.478 1.00 88.00 763 VAL A CA 1
ATOM 5695 C C . VAL A 1 763 ? 41.573 2.117 -27.326 1.00 88.00 763 VAL A C 1
ATOM 5697 O O . VAL A 1 763 ? 42.418 1.796 -28.162 1.00 88.00 763 VAL A O 1
ATOM 5700 N N . PRO A 1 764 ? 41.291 1.329 -26.272 1.00 85.38 764 PRO A N 1
ATOM 5701 C CA . PRO A 1 764 ? 41.847 -0.017 -26.134 1.00 85.38 764 PRO A CA 1
ATOM 5702 C C . PRO A 1 764 ? 41.419 -0.933 -27.290 1.00 85.38 764 PRO A C 1
ATOM 5704 O O . PRO A 1 764 ? 40.238 -0.977 -27.625 1.00 85.38 764 PRO A O 1
ATOM 5707 N N . ASP A 1 765 ? 42.357 -1.699 -27.847 1.00 76.94 765 ASP A N 1
ATOM 5708 C CA . ASP A 1 765 ? 42.116 -2.612 -28.985 1.00 76.94 765 ASP A CA 1
ATOM 5709 C C . ASP A 1 765 ? 41.647 -4.024 -28.566 1.00 76.94 765 ASP A C 1
ATOM 5711 O O . ASP A 1 765 ? 41.431 -4.903 -29.398 1.00 76.94 765 ASP A O 1
ATOM 5715 N N . GLY A 1 766 ? 41.525 -4.278 -27.258 1.00 67.25 766 GLY A N 1
ATOM 5716 C CA . GLY A 1 766 ? 41.168 -5.593 -26.709 1.00 67.25 766 GLY A CA 1
ATOM 5717 C C . GLY A 1 766 ? 42.280 -6.653 -26.776 1.00 67.25 766 GLY A C 1
ATOM 5718 O O . GLY A 1 766 ? 42.075 -7.770 -26.306 1.00 67.25 766 GLY A O 1
ATOM 5719 N N . LEU A 1 767 ? 43.463 -6.310 -27.297 1.00 72.12 767 LEU A N 1
ATOM 5720 C CA . LEU A 1 767 ? 44.658 -7.159 -27.408 1.00 72.12 767 LEU A CA 1
ATOM 5721 C C . LEU A 1 767 ? 45.826 -6.657 -26.538 1.00 72.12 767 LEU A C 1
ATOM 5723 O O . LEU A 1 767 ? 46.937 -7.183 -26.612 1.00 72.12 767 LEU A O 1
ATOM 5727 N N . GLY A 1 768 ? 45.574 -5.654 -25.692 1.00 72.06 768 GLY A N 1
ATOM 5728 C CA . GLY A 1 768 ? 46.566 -5.045 -24.803 1.00 72.06 768 GLY A CA 1
ATOM 5729 C C . GLY A 1 768 ? 47.282 -3.824 -25.393 1.00 72.06 768 GLY A C 1
ATOM 5730 O O . GLY A 1 768 ? 48.235 -3.342 -24.781 1.00 72.06 768 GLY A O 1
ATOM 5731 N N . GLY A 1 769 ? 46.836 -3.317 -26.547 1.00 82.06 769 GLY A N 1
ATOM 5732 C CA . GLY A 1 769 ? 47.301 -2.088 -27.189 1.00 82.06 769 GLY A CA 1
ATOM 5733 C C . GLY A 1 769 ? 46.224 -0.997 -27.251 1.00 82.06 769 GLY A C 1
ATOM 5734 O O . GLY A 1 769 ? 45.191 -1.058 -26.579 1.00 82.06 769 GLY A O 1
ATOM 5735 N N . THR A 1 770 ? 46.487 0.047 -28.041 1.00 90.06 770 THR A N 1
ATOM 5736 C CA . THR A 1 770 ? 45.500 1.090 -28.351 1.00 90.06 770 THR A CA 1
ATOM 5737 C C . THR A 1 770 ? 45.471 1.380 -29.846 1.00 90.06 770 THR A C 1
ATOM 5739 O O . THR A 1 770 ? 46.502 1.338 -30.517 1.00 90.06 770 THR A O 1
ATOM 5742 N N . GLU A 1 771 ? 44.295 1.718 -30.360 1.00 92.00 771 GLU A N 1
ATOM 5743 C CA . GLU A 1 771 ? 44.066 2.117 -31.748 1.00 92.00 771 GLU A CA 1
ATOM 5744 C C . GLU A 1 771 ? 43.222 3.393 -31.816 1.00 92.00 771 GLU A C 1
ATOM 5746 O O . GLU A 1 771 ? 42.607 3.799 -30.830 1.00 92.00 771 GLU A O 1
ATOM 5751 N N . THR A 1 772 ? 43.186 4.058 -32.971 1.00 95.00 772 THR A N 1
ATOM 5752 C CA . THR A 1 772 ? 42.264 5.189 -33.156 1.00 95.00 772 THR A CA 1
ATOM 5753 C C . THR A 1 772 ? 40.820 4.694 -33.165 1.00 95.00 772 THR A C 1
ATOM 5755 O O . THR A 1 772 ? 40.524 3.603 -33.656 1.00 95.00 772 THR A O 1
ATOM 5758 N N . ARG A 1 773 ? 39.881 5.516 -32.696 1.00 95.06 773 ARG A N 1
ATOM 5759 C CA . ARG A 1 773 ? 38.455 5.161 -32.703 1.00 95.06 773 ARG A CA 1
ATOM 5760 C C . ARG A 1 773 ? 37.922 4.839 -34.109 1.00 95.06 773 ARG A C 1
ATOM 5762 O O . ARG A 1 773 ? 37.061 3.979 -34.258 1.00 95.06 773 ARG A O 1
ATOM 5769 N N . ALA A 1 774 ? 38.474 5.454 -35.156 1.00 96.25 774 ALA A N 1
ATOM 5770 C CA . ALA A 1 774 ? 38.170 5.106 -36.544 1.00 96.25 774 ALA A CA 1
ATOM 5771 C C . ALA A 1 774 ? 38.598 3.672 -36.922 1.00 96.25 774 ALA A C 1
ATOM 5773 O O . ALA A 1 774 ? 37.861 2.987 -37.634 1.00 96.25 774 ALA A O 1
ATOM 5774 N N . GLN A 1 775 ? 39.761 3.209 -36.449 1.00 94.25 775 GLN A N 1
ATOM 5775 C CA . GLN A 1 775 ? 40.211 1.824 -36.643 1.00 94.25 775 GLN A CA 1
ATOM 5776 C C . GLN A 1 775 ? 39.342 0.850 -35.846 1.00 94.25 775 GLN A C 1
ATOM 5778 O O . GLN A 1 775 ? 38.884 -0.143 -36.411 1.00 94.25 775 GLN A O 1
ATOM 5783 N N . TYR A 1 776 ? 38.986 1.221 -34.615 1.00 94.44 776 TYR A N 1
ATOM 5784 C CA . TYR A 1 776 ? 38.057 0.462 -33.782 1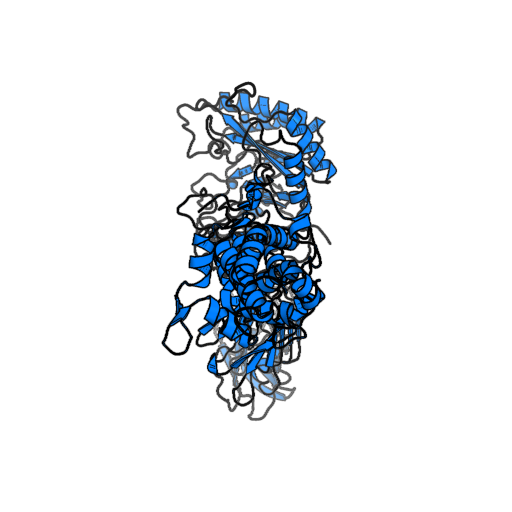.00 94.44 776 TYR A CA 1
ATOM 5785 C C . TYR A 1 776 ? 36.701 0.261 -34.478 1.00 94.44 776 TYR A C 1
ATOM 5787 O O . TYR A 1 776 ? 36.206 -0.858 -34.599 1.00 94.44 776 TYR A O 1
ATOM 5795 N N . PHE A 1 777 ? 36.112 1.318 -35.046 1.00 96.94 777 PHE A N 1
ATOM 5796 C CA . PHE A 1 777 ? 34.879 1.188 -35.830 1.00 96.94 777 PHE A CA 1
ATOM 5797 C C . PHE A 1 777 ? 35.059 0.306 -37.069 1.00 96.94 777 PHE A C 1
ATOM 5799 O O . PHE A 1 777 ? 34.162 -0.471 -37.396 1.00 96.94 777 PHE A O 1
ATOM 5806 N N . ALA A 1 778 ? 36.206 0.395 -37.747 1.00 95.81 778 ALA A N 1
ATOM 5807 C CA . ALA A 1 778 ? 36.496 -0.429 -38.916 1.00 95.81 778 ALA A CA 1
ATOM 5808 C C . ALA A 1 778 ? 36.647 -1.915 -38.566 1.00 95.81 778 ALA A C 1
ATOM 5810 O O . ALA A 1 778 ? 36.227 -2.769 -39.352 1.00 95.81 778 ALA A O 1
ATOM 5811 N N . PHE A 1 779 ? 37.173 -2.223 -37.378 1.00 93.50 779 PHE A N 1
ATOM 5812 C CA . PHE A 1 779 ? 37.231 -3.578 -36.846 1.00 93.50 779 PHE A CA 1
ATOM 5813 C C . PHE A 1 779 ? 35.828 -4.174 -36.665 1.00 93.50 779 PHE A C 1
ATOM 5815 O O . PHE A 1 779 ? 35.587 -5.291 -37.110 1.00 93.50 779 PHE A O 1
ATOM 5822 N N . TYR A 1 780 ? 34.863 -3.440 -36.107 1.00 93.69 780 TYR A N 1
ATOM 5823 C CA . TYR A 1 780 ? 33.479 -3.939 -36.028 1.00 93.69 780 TYR A CA 1
ATOM 5824 C C . TYR A 1 780 ? 32.770 -3.939 -37.387 1.00 93.69 780 TYR A C 1
ATOM 5826 O O . TYR A 1 780 ? 31.961 -4.822 -37.673 1.00 93.69 780 TYR A O 1
ATOM 5834 N N . GLY A 1 781 ? 33.082 -2.966 -38.244 1.00 95.38 781 GLY A N 1
ATOM 5835 C CA . GLY A 1 781 ? 32.487 -2.824 -39.568 1.00 95.38 781 GLY A CA 1
ATOM 5836 C C . GLY A 1 781 ? 32.879 -3.928 -40.548 1.00 95.38 781 GLY A C 1
ATOM 5837 O O . GLY A 1 781 ? 32.044 -4.344 -41.354 1.00 95.38 781 GLY A O 1
ATOM 5838 N N . GLN A 1 782 ? 34.118 -4.430 -40.481 1.00 96.50 782 GLN A N 1
ATOM 5839 C CA . GLN A 1 782 ? 34.670 -5.470 -41.368 1.00 96.50 782 GLN A CA 1
ATOM 5840 C C . GLN A 1 782 ? 34.510 -5.144 -42.870 1.00 96.50 782 GLN A C 1
ATOM 5842 O O . GLN A 1 782 ? 34.309 -6.030 -43.700 1.00 96.50 782 GLN A O 1
ATOM 5847 N N . ASP A 1 783 ? 34.524 -3.858 -43.232 1.00 96.25 783 ASP A N 1
ATOM 5848 C CA . ASP A 1 783 ? 34.370 -3.381 -44.614 1.00 96.25 783 ASP A CA 1
ATOM 5849 C C . ASP A 1 783 ? 35.202 -2.124 -44.935 1.00 96.25 783 ASP A C 1
ATOM 5851 O O . ASP A 1 783 ? 34.944 -1.407 -45.904 1.00 96.25 783 ASP A O 1
ATOM 5855 N N . GLY A 1 784 ? 36.255 -1.893 -44.144 1.00 93.62 784 GLY A N 1
ATOM 5856 C CA . GLY A 1 784 ? 37.197 -0.787 -44.313 1.00 93.62 784 GLY A CA 1
ATOM 5857 C C . GLY A 1 784 ? 36.686 0.545 -43.756 1.00 93.62 784 GLY A C 1
ATOM 5858 O O . GLY A 1 784 ? 35.515 0.708 -43.432 1.00 93.62 784 GLY A O 1
ATOM 5859 N N . VAL A 1 785 ? 37.576 1.538 -43.653 1.00 89.88 785 VAL A N 1
ATOM 5860 C CA . VAL A 1 785 ? 37.326 2.785 -42.896 1.00 89.88 785 VAL A CA 1
ATOM 5861 C C . VAL A 1 785 ? 36.132 3.619 -43.393 1.00 89.88 785 VAL A C 1
ATOM 5863 O O . VAL A 1 785 ? 35.514 4.337 -42.617 1.00 89.88 785 VAL A O 1
ATOM 5866 N N . ASN A 1 786 ? 35.770 3.511 -44.675 1.00 91.31 786 ASN A N 1
ATOM 5867 C CA . ASN A 1 786 ? 34.611 4.204 -45.260 1.00 91.31 786 ASN A CA 1
ATOM 5868 C C . ASN A 1 786 ? 33.444 3.259 -45.594 1.00 91.31 786 ASN A C 1
ATOM 5870 O O . ASN A 1 786 ? 32.477 3.681 -46.238 1.00 91.31 786 ASN A O 1
ATOM 5874 N N . GLY A 1 787 ? 33.538 1.997 -45.173 1.00 96.19 787 GLY A N 1
ATOM 5875 C CA . GLY A 1 787 ? 32.495 1.002 -45.353 1.00 96.19 787 GLY A CA 1
ATOM 5876 C C . GLY A 1 787 ? 31.209 1.353 -44.603 1.00 96.19 787 GLY A C 1
ATOM 5877 O O . GLY A 1 787 ? 31.183 2.201 -43.703 1.00 96.19 787 GLY A O 1
ATOM 5878 N N . LEU A 1 788 ? 30.107 0.732 -45.020 1.00 97.31 788 LEU A N 1
ATOM 5879 C CA . LEU A 1 788 ? 28.790 0.988 -44.443 1.00 97.31 788 LEU A CA 1
ATOM 5880 C C . LEU A 1 788 ? 28.720 0.467 -42.999 1.00 97.31 788 LEU A C 1
ATOM 5882 O O . LEU A 1 788 ? 28.204 1.155 -42.125 1.00 97.31 788 LEU A O 1
ATOM 5886 N N . GLY A 1 789 ? 29.306 -0.701 -42.735 1.00 97.94 789 GLY A N 1
ATOM 5887 C CA . GLY A 1 789 ? 29.452 -1.287 -41.406 1.00 97.94 789 GLY A CA 1
ATOM 5888 C C . GLY A 1 789 ? 30.243 -0.391 -40.463 1.00 97.94 789 GLY A C 1
ATOM 5889 O O . GLY A 1 789 ? 29.785 -0.130 -39.357 1.00 97.94 789 GLY A O 1
ATOM 5890 N N . THR A 1 790 ? 31.374 0.157 -40.909 1.00 98.25 790 THR A N 1
ATOM 5891 C CA . THR A 1 790 ? 32.173 1.101 -40.105 1.00 98.25 790 THR A CA 1
ATOM 5892 C C . THR A 1 790 ? 31.377 2.341 -39.693 1.00 98.25 790 THR A C 1
ATOM 5894 O O . THR A 1 790 ? 31.439 2.786 -38.547 1.00 98.25 790 THR A O 1
ATOM 5897 N N . LYS A 1 791 ? 30.566 2.893 -40.602 1.00 98.62 791 LYS A N 1
ATOM 5898 C CA . LYS A 1 791 ? 29.685 4.029 -40.286 1.00 98.62 791 LYS A CA 1
ATOM 5899 C C . LYS A 1 791 ? 28.549 3.623 -39.348 1.00 98.62 791 LYS A C 1
ATOM 5901 O O . LYS A 1 791 ? 28.180 4.410 -38.483 1.00 98.62 791 LYS A O 1
ATOM 5906 N N . ALA A 1 792 ? 28.008 2.414 -39.489 1.00 98.62 792 ALA A N 1
ATOM 5907 C CA . ALA A 1 792 ? 26.991 1.895 -38.580 1.00 98.62 792 ALA A CA 1
ATOM 5908 C C . ALA A 1 792 ? 27.556 1.686 -37.164 1.00 98.62 792 ALA A C 1
ATOM 5910 O O . ALA A 1 792 ? 26.906 2.065 -36.195 1.00 98.62 792 ALA A O 1
ATOM 5911 N N . ALA A 1 793 ? 28.790 1.185 -37.044 1.00 98.44 793 ALA A N 1
ATOM 5912 C CA . ALA A 1 793 ? 29.509 1.100 -35.774 1.00 98.44 793 ALA A CA 1
ATOM 5913 C C . ALA A 1 793 ? 29.670 2.485 -35.129 1.00 98.44 793 ALA A C 1
ATOM 5915 O O . ALA A 1 793 ? 29.333 2.660 -33.962 1.00 98.44 793 ALA A O 1
ATOM 5916 N N . MET A 1 794 ? 30.093 3.492 -35.901 1.00 98.50 794 MET A N 1
ATOM 5917 C CA . MET A 1 794 ? 30.191 4.879 -35.428 1.00 98.50 794 MET A CA 1
ATOM 5918 C C . MET A 1 794 ? 28.846 5.422 -34.919 1.00 98.50 794 MET A C 1
ATOM 5920 O O . MET A 1 794 ? 28.799 6.034 -33.854 1.00 98.50 794 MET A O 1
ATOM 5924 N N . VAL A 1 795 ? 27.747 5.168 -35.638 1.00 98.75 795 VAL A N 1
ATOM 5925 C CA . VAL A 1 795 ? 26.395 5.559 -35.200 1.00 98.75 795 VAL A CA 1
ATOM 5926 C C . VAL A 1 795 ? 26.025 4.871 -33.890 1.00 98.75 795 VAL A C 1
ATOM 5928 O O . VAL A 1 795 ? 25.573 5.543 -32.967 1.00 98.75 795 VAL A O 1
ATOM 5931 N N . GLY A 1 796 ? 26.232 3.554 -33.792 1.00 98.50 796 GLY A N 1
ATOM 5932 C CA . GLY A 1 796 ? 25.975 2.804 -32.565 1.00 98.50 796 GLY A CA 1
ATOM 5933 C C . GLY A 1 796 ? 26.750 3.384 -31.385 1.00 98.50 796 GLY A C 1
ATOM 5934 O O . GLY A 1 796 ? 26.171 3.661 -30.340 1.00 98.50 796 GLY A O 1
ATOM 5935 N N . TRP A 1 797 ? 28.035 3.676 -31.578 1.00 98.25 797 TRP A N 1
ATOM 5936 C CA . TRP A 1 797 ? 28.840 4.329 -30.552 1.00 98.25 797 TRP A CA 1
ATOM 5937 C C . TRP A 1 797 ? 28.260 5.685 -30.122 1.00 98.25 797 TRP A C 1
ATOM 5939 O O . TRP A 1 797 ? 28.083 5.905 -28.929 1.00 98.25 797 TRP A O 1
ATOM 5949 N N . LEU A 1 798 ? 27.892 6.565 -31.063 1.00 98.56 798 LEU A N 1
ATOM 5950 C CA . LEU A 1 798 ? 27.286 7.864 -30.735 1.00 98.56 798 LEU A CA 1
ATOM 5951 C C . LEU A 1 798 ? 25.968 7.731 -29.959 1.00 98.56 798 LEU A C 1
ATOM 5953 O O . LEU A 1 798 ? 25.727 8.528 -29.058 1.00 98.56 798 LEU A O 1
ATOM 5957 N N . LEU A 1 799 ? 25.124 6.750 -30.295 1.00 98.62 799 LEU A N 1
ATOM 5958 C CA . LEU A 1 799 ? 23.894 6.468 -29.547 1.00 98.62 799 LEU A CA 1
ATOM 5959 C C . LEU A 1 799 ? 24.206 6.011 -28.116 1.00 98.62 799 LEU A C 1
ATOM 5961 O O . LEU A 1 799 ? 23.596 6.508 -27.173 1.00 98.62 799 LEU A O 1
ATOM 5965 N N . GLY A 1 800 ? 25.189 5.121 -27.954 1.00 97.75 800 GLY A N 1
ATOM 5966 C CA . GLY A 1 800 ? 25.657 4.680 -26.641 1.00 97.75 800 GLY A CA 1
ATOM 5967 C C . GLY A 1 800 ? 26.202 5.834 -25.795 1.00 97.75 800 GLY A C 1
ATOM 5968 O O . GLY A 1 800 ? 25.843 5.953 -24.628 1.00 97.75 800 GLY A O 1
ATOM 5969 N N . GLU A 1 801 ? 27.006 6.726 -26.381 1.00 96.25 801 GLU A N 1
ATOM 5970 C CA . GLU A 1 801 ? 27.515 7.922 -25.693 1.00 96.25 801 GLU A CA 1
ATOM 5971 C C . GLU A 1 801 ? 26.397 8.915 -25.338 1.00 96.25 801 GLU A C 1
ATOM 5973 O O . GLU A 1 801 ? 26.430 9.511 -24.263 1.00 96.25 801 GLU A O 1
ATOM 5978 N N . ALA A 1 802 ? 25.392 9.080 -26.206 1.00 96.38 802 ALA A N 1
ATOM 5979 C CA . ALA A 1 802 ? 24.240 9.942 -25.941 1.00 96.38 802 ALA A CA 1
ATOM 5980 C C . ALA A 1 802 ? 23.450 9.469 -24.715 1.00 96.38 802 ALA A C 1
ATOM 5982 O O . ALA A 1 802 ? 23.169 10.262 -23.822 1.00 96.38 802 ALA A O 1
ATOM 5983 N N . VAL A 1 803 ? 23.155 8.170 -24.643 1.00 97.00 803 VAL A N 1
ATOM 5984 C CA . VAL A 1 803 ? 22.448 7.550 -23.512 1.00 97.00 803 VAL A CA 1
ATOM 5985 C C . VAL A 1 803 ? 23.297 7.554 -22.244 1.00 97.00 803 VAL A C 1
ATOM 5987 O O . VAL A 1 803 ? 22.827 7.880 -21.160 1.00 97.00 803 VAL A O 1
ATOM 5990 N N . LYS A 1 804 ? 24.592 7.256 -22.358 1.00 94.62 804 LYS A N 1
ATOM 5991 C CA . LYS A 1 804 ? 25.514 7.297 -21.218 1.00 94.62 804 LYS A CA 1
ATOM 5992 C C . LYS A 1 804 ? 25.581 8.679 -20.568 1.00 94.62 804 LYS A C 1
ATOM 5994 O O . LYS A 1 804 ? 25.727 8.767 -19.352 1.00 94.62 804 LYS A O 1
ATOM 5999 N N . ALA A 1 805 ? 25.507 9.732 -21.379 1.00 92.94 805 ALA A N 1
ATOM 6000 C CA . ALA A 1 805 ? 25.558 11.117 -20.933 1.00 92.94 805 ALA A CA 1
ATOM 6001 C C . ALA A 1 805 ? 24.176 11.730 -20.639 1.00 92.94 805 ALA A C 1
ATOM 6003 O O . ALA A 1 805 ? 24.137 12.898 -20.255 1.00 92.94 805 ALA A O 1
ATOM 6004 N N . ASP A 1 806 ? 23.081 10.986 -20.848 1.00 92.38 806 ASP A N 1
ATOM 6005 C CA . ASP A 1 806 ? 21.695 11.479 -20.796 1.00 92.38 806 ASP A CA 1
ATOM 6006 C C . ASP A 1 806 ? 21.519 12.777 -21.605 1.00 92.38 806 ASP A C 1
ATOM 6008 O O . ASP A 1 806 ? 21.027 13.802 -21.128 1.00 92.38 806 ASP A O 1
ATOM 6012 N N . LEU A 1 807 ? 22.015 12.757 -22.848 1.00 92.44 807 LEU A N 1
ATOM 6013 C CA . LEU A 1 807 ? 22.216 13.959 -23.645 1.00 92.44 807 LEU A CA 1
ATOM 6014 C C . LEU A 1 807 ? 21.727 13.813 -25.082 1.00 92.44 807 LEU A C 1
ATOM 6016 O O . LEU A 1 807 ? 22.084 12.880 -25.801 1.00 92.44 807 LEU A O 1
ATOM 6020 N N . GLY A 1 808 ? 21.032 14.849 -25.548 1.00 92.88 808 GLY A N 1
ATOM 6021 C CA . GLY A 1 808 ? 20.631 14.986 -26.940 1.00 92.88 808 GLY A CA 1
ATOM 6022 C C . GLY A 1 808 ? 19.214 14.499 -27.208 1.00 92.88 808 GLY A C 1
ATOM 6023 O O . GLY A 1 808 ? 18.612 13.780 -26.411 1.00 92.88 808 GLY A O 1
ATOM 6024 N N . SER A 1 809 ? 18.701 14.889 -28.375 1.00 93.38 809 SER A N 1
ATOM 6025 C CA . SER A 1 809 ? 17.341 14.576 -28.816 1.00 93.38 809 SER A CA 1
ATOM 6026 C C . SER A 1 809 ? 17.027 13.085 -28.770 1.00 93.38 809 SER A C 1
ATOM 6028 O O . SER A 1 809 ? 15.943 12.719 -28.346 1.00 93.38 809 SER A O 1
ATOM 6030 N N . TYR A 1 810 ? 17.957 12.212 -29.165 1.00 96.88 810 TYR A N 1
ATOM 6031 C CA . TYR A 1 810 ? 17.690 10.770 -29.178 1.00 96.88 810 TYR A CA 1
ATOM 6032 C C . TYR A 1 810 ? 17.541 10.184 -27.769 1.00 96.88 810 TYR A C 1
ATOM 6034 O O . TYR A 1 810 ? 16.530 9.540 -27.502 1.00 96.88 810 TYR A O 1
ATOM 6042 N N . ALA A 1 811 ? 18.503 10.423 -26.872 1.00 96.50 811 ALA A N 1
ATOM 6043 C CA . ALA A 1 811 ? 18.471 9.872 -25.516 1.00 96.50 811 ALA A CA 1
ATOM 6044 C C . ALA A 1 811 ? 17.259 10.396 -24.726 1.00 96.50 811 ALA A C 1
ATOM 6046 O O . ALA A 1 811 ? 16.444 9.612 -24.251 1.00 96.50 811 ALA A O 1
ATOM 6047 N N . LEU A 1 812 ? 17.060 11.716 -24.699 1.00 95.75 812 LEU A N 1
ATOM 6048 C CA . LEU A 1 812 ? 15.997 12.329 -23.896 1.00 95.75 812 LEU A CA 1
ATOM 6049 C C . LEU A 1 812 ? 14.590 12.072 -24.461 1.00 95.75 812 LEU A C 1
ATOM 6051 O O . LEU A 1 812 ? 13.642 11.901 -23.694 1.00 95.75 812 LEU A O 1
ATOM 6055 N N . ALA A 1 813 ? 14.435 11.984 -25.788 1.00 97.31 813 ALA A N 1
ATOM 6056 C CA . ALA A 1 813 ? 13.164 11.557 -26.375 1.00 97.31 813 ALA A CA 1
ATOM 6057 C C . ALA A 1 813 ? 12.877 10.076 -26.094 1.00 97.31 813 ALA A C 1
ATOM 6059 O O . ALA A 1 813 ? 11.715 9.697 -25.955 1.00 97.31 813 ALA A O 1
ATOM 6060 N N . ASN A 1 814 ? 13.909 9.235 -25.990 1.00 98.19 814 ASN A N 1
ATOM 6061 C CA . ASN A 1 814 ? 13.744 7.842 -25.594 1.00 98.19 814 ASN A CA 1
ATOM 6062 C C . ASN A 1 814 ? 13.316 7.715 -24.131 1.00 98.19 814 ASN A C 1
ATOM 6064 O O . ASN A 1 814 ? 12.395 6.955 -23.857 1.00 98.19 814 ASN A O 1
ATOM 6068 N N . ASP A 1 815 ? 13.878 8.503 -23.217 1.00 96.81 815 ASP A N 1
ATOM 6069 C CA . ASP A 1 815 ? 13.445 8.511 -21.814 1.00 96.81 815 ASP A CA 1
ATOM 6070 C C . ASP A 1 815 ? 11.991 8.973 -21.676 1.00 96.81 815 ASP A C 1
ATOM 6072 O O . ASP A 1 815 ? 11.194 8.358 -20.961 1.00 96.81 815 ASP A O 1
ATOM 6076 N N . ALA A 1 816 ? 11.608 10.018 -22.418 1.00 95.81 816 ALA A N 1
ATOM 6077 C CA . ALA A 1 816 ? 10.225 10.484 -22.479 1.00 95.81 816 ALA A CA 1
ATOM 6078 C C . ALA A 1 816 ? 9.289 9.411 -23.066 1.00 95.81 816 ALA A C 1
ATOM 6080 O O . ALA A 1 816 ? 8.200 9.179 -22.536 1.00 95.81 816 ALA A O 1
ATOM 6081 N N . PHE A 1 817 ? 9.725 8.717 -24.122 1.00 98.00 817 PHE A N 1
ATOM 6082 C CA . PHE A 1 817 ? 8.995 7.603 -24.723 1.00 98.00 817 PHE A CA 1
ATOM 6083 C C . PHE A 1 817 ? 8.823 6.433 -23.747 1.00 98.00 817 PHE A C 1
ATOM 6085 O O . PHE A 1 817 ? 7.708 5.950 -23.574 1.00 98.00 817 PHE A O 1
ATOM 6092 N N . LEU A 1 818 ? 9.885 5.997 -23.066 1.00 97.75 818 LEU A N 1
ATOM 6093 C CA . LEU A 1 818 ? 9.821 4.899 -22.099 1.00 97.75 818 LEU A CA 1
ATOM 6094 C C . LEU A 1 818 ? 8.994 5.272 -20.865 1.00 97.75 818 LEU A C 1
ATOM 6096 O O . LEU A 1 818 ? 8.252 4.439 -20.352 1.00 97.75 818 LEU A O 1
ATOM 6100 N N . THR A 1 819 ? 9.023 6.538 -20.448 1.00 95.06 819 THR A N 1
ATOM 6101 C CA . THR A 1 819 ? 8.108 7.058 -19.422 1.00 95.06 819 THR A CA 1
ATOM 6102 C C . THR A 1 819 ? 6.649 6.965 -19.881 1.00 95.06 819 THR A C 1
ATOM 6104 O O . THR A 1 819 ? 5.776 6.561 -19.115 1.00 95.06 819 THR A O 1
ATOM 6107 N N . ALA A 1 820 ? 6.359 7.300 -21.141 1.00 92.19 820 ALA A N 1
ATOM 6108 C CA . ALA A 1 820 ? 5.019 7.161 -21.706 1.00 92.19 820 ALA A CA 1
ATOM 6109 C C . ALA A 1 820 ? 4.583 5.689 -21.841 1.00 92.19 820 ALA A C 1
ATOM 6111 O O . ALA A 1 820 ? 3.413 5.384 -21.614 1.00 92.19 820 ALA A O 1
ATOM 6112 N N . ILE A 1 821 ? 5.513 4.776 -22.153 1.00 94.94 821 ILE A N 1
ATOM 6113 C CA . ILE A 1 821 ? 5.272 3.324 -22.131 1.00 94.94 821 ILE A CA 1
ATOM 6114 C C . ILE A 1 821 ? 4.885 2.875 -20.718 1.00 94.94 821 ILE A C 1
ATOM 6116 O O . ILE A 1 821 ? 3.837 2.260 -20.562 1.00 94.94 821 ILE A O 1
ATOM 6120 N N . ALA A 1 822 ? 5.660 3.245 -19.692 1.00 90.19 822 ALA A N 1
ATOM 6121 C CA . ALA A 1 822 ? 5.360 2.904 -18.297 1.00 90.19 822 ALA A CA 1
ATOM 6122 C C . ALA A 1 822 ? 3.991 3.416 -17.826 1.00 90.19 822 ALA A C 1
ATOM 6124 O O . ALA A 1 822 ? 3.321 2.764 -17.032 1.00 90.19 822 ALA A O 1
ATOM 6125 N N . ASN A 1 823 ? 3.564 4.574 -18.329 1.00 85.69 823 ASN A N 1
ATOM 6126 C CA . ASN A 1 823 ? 2.268 5.164 -17.999 1.00 85.69 823 ASN A CA 1
ATOM 6127 C C . ASN A 1 823 ? 1.114 4.635 -18.872 1.00 85.69 823 ASN A C 1
ATOM 6129 O O . ASN A 1 823 ? -0.012 5.117 -18.746 1.00 85.69 823 ASN A O 1
ATOM 6133 N N . GLY A 1 824 ? 1.379 3.706 -19.797 1.00 88.19 824 GLY A N 1
ATOM 6134 C CA . GLY A 1 824 ? 0.377 3.161 -20.715 1.00 88.19 824 GLY A CA 1
ATOM 6135 C C . GLY A 1 824 ? -0.195 4.182 -21.707 1.00 88.19 824 GLY A C 1
ATOM 6136 O O . GLY A 1 824 ? -1.273 3.966 -22.257 1.00 88.19 824 GLY A O 1
ATOM 6137 N N . THR A 1 825 ? 0.488 5.308 -21.941 1.00 90.94 825 THR A N 1
ATOM 6138 C CA . THR A 1 825 ? -0.004 6.389 -22.816 1.00 90.94 825 THR A CA 1
ATOM 6139 C C . THR A 1 825 ? 0.491 6.283 -24.256 1.00 90.94 825 THR A C 1
ATOM 6141 O O . THR A 1 825 ? 0.059 7.049 -25.119 1.00 90.94 825 THR A O 1
ATOM 6144 N N . THR A 1 826 ? 1.375 5.327 -24.544 1.00 93.88 826 THR A N 1
ATOM 6145 C CA . THR A 1 826 ? 1.847 5.026 -25.899 1.00 93.88 826 THR A CA 1
ATOM 6146 C C . THR A 1 826 ? 2.137 3.535 -26.073 1.00 93.88 826 THR A C 1
ATOM 6148 O O . THR A 1 826 ? 2.001 2.743 -25.144 1.00 93.88 826 THR A O 1
ATOM 6151 N N . THR A 1 827 ? 2.528 3.139 -27.283 1.00 95.50 827 THR A N 1
ATOM 6152 C CA . THR A 1 827 ? 2.943 1.772 -27.615 1.00 95.50 827 THR A CA 1
ATOM 6153 C C . THR A 1 827 ? 4.228 1.781 -28.439 1.00 95.50 827 THR A C 1
ATOM 6155 O O . THR A 1 827 ? 4.650 2.803 -28.978 1.00 95.50 827 THR A O 1
ATOM 6158 N N . TYR A 1 828 ? 4.872 0.624 -28.528 1.00 97.31 828 TYR A N 1
ATOM 6159 C CA . TYR A 1 828 ? 6.025 0.396 -29.394 1.00 97.31 828 TYR A CA 1
ATOM 6160 C C . TYR A 1 828 ? 5.629 0.393 -30.882 1.00 97.31 828 TYR A C 1
ATOM 6162 O O . TYR A 1 828 ? 4.497 0.055 -31.223 1.00 97.31 828 TYR A O 1
ATOM 6170 N N . GLY A 1 829 ? 6.563 0.712 -31.782 1.00 97.12 829 GLY A N 1
ATOM 6171 C CA . GLY A 1 829 ? 6.297 0.836 -33.223 1.00 97.12 829 GLY A CA 1
ATOM 6172 C C . GLY A 1 829 ? 6.020 2.269 -33.684 1.00 97.12 829 GLY A C 1
ATOM 6173 O O . GLY A 1 829 ? 5.378 2.476 -34.712 1.00 97.12 829 GLY A O 1
ATOM 6174 N N . VAL A 1 830 ? 6.473 3.263 -32.918 1.00 97.12 830 VAL A N 1
ATOM 6175 C CA . VAL A 1 830 ? 6.224 4.690 -33.168 1.00 97.12 830 VAL A CA 1
ATOM 6176 C C . VAL A 1 830 ? 7.468 5.398 -33.686 1.00 97.12 830 VAL A C 1
ATOM 6178 O O . VAL A 1 830 ? 8.594 4.976 -33.427 1.00 97.12 830 VAL A O 1
ATOM 6181 N N . ASN A 1 831 ? 7.272 6.519 -34.383 1.00 97.31 831 ASN A N 1
ATOM 6182 C CA . ASN A 1 831 ? 8.362 7.448 -34.668 1.00 97.31 831 ASN A CA 1
ATOM 6183 C C . ASN A 1 831 ? 8.712 8.214 -33.384 1.00 97.31 831 ASN A C 1
ATOM 6185 O O . ASN A 1 831 ? 8.048 9.194 -33.045 1.00 97.31 831 ASN A O 1
ATOM 6189 N N . LEU A 1 832 ? 9.750 7.750 -32.687 1.00 94.81 832 LEU A N 1
ATOM 6190 C CA . LEU A 1 832 ? 10.194 8.259 -31.390 1.00 94.81 832 LEU A CA 1
ATOM 6191 C C . LEU A 1 832 ? 10.528 9.749 -31.462 1.00 94.81 832 LEU A C 1
ATOM 6193 O O . LEU A 1 832 ? 10.010 10.533 -30.676 1.00 94.81 832 LEU A O 1
ATOM 6197 N N . ILE A 1 833 ? 11.315 10.170 -32.454 1.00 94.75 833 ILE A N 1
ATOM 6198 C CA . ILE A 1 833 ? 11.712 11.580 -32.589 1.00 94.75 833 ILE A CA 1
ATOM 6199 C C . ILE A 1 833 ? 10.523 12.449 -32.999 1.00 94.75 833 ILE A C 1
ATOM 6201 O O . ILE A 1 833 ? 10.345 13.541 -32.475 1.00 94.75 833 ILE A O 1
ATOM 6205 N N . GLY A 1 834 ? 9.674 11.963 -33.906 1.00 91.69 834 GLY A N 1
ATOM 6206 C CA . GLY A 1 834 ? 8.510 12.718 -34.373 1.00 91.69 834 GLY A CA 1
ATOM 6207 C C . GLY A 1 834 ? 7.451 12.977 -33.297 1.00 91.69 834 GLY A C 1
ATOM 6208 O O . GLY A 1 834 ? 6.625 13.867 -33.485 1.00 91.69 834 GLY A O 1
ATOM 6209 N N . GLN A 1 835 ? 7.456 12.208 -32.205 1.00 93.50 835 GLN A N 1
ATOM 6210 C CA . GLN A 1 835 ? 6.443 12.285 -31.149 1.00 93.50 835 GLN A CA 1
ATOM 6211 C C . GLN A 1 835 ? 6.987 12.778 -29.805 1.00 93.50 835 GLN A C 1
ATOM 6213 O O . GLN A 1 835 ? 6.257 13.453 -29.086 1.00 93.50 835 GLN A O 1
ATOM 6218 N N . PHE A 1 836 ? 8.237 12.451 -29.466 1.00 94.94 836 PHE A N 1
ATOM 6219 C CA . PHE A 1 836 ? 8.783 12.664 -28.124 1.00 94.94 836 PHE A CA 1
ATOM 6220 C C . PHE A 1 836 ? 9.962 13.641 -28.074 1.00 94.94 836 PHE A C 1
ATOM 6222 O O . PHE A 1 836 ? 10.361 14.004 -26.976 1.00 94.94 836 PHE A O 1
ATOM 6229 N N . ASP A 1 837 ? 10.520 14.101 -29.202 1.00 91.06 837 ASP A N 1
ATOM 6230 C CA . ASP A 1 837 ? 11.588 15.115 -29.179 1.00 91.06 837 ASP A CA 1
ATOM 6231 C C . ASP A 1 837 ? 11.070 16.485 -28.710 1.00 91.06 837 ASP A C 1
ATOM 6233 O O . ASP A 1 837 ? 9.973 16.924 -29.064 1.00 91.06 837 ASP A O 1
ATOM 6237 N N . ASN A 1 838 ? 11.893 17.194 -27.939 1.00 89.38 838 ASN A N 1
ATOM 6238 C CA . ASN A 1 838 ? 11.612 18.533 -27.435 1.00 89.38 838 ASN A CA 1
ATOM 6239 C C . ASN A 1 838 ? 12.781 19.466 -27.784 1.00 89.38 838 ASN A C 1
ATOM 6241 O O . ASN A 1 838 ? 13.939 19.080 -27.620 1.00 89.38 838 ASN A O 1
ATOM 6245 N N . PRO A 1 839 ? 12.533 20.724 -28.199 1.00 85.50 839 PRO A N 1
ATOM 6246 C CA . PRO A 1 839 ? 13.600 21.699 -28.412 1.00 85.50 839 PRO A CA 1
ATOM 6247 C C . PRO A 1 839 ? 14.594 21.844 -27.247 1.00 85.50 839 PRO A C 1
ATOM 6249 O O . PRO A 1 839 ? 15.758 22.146 -27.505 1.00 85.50 839 PRO A O 1
ATOM 6252 N N . SER A 1 840 ? 14.170 21.615 -25.997 1.00 85.81 840 SER A N 1
ATOM 6253 C CA . SER A 1 840 ? 15.047 21.648 -24.817 1.00 85.81 840 SER A CA 1
ATOM 6254 C C . SER A 1 840 ? 16.048 20.490 -24.744 1.00 85.81 840 SER A C 1
ATOM 6256 O O . SER A 1 840 ? 17.026 20.592 -24.010 1.00 85.81 840 SER A O 1
ATOM 6258 N N . TYR A 1 841 ? 15.848 19.415 -25.511 1.00 87.44 841 TYR A N 1
ATOM 6259 C CA . TYR A 1 841 ? 16.736 18.248 -25.537 1.00 87.44 841 TYR A CA 1
ATOM 6260 C C . TYR A 1 841 ? 17.972 18.461 -26.410 1.00 87.44 841 TYR A C 1
ATOM 6262 O O . TYR A 1 841 ? 18.918 17.672 -26.380 1.00 87.44 841 TYR A O 1
ATOM 6270 N N . ARG A 1 842 ? 17.982 19.534 -27.206 1.00 81.62 842 ARG A N 1
ATOM 6271 C CA . ARG A 1 842 ? 19.084 19.846 -28.112 1.00 81.62 842 ARG A CA 1
ATOM 6272 C C . ARG A 1 842 ? 20.300 20.278 -27.314 1.00 81.62 842 ARG A C 1
ATOM 6274 O O . ARG A 1 842 ? 20.233 21.193 -26.497 1.00 81.62 842 ARG A O 1
ATOM 6281 N N . TYR A 1 843 ? 21.439 19.665 -27.605 1.00 73.88 843 TYR A N 1
ATOM 6282 C CA . TYR A 1 843 ? 22.682 20.006 -26.935 1.00 73.88 843 TYR A CA 1
ATOM 6283 C C . TYR A 1 843 ? 23.152 21.424 -27.297 1.00 73.88 843 TYR A C 1
ATOM 6285 O O . TYR A 1 843 ? 23.492 21.694 -28.455 1.00 73.88 843 TYR A O 1
ATOM 6293 N N . VAL A 1 844 ? 23.223 22.311 -26.297 1.00 60.97 844 VAL A N 1
ATOM 6294 C CA . VAL A 1 844 ? 23.680 23.707 -26.424 1.00 60.97 844 VAL A CA 1
ATOM 6295 C C . VAL A 1 844 ? 25.138 23.840 -25.949 1.00 60.97 844 VAL A C 1
ATOM 6297 O O . VAL A 1 844 ? 25.421 24.228 -24.825 1.00 60.97 844 VAL A O 1
ATOM 6300 N N . SER A 1 845 ? 26.051 23.476 -26.852 1.00 58.19 845 SER A N 1
ATOM 6301 C CA . SER A 1 845 ? 27.516 23.671 -26.870 1.00 58.19 845 SER A CA 1
ATOM 6302 C C . SER A 1 845 ? 28.390 23.225 -25.680 1.00 58.19 845 SER A C 1
ATOM 6304 O O . SER A 1 845 ? 28.319 23.754 -24.574 1.00 58.19 845 SER A O 1
ATOM 6306 N N . GLY A 1 846 ? 29.351 22.376 -26.058 1.00 47.84 846 GLY A N 1
ATOM 6307 C CA . GLY A 1 846 ? 30.650 22.057 -25.463 1.00 47.84 846 GLY A CA 1
ATOM 6308 C C . GLY A 1 846 ? 31.447 21.271 -26.498 1.00 47.84 846 GLY A C 1
ATOM 6309 O O . GLY A 1 846 ? 31.219 20.042 -26.611 1.00 47.84 846 GLY A O 1
#

Foldseek 3Di:
DDFLFLFAAAEAEAEAQCLLVPVVLLLVLLVLGVLLLGQAYEHEYEFEAELQQATDDPPDPQGRHYDLVSVLSSLVSNVVSNHAYEYHYEYHHSRGRDGAEPVNHDPVRYDPVNNLVRLLVVLLVVLLSCAVSVHQYYASYAAHQVPQLHPQVSVLVSLVSSVVRHDHFYEHEWEDDQAPVRRTLVRGPHLLSGQAREYQDEFQQDQDLPDDLCSSLCCCCQPPPHDCGHVLVVLLVVCVVNVHAYEYAEYFFWQWRSRSHVVDDDDDPVIAGHLLSRQSNLLSVLLSCSPRPDPRHRYYHYYHTTSVCSDPVNVQQVCGGRGGDCVPGLNSVSSSCSRVVVDRADQDEAADAQEEEEAELGAYAYEYEQAFYAYEAENAHEAYEYELYPDPDDDDDDFWKKKKWKKFKDDAPNAAWKKWKAFVNHTQDIDGDDDDDDPDDPDDDDGDDIDMDMTIDHGPDDGPWMKMFTPDADDDDDSRGIKIKTQFIAINNRTWDFDDDPDDDDDPDDDPRIDIRNVVRMTIIDCRRVVSVVSQQYAREYEYEHYAYAYEYEDAAAPVQWDWDADLVRWIWIFGNDVNRSSHIYIYHNHQWYHHPHDIDGQAAHDDPLLQQLLCLQQVEGCSDPLNVVLVVVLRVCVSVRHGPVRSLVSSLLVSLQAQLLQQLLCCVLPLFGDFPLRSLQAGHCSRPHCPHSSHPVVVVDDSLVSLLLSLLCPCVPHPSPVVLCVVQVPPQLLRLLQVLLCVFQVDGDDSVVSCCLFQPWDDPVPRDIDTNLVVLCVQQVQDSSHRSSSSSSSSNSSSVCCVVCAHQSNQLVSQVSVCSSVVNDGGGGSSSVPRGDPVRHDDDD

Radius of gyration: 36.43 Å; Cα contacts (8 Å, |Δi|>4): 1807; chains: 1; bounding box: 81×91×101 Å

Solvent-accessible surface area (backbone atoms only — not comparable to full-atom values): 44051 Å² total; per-residue (Å²): 134,80,64,87,41,84,36,34,29,40,25,41,42,28,95,35,38,60,43,52,67,50,56,70,30,42,52,52,39,51,49,51,48,45,70,30,42,35,48,26,31,39,42,32,36,31,36,26,24,40,73,50,24,37,63,50,55,68,88,43,90,76,27,29,42,60,51,68,68,41,52,51,48,54,54,50,56,36,45,76,72,64,27,44,35,29,46,33,53,29,48,11,35,60,89,50,78,50,67,40,23,64,89,79,54,59,73,90,59,35,32,66,69,45,27,53,55,44,49,35,55,49,44,32,54,50,21,42,49,36,49,74,70,66,41,52,29,41,35,82,34,39,38,40,54,64,49,46,62,44,65,50,69,60,52,50,52,37,52,52,48,28,53,74,44,27,88,55,45,41,30,41,31,26,38,52,66,45,46,83,89,52,74,31,62,86,50,46,59,56,64,81,81,38,63,35,49,27,24,36,47,58,75,56,41,38,83,50,74,81,58,51,69,65,55,40,39,44,21,43,64,55,23,89,88,40,71,52,31,33,52,56,58,53,53,48,52,52,19,62,75,62,73,28,37,32,32,31,66,26,28,56,27,22,13,17,65,48,18,41,42,54,47,79,67,76,74,53,94,90,57,50,62,24,54,65,39,15,26,55,43,40,47,28,51,55,33,41,48,64,71,67,42,54,92,48,46,38,27,42,18,32,41,39,44,40,27,71,58,60,36,80,71,36,62,49,46,47,72,55,40,45,44,40,50,34,68,90,36,69,32,37,56,56,49,22,27,42,45,60,58,60,54,69,60,49,82,44,75,43,72,44,50,74,46,65,39,79,47,74,66,46,52,39,55,35,41,37,32,55,26,40,24,43,30,38,38,34,46,31,37,32,50,28,40,37,28,52,53,80,61,91,69,92,80,78,91,74,82,54,46,47,34,41,41,29,27,39,60,36,64,41,95,88,44,41,40,30,35,36,35,25,46,68,83,42,78,67,51,72,51,64,55,76,82,71,96,71,85,88,64,101,75,82,76,80,92,77,76,70,44,73,44,81,46,68,47,60,76,91,63,79,82,85,41,41,37,41,34,45,74,64,68,48,83,70,52,94,94,52,40,30,30,39,35,39,54,48,39,30,48,66,84,35,75,50,46,74,68,71,82,89,80,76,92,84,69,90,73,89,59,90,66,58,50,66,29,56,86,62,44,42,45,45,44,43,54,67,69,51,56,56,73,70,60,91,81,63,66,20,36,32,37,39,30,30,56,44,52,59,15,35,41,36,45,82,49,43,63,88,39,42,48,80,46,80,50,79,85,76,30,37,37,40,32,40,68,48,91,84,20,78,66,18,47,29,41,38,33,56,45,21,31,41,35,30,72,75,47,77,44,79,55,31,58,64,62,60,68,68,55,48,48,24,41,32,73,54,54,40,39,52,43,47,33,90,82,24,30,68,57,32,48,51,46,43,51,38,51,71,74,49,50,37,61,67,60,48,50,51,49,52,52,59,58,17,56,66,30,43,46,39,52,36,51,44,30,28,72,34,65,56,24,27,49,34,62,73,48,44,34,39,45,26,9,76,69,30,92,30,83,84,11,43,62,19,75,77,43,66,76,44,55,62,40,51,46,21,18,55,51,22,22,49,31,31,51,74,36,93,11,18,68,58,37,44,74,74,42,46,89,39,51,51,66,56,38,47,42,54,48,43,23,66,39,27,54,40,74,65,52,72,68,53,53,47,52,66,33,61,38,75,38,78,63,87,79,87,53,69,36,34,37,47,56,53,22,18,64,75,22,74,52,46,68,57,21,57,16,11,49,19,16,49,49,13,35,51,52,29,53,22,50,73,64,69,36,11,28,50,32,47,11,46,54,50,44,52,52,31,43,44,68,68,76,52,71,63,51,37,42,46,65,86,74,39,48,50,85,86,32,37,53,84,84,134